Protein AF-A0A8J2LYS8-F1 (afdb_monomer)

Mean predicted aligned error: 19.85 Å

Radius of gyration: 35.52 Å; Cα contacts (8 Å, |Δi|>4): 1799; chains: 1; bounding box: 102×73×95 Å

Sequence (1025 aa):
MVHRCRTKLTQTKLETYITVLIRCINSDTPIRKHFSTAEIIEILHYGADLFLKGPILIEFNLTNDGLIVVGNLCGSIHSLLRVFDGFGLPPVRRYLFLGGYVGRGKHQIEIIILLILMKLRWPEDVILLRSNHETMEAIDTNDMPSTSHQQHFAEVCQSQFPSEPNMYFMFNQMFDVMPIAAALSKRYLCCSGGVSQWMTCLDNIRNIPRPIYANKIKFLEACLVADILHAQPNNAIEKAFEPSRSGVSYMFSKKGLQSVLNALKLKTLIRIGEENFSHKSDIYRVGVIRNFNDDTCYTVITSPDPHVSSCSTIHLVCSYKCHAVEEVNLPEDHMDTIVITCRRIMSKLETSFETNFTQRSRSELCNWCMEIPRSHSDLRARFYTHRNMDIWVKKFAYDWARADEIFLLNDNLHQSNPMNPSHEERRIRRSAELFPSFYDLRFLKGGHPTRGGTFRVYINDEDDEHQQFMKTIYPDSHNLFVPEPFSTQDPSLLDVDMTESDELVPEEERITYIQRIQAFWHHLFRCFRNCRVVNKQLIYKAALNLVLPHFELTTVIPFGAVDWCGIGCDGILEMKRGVDETSACAGEESGDRGSEGKRMRQNNLTDRLYFNKVVGLAEQYNANAFSLAELLELISPVASIHFNFMVDLRWLLTQYPGRLRQGPITLIVGERMGTDFTLTKTAVKHCGATNVSVGRARLMIPFGTHHSKISIFESSNGRVHIIIATANLLESDWNFKTQAFYHCSGSELTASDNCNRNGSNFQTDLVKYLNEYKTSQDWGLIEHWRDRVANIDLSHVNARVIYSVPGTHKGVQLTKYGHPRLRVVLKELFRNVKIDDFTYHAQFSSFGSLGAAPQNWLTGQFLNSLSGGAETDGEHLRIIYPCVEDVRTSNEGYEAGGSLPYSNSVATKQPYLLNFMHKWRSDRLGRSHAMPHIKTYAAFAKNSLKPSWLLVTSANLSKAAWGDYQLKKTQLTIRSYEFGLLFTDPESLDMLPYDLPLTKYDDDDRVWIVDKTYRNPDVLHKTWP

Foldseek 3Di:
DLQQLFDWDDLVNLLVVLLQLLVCVLVVHQPLVPDPPSVLLNLLLVLLVLLLPDFLAAEDEADQLFEWEAFACQAPVVLVLLVCLVSHAPPSAAYAYQANLFFAFQRSSSSVSSLSSSCQFHVPRRAYAHAPLLAQAFADPVRHGPDPRLNNVLVSQCVRCVVDNCRSVSSSLSSLSHRAWYQYNLAEIGGAAAADQPQQECVLRRVADPSFFLLRGFQSNLLGLQRRHHEHEDQPDPDQWDQDPVQFHIYGYPNVLVVNCVSHSYAAYEHEDDDPPPDPVCPQPQWWDPRNPDRRYIYHYADSDPPRFWHWIWTWHDDPPDIDTDIDIDGHDPVDDSNNSSVSNSVSSVVNSVDDHDIDGDDSDRPSSVVPPPDVVSVSRHRNGLVSVQVVLLVLLLLVLVLQPVNVVVVVVVPPDPPDPVNVVVSSVSSCVQRPRPVSLVPDDDDDPPFDDQDHDDDDDDDDDCVVPVDPDDDDDDDDDDDDDDNPTDPVSSRHNSSPPDPNDACVVSVVVVVSVVVVVVVVVVVVVPDDDDDPVVVVVVVCVVPPPPDDDDDDDDDDDDDDDDDDDDDDDDDDDDDDDDDDDDDDDDDDDDDDDPPPPPLQDAFWKAKFAAPPDDCVLCVGHYFLLRVCVNQVFLEKEWQAAAADPVLLLVSHDPVRSLHAYEYEFACDHHCHQVNVVVNCVVVVNPSYHYFHQYQNDPPAGSQWTKMWGAHPVRKIKIKGKLAGNDPLRRHFAIIMIGIDIWHFDDPVRVPDDDADQVLVLVLVLLVLSVPTPVNVSSVVVSVSSNGTHPNVDNWHKAKADFDKAFDPRLQSHFLSVLLVVCCVVQVPPDLAQKAKEWEAQEAAQQAQDCCQDPVVPNVCSLSSNDDDPSLRYAYEAAWLVLQLAAPVHVVLLVLRADAPVRCVRYVVCLVRYFHFAQVVSPCSRRHHSWIKMFMDGPPDPFTQKMKTKSDDHYCQGRWDQPDVNRITGHRYIMMIIMDRDRVNRVVDRHDPPTHRDDPPTHGRHLPDWADDAGPVRDTRD

Secondary structure (DSSP, 8-state):
--------B-HHHHHHHHHHHHHHHHTT--GGGTS-HHHHHHHHHHHHHHHHHS-SEEEE---TT-EEEE---TT-HHHHHHHHHHH--TTTS-EEE-S--SSSSS-HHHHHHHHHHHHHH-TTTEEE---GGG--PPB-TTS-BSSHHHHHHHHHHHHH-TT-TTHHHHHHHHHTTS--EEEETTTEEEESS---TT-SSTHHHHT--SS--GGGSBHHHHHHHHHHHH-EE-TT--SSEEE-TTSSSEEE-HHHHHHHHHHHT--EEEEEPP--TTSTTSTT--EEEETTSSTTEEEEE--S-TTS-EEEEEEEEEETTEEEEEEEEEE--TT--HHHHHHHHHHHHHHHTTS----B---SS-HHHH---SSSGGGS---SSHHHHHHHHHHHHHHHHTT-HHHHHHHHTTTT-TT-THHHHHHHHHHHHHS--TTGGGT-----TTS--S----------SSSSSTTSS-------------TTS-GGGS--B----SS---HHHHHHHHHHHHHHHHHHHHHTTS---S-HHHHHHHHHHTTSS-S-------------------------------------------------------SSEEEBP-TTS-HHHHTT-B-HHHHHHHH-EEEEEEE-S-B-HHHHHHHS-TTTTTS-EEEEEESSSSS-HHHHHHHHHHHT-TTEEEEEEP--STT--B---EEEEEETTS-EEEEEES--BSHHHHHTSB-EEEEEEE-BPPTTTTTS-PPPHHHHHHHHHHHGGGGSTTTHHHHHHHHHHHTB--TT--PEEEEE-SEEEEGGGGGTSHHHHHHHHHHHHSTTS--TTEEEEEE-S-B----SSGGGTIIIIIIHHHTTT----STTEEEE--BHHHHHTSTTGGGGGGGS---HHHHTT-GGGGGGEE----GGGT-TTS-B--EEEEEEETT-SS-SEEEEES--BSHHHH-EEETTTTEEEE-SBEEEEEE-SHHHHH--SS-SS--BPPTT--B--TTS-B-S--TTS--B-

Solvent-accessible surface area (backbone atoms only — not comparable to full-atom values): 57652 Å² total; per-residue (Å²): 132,76,68,77,62,75,66,65,53,42,64,69,60,51,54,46,50,50,52,52,49,51,51,32,59,52,67,72,46,67,64,58,82,82,42,55,71,70,56,53,53,48,51,45,50,55,40,27,56,54,32,60,74,46,62,42,46,44,73,52,68,75,46,76,88,25,36,39,39,38,28,24,32,18,10,26,54,67,50,56,52,48,54,38,64,76,68,42,53,51,71,87,30,37,39,39,34,31,21,20,43,36,32,78,31,86,39,21,67,63,45,46,52,47,52,43,52,45,29,70,63,34,62,89,25,35,42,68,33,33,19,58,55,54,49,77,64,64,54,46,98,84,77,42,54,71,45,74,42,49,39,47,45,42,51,52,35,45,72,56,35,71,92,43,88,55,51,49,56,53,53,40,61,30,40,41,31,41,18,45,34,34,42,38,62,70,34,35,40,36,22,12,22,44,76,42,93,84,47,61,40,62,61,69,52,54,68,52,56,75,60,60,33,33,55,62,36,37,48,51,46,34,54,43,49,7,10,26,28,54,7,39,84,38,83,87,50,90,48,41,59,47,77,34,95,85,46,40,31,37,27,30,13,69,65,31,48,50,56,31,28,54,47,53,54,35,63,25,41,40,22,32,60,80,88,76,86,83,51,93,83,63,84,73,71,63,30,74,41,47,71,77,79,46,82,50,31,39,31,22,21,35,53,46,52,94,84,58,61,50,35,23,36,37,40,38,40,42,53,102,87,48,78,49,81,43,81,44,75,48,69,63,58,94,83,65,46,66,56,55,52,39,52,55,48,54,60,52,45,63,67,40,63,78,56,88,71,86,74,48,75,65,53,84,72,48,65,72,53,72,64,59,72,93,47,74,70,77,65,57,46,42,45,62,30,49,46,48,48,36,52,50,49,49,50,54,20,40,59,46,42,75,63,31,63,71,52,49,56,53,50,63,75,58,67,88,53,95,85,52,72,67,57,59,56,49,46,54,53,46,13,42,70,78,43,58,42,77,73,47,75,75,74,74,82,88,79,69,99,87,61,89,74,80,83,84,87,86,86,86,86,84,87,68,81,58,80,70,55,68,60,88,81,68,91,79,88,79,92,83,88,84,89,85,78,81,89,81,68,70,67,79,72,48,66,47,73,36,44,83,67,83,76,79,81,61,72,53,66,51,48,57,53,50,52,47,49,50,54,48,48,60,53,49,60,58,60,57,73,74,57,80,78,81,70,66,67,62,56,51,53,56,56,49,71,76,67,64,85,82,68,91,84,86,89,84,90,91,87,79,88,87,88,85,84,90,87,86,82,89,84,90,88,89,85,82,91,85,87,82,89,86,88,87,87,85,86,84,90,86,81,91,88,82,92,72,86,80,70,78,76,81,84,74,89,64,75,45,70,37,39,43,23,43,71,91,55,60,64,84,63,34,72,80,30,44,44,71,39,56,50,40,58,75,57,46,41,50,33,40,39,37,37,27,28,39,64,41,64,70,62,50,51,67,37,36,48,82,92,39,57,73,34,46,36,34,40,35,18,5,61,49,65,79,38,15,36,64,59,46,50,49,49,35,63,75,66,67,43,83,45,54,47,73,31,43,42,74,64,71,40,86,91,30,42,33,48,24,24,38,36,42,32,34,22,88,86,65,37,38,37,41,38,47,32,32,47,46,46,40,68,62,41,42,35,51,26,37,26,39,34,33,38,43,67,26,46,70,61,52,86,81,56,71,80,80,63,87,77,22,67,30,46,55,48,50,40,52,56,53,57,67,45,66,80,22,95,42,29,77,79,47,48,59,56,37,51,54,58,67,46,31,50,43,71,86,46,81,46,40,70,40,39,21,57,52,42,82,26,46,74,84,47,47,46,68,33,24,39,43,22,43,13,50,54,39,43,68,76,46,67,90,58,86,59,78,56,47,40,35,42,43,32,33,28,39,59,48,74,60,50,78,46,58,60,75,28,54,43,61,47,48,43,31,18,76,42,38,59,45,81,74,96,59,81,46,57,38,34,36,44,50,28,44,64,50,31,28,61,13,82,62,8,54,65,51,35,73,62,32,52,24,46,58,90,45,50,76,52,37,66,73,53,65,83,34,38,18,45,61,45,10,68,93,56,66,34,43,38,22,52,57,50,28,17,39,38,35,36,22,48,74,97,46,93,58,49,69,34,36,30,46,25,40,50,39,63,26,40,39,33,34,36,43,72,37,82,93,67,59,31,31,41,23,20,11,32,22,38,29,42,37,36,73,52,74,70,60,43,68,66,59,84,50,53,80,81,77,49,63,62,57,97,84,61,44,75,50,42,60,79,51,66,38,84,68,66,21,78,76,71,46,58,45,110

pLDDT: mean 76.29, std 23.69, range [20.09, 98.75]

Structure (mmCIF, N/CA/C/O backbone):
data_AF-A0A8J2LYS8-F1
#
_entry.id   AF-A0A8J2LYS8-F1
#
loop_
_atom_site.group_PDB
_atom_site.id
_atom_site.type_symbol
_atom_site.label_atom_id
_atom_site.label_alt_id
_atom_site.label_comp_id
_atom_site.label_asym_id
_atom_site.label_entity_id
_atom_site.label_seq_id
_atom_site.pdbx_PDB_ins_code
_atom_site.Cartn_x
_atom_site.Cartn_y
_atom_site.Cartn_z
_atom_site.occupancy
_atom_site.B_iso_or_equiv
_atom_site.auth_seq_id
_atom_site.auth_comp_id
_atom_site.auth_asym_id
_atom_site.auth_atom_id
_atom_site.pdbx_PDB_model_num
ATOM 1 N N . MET A 1 1 ? -11.571 11.302 -23.039 1.00 35.56 1 MET A N 1
ATOM 2 C CA . MET A 1 1 ? -12.315 10.116 -23.538 1.00 35.56 1 MET A CA 1
ATOM 3 C C . MET A 1 1 ? -11.531 8.867 -23.163 1.00 35.56 1 MET A C 1
ATOM 5 O O . MET A 1 1 ? -10.313 8.931 -23.214 1.00 35.56 1 MET A O 1
ATOM 9 N N . VAL A 1 2 ? -12.173 7.745 -22.818 1.00 44.41 2 VAL A N 1
ATOM 10 C CA . VAL A 1 2 ? -11.446 6.469 -22.650 1.00 44.41 2 VAL A CA 1
ATOM 11 C C . VAL A 1 2 ? -11.187 5.872 -24.035 1.00 44.41 2 VAL A C 1
ATOM 13 O O . VAL A 1 2 ? -12.130 5.465 -24.717 1.00 44.41 2 VAL A O 1
ATOM 16 N N . HIS A 1 3 ? -9.925 5.827 -24.470 1.00 54.44 3 HIS A N 1
ATOM 17 C CA . HIS A 1 3 ? -9.560 5.216 -25.750 1.00 54.44 3 HIS A CA 1
ATOM 18 C C . HIS A 1 3 ? -9.830 3.703 -25.727 1.00 54.44 3 HIS A C 1
ATOM 20 O O . HIS A 1 3 ? -9.225 2.951 -24.965 1.00 54.44 3 HIS A O 1
ATOM 26 N N . ARG A 1 4 ? -10.727 3.228 -26.598 1.00 54.97 4 ARG A N 1
ATOM 27 C CA . ARG A 1 4 ? -11.000 1.794 -26.776 1.00 54.97 4 ARG A CA 1
ATOM 28 C C . ARG A 1 4 ? -9.933 1.157 -27.678 1.00 54.97 4 ARG A C 1
ATOM 30 O O . ARG A 1 4 ? -10.132 1.063 -28.886 1.00 54.97 4 ARG A O 1
ATOM 37 N N . CYS A 1 5 ? -8.825 0.685 -27.102 1.00 62.72 5 CYS A N 1
ATOM 38 C CA . CYS A 1 5 ? -7.791 -0.091 -27.810 1.00 62.72 5 CYS A CA 1
ATOM 39 C C . CYS A 1 5 ? -8.280 -1.510 -28.181 1.00 62.72 5 CYS A C 1
ATOM 41 O O . CYS A 1 5 ? -7.802 -2.501 -27.639 1.00 62.72 5 CYS A O 1
ATOM 43 N N . ARG A 1 6 ? -9.246 -1.608 -29.104 1.00 60.50 6 ARG A N 1
ATOM 44 C CA . ARG A 1 6 ? -9.893 -2.863 -29.548 1.00 60.50 6 ARG A CA 1
ATOM 45 C C . ARG A 1 6 ? -9.215 -3.541 -30.748 1.00 60.50 6 ARG A C 1
ATOM 47 O O . ARG A 1 6 ? -9.756 -4.479 -31.325 1.00 60.50 6 ARG A O 1
ATOM 54 N N . THR A 1 7 ? -8.060 -3.048 -31.172 1.00 64.94 7 THR A N 1
ATOM 55 C CA . THR A 1 7 ? -7.423 -3.406 -32.444 1.00 64.94 7 THR A CA 1
ATOM 56 C C . THR A 1 7 ? -6.311 -4.442 -32.275 1.00 64.94 7 THR A C 1
ATOM 58 O O . THR A 1 7 ? -5.431 -4.324 -31.422 1.00 64.94 7 THR A O 1
ATOM 61 N N . LYS A 1 8 ? -6.339 -5.477 -33.125 1.00 78.88 8 LYS A N 1
ATOM 62 C CA . LYS A 1 8 ? -5.303 -6.517 -33.207 1.00 78.88 8 LYS A CA 1
ATOM 63 C C . LYS A 1 8 ? -4.096 -5.980 -33.979 1.00 78.88 8 LYS A C 1
ATOM 65 O O . LYS A 1 8 ? -4.253 -5.523 -35.112 1.00 78.88 8 LYS A O 1
ATOM 70 N N . LEU A 1 9 ? -2.894 -6.079 -33.412 1.00 84.00 9 LEU A N 1
ATOM 71 C CA . LEU A 1 9 ? -1.666 -5.697 -34.107 1.00 84.00 9 LEU A CA 1
ATOM 72 C C . LEU A 1 9 ? -1.208 -6.862 -34.997 1.00 84.00 9 LEU A C 1
ATOM 74 O O . LEU A 1 9 ? -0.571 -7.819 -34.546 1.00 84.00 9 LEU A O 1
ATOM 78 N N . THR A 1 10 ? -1.618 -6.814 -36.265 1.00 87.81 10 THR A N 1
ATOM 79 C CA . THR A 1 10 ? -1.230 -7.787 -37.295 1.00 87.81 10 THR A CA 1
ATOM 80 C C . THR A 1 10 ? 0.175 -7.495 -37.827 1.00 87.81 10 THR A C 1
ATOM 82 O O . THR A 1 10 ? 0.651 -6.364 -37.726 1.00 87.81 10 THR A O 1
ATOM 85 N N . GLN A 1 11 ? 0.818 -8.505 -38.424 1.00 88.00 11 GLN A N 1
ATOM 86 C CA . GLN A 1 11 ? 2.109 -8.342 -39.100 1.00 88.00 11 GLN A CA 1
ATOM 87 C C . GLN A 1 11 ? 2.021 -7.243 -40.168 1.00 88.00 11 GLN A C 1
ATOM 89 O O . GLN A 1 11 ? 2.717 -6.238 -40.082 1.00 88.00 11 GLN A O 1
ATOM 94 N N . THR A 1 12 ? 1.061 -7.371 -41.088 1.00 89.12 12 THR A N 1
ATOM 95 C CA . THR A 1 12 ? 0.822 -6.418 -42.179 1.00 89.12 12 THR A CA 1
ATOM 96 C C . THR A 1 12 ? 0.602 -4.991 -41.678 1.00 89.12 12 THR A C 1
ATOM 98 O O . THR A 1 12 ? 1.149 -4.057 -42.256 1.00 89.12 12 THR A O 1
ATOM 101 N N . LYS A 1 13 ? -0.157 -4.798 -40.586 1.00 90.75 13 LYS A N 1
ATOM 102 C CA . LYS A 1 13 ? -0.386 -3.472 -39.985 1.00 90.75 13 LYS A CA 1
ATOM 103 C C . LYS A 1 13 ? 0.927 -2.869 -39.476 1.00 90.75 13 LYS A C 1
ATOM 105 O O . LYS A 1 13 ? 1.221 -1.713 -39.758 1.00 90.75 13 LYS A O 1
ATOM 110 N N . LEU A 1 14 ? 1.737 -3.667 -38.781 1.00 91.38 14 LEU A N 1
ATOM 111 C CA . LEU A 1 14 ? 3.017 -3.238 -38.220 1.00 91.38 14 LEU A CA 1
ATOM 112 C C . LEU A 1 14 ? 4.058 -2.898 -39.303 1.00 91.38 14 LEU A C 1
ATOM 114 O O . LEU A 1 14 ? 4.708 -1.858 -39.233 1.00 91.38 14 LEU A O 1
ATOM 118 N N . GLU A 1 15 ? 4.183 -3.740 -40.326 1.00 93.06 15 GLU A N 1
ATOM 119 C CA . GLU A 1 15 ? 5.110 -3.551 -41.452 1.00 93.06 15 GLU A CA 1
ATOM 120 C C . GLU A 1 15 ? 4.685 -2.372 -42.346 1.00 93.06 15 GLU A C 1
ATOM 122 O O . GLU A 1 15 ? 5.527 -1.593 -42.807 1.00 93.06 15 GLU A O 1
ATOM 127 N N . THR A 1 16 ? 3.370 -2.163 -42.498 1.00 94.00 16 THR A N 1
ATOM 128 C CA . THR A 1 16 ? 2.807 -0.955 -43.123 1.00 94.00 16 THR A CA 1
ATOM 129 C C . THR A 1 16 ? 3.184 0.292 -42.330 1.00 94.00 16 THR A C 1
ATOM 131 O O . THR A 1 16 ? 3.647 1.258 -42.925 1.00 94.00 16 THR A O 1
ATOM 134 N N . TYR A 1 17 ? 3.051 0.283 -41.000 1.00 95.56 17 TYR A N 1
ATOM 135 C CA . TYR A 1 17 ? 3.424 1.425 -40.160 1.00 95.56 17 TYR A CA 1
ATOM 136 C C . TYR A 1 17 ? 4.918 1.762 -40.251 1.00 95.56 17 TYR A C 1
ATOM 138 O O . TYR A 1 17 ? 5.259 2.929 -40.431 1.00 95.56 17 TYR A O 1
ATOM 146 N N . ILE A 1 18 ? 5.811 0.766 -40.220 1.00 95.81 18 ILE A N 1
ATOM 147 C CA . ILE A 1 18 ? 7.255 0.984 -40.434 1.00 95.81 18 ILE A CA 1
ATOM 148 C C . ILE A 1 18 ? 7.494 1.630 -41.811 1.00 95.81 18 ILE A C 1
ATOM 150 O O . ILE A 1 18 ? 8.150 2.666 -41.910 1.00 95.81 18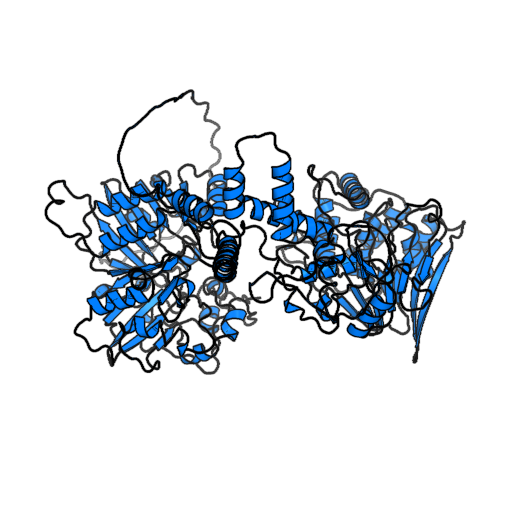 ILE A O 1
ATOM 154 N N . THR A 1 19 ? 6.892 1.076 -42.867 1.00 95.06 19 THR A N 1
ATOM 155 C CA . THR A 1 19 ? 7.005 1.585 -44.246 1.00 95.06 19 THR A CA 1
ATOM 156 C C . THR A 1 19 ? 6.491 3.022 -44.396 1.00 95.06 19 THR A C 1
ATOM 158 O O . THR A 1 19 ? 7.141 3.863 -45.020 1.00 95.06 19 THR A O 1
ATOM 161 N N . VAL A 1 20 ? 5.323 3.325 -43.826 1.00 95.12 20 VAL A N 1
ATOM 162 C CA . VAL A 1 20 ? 4.715 4.663 -43.848 1.00 95.12 20 VAL A CA 1
ATOM 163 C C . VAL A 1 20 ? 5.591 5.664 -43.098 1.00 95.12 20 VAL A C 1
ATOM 165 O O . VAL A 1 20 ? 5.769 6.782 -43.574 1.00 95.12 20 VAL A O 1
ATOM 168 N N . LEU A 1 21 ? 6.202 5.265 -41.982 1.00 94.62 21 LEU A N 1
ATOM 169 C CA . LEU A 1 21 ? 7.067 6.142 -41.200 1.00 94.62 21 LEU A CA 1
ATOM 170 C C . LEU A 1 21 ? 8.396 6.449 -41.909 1.00 94.62 21 LEU A C 1
ATOM 172 O O . LEU A 1 21 ? 8.797 7.610 -41.953 1.00 94.62 21 LEU A O 1
ATOM 176 N N . ILE A 1 22 ? 9.031 5.469 -42.564 1.00 93.75 22 ILE A N 1
ATOM 177 C CA . ILE A 1 22 ? 10.214 5.725 -43.412 1.00 93.75 22 ILE A CA 1
ATOM 178 C C . ILE A 1 22 ? 9.863 6.646 -44.591 1.00 93.75 22 ILE A C 1
ATOM 180 O O . ILE A 1 22 ? 10.625 7.559 -44.908 1.00 93.75 22 ILE A O 1
ATOM 184 N N . ARG A 1 23 ? 8.684 6.484 -45.210 1.00 91.75 23 ARG A N 1
ATOM 185 C CA . ARG A 1 23 ? 8.194 7.419 -46.243 1.00 91.75 23 ARG A CA 1
ATOM 186 C C . ARG A 1 23 ? 7.965 8.825 -45.683 1.00 91.75 23 ARG A C 1
ATOM 188 O O . ARG A 1 23 ? 8.368 9.789 -46.324 1.00 91.75 23 ARG A O 1
ATOM 195 N N . CYS A 1 24 ? 7.381 8.930 -44.490 1.00 91.62 24 CYS A N 1
ATOM 196 C CA . CYS A 1 24 ? 7.134 10.184 -43.780 1.00 91.62 24 CYS A CA 1
ATOM 197 C C . CYS A 1 24 ? 8.435 10.962 -43.517 1.00 91.62 24 CYS A C 1
ATOM 199 O O . CYS A 1 24 ? 8.483 12.167 -43.771 1.00 91.62 24 CYS A O 1
ATOM 201 N N . ILE A 1 25 ? 9.486 10.258 -43.079 1.00 90.44 25 ILE A N 1
ATOM 202 C CA . ILE A 1 25 ? 10.848 10.784 -42.898 1.00 90.44 25 ILE A CA 1
ATOM 203 C C . ILE A 1 25 ? 11.447 11.218 -44.245 1.00 90.44 25 ILE A C 1
ATOM 205 O O . ILE A 1 25 ? 11.926 12.341 -44.371 1.00 90.44 25 ILE A O 1
ATOM 209 N N . ASN A 1 26 ? 11.367 10.367 -45.273 1.00 89.88 26 ASN A N 1
ATOM 210 C CA . ASN A 1 26 ? 11.884 10.647 -46.617 1.00 89.88 26 ASN A CA 1
ATOM 211 C C . ASN A 1 26 ? 11.279 11.911 -47.257 1.00 89.88 26 ASN A C 1
ATOM 213 O O . ASN A 1 26 ? 11.959 12.593 -48.020 1.00 89.88 26 ASN A O 1
ATOM 217 N N . SER A 1 27 ? 10.004 12.211 -46.984 1.00 88.12 27 SER A N 1
ATOM 218 C CA . SER A 1 27 ? 9.329 13.429 -47.454 1.00 88.12 27 SER A CA 1
ATOM 219 C C . SER A 1 27 ? 9.356 14.597 -46.459 1.00 88.12 27 SER A C 1
ATOM 221 O O . SER A 1 27 ? 8.713 15.609 -46.729 1.00 88.12 27 SER A O 1
ATOM 223 N N . ASP A 1 28 ? 10.034 14.453 -45.312 1.00 87.00 28 ASP A N 1
ATOM 224 C CA . ASP A 1 28 ? 10.071 15.417 -44.196 1.00 87.00 28 ASP A CA 1
ATOM 225 C C . ASP A 1 28 ? 8.677 15.961 -43.805 1.00 87.00 28 ASP A C 1
ATOM 227 O O . ASP A 1 28 ? 8.475 17.124 -43.446 1.00 87.00 28 ASP A O 1
ATOM 231 N N . THR A 1 29 ? 7.663 15.099 -43.909 1.00 90.75 29 THR A N 1
ATOM 232 C CA . THR A 1 29 ? 6.274 15.450 -43.598 1.00 90.75 29 THR A CA 1
ATOM 233 C C . THR A 1 29 ? 5.984 15.242 -42.113 1.00 90.75 29 THR A C 1
ATOM 235 O O . THR A 1 29 ? 6.470 14.267 -41.551 1.00 90.75 29 THR A O 1
ATOM 238 N N . PRO A 1 30 ? 5.129 16.064 -41.477 1.00 88.19 30 PRO A N 1
ATOM 239 C CA . PRO A 1 30 ? 4.711 15.835 -40.093 1.00 88.19 30 PRO A CA 1
ATOM 240 C C . PRO A 1 30 ? 4.012 14.477 -39.908 1.00 88.19 30 PRO A C 1
ATOM 242 O O . PRO A 1 30 ? 3.042 14.200 -40.620 1.00 88.19 30 PRO A O 1
ATOM 245 N N . ILE A 1 31 ? 4.437 13.677 -38.919 1.00 91.25 31 ILE A N 1
ATOM 246 C CA . ILE A 1 31 ? 3.894 12.331 -38.631 1.00 91.25 31 ILE A CA 1
ATOM 247 C C . ILE A 1 31 ? 2.359 12.293 -38.517 1.00 91.25 31 ILE A C 1
ATOM 249 O O . ILE A 1 31 ? 1.715 11.372 -39.024 1.00 91.25 31 ILE A O 1
ATOM 253 N N . ARG A 1 32 ? 1.754 13.355 -37.969 1.00 89.62 32 ARG A N 1
ATOM 254 C CA . ARG A 1 32 ? 0.298 13.546 -37.828 1.00 89.62 32 ARG A CA 1
ATOM 255 C C . ARG A 1 32 ? -0.508 13.539 -39.132 1.00 89.62 32 ARG A C 1
ATOM 257 O O . ARG A 1 32 ? -1.732 13.490 -39.090 1.00 89.62 32 ARG A O 1
ATOM 264 N N . LYS A 1 33 ? 0.150 13.660 -40.293 1.00 91.44 33 LYS A N 1
ATOM 265 C CA . LYS A 1 33 ? -0.502 13.539 -41.609 1.00 91.44 33 LYS A CA 1
ATOM 266 C C . LYS A 1 33 ? -0.713 12.085 -42.038 1.00 91.44 33 LYS A C 1
ATOM 268 O O . LYS A 1 33 ? -1.507 11.847 -42.939 1.00 91.44 33 LYS A O 1
ATOM 273 N N . HIS A 1 34 ? 0.007 11.149 -41.420 1.00 92.56 34 HIS A N 1
ATOM 274 C CA . HIS A 1 34 ? 0.042 9.734 -41.803 1.00 92.56 34 HIS A CA 1
ATOM 275 C C . HIS A 1 34 ? -0.451 8.795 -40.701 1.00 92.56 34 HIS A C 1
ATOM 277 O O . HIS A 1 34 ? -0.901 7.698 -41.009 1.00 92.56 34 HIS A O 1
ATOM 283 N N . PHE A 1 35 ? -0.390 9.230 -39.440 1.00 92.69 35 PHE A N 1
ATOM 284 C CA . PHE A 1 35 ? -0.886 8.495 -38.278 1.00 92.69 35 PHE A CA 1
ATOM 285 C C . PHE A 1 35 ? -1.894 9.341 -37.508 1.00 92.69 35 PHE A C 1
ATOM 287 O O . PHE A 1 35 ? -1.619 10.494 -37.165 1.00 92.69 35 PHE A O 1
ATOM 294 N N . SER A 1 36 ? -3.042 8.753 -37.180 1.00 91.06 36 SER A N 1
ATOM 295 C CA . SER A 1 36 ? -3.974 9.344 -36.225 1.00 91.06 36 SER A CA 1
ATOM 296 C C . SER A 1 36 ? -3.437 9.237 -34.794 1.00 91.06 36 SER A C 1
ATOM 298 O O . SER A 1 36 ? -2.694 8.315 -34.446 1.00 91.06 36 SER A O 1
ATOM 300 N N . THR A 1 37 ? -3.878 10.143 -33.919 1.00 89.88 37 THR A N 1
ATOM 301 C CA . THR A 1 37 ? -3.569 10.108 -32.480 1.00 89.8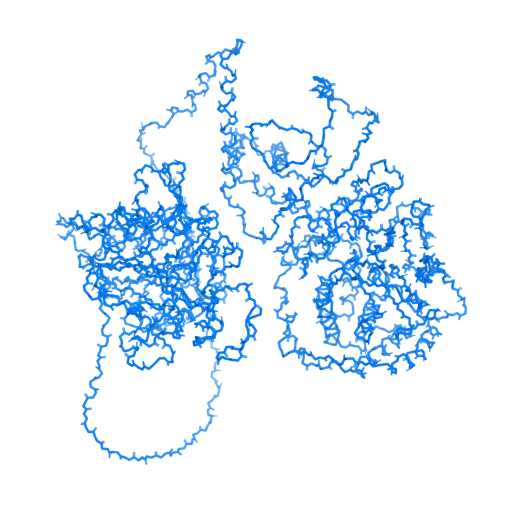8 37 THR A CA 1
ATOM 302 C C . THR A 1 37 ? -3.859 8.735 -31.862 1.00 89.88 37 THR A C 1
ATOM 304 O O . THR A 1 37 ? -3.059 8.224 -31.084 1.00 89.88 37 THR A O 1
ATOM 307 N N . ALA A 1 38 ? -4.975 8.102 -32.241 1.00 87.38 38 ALA A N 1
ATOM 308 C CA . ALA A 1 38 ? -5.374 6.801 -31.708 1.00 87.38 38 ALA A CA 1
ATOM 309 C C . ALA A 1 38 ? -4.399 5.670 -32.086 1.00 87.38 38 ALA A C 1
ATOM 311 O O . ALA A 1 38 ? -4.180 4.769 -31.279 1.00 87.38 38 ALA A O 1
ATOM 312 N N . GLU A 1 39 ? -3.793 5.724 -33.275 1.00 90.50 39 GLU A N 1
ATOM 313 C CA . GLU A 1 39 ? -2.798 4.740 -33.720 1.00 90.50 39 GLU A CA 1
ATOM 314 C C . GLU A 1 39 ? -1.456 4.933 -33.010 1.00 90.50 39 GLU A C 1
ATOM 316 O O . GLU A 1 39 ? -0.827 3.950 -32.625 1.00 90.50 39 GLU A O 1
ATOM 321 N N . ILE A 1 40 ? -1.043 6.180 -32.763 1.00 93.12 40 ILE A N 1
ATOM 322 C CA . ILE A 1 40 ? 0.144 6.482 -31.949 1.00 93.12 40 ILE A CA 1
ATOM 323 C C . ILE A 1 40 ? -0.045 5.957 -30.520 1.00 93.12 40 ILE A C 1
ATOM 325 O O . ILE A 1 40 ? 0.804 5.221 -30.022 1.00 93.12 40 ILE A O 1
ATOM 329 N N . ILE A 1 41 ? -1.194 6.238 -29.899 1.00 89.88 41 ILE A N 1
ATOM 330 C CA . ILE A 1 41 ? -1.555 5.721 -28.568 1.00 89.88 41 ILE A CA 1
ATOM 331 C C . ILE A 1 41 ? -1.573 4.182 -28.556 1.00 89.88 41 ILE A C 1
ATOM 333 O O . ILE A 1 41 ? -1.051 3.563 -27.630 1.00 89.88 41 ILE A O 1
ATOM 337 N N . GLU A 1 42 ? -2.118 3.539 -29.593 1.00 89.00 42 GLU A N 1
ATOM 338 C CA . GLU A 1 42 ? -2.078 2.080 -29.748 1.00 89.00 42 GLU A CA 1
ATOM 339 C C . GLU A 1 42 ? -0.633 1.544 -29.782 1.00 89.00 42 GLU A C 1
ATOM 341 O O . GLU A 1 42 ? -0.333 0.578 -29.076 1.00 89.00 42 GLU A O 1
ATOM 346 N N . ILE A 1 43 ? 0.266 2.173 -30.548 1.00 92.88 43 ILE A N 1
ATOM 347 C CA . ILE A 1 43 ? 1.683 1.782 -30.647 1.00 92.88 43 ILE A CA 1
ATOM 348 C C . ILE A 1 43 ? 2.389 1.928 -29.292 1.00 92.88 43 ILE A C 1
ATOM 350 O O . ILE A 1 43 ? 3.044 0.981 -28.849 1.00 92.88 43 ILE A O 1
ATOM 354 N N . LEU A 1 44 ? 2.220 3.068 -28.609 1.00 93.38 44 LEU A N 1
ATOM 355 C CA . LEU A 1 44 ? 2.798 3.316 -27.281 1.00 93.38 44 LEU A CA 1
ATOM 356 C C . LEU A 1 44 ? 2.351 2.261 -26.273 1.00 93.38 44 LEU A C 1
ATOM 358 O O . LEU A 1 44 ? 3.174 1.677 -25.570 1.00 93.38 44 LEU A O 1
ATOM 362 N N . HIS A 1 45 ? 1.056 1.960 -26.250 1.00 90.94 45 HIS A N 1
ATOM 363 C CA . HIS A 1 45 ? 0.500 0.968 -25.348 1.00 90.94 45 HIS A CA 1
ATOM 364 C C . HIS A 1 45 ? 0.985 -0.466 -25.638 1.00 90.94 45 HIS A C 1
ATOM 366 O O . HIS A 1 45 ? 1.286 -1.207 -24.701 1.00 90.94 45 HIS A O 1
ATOM 372 N N . TYR A 1 46 ? 1.092 -0.876 -26.909 1.00 91.38 46 TYR A N 1
ATOM 373 C CA . TYR A 1 46 ? 1.683 -2.175 -27.262 1.00 91.38 46 TYR A CA 1
ATOM 374 C C . TYR A 1 46 ? 3.175 -2.249 -26.893 1.00 91.38 46 TYR A C 1
ATOM 376 O O . TYR A 1 46 ? 3.641 -3.308 -26.467 1.00 91.38 46 TYR A O 1
ATOM 384 N N . GLY A 1 47 ? 3.913 -1.140 -27.021 1.00 93.50 47 GLY A N 1
ATOM 385 C CA . GLY A 1 47 ? 5.290 -1.016 -26.540 1.00 93.50 47 GLY A CA 1
ATOM 386 C C . GLY A 1 47 ? 5.385 -1.187 -25.022 1.00 93.50 47 GLY A C 1
ATOM 387 O O . GLY A 1 47 ? 6.145 -2.029 -24.548 1.00 93.50 47 GLY A O 1
ATOM 388 N N . ALA A 1 48 ? 4.556 -0.463 -24.265 1.00 92.44 48 ALA A N 1
ATOM 389 C CA . ALA A 1 48 ? 4.518 -0.510 -22.805 1.00 92.44 48 ALA A CA 1
ATOM 390 C C . ALA A 1 48 ? 4.231 -1.927 -22.265 1.00 92.44 48 ALA A C 1
ATOM 392 O O . ALA A 1 48 ? 4.948 -2.402 -21.384 1.00 92.44 48 ALA A O 1
ATOM 393 N N . ASP A 1 49 ? 3.269 -2.657 -22.850 1.00 89.75 49 ASP A N 1
ATOM 394 C CA . ASP A 1 49 ? 3.021 -4.072 -22.512 1.00 89.75 49 ASP A CA 1
ATOM 395 C C . ASP A 1 49 ? 4.248 -4.960 -22.743 1.00 89.75 49 ASP A C 1
ATOM 397 O O . ASP A 1 49 ? 4.510 -5.882 -21.968 1.00 89.75 49 ASP A O 1
ATOM 401 N N . LEU A 1 50 ? 4.966 -4.741 -23.849 1.00 92.06 50 LEU A N 1
ATOM 402 C CA . LEU A 1 50 ? 6.123 -5.550 -24.219 1.00 92.06 50 LEU A CA 1
ATOM 403 C C . LEU A 1 50 ? 7.303 -5.284 -23.277 1.00 92.06 50 LEU A C 1
ATOM 405 O O . LEU A 1 50 ? 7.959 -6.232 -22.850 1.00 92.06 50 LEU A O 1
ATOM 409 N N . PHE A 1 51 ? 7.541 -4.022 -22.909 1.00 94.56 51 PHE A N 1
ATOM 410 C CA . PHE A 1 51 ? 8.568 -3.663 -21.932 1.00 94.56 51 PHE A CA 1
ATOM 411 C C . PHE A 1 51 ? 8.237 -4.170 -20.528 1.00 94.56 51 PHE A C 1
ATOM 413 O O . PHE A 1 51 ? 9.114 -4.732 -19.874 1.00 94.56 51 PHE A O 1
ATOM 420 N N . LEU A 1 52 ? 6.983 -4.040 -20.081 1.00 90.75 52 LEU A N 1
ATOM 421 C CA . LEU A 1 52 ? 6.547 -4.501 -18.760 1.00 90.75 52 LEU A CA 1
ATOM 422 C C . LEU A 1 52 ? 6.641 -6.032 -18.608 1.00 90.75 52 LEU A C 1
ATOM 424 O O . LEU A 1 52 ? 6.934 -6.514 -17.518 1.00 90.75 52 LEU A O 1
ATOM 428 N N . LYS A 1 53 ? 6.452 -6.791 -19.699 1.00 90.12 53 LYS A N 1
ATOM 429 C CA . LYS A 1 53 ? 6.643 -8.256 -19.735 1.00 90.12 53 LYS A CA 1
ATOM 430 C C . LYS A 1 53 ? 8.112 -8.698 -19.728 1.00 90.12 53 LYS A C 1
ATOM 432 O O . LYS A 1 53 ? 8.398 -9.790 -19.246 1.00 90.12 53 LYS A O 1
ATOM 437 N N . GLY A 1 54 ? 9.025 -7.902 -20.287 1.00 89.75 54 GLY A N 1
ATOM 438 C CA . GLY A 1 54 ? 10.471 -8.142 -20.186 1.00 89.75 54 GLY A CA 1
ATOM 439 C C . GLY A 1 54 ? 11.029 -7.727 -18.815 1.00 89.75 54 GLY A C 1
ATOM 440 O O . GLY A 1 54 ? 10.332 -7.040 -18.073 1.00 89.75 54 GLY A O 1
ATOM 441 N N . PRO A 1 55 ? 12.266 -8.102 -18.444 1.00 94.81 55 PRO A N 1
ATOM 442 C CA . PRO A 1 55 ? 12.894 -7.668 -17.190 1.00 94.81 55 PRO A CA 1
ATOM 443 C C . PRO A 1 55 ? 13.429 -6.222 -17.262 1.00 94.81 55 PRO A C 1
ATOM 445 O O . PRO A 1 55 ? 13.649 -5.687 -18.348 1.00 94.81 55 PRO A O 1
ATOM 448 N N . ILE A 1 56 ? 13.665 -5.583 -16.105 1.00 95.31 56 ILE A N 1
ATOM 449 C CA . ILE A 1 56 ? 14.247 -4.222 -16.038 1.00 95.31 56 ILE A CA 1
ATOM 450 C C . ILE A 1 56 ? 15.757 -4.196 -16.347 1.00 95.31 56 ILE A C 1
ATOM 452 O O . ILE A 1 56 ? 16.267 -3.217 -16.896 1.00 95.31 56 ILE A O 1
ATOM 456 N N . LEU A 1 57 ? 16.451 -5.289 -16.019 1.00 97.69 57 LEU A N 1
ATOM 457 C CA . LEU A 1 57 ? 17.814 -5.591 -16.445 1.00 97.69 57 LEU A CA 1
ATOM 458 C C . LEU A 1 57 ? 17.732 -6.627 -17.571 1.00 97.69 57 LEU A C 1
ATOM 460 O O . LEU A 1 57 ? 17.281 -7.748 -17.340 1.00 97.69 57 LEU A O 1
ATOM 464 N N . ILE A 1 58 ? 18.158 -6.266 -18.780 1.00 97.75 58 ILE A N 1
ATOM 465 C CA . ILE A 1 58 ? 18.184 -7.187 -19.925 1.00 97.75 58 ILE A CA 1
ATOM 466 C C . ILE A 1 58 ? 19.479 -8.012 -19.893 1.00 97.75 58 ILE A C 1
ATOM 468 O O . ILE A 1 58 ? 20.569 -7.449 -19.878 1.00 97.75 58 ILE A O 1
ATOM 472 N N . GLU A 1 59 ? 19.393 -9.343 -19.916 1.00 96.25 59 GLU A N 1
ATOM 473 C CA . GLU A 1 59 ? 20.571 -10.220 -19.818 1.00 96.25 59 GLU A CA 1
ATOM 474 C C . GLU A 1 59 ? 20.623 -11.229 -20.967 1.00 96.25 59 GLU A C 1
ATOM 476 O O . GLU A 1 59 ? 19.700 -12.020 -21.149 1.00 96.25 59 GLU A O 1
ATOM 481 N N . PHE A 1 60 ? 21.714 -11.222 -21.739 1.00 94.44 60 PHE A N 1
ATOM 482 C CA . PHE A 1 60 ? 21.951 -12.186 -22.820 1.00 94.44 60 PHE A CA 1
ATOM 483 C C . PHE A 1 60 ? 23.444 -12.335 -23.147 1.00 94.44 60 PHE A C 1
ATOM 485 O O . PHE A 1 60 ? 24.282 -11.518 -22.761 1.00 94.44 60 PHE A O 1
ATOM 492 N N . ASN A 1 61 ? 23.791 -13.397 -23.874 1.00 91.31 61 ASN A N 1
ATOM 493 C CA . ASN A 1 61 ? 25.136 -13.603 -24.415 1.00 91.31 61 ASN A CA 1
ATOM 494 C C . ASN A 1 61 ? 25.205 -13.091 -25.861 1.00 91.31 61 ASN A C 1
ATOM 496 O O . ASN A 1 61 ? 24.225 -13.196 -26.597 1.00 91.31 61 ASN A O 1
ATOM 500 N N . LEU A 1 62 ? 26.362 -12.566 -26.269 1.00 89.56 62 LEU A N 1
ATOM 501 C CA . LEU A 1 62 ? 26.612 -12.198 -27.664 1.00 89.56 62 LEU A CA 1
ATOM 502 C C . LEU A 1 62 ? 26.626 -13.453 -28.549 1.00 89.56 62 LEU A C 1
ATOM 504 O O . LEU A 1 62 ? 27.114 -14.504 -28.128 1.00 89.56 62 LEU A O 1
ATOM 508 N N . THR A 1 63 ? 26.119 -13.323 -29.773 1.00 86.56 63 THR A N 1
ATOM 509 C CA . THR A 1 63 ? 26.256 -14.325 -30.837 1.00 86.56 63 THR A CA 1
ATOM 510 C C . THR A 1 63 ? 27.520 -14.059 -31.661 1.00 86.56 63 THR A C 1
ATOM 512 O O . THR A 1 63 ? 28.201 -13.047 -31.472 1.00 86.56 63 THR A O 1
ATOM 515 N N . ASN A 1 64 ? 27.838 -14.963 -32.593 1.00 80.25 64 ASN A N 1
ATOM 516 C CA . ASN A 1 64 ? 28.955 -14.782 -33.528 1.00 80.25 64 ASN A CA 1
ATOM 517 C C . ASN A 1 64 ? 28.755 -13.555 -34.442 1.00 80.25 64 ASN A C 1
ATOM 519 O O . ASN A 1 64 ? 29.731 -12.931 -34.846 1.00 80.25 64 ASN A O 1
ATOM 523 N N . ASP A 1 65 ? 27.502 -13.178 -34.715 1.00 80.25 65 ASP A N 1
ATOM 524 C CA . ASP A 1 65 ? 27.110 -12.024 -35.545 1.00 80.25 65 ASP A CA 1
ATOM 525 C C . ASP A 1 65 ? 27.229 -10.674 -34.807 1.00 80.25 65 ASP A C 1
ATOM 527 O O . ASP A 1 65 ? 26.945 -9.611 -35.370 1.00 80.25 65 ASP A O 1
ATOM 531 N N . GLY A 1 66 ? 27.652 -10.713 -33.540 1.00 87.88 66 GLY A N 1
ATOM 532 C CA . GLY A 1 66 ? 27.914 -9.549 -32.704 1.00 87.88 66 GLY A CA 1
ATOM 533 C C . GLY A 1 66 ? 26.667 -8.775 -32.265 1.00 87.88 66 GLY A C 1
ATOM 534 O O . GLY A 1 66 ? 25.531 -9.242 -32.344 1.00 87.88 66 GLY A O 1
ATOM 535 N N . LEU A 1 67 ? 26.898 -7.567 -31.754 1.00 93.88 67 LEU A N 1
ATOM 536 C CA . LEU A 1 67 ? 25.861 -6.625 -31.331 1.00 93.88 67 LEU A CA 1
ATOM 537 C C . LEU A 1 67 ? 26.280 -5.203 -31.700 1.00 93.88 67 LEU A C 1
ATOM 539 O O . LEU A 1 67 ? 27.379 -4.782 -31.342 1.00 93.88 67 LEU A O 1
ATOM 543 N N . ILE A 1 68 ? 25.395 -4.450 -32.354 1.00 93.75 68 ILE A N 1
ATOM 544 C CA . ILE A 1 68 ? 25.584 -3.009 -32.550 1.00 93.75 68 ILE A CA 1
ATOM 545 C C . ILE A 1 68 ? 25.026 -2.273 -31.334 1.00 93.75 68 ILE A C 1
ATOM 547 O O . ILE A 1 68 ? 23.839 -2.381 -31.029 1.00 93.75 68 ILE A O 1
ATOM 551 N N . VAL A 1 69 ? 25.873 -1.519 -30.640 1.00 93.50 69 VAL A N 1
ATOM 552 C CA . VAL A 1 69 ? 25.484 -0.651 -29.529 1.00 93.50 69 VAL A CA 1
ATOM 553 C C . VAL A 1 69 ? 25.426 0.792 -30.024 1.00 93.50 69 VAL A C 1
ATOM 555 O O . VAL A 1 69 ? 26.420 1.338 -30.514 1.00 93.50 69 VAL A O 1
ATOM 558 N N . VAL A 1 70 ? 24.247 1.399 -29.900 1.00 91.06 70 VAL A N 1
ATOM 559 C CA . VAL A 1 70 ? 23.929 2.742 -30.400 1.00 91.06 70 VAL A CA 1
ATOM 560 C C . VAL A 1 70 ? 23.770 3.701 -29.221 1.00 91.06 70 VAL A C 1
ATOM 562 O O . VAL A 1 70 ? 23.066 3.396 -28.254 1.00 91.06 70 VAL A O 1
ATOM 565 N N . GLY A 1 71 ? 24.451 4.846 -29.309 1.00 86.69 71 GLY A N 1
ATOM 566 C CA . GLY A 1 71 ? 24.384 5.924 -28.323 1.00 86.69 71 GLY A CA 1
ATOM 567 C C . GLY A 1 71 ? 23.145 6.815 -28.469 1.00 86.69 71 GLY A C 1
ATOM 568 O O . GLY A 1 71 ? 22.142 6.431 -29.067 1.00 86.69 71 GLY A O 1
ATOM 569 N N . ASN A 1 72 ? 23.243 8.028 -27.930 1.00 83.69 72 ASN A N 1
ATOM 570 C CA . ASN A 1 72 ? 22.169 9.018 -27.896 1.00 83.69 72 ASN A CA 1
ATOM 571 C C . ASN A 1 72 ? 21.878 9.629 -29.281 1.00 83.69 72 ASN A C 1
ATOM 573 O O . ASN A 1 72 ? 22.682 10.368 -29.836 1.00 83.69 72 ASN A O 1
ATOM 577 N N . LEU A 1 73 ? 20.699 9.354 -29.838 1.00 84.50 73 LEU A N 1
ATOM 578 C CA . LEU A 1 73 ? 20.252 9.900 -31.125 1.00 84.50 73 LEU A CA 1
ATOM 579 C C . LEU A 1 73 ? 19.751 11.350 -31.015 1.00 84.50 73 LEU A C 1
ATOM 581 O O . LEU A 1 73 ? 19.864 12.108 -31.973 1.00 84.50 73 LEU A O 1
ATOM 585 N N . CYS A 1 74 ? 19.162 11.728 -29.878 1.00 81.06 74 CYS A N 1
ATOM 586 C CA . CYS A 1 74 ? 18.677 13.067 -29.531 1.00 81.06 74 CYS A CA 1
ATOM 587 C C . CYS A 1 74 ? 17.784 13.750 -30.592 1.00 81.06 74 CYS A C 1
ATOM 589 O O . CYS A 1 74 ? 17.754 14.979 -30.664 1.00 81.06 74 CYS A O 1
ATOM 591 N N . GLY A 1 75 ? 17.042 12.988 -31.406 1.00 78.88 75 GLY A N 1
ATOM 592 C CA . GLY A 1 75 ? 16.243 13.501 -32.531 1.00 78.88 75 GLY A CA 1
ATOM 593 C C . GLY A 1 75 ? 16.933 13.502 -33.909 1.00 78.88 75 GLY A C 1
ATOM 594 O O . GLY A 1 75 ? 16.323 13.965 -34.873 1.00 78.88 75 GLY A O 1
ATOM 595 N N . SER A 1 76 ? 18.163 12.984 -34.031 1.00 84.19 76 SER A N 1
ATOM 596 C CA . SER A 1 76 ? 18.908 12.851 -35.294 1.00 84.19 76 SER A CA 1
ATOM 597 C C . SER A 1 76 ? 18.534 11.572 -36.056 1.00 84.19 76 SER A C 1
ATOM 599 O O . SER A 1 76 ? 19.105 10.494 -35.862 1.00 84.19 76 SER A O 1
ATOM 601 N N . ILE A 1 77 ? 17.551 11.683 -36.957 1.00 86.25 77 ILE A N 1
ATOM 602 C CA . ILE A 1 77 ? 17.087 10.544 -37.768 1.00 86.25 77 ILE A CA 1
ATOM 603 C C . ILE A 1 77 ? 18.131 10.100 -38.804 1.00 86.25 77 ILE A C 1
ATOM 605 O O . ILE A 1 77 ? 18.213 8.917 -39.129 1.00 86.25 77 ILE A O 1
ATOM 609 N N . HIS A 1 78 ? 18.974 11.024 -39.277 1.00 82.88 78 HIS A N 1
ATOM 610 C CA . HIS A 1 78 ? 20.065 10.732 -40.210 1.00 82.88 78 HIS A CA 1
ATOM 611 C C . HIS A 1 78 ? 21.051 9.716 -39.617 1.00 82.88 78 HIS A C 1
ATOM 613 O O . HIS A 1 78 ? 21.386 8.734 -40.278 1.00 82.88 78 HIS A O 1
ATOM 619 N N . SER A 1 79 ? 21.458 9.909 -38.357 1.00 82.56 79 SER A N 1
ATOM 620 C CA . SER A 1 79 ? 22.337 8.983 -37.633 1.00 82.56 79 SER A CA 1
ATOM 621 C C . SER A 1 79 ? 21.726 7.584 -37.528 1.00 82.56 79 SER A C 1
ATOM 623 O O . SER A 1 79 ? 22.380 6.601 -37.872 1.00 82.56 79 SER A O 1
ATOM 625 N N . LEU A 1 80 ? 20.445 7.484 -37.148 1.00 89.25 80 LEU A N 1
ATOM 626 C CA . LEU A 1 80 ? 19.743 6.200 -37.053 1.00 89.25 80 LEU A CA 1
ATOM 627 C C . LEU A 1 80 ? 19.694 5.460 -38.400 1.00 89.25 80 LEU A C 1
ATOM 629 O O . LEU A 1 80 ? 20.020 4.274 -38.474 1.00 89.25 80 LEU A O 1
ATOM 633 N N . LEU A 1 81 ? 19.315 6.157 -39.475 1.00 89.50 81 LEU A N 1
ATOM 634 C CA . LEU A 1 81 ? 19.225 5.550 -40.803 1.00 89.50 81 LEU A CA 1
ATOM 635 C C . LEU A 1 81 ? 20.600 5.149 -41.356 1.00 89.50 81 LEU A C 1
ATOM 637 O O . LEU A 1 81 ? 20.693 4.113 -42.007 1.00 89.50 81 LEU A O 1
ATOM 641 N N . ARG A 1 82 ? 21.672 5.901 -41.063 1.00 85.94 82 ARG A N 1
ATOM 642 C CA . ARG A 1 82 ? 23.052 5.524 -41.428 1.00 85.94 82 ARG A CA 1
ATOM 643 C C . ARG A 1 82 ? 23.524 4.263 -40.706 1.00 85.94 82 ARG A C 1
ATOM 645 O O . ARG A 1 82 ? 24.136 3.408 -41.337 1.00 85.94 82 ARG A O 1
ATOM 652 N N . VAL A 1 83 ? 23.196 4.106 -39.422 1.00 88.56 83 VAL A N 1
ATOM 653 C CA . VAL A 1 83 ? 23.504 2.885 -38.654 1.00 88.56 83 VAL A CA 1
ATOM 654 C C . VAL A 1 83 ? 22.807 1.659 -39.255 1.00 88.56 83 VAL A C 1
ATOM 656 O O . VAL A 1 83 ? 23.430 0.607 -39.408 1.00 88.56 83 VAL A O 1
ATOM 659 N N . PHE A 1 84 ? 21.544 1.785 -39.667 1.00 92.12 84 PHE A N 1
ATOM 660 C CA . PHE A 1 84 ? 20.849 0.704 -40.371 1.00 92.12 84 PHE A CA 1
ATOM 661 C C . PHE A 1 84 ? 21.359 0.482 -41.808 1.00 92.12 84 PHE A C 1
ATOM 663 O O . PHE A 1 84 ? 21.417 -0.651 -42.284 1.00 92.12 84 PHE A O 1
ATOM 670 N N . ASP A 1 85 ? 21.783 1.528 -42.522 1.00 89.00 85 ASP A N 1
ATOM 671 C CA . ASP A 1 85 ? 22.318 1.350 -43.875 1.00 89.00 85 ASP A CA 1
ATOM 672 C C . ASP A 1 85 ? 23.692 0.653 -43.835 1.00 89.00 85 ASP A C 1
ATOM 674 O O . ASP A 1 85 ? 23.921 -0.290 -44.594 1.00 89.00 85 ASP A O 1
ATOM 678 N N . GLY A 1 86 ? 24.561 1.033 -42.893 1.00 86.62 86 GLY A N 1
ATOM 679 C CA . GLY A 1 86 ? 25.901 0.462 -42.729 1.00 86.62 86 GLY A CA 1
ATOM 680 C C . GLY A 1 86 ? 25.930 -0.966 -42.173 1.00 86.62 86 GLY A C 1
ATOM 681 O O . GLY A 1 86 ? 26.708 -1.786 -42.655 1.00 86.62 86 GLY A O 1
ATOM 682 N N . PHE A 1 87 ? 25.091 -1.294 -41.181 1.00 88.94 87 PHE A N 1
ATOM 683 C CA . PHE A 1 87 ? 25.154 -2.594 -40.487 1.00 88.94 87 PHE A CA 1
ATOM 684 C C . PHE A 1 87 ? 24.048 -3.594 -40.847 1.00 88.94 87 PHE A C 1
ATOM 686 O O . PHE A 1 87 ? 24.145 -4.754 -40.431 1.00 88.94 87 PHE A O 1
ATOM 693 N N . GLY A 1 88 ? 23.034 -3.167 -41.604 1.00 91.56 88 GLY A N 1
ATOM 694 C CA . GLY A 1 88 ? 21.855 -3.959 -41.955 1.00 91.56 88 GLY A CA 1
ATOM 695 C C . GLY A 1 88 ? 20.615 -3.600 -41.132 1.00 91.56 88 GLY A C 1
ATOM 696 O O . GLY A 1 88 ? 20.571 -2.606 -40.414 1.00 91.56 88 GLY A O 1
ATOM 697 N N . LEU A 1 89 ? 19.578 -4.425 -41.246 1.00 93.75 89 LEU A N 1
ATOM 698 C CA . LEU A 1 89 ? 18.354 -4.302 -40.455 1.00 93.75 89 LEU A CA 1
ATOM 699 C C . LEU A 1 89 ? 18.136 -5.571 -39.619 1.00 93.75 89 LEU A C 1
ATOM 701 O O . LEU A 1 89 ? 18.635 -6.644 -39.974 1.00 93.75 89 LEU A O 1
ATOM 705 N N . PRO A 1 90 ? 17.362 -5.492 -38.524 1.00 93.50 90 PRO A N 1
ATOM 706 C CA . PRO A 1 90 ? 16.859 -6.682 -37.856 1.00 93.50 90 PRO A CA 1
ATOM 707 C C . PRO A 1 90 ? 16.030 -7.559 -38.820 1.00 93.50 90 PRO A C 1
ATOM 709 O O . PRO A 1 90 ? 15.428 -7.035 -39.760 1.00 93.50 90 PRO A O 1
ATOM 712 N N . PRO A 1 91 ? 15.994 -8.886 -38.620 1.00 90.69 91 PRO A N 1
ATOM 713 C CA . PRO A 1 91 ? 16.696 -9.628 -37.574 1.00 90.69 91 PRO A CA 1
ATOM 714 C C . PRO A 1 91 ? 18.121 -10.046 -37.983 1.00 90.69 91 PRO A C 1
ATOM 716 O O . PRO A 1 91 ? 18.813 -10.671 -37.190 1.00 90.69 91 PRO A O 1
ATOM 719 N N . VAL A 1 92 ? 18.582 -9.696 -39.195 1.00 88.38 92 VAL A N 1
ATOM 720 C CA . VAL A 1 92 ? 19.935 -10.028 -39.695 1.00 88.38 92 VAL A CA 1
ATOM 721 C C . VAL A 1 92 ? 21.024 -9.431 -38.800 1.00 88.38 92 VAL A C 1
ATOM 723 O O . VAL A 1 92 ? 22.078 -10.035 -38.615 1.00 88.38 92 VAL A O 1
ATOM 726 N N . ARG A 1 93 ? 20.763 -8.258 -38.212 1.00 90.38 93 ARG A N 1
ATOM 727 C CA . ARG A 1 93 ? 21.633 -7.635 -37.216 1.00 90.38 93 ARG A CA 1
ATOM 728 C C . ARG A 1 93 ? 20.863 -7.289 -35.942 1.00 90.38 93 ARG A C 1
ATOM 730 O O . ARG A 1 93 ? 19.746 -6.775 -36.002 1.00 90.38 93 ARG A O 1
ATOM 737 N N . ARG A 1 94 ? 21.496 -7.537 -34.790 1.00 94.19 94 ARG A N 1
ATOM 738 C CA . ARG A 1 94 ? 20.988 -7.193 -33.457 1.00 94.19 94 ARG A CA 1
ATOM 739 C C . ARG A 1 94 ? 21.513 -5.839 -32.977 1.00 94.19 94 ARG A C 1
ATOM 741 O O . ARG A 1 94 ? 22.698 -5.537 -33.134 1.00 94.19 94 ARG A O 1
ATOM 748 N N . TYR A 1 95 ? 20.637 -5.068 -32.338 1.00 96.25 95 TYR A N 1
ATOM 749 C CA . TYR A 1 95 ? 20.891 -3.712 -31.858 1.00 96.25 95 TYR A CA 1
ATOM 750 C C . TYR A 1 95 ? 20.540 -3.549 -30.380 1.00 96.25 95 TYR A C 1
ATOM 752 O O . TYR A 1 95 ? 19.466 -3.956 -29.933 1.00 96.25 95 TYR A O 1
ATOM 760 N N . LEU A 1 96 ? 21.422 -2.876 -29.645 1.00 96.75 96 LEU A N 1
ATOM 761 C CA . LEU A 1 96 ? 21.186 -2.357 -28.305 1.00 96.75 96 LEU A CA 1
ATOM 762 C C . LEU A 1 96 ? 21.280 -0.833 -28.347 1.00 96.75 96 LEU A C 1
ATOM 764 O O . LEU A 1 96 ? 22.358 -0.273 -28.517 1.00 96.75 96 LEU A O 1
ATOM 768 N N . PHE A 1 97 ? 20.152 -0.163 -28.161 1.00 96.12 97 PHE A N 1
ATOM 769 C CA . PHE A 1 97 ? 20.100 1.280 -27.997 1.00 96.12 97 PHE A CA 1
ATOM 770 C C . PHE A 1 97 ? 20.167 1.613 -26.508 1.00 96.12 97 PHE A C 1
ATOM 772 O O . PHE A 1 97 ? 19.404 1.067 -25.708 1.00 96.12 97 PHE A O 1
ATOM 779 N N . LEU A 1 98 ? 21.079 2.509 -26.137 1.00 93.75 98 LEU A N 1
ATOM 780 C CA . LEU A 1 98 ? 21.332 2.886 -24.743 1.00 93.75 98 LEU A CA 1
ATOM 781 C C . LEU A 1 98 ? 20.376 3.975 -24.207 1.00 93.75 98 LEU A C 1
ATOM 783 O O . LEU A 1 98 ? 20.528 4.417 -23.070 1.00 93.75 98 LEU A O 1
ATOM 787 N N . GLY A 1 99 ? 19.393 4.388 -25.012 1.00 90.88 99 GLY A N 1
ATOM 788 C CA . GLY A 1 99 ? 18.498 5.516 -24.747 1.00 90.88 99 GLY A CA 1
ATOM 789 C C . GLY A 1 99 ? 18.902 6.783 -25.506 1.00 90.88 99 GLY A C 1
ATOM 790 O O . GLY A 1 99 ? 19.790 6.760 -26.358 1.00 90.88 99 GLY A O 1
ATOM 791 N N . GLY A 1 100 ? 18.233 7.894 -25.210 1.00 87.12 100 GLY A N 1
ATOM 792 C CA . GLY A 1 100 ? 18.476 9.193 -25.834 1.00 87.12 100 GLY A CA 1
ATOM 793 C C . GLY A 1 100 ? 17.842 9.271 -27.217 1.00 87.12 100 GLY A C 1
ATOM 794 O O . GLY A 1 100 ? 18.496 9.651 -28.179 1.00 87.12 100 GLY A O 1
ATOM 795 N N . TYR A 1 101 ? 16.589 8.849 -27.347 1.00 90.25 101 TYR A N 1
ATOM 796 C CA . TYR A 1 101 ? 15.796 8.920 -28.577 1.00 90.25 101 TYR A CA 1
ATOM 797 C C . TYR A 1 101 ? 15.221 10.326 -28.775 1.00 90.25 101 TYR A C 1
ATOM 799 O O . TYR A 1 101 ? 15.210 10.856 -29.890 1.00 90.25 101 TYR A O 1
ATOM 807 N N . VAL A 1 102 ? 14.762 10.920 -27.670 1.00 87.56 102 VAL A N 1
ATOM 808 C CA . VAL A 1 102 ? 14.213 12.278 -27.583 1.00 87.56 102 VAL A CA 1
ATOM 809 C C . VAL A 1 102 ? 15.292 13.247 -27.085 1.00 87.56 102 VAL A C 1
ATOM 811 O O . VAL A 1 102 ? 16.381 12.830 -26.696 1.00 87.56 102 VAL A O 1
ATOM 814 N N . GLY A 1 103 ? 15.050 14.556 -27.157 1.00 78.62 103 GLY A N 1
ATOM 815 C CA . GLY A 1 103 ? 16.066 15.553 -26.832 1.00 78.62 103 GLY A CA 1
ATOM 816 C C . GLY A 1 103 ? 15.821 16.909 -27.487 1.00 78.62 103 GLY A C 1
ATOM 817 O O . GLY A 1 103 ? 14.925 17.647 -27.091 1.00 78.62 103 GLY A O 1
ATOM 818 N N . ARG A 1 104 ? 16.669 17.266 -28.461 1.00 73.12 104 ARG A N 1
ATOM 819 C CA . ARG A 1 104 ? 16.702 18.607 -29.084 1.00 73.12 104 ARG A CA 1
ATOM 820 C C . ARG A 1 104 ? 16.493 18.617 -30.600 1.00 73.12 104 ARG A C 1
ATOM 822 O O . ARG A 1 104 ? 16.123 19.651 -31.142 1.00 73.12 104 ARG A O 1
ATOM 829 N N . GLY A 1 105 ? 16.727 17.499 -31.284 1.00 76.06 105 GLY A N 1
ATOM 830 C CA . GLY A 1 105 ? 16.559 17.378 -32.732 1.00 76.06 105 GLY A CA 1
ATOM 831 C C . GLY A 1 105 ? 15.095 17.435 -33.176 1.00 76.06 105 GLY A C 1
ATOM 832 O O . GLY A 1 105 ? 14.171 17.424 -32.363 1.00 76.06 105 GLY A O 1
ATOM 833 N N . LYS A 1 106 ? 14.871 17.481 -34.491 1.00 80.12 106 LYS A N 1
ATOM 834 C CA . LYS A 1 106 ? 13.533 17.655 -35.079 1.00 80.12 106 LYS A CA 1
ATOM 835 C C . LYS A 1 106 ? 12.682 16.379 -35.046 1.00 80.12 106 LYS A C 1
ATOM 837 O O . LYS A 1 106 ? 11.493 16.448 -34.756 1.00 80.12 106 LYS A O 1
ATOM 842 N N . HIS A 1 107 ? 13.280 15.224 -35.337 1.00 88.00 107 HIS A N 1
ATOM 843 C CA . HIS A 1 107 ? 12.564 13.978 -35.654 1.00 88.00 107 HIS A CA 1
ATOM 844 C C . HIS A 1 107 ? 12.417 13.034 -34.447 1.00 88.00 107 HIS A C 1
ATOM 846 O O . HIS A 1 107 ? 12.521 11.814 -34.570 1.00 88.00 107 HIS A O 1
ATOM 852 N N . GLN A 1 108 ? 12.229 13.597 -33.249 1.00 90.75 108 GLN A N 1
ATOM 853 C CA . GLN A 1 108 ? 12.202 12.843 -31.986 1.00 90.75 108 GLN A CA 1
ATOM 854 C C . GLN A 1 108 ? 11.075 11.806 -31.948 1.00 90.75 108 GLN A C 1
ATOM 856 O O . GLN A 1 108 ? 11.304 10.662 -31.558 1.00 90.75 108 GLN A O 1
ATOM 861 N N . ILE A 1 109 ? 9.870 12.197 -32.381 1.00 93.50 109 ILE A N 1
ATOM 862 C CA . ILE A 1 109 ? 8.687 11.325 -32.384 1.00 93.50 109 ILE A CA 1
ATOM 863 C C . ILE A 1 109 ? 8.836 10.232 -33.446 1.00 93.50 109 ILE A C 1
ATOM 865 O O . ILE A 1 109 ? 8.543 9.068 -33.181 1.00 93.50 109 ILE A O 1
ATOM 869 N N . GLU A 1 110 ? 9.342 10.579 -34.627 1.00 94.12 110 GLU A N 1
ATOM 870 C CA . GLU A 1 110 ? 9.596 9.635 -35.709 1.00 94.12 110 GLU A CA 1
ATOM 871 C C . GLU A 1 110 ? 10.620 8.564 -35.296 1.00 94.12 110 GLU A C 1
ATOM 873 O O . GLU A 1 110 ? 10.384 7.383 -35.545 1.00 94.12 110 GLU A O 1
ATOM 878 N N . ILE A 1 111 ? 11.704 8.937 -34.602 1.00 93.69 111 ILE A N 1
ATOM 879 C CA . ILE A 1 111 ? 12.702 7.989 -34.074 1.00 93.69 111 ILE A CA 1
ATOM 880 C C . ILE A 1 111 ? 12.079 7.027 -33.062 1.00 93.69 111 ILE A C 1
ATOM 882 O O . ILE A 1 111 ? 12.189 5.811 -33.229 1.00 93.69 111 ILE A O 1
ATOM 886 N N . ILE A 1 112 ? 11.433 7.540 -32.009 1.00 96.12 112 ILE A N 1
ATOM 887 C CA . ILE A 1 112 ? 10.940 6.674 -30.931 1.00 96.12 112 ILE A CA 1
ATOM 888 C C . ILE A 1 112 ? 9.809 5.757 -31.415 1.00 96.12 112 ILE A C 1
ATOM 890 O O . ILE A 1 112 ? 9.803 4.572 -31.085 1.00 96.12 112 ILE A O 1
ATOM 894 N N . ILE A 1 113 ? 8.899 6.251 -32.263 1.00 97.12 113 ILE A N 1
ATOM 895 C CA . ILE A 1 113 ? 7.833 5.425 -32.842 1.00 97.12 113 ILE A CA 1
ATOM 896 C C . ILE A 1 113 ? 8.423 4.371 -33.789 1.00 97.12 113 ILE A C 1
ATOM 898 O O . ILE A 1 113 ? 8.023 3.210 -33.701 1.00 97.12 113 ILE A O 1
ATOM 902 N N . LEU A 1 114 ? 9.415 4.710 -34.625 1.00 96.88 114 LEU A N 1
ATOM 903 C CA . LEU A 1 114 ? 10.096 3.733 -35.484 1.00 96.88 114 LEU A CA 1
ATOM 904 C C . LEU A 1 114 ? 10.738 2.620 -34.651 1.00 96.88 114 LEU A C 1
ATOM 906 O O . LEU A 1 114 ? 10.517 1.441 -34.925 1.00 96.88 114 LEU A O 1
ATOM 910 N N . LEU A 1 115 ? 11.473 2.976 -33.597 1.00 97.44 115 LEU A N 1
ATOM 911 C CA . LEU A 1 115 ? 12.141 2.006 -32.734 1.00 97.44 115 LEU A CA 1
ATOM 912 C C . LEU A 1 115 ? 11.149 1.129 -31.955 1.00 97.44 115 LEU A C 1
ATOM 914 O O . LEU A 1 115 ? 11.380 -0.075 -31.851 1.00 97.44 115 LEU A O 1
ATOM 918 N N . ILE A 1 116 ? 10.015 1.664 -31.487 1.00 97.38 116 ILE A N 1
ATOM 919 C CA . ILE A 1 116 ? 8.944 0.858 -30.869 1.00 97.38 116 ILE A CA 1
ATOM 920 C C . ILE A 1 116 ? 8.323 -0.105 -31.888 1.00 97.38 116 ILE A C 1
ATOM 922 O O . ILE A 1 116 ? 8.128 -1.281 -31.576 1.00 97.38 116 ILE A O 1
ATOM 926 N N . LEU A 1 117 ? 8.043 0.347 -33.114 1.00 96.38 117 LEU A N 1
ATOM 927 C CA . LEU A 1 117 ? 7.513 -0.513 -34.177 1.00 96.38 117 LEU A CA 1
ATOM 928 C C . LEU A 1 117 ? 8.501 -1.641 -34.525 1.00 96.38 117 LEU A C 1
ATOM 930 O O . LEU A 1 117 ? 8.103 -2.804 -34.616 1.00 96.38 117 LEU A O 1
ATOM 934 N N . MET A 1 118 ? 9.796 -1.331 -34.634 1.00 95.81 118 MET A N 1
ATOM 935 C CA . MET A 1 118 ? 10.850 -2.324 -34.864 1.00 95.81 118 MET A CA 1
ATOM 936 C C . MET A 1 118 ? 11.025 -3.270 -33.662 1.00 95.81 118 MET A C 1
ATOM 938 O O . MET A 1 118 ? 11.175 -4.472 -33.864 1.00 95.81 118 MET A O 1
ATOM 942 N N . LYS A 1 119 ? 10.904 -2.786 -32.417 1.00 95.75 119 LYS A N 1
ATOM 943 C CA . LYS A 1 119 ? 10.881 -3.608 -31.188 1.00 95.75 119 LYS A CA 1
ATOM 944 C C . LYS A 1 119 ? 9.678 -4.550 -31.140 1.00 95.75 119 LYS A C 1
ATOM 946 O O . LYS A 1 119 ? 9.796 -5.693 -30.704 1.00 95.75 119 LYS A O 1
ATOM 951 N N . LEU A 1 120 ? 8.515 -4.103 -31.604 1.00 94.38 120 LEU A N 1
ATOM 952 C CA . LEU A 1 120 ? 7.338 -4.955 -31.754 1.00 94.38 120 LEU A CA 1
ATOM 953 C C . LEU A 1 120 ? 7.553 -5.997 -32.864 1.00 94.38 120 LEU A C 1
ATOM 955 O O . LEU A 1 120 ? 7.122 -7.144 -32.709 1.00 94.38 120 LEU A O 1
ATOM 959 N N . ARG A 1 121 ? 8.246 -5.645 -33.953 1.00 93.19 121 ARG A N 1
ATOM 960 C CA . ARG A 1 121 ? 8.479 -6.541 -35.096 1.00 93.19 121 ARG A CA 1
ATOM 961 C C . ARG A 1 121 ? 9.554 -7.599 -34.831 1.00 93.19 121 ARG A C 1
ATOM 963 O O . ARG A 1 121 ? 9.363 -8.742 -35.245 1.00 93.19 121 ARG A O 1
ATOM 970 N N . TRP A 1 122 ? 10.617 -7.224 -34.121 1.00 93.38 122 TRP A N 1
ATOM 971 C CA . TRP A 1 122 ? 11.798 -8.037 -33.814 1.00 93.38 122 TRP A CA 1
ATOM 972 C C . TRP A 1 122 ? 12.193 -7.873 -32.330 1.00 93.38 122 TRP A C 1
ATOM 974 O O . TRP A 1 122 ? 13.169 -7.191 -32.008 1.00 93.38 122 TRP A O 1
ATOM 984 N N . PRO A 1 123 ? 11.420 -8.459 -31.392 1.00 92.25 123 PRO A N 1
ATOM 985 C CA . PRO A 1 123 ? 11.580 -8.212 -29.958 1.00 92.25 123 PRO A CA 1
ATOM 986 C C . PRO A 1 123 ? 12.907 -8.704 -29.371 1.00 92.25 123 PRO A C 1
ATOM 988 O O . PRO A 1 123 ? 13.352 -8.126 -28.382 1.00 92.25 123 PRO A O 1
ATOM 991 N N . GLU A 1 124 ? 13.549 -9.705 -29.971 1.00 90.62 124 GLU A N 1
ATOM 992 C CA . GLU A 1 124 ? 14.845 -10.228 -29.513 1.00 90.62 124 GLU A CA 1
ATOM 993 C C . GLU A 1 124 ? 16.040 -9.481 -30.127 1.00 90.62 124 GLU A C 1
ATOM 995 O O . GLU A 1 124 ? 17.131 -9.482 -29.556 1.00 90.62 124 GLU A O 1
ATOM 1000 N N . ASP A 1 125 ? 15.838 -8.819 -31.273 1.00 93.44 125 ASP A N 1
ATOM 1001 C CA . ASP A 1 125 ? 16.923 -8.237 -32.074 1.00 93.44 125 ASP A CA 1
ATOM 1002 C C . ASP A 1 125 ? 16.994 -6.708 -32.007 1.00 93.44 125 ASP A C 1
ATOM 1004 O O . ASP A 1 125 ? 18.020 -6.117 -32.336 1.00 93.44 125 ASP A O 1
ATOM 1008 N N . VAL A 1 126 ? 15.937 -6.060 -31.521 1.00 96.44 126 VAL A N 1
ATOM 1009 C CA . VAL A 1 126 ? 15.944 -4.644 -31.143 1.00 96.44 126 VAL A CA 1
ATOM 1010 C C . VAL A 1 126 ? 15.798 -4.563 -29.632 1.00 96.44 126 VAL A C 1
ATOM 1012 O O . VAL A 1 126 ? 14.809 -5.022 -29.062 1.00 96.44 126 VAL A O 1
ATOM 1015 N N . ILE A 1 127 ? 16.776 -3.979 -28.950 1.00 97.38 127 ILE A N 1
ATOM 1016 C CA . ILE A 1 127 ? 16.784 -3.831 -27.494 1.00 97.38 127 ILE A CA 1
ATOM 1017 C C . ILE A 1 127 ? 16.896 -2.344 -27.190 1.00 97.38 127 ILE A C 1
ATOM 1019 O O . ILE A 1 127 ? 17.816 -1.682 -27.658 1.00 97.38 127 ILE A O 1
ATOM 1023 N N . LEU A 1 128 ? 15.928 -1.823 -26.441 1.00 98.00 128 LEU A N 1
ATOM 1024 C CA . LEU A 1 128 ? 15.794 -0.401 -26.143 1.00 98.00 128 LEU A CA 1
ATOM 1025 C C . LEU A 1 128 ? 15.921 -0.216 -24.634 1.00 98.00 128 LEU A C 1
ATOM 1027 O O . LEU A 1 128 ? 15.090 -0.738 -23.887 1.00 98.00 128 LEU A O 1
ATOM 1031 N N . LEU A 1 129 ? 16.961 0.496 -24.202 1.00 97.19 129 LEU A N 1
ATOM 1032 C CA . LEU A 1 129 ? 17.101 0.981 -22.830 1.00 97.19 129 LEU A CA 1
ATOM 1033 C C . LEU A 1 129 ? 16.564 2.411 -22.707 1.00 97.19 129 LEU A C 1
ATOM 1035 O O . LEU A 1 129 ? 16.390 3.111 -23.707 1.00 97.19 129 LEU A O 1
ATOM 1039 N N . ARG A 1 130 ? 16.299 2.836 -21.475 1.00 93.62 130 ARG A N 1
ATOM 1040 C CA . ARG A 1 130 ? 15.907 4.197 -21.101 1.00 93.62 130 ARG A CA 1
ATOM 1041 C C . ARG A 1 130 ? 17.135 5.043 -20.746 1.00 93.62 130 ARG A C 1
ATOM 1043 O O . ARG A 1 130 ? 17.999 4.568 -20.011 1.00 93.62 130 ARG A O 1
ATOM 1050 N N . SER A 1 131 ? 17.168 6.302 -21.181 1.00 90.00 131 SER A N 1
ATOM 1051 C CA . SER A 1 131 ? 18.097 7.322 -20.671 1.00 90.00 131 SER A CA 1
ATOM 1052 C C . SER A 1 131 ? 17.410 8.372 -19.795 1.00 90.00 131 SER A C 1
ATOM 1054 O O . SER A 1 131 ? 16.188 8.381 -19.646 1.00 90.00 131 SER A O 1
ATOM 1056 N N . ASN A 1 132 ? 18.217 9.287 -19.256 1.00 85.31 132 ASN A N 1
ATOM 1057 C CA . ASN A 1 132 ? 17.790 10.572 -18.696 1.00 85.31 132 ASN A CA 1
ATOM 1058 C C . ASN A 1 132 ? 16.789 11.334 -19.596 1.00 85.31 132 ASN A C 1
ATOM 1060 O O . ASN A 1 132 ? 15.806 11.866 -19.087 1.00 85.31 132 ASN A O 1
ATOM 1064 N N . HIS A 1 133 ? 16.980 11.346 -20.921 1.00 83.19 133 HIS A N 1
ATOM 1065 C CA . HIS A 1 133 ? 16.111 12.074 -21.855 1.00 83.19 133 HIS A CA 1
ATOM 1066 C C . HIS A 1 133 ? 14.692 11.497 -21.941 1.00 83.19 133 HIS A C 1
ATOM 1068 O O . HIS A 1 133 ? 13.741 12.232 -22.193 1.00 83.19 133 HIS A O 1
ATOM 1074 N N . GLU A 1 134 ? 14.530 10.198 -21.680 1.00 89.12 134 GLU A N 1
ATOM 1075 C CA . GLU A 1 134 ? 13.232 9.519 -21.614 1.00 89.12 134 GLU A CA 1
ATOM 1076 C C . GLU A 1 134 ? 12.624 9.583 -20.203 1.00 89.12 134 GLU A C 1
ATOM 1078 O O . GLU A 1 134 ? 11.895 8.678 -19.794 1.00 89.12 134 GLU A O 1
ATOM 1083 N N . THR A 1 135 ? 12.930 10.613 -19.415 1.00 79.19 135 THR A N 1
ATOM 1084 C CA . THR A 1 135 ? 12.334 10.828 -18.090 1.00 79.19 135 THR A CA 1
ATOM 1085 C C . THR A 1 135 ? 11.496 12.094 -18.048 1.00 79.19 135 THR A C 1
ATOM 1087 O O . THR A 1 135 ? 11.773 13.066 -18.748 1.00 79.19 135 THR A O 1
ATOM 1090 N N . MET A 1 136 ? 10.503 12.096 -17.161 1.00 73.94 136 MET A N 1
ATOM 1091 C CA . MET A 1 136 ? 9.864 13.316 -16.692 1.00 73.94 136 MET A CA 1
ATOM 1092 C C . MET A 1 136 ? 10.441 13.651 -15.317 1.00 73.94 136 MET A C 1
ATOM 1094 O O . MET A 1 136 ? 10.025 13.095 -14.299 1.00 73.94 136 MET A O 1
ATOM 1098 N N . GLU A 1 137 ? 11.442 14.529 -15.303 1.00 63.81 137 GLU A N 1
ATOM 1099 C CA . GLU A 1 137 ? 11.933 15.158 -14.076 1.00 63.81 137 GLU A CA 1
ATOM 1100 C C . GLU A 1 137 ? 10.870 16.106 -13.492 1.00 63.81 137 GLU A C 1
ATOM 1102 O O . GLU A 1 137 ? 9.833 16.374 -14.105 1.00 63.81 137 GLU A O 1
ATOM 1107 N N . ALA A 1 138 ? 11.125 16.610 -12.281 1.00 54.16 138 ALA A N 1
ATOM 1108 C CA . ALA A 1 138 ? 10.207 17.495 -11.571 1.00 54.16 138 ALA A CA 1
ATOM 1109 C C . ALA A 1 138 ? 9.716 18.656 -12.452 1.00 54.16 138 ALA A C 1
ATOM 1111 O O . ALA A 1 138 ? 10.500 19.386 -13.062 1.00 54.16 138 ALA A O 1
ATOM 1112 N N . ILE A 1 139 ? 8.400 18.819 -12.469 1.00 54.56 139 ILE A N 1
ATOM 1113 C CA . ILE A 1 139 ? 7.691 19.893 -13.153 1.00 54.56 139 ILE A CA 1
ATOM 1114 C C . ILE A 1 139 ? 7.738 21.149 -12.262 1.00 54.56 139 ILE A C 1
ATOM 1116 O O . ILE A 1 139 ? 7.658 21.036 -11.034 1.00 54.56 139 ILE A O 1
ATOM 1120 N N . ASP A 1 140 ? 7.908 22.332 -12.855 1.00 50.16 140 ASP A N 1
ATOM 1121 C CA . ASP A 1 140 ? 7.957 23.603 -12.130 1.00 50.16 140 ASP A CA 1
ATOM 1122 C C . ASP A 1 140 ? 6.573 24.061 -11.610 1.00 50.16 140 ASP A C 1
ATOM 1124 O O . ASP A 1 140 ? 5.558 23.368 -11.726 1.00 50.16 140 ASP A O 1
ATOM 1128 N N . THR A 1 141 ? 6.516 25.239 -10.981 1.00 44.53 141 THR A N 1
ATOM 1129 C CA . THR A 1 141 ? 5.270 25.781 -10.409 1.00 44.53 141 THR A CA 1
ATOM 1130 C C . THR A 1 141 ? 4.209 26.153 -11.447 1.00 44.53 141 THR A C 1
ATOM 1132 O O . THR A 1 141 ? 3.067 26.375 -11.056 1.00 44.53 141 THR A O 1
ATOM 1135 N N . ASN A 1 142 ? 4.567 26.220 -12.732 1.00 45.56 142 ASN A N 1
ATOM 1136 C CA . ASN A 1 142 ? 3.691 26.577 -13.850 1.00 45.56 142 ASN A CA 1
ATOM 1137 C C . ASN A 1 142 ? 3.282 25.348 -14.682 1.00 45.56 142 ASN A C 1
ATOM 1139 O O . ASN A 1 142 ? 2.800 25.496 -15.802 1.00 45.56 142 ASN A O 1
ATOM 1143 N N . ASP A 1 143 ? 3.507 24.146 -14.146 1.00 49.88 143 ASP A N 1
ATOM 1144 C CA . ASP A 1 143 ? 3.308 22.862 -14.818 1.00 49.88 143 ASP A CA 1
ATOM 1145 C C . ASP A 1 143 ? 4.180 22.638 -16.081 1.00 49.88 143 ASP A C 1
ATOM 1147 O O . ASP A 1 143 ? 3.861 21.805 -16.931 1.00 49.88 143 ASP A O 1
ATOM 1151 N N . MET A 1 144 ? 5.346 23.300 -16.169 1.00 52.31 144 MET A N 1
ATOM 1152 C CA . MET A 1 144 ? 6.319 23.101 -17.255 1.00 52.31 144 MET A CA 1
ATOM 1153 C C . MET A 1 144 ? 7.493 22.188 -16.848 1.00 52.31 144 MET A C 1
ATOM 1155 O O . MET A 1 144 ? 7.957 22.250 -15.705 1.00 52.31 144 MET A O 1
ATOM 1159 N N . PRO A 1 145 ? 8.037 21.345 -17.753 1.00 55.91 145 PRO A N 1
ATOM 1160 C CA . PRO A 1 145 ? 9.218 20.537 -17.448 1.00 55.91 145 PRO A CA 1
ATOM 1161 C C . PRO A 1 145 ? 10.431 21.410 -17.101 1.00 55.91 145 PRO A C 1
ATOM 1163 O O . PRO A 1 145 ? 10.654 22.444 -17.731 1.00 55.91 145 PRO A O 1
ATOM 1166 N N . SER A 1 146 ? 11.239 20.997 -16.121 1.00 56.53 146 SER A N 1
ATOM 1167 C CA . SER A 1 146 ? 12.341 21.826 -15.602 1.00 56.53 146 SER A CA 1
ATOM 1168 C C . SER A 1 146 ? 13.642 21.764 -16.411 1.00 56.53 146 SER A C 1
ATOM 1170 O O . SER A 1 146 ? 14.534 22.587 -16.190 1.00 56.53 146 SER A O 1
ATOM 1172 N N . THR A 1 147 ? 13.767 20.835 -17.365 1.00 63.03 147 THR A N 1
ATOM 1173 C CA . THR A 1 147 ? 14.940 20.734 -18.245 1.00 63.03 147 THR A CA 1
ATOM 1174 C C . THR A 1 147 ? 14.624 21.159 -19.680 1.00 63.03 147 THR A C 1
ATOM 1176 O O . THR A 1 147 ? 13.549 20.883 -20.216 1.00 63.03 147 THR A O 1
ATOM 1179 N N . SER A 1 148 ? 15.609 21.775 -20.346 1.00 64.31 148 SER A N 1
ATOM 1180 C CA . SER A 1 148 ? 15.466 22.206 -21.747 1.00 64.31 148 SER A CA 1
ATOM 1181 C C . SER A 1 148 ? 15.017 21.077 -22.684 1.00 64.31 148 SER A C 1
ATOM 1183 O O . SER A 1 148 ? 14.161 21.299 -23.532 1.00 64.31 148 SER A O 1
ATOM 1185 N N . HIS A 1 149 ? 15.550 19.862 -22.532 1.00 67.62 149 HIS A N 1
ATOM 1186 C CA . HIS A 1 149 ? 15.248 18.756 -23.443 1.00 67.62 149 HIS A CA 1
ATOM 1187 C C . HIS A 1 149 ? 13.816 18.212 -23.270 1.00 67.62 149 HIS A C 1
ATOM 1189 O O . HIS A 1 149 ? 13.162 17.898 -24.261 1.00 67.62 149 HIS A O 1
ATOM 1195 N N . GLN A 1 150 ? 13.285 18.173 -22.042 1.00 70.44 150 GLN A N 1
ATOM 1196 C CA . GLN A 1 150 ? 11.887 17.796 -21.801 1.00 70.44 150 GLN A CA 1
ATOM 1197 C C . GLN A 1 150 ? 10.911 18.849 -22.336 1.00 70.44 150 GLN A C 1
ATOM 1199 O O . GLN A 1 150 ? 9.894 18.482 -22.919 1.00 70.44 150 GLN A O 1
ATOM 1204 N N . GLN A 1 151 ? 11.232 20.143 -22.195 1.00 72.69 151 GLN A N 1
ATOM 1205 C CA . GLN A 1 151 ? 10.442 21.231 -22.789 1.00 72.69 151 GLN A CA 1
ATOM 1206 C C . GLN A 1 151 ? 10.351 21.071 -24.313 1.00 72.69 151 GLN A C 1
ATOM 1208 O O . GLN A 1 151 ? 9.250 21.035 -24.856 1.00 72.69 151 GLN A O 1
ATOM 1213 N N . HIS A 1 152 ? 11.486 20.846 -24.989 1.00 80.50 152 HIS A N 1
ATOM 1214 C CA . HIS A 1 152 ? 11.513 20.624 -26.440 1.00 80.50 152 HIS A CA 1
ATOM 1215 C C . HIS A 1 152 ? 10.688 19.388 -26.846 1.00 80.50 152 HIS A C 1
ATOM 1217 O O . HIS A 1 152 ? 9.929 19.449 -27.813 1.00 80.50 152 HIS A O 1
ATOM 1223 N N . PHE A 1 153 ? 10.775 18.268 -26.115 1.00 87.44 153 PHE A N 1
ATOM 1224 C CA . PHE A 1 153 ? 9.968 17.084 -26.439 1.00 87.44 153 PHE A CA 1
ATOM 1225 C C . PHE A 1 153 ? 8.461 17.301 -26.197 1.00 87.44 153 PHE A C 1
ATOM 1227 O O . PHE A 1 153 ? 7.641 16.867 -27.011 1.00 87.44 153 PHE A O 1
ATOM 1234 N N . ALA A 1 154 ? 8.082 18.015 -25.132 1.00 84.94 154 ALA A N 1
ATOM 1235 C CA . ALA A 1 154 ? 6.693 18.386 -24.855 1.00 84.94 154 ALA A CA 1
ATOM 1236 C C . ALA A 1 154 ? 6.116 19.313 -25.941 1.00 84.94 154 ALA A C 1
ATOM 1238 O O . ALA A 1 154 ? 5.018 19.066 -26.442 1.00 84.94 154 ALA A O 1
ATOM 1239 N N . GLU A 1 155 ? 6.879 20.319 -26.377 1.00 86.81 155 GLU A N 1
ATOM 1240 C CA . GLU A 1 155 ? 6.520 21.211 -27.488 1.00 86.81 155 GLU A CA 1
ATOM 1241 C C . GLU A 1 155 ? 6.342 20.449 -28.808 1.00 86.81 155 GLU A C 1
ATOM 1243 O O . GLU A 1 155 ? 5.363 20.671 -29.526 1.00 86.81 155 GLU A O 1
ATOM 1248 N N . VAL A 1 156 ? 7.235 19.502 -29.121 1.00 88.56 156 VAL A N 1
ATOM 1249 C CA . VAL A 1 156 ? 7.107 18.645 -30.311 1.00 88.56 156 VAL A CA 1
ATOM 1250 C C . VAL A 1 156 ? 5.859 17.757 -30.212 1.00 88.56 156 VAL A C 1
ATOM 1252 O O . VAL A 1 156 ? 5.119 17.654 -31.193 1.00 88.56 156 VAL A O 1
ATOM 1255 N N . CYS A 1 157 ? 5.553 17.186 -29.041 1.00 90.69 157 CYS A N 1
ATOM 1256 C CA . CYS A 1 157 ? 4.310 16.438 -28.816 1.00 90.69 157 CYS A CA 1
ATOM 1257 C C . CYS A 1 157 ? 3.065 17.307 -29.049 1.00 90.69 157 CYS A C 1
ATOM 1259 O O . CYS A 1 157 ? 2.186 16.913 -29.814 1.00 90.69 157 CYS A O 1
ATOM 1261 N N . GLN A 1 158 ? 3.010 18.503 -28.458 1.00 88.50 158 GLN A N 1
ATOM 1262 C CA . GLN A 1 158 ? 1.882 19.432 -28.591 1.00 88.50 158 GLN A CA 1
ATOM 1263 C C . GLN A 1 158 ? 1.722 19.959 -30.030 1.00 88.50 158 GLN A C 1
ATOM 1265 O O . GLN A 1 158 ? 0.606 20.105 -30.525 1.00 88.50 158 GLN A O 1
ATOM 1270 N N . SER A 1 159 ? 2.833 20.207 -30.730 1.00 89.75 159 SER A N 1
ATOM 1271 C CA . SER A 1 159 ? 2.857 20.654 -32.130 1.00 89.75 159 SER A CA 1
ATOM 1272 C C . SER A 1 159 ? 2.418 19.560 -33.110 1.00 89.75 159 SER A C 1
ATOM 1274 O O . SER A 1 159 ? 1.778 19.849 -34.128 1.00 89.75 159 SER A O 1
ATOM 1276 N N . GLN A 1 160 ? 2.739 18.292 -32.824 1.00 90.19 160 GLN A N 1
ATOM 1277 C CA . GLN A 1 160 ? 2.320 17.156 -33.647 1.00 90.19 160 GLN A CA 1
ATOM 1278 C C . GLN A 1 160 ? 0.911 16.651 -33.310 1.00 90.19 160 GLN A C 1
ATOM 1280 O O . GLN A 1 160 ? 0.195 16.227 -34.213 1.00 90.19 160 GLN A O 1
ATOM 1285 N N . PHE A 1 161 ? 0.460 16.749 -32.062 1.00 90.44 161 PHE A N 1
ATOM 1286 C CA . PHE A 1 161 ? -0.840 16.224 -31.636 1.00 90.44 161 PHE A CA 1
ATOM 1287 C C . PHE A 1 161 ? -1.667 17.278 -30.882 1.00 90.44 161 PHE A C 1
ATOM 1289 O O . PHE A 1 161 ? -2.068 17.044 -29.746 1.00 90.44 161 PHE A O 1
ATOM 1296 N N . PRO A 1 162 ? -1.994 18.429 -31.508 1.00 85.56 162 PRO A N 1
ATOM 1297 C CA . PRO A 1 162 ? -2.656 19.544 -30.824 1.00 85.56 162 PRO A CA 1
ATOM 1298 C C . PRO A 1 162 ? -4.063 19.216 -30.301 1.00 85.56 162 PRO A C 1
ATOM 1300 O O . PRO A 1 162 ? -4.581 19.930 -29.448 1.00 85.56 162 PRO A O 1
ATOM 1303 N N . SER A 1 163 ? -4.687 18.145 -30.803 1.00 84.56 163 SER A N 1
ATOM 1304 C CA . SER A 1 163 ? -5.982 17.637 -30.341 1.00 84.56 163 SER A CA 1
ATOM 1305 C C . SER A 1 163 ? -5.892 16.657 -29.162 1.00 84.56 163 SER A C 1
ATOM 1307 O O . SER A 1 163 ? -6.933 16.211 -28.692 1.00 84.56 163 SER A O 1
ATOM 1309 N N . GLU A 1 164 ? -4.689 16.283 -28.712 1.00 84.12 164 GLU A N 1
ATOM 1310 C CA . GLU A 1 164 ? -4.472 15.395 -27.564 1.00 84.12 164 GLU A CA 1
ATOM 1311 C C . GLU A 1 164 ? -3.425 15.993 -26.609 1.00 84.12 164 GLU A C 1
ATOM 1313 O O . GLU A 1 164 ? -2.230 15.705 -26.735 1.00 84.12 164 GLU A O 1
ATOM 1318 N N . PRO A 1 165 ? -3.855 16.823 -25.639 1.00 78.19 165 PRO A N 1
ATOM 1319 C CA . PRO A 1 165 ? -2.942 17.513 -24.730 1.00 78.19 165 PRO A CA 1
ATOM 1320 C C . PRO A 1 165 ? -2.163 16.557 -23.814 1.00 78.19 165 PRO A C 1
ATOM 1322 O O . PRO A 1 165 ? -1.157 16.955 -23.235 1.00 78.19 165 PRO A O 1
ATOM 1325 N N . ASN A 1 166 ? -2.576 15.289 -23.683 1.00 78.94 166 ASN A N 1
ATOM 1326 C CA . ASN A 1 166 ? -1.900 14.322 -22.817 1.00 78.94 166 ASN A CA 1
ATOM 1327 C C . ASN A 1 166 ? -0.819 13.496 -23.531 1.00 78.94 166 ASN A C 1
ATOM 1329 O O . ASN A 1 166 ? -0.215 12.626 -22.903 1.00 78.94 166 ASN A O 1
ATOM 1333 N N . MET A 1 167 ? -0.551 13.742 -24.820 1.00 86.44 167 MET A N 1
ATOM 1334 C CA . MET A 1 167 ? 0.363 12.913 -25.617 1.00 86.44 167 MET A CA 1
ATOM 1335 C C . MET A 1 167 ? 1.759 12.785 -24.979 1.00 86.44 167 MET A C 1
ATOM 1337 O O . MET A 1 167 ? 2.283 11.679 -24.859 1.00 86.44 167 MET A O 1
ATOM 1341 N N . TYR A 1 168 ? 2.333 13.891 -24.491 1.00 85.81 168 TYR A N 1
ATOM 1342 C CA . TYR A 1 168 ? 3.624 13.890 -23.785 1.00 85.81 168 TYR A CA 1
ATOM 1343 C C . TYR A 1 168 ? 3.615 12.995 -22.529 1.00 85.81 168 TYR A C 1
ATOM 1345 O O . TYR A 1 168 ? 4.578 12.268 -22.272 1.00 85.81 168 TYR A O 1
ATOM 1353 N N . PHE A 1 169 ? 2.514 12.981 -21.770 1.00 81.75 169 PHE A N 1
ATOM 1354 C CA . PHE A 1 169 ? 2.371 12.105 -20.604 1.00 81.75 169 PHE A CA 1
ATOM 1355 C C . PHE A 1 169 ? 2.251 10.629 -21.007 1.00 81.75 169 PHE A C 1
ATOM 1357 O O . PHE A 1 169 ? 2.854 9.780 -20.357 1.00 81.75 169 PHE A O 1
ATOM 1364 N N . MET A 1 170 ? 1.555 10.314 -22.105 1.00 85.00 170 MET A N 1
ATOM 1365 C CA . MET A 1 170 ? 1.431 8.939 -22.617 1.00 85.00 170 MET A CA 1
ATOM 1366 C C . MET A 1 170 ? 2.775 8.365 -23.096 1.00 85.00 170 MET A C 1
ATOM 1368 O O . MET A 1 170 ? 3.063 7.192 -22.848 1.00 85.00 170 MET A O 1
ATOM 1372 N N . PHE A 1 171 ? 3.637 9.184 -23.716 1.00 90.50 171 PHE A N 1
ATOM 1373 C CA . PHE A 1 171 ? 5.027 8.796 -23.997 1.00 90.50 171 PHE A CA 1
ATOM 1374 C C . PHE A 1 171 ? 5.787 8.466 -22.705 1.00 90.50 171 PHE A C 1
ATOM 1376 O O . PHE A 1 171 ? 6.403 7.404 -22.610 1.00 90.50 171 PHE A O 1
ATOM 1383 N N . ASN A 1 172 ? 5.690 9.330 -21.689 1.00 87.19 172 ASN A N 1
ATOM 1384 C CA . ASN A 1 172 ? 6.365 9.118 -20.409 1.00 87.19 172 ASN A CA 1
ATOM 1385 C C . ASN A 1 172 ? 5.865 7.870 -19.662 1.00 87.19 172 ASN A C 1
ATOM 1387 O O . ASN A 1 172 ? 6.693 7.099 -19.190 1.00 87.19 172 ASN A O 1
ATOM 1391 N N . GLN A 1 173 ? 4.558 7.577 -19.652 1.00 84.50 173 GLN A N 1
ATOM 1392 C CA . GLN A 1 173 ? 4.027 6.330 -19.074 1.00 84.50 173 GLN A CA 1
ATOM 1393 C C . GLN A 1 173 ? 4.647 5.068 -19.699 1.00 84.50 173 GLN A C 1
ATOM 1395 O O . GLN A 1 173 ? 4.896 4.087 -18.997 1.00 84.50 173 GLN A O 1
ATOM 1400 N N . MET A 1 174 ? 4.913 5.089 -21.008 1.00 90.75 174 MET A N 1
ATOM 1401 C CA . MET A 1 174 ? 5.592 3.996 -21.707 1.00 90.75 174 MET A CA 1
ATOM 1402 C C . MET A 1 174 ? 7.092 3.958 -21.365 1.00 90.75 174 MET A C 1
ATOM 1404 O O . MET A 1 174 ? 7.620 2.880 -21.080 1.00 90.75 174 MET A O 1
ATOM 1408 N N . PHE A 1 175 ? 7.763 5.115 -21.288 1.00 92.31 175 PHE A N 1
ATOM 1409 C CA . PHE A 1 175 ? 9.148 5.205 -20.806 1.00 92.31 175 PHE A CA 1
ATOM 1410 C C . PHE A 1 175 ? 9.308 4.692 -19.363 1.00 92.31 175 PHE A C 1
ATOM 1412 O O . PHE A 1 175 ? 10.316 4.067 -19.036 1.00 92.31 175 PHE A O 1
ATOM 1419 N N . ASP A 1 176 ? 8.298 4.884 -18.510 1.00 87.94 176 ASP A N 1
ATOM 1420 C CA . ASP A 1 176 ? 8.307 4.498 -17.094 1.00 87.94 176 ASP A CA 1
ATOM 1421 C C . ASP A 1 176 ? 8.354 2.984 -16.839 1.00 87.94 176 ASP A C 1
ATOM 1423 O O . ASP A 1 176 ? 8.638 2.563 -15.712 1.00 87.94 176 ASP A O 1
ATOM 1427 N N . VAL A 1 177 ? 8.146 2.169 -17.880 1.00 90.88 177 VAL A N 1
ATOM 1428 C CA . VAL A 1 177 ? 8.330 0.709 -17.850 1.00 90.88 177 VAL A CA 1
ATOM 1429 C C . VAL A 1 177 ? 9.467 0.192 -18.732 1.00 90.88 177 VAL A C 1
ATOM 1431 O O . VAL A 1 177 ? 9.701 -1.019 -18.759 1.00 90.88 177 VAL A O 1
ATOM 1434 N N . MET A 1 178 ? 10.218 1.061 -19.412 1.00 95.31 178 MET A N 1
ATOM 1435 C CA . MET A 1 178 ? 11.386 0.634 -20.186 1.00 95.31 178 MET A CA 1
ATOM 1436 C C . MET A 1 178 ? 12.505 0.069 -19.282 1.00 95.31 178 MET A C 1
ATOM 1438 O O . MET A 1 178 ? 12.668 0.516 -18.144 1.00 95.31 178 MET A O 1
ATOM 1442 N N . PRO A 1 179 ? 13.296 -0.911 -19.764 1.00 96.94 179 PRO A N 1
ATOM 1443 C CA . PRO A 1 179 ? 14.511 -1.362 -19.084 1.00 96.94 179 PRO A CA 1
ATOM 1444 C C . PRO A 1 179 ? 15.545 -0.231 -18.967 1.00 96.94 179 PRO A C 1
ATOM 1446 O O . PRO A 1 179 ? 15.663 0.591 -19.872 1.00 96.94 179 PRO A O 1
ATOM 1449 N N . ILE A 1 180 ? 16.326 -0.202 -17.884 1.00 96.38 180 ILE A N 1
ATOM 1450 C CA . ILE A 1 180 ? 17.319 0.869 -17.625 1.00 96.38 180 ILE A CA 1
ATOM 1451 C C . ILE A 1 180 ? 18.773 0.416 -17.819 1.00 96.38 180 ILE A C 1
ATOM 1453 O O . ILE A 1 180 ? 19.676 1.245 -17.913 1.00 96.38 180 ILE A O 1
ATOM 1457 N N . ALA A 1 181 ? 19.013 -0.896 -17.880 1.00 97.75 181 ALA A N 1
ATOM 1458 C CA . ALA A 1 181 ? 20.342 -1.465 -18.061 1.00 97.75 181 ALA A CA 1
ATOM 1459 C C . ALA A 1 181 ? 20.298 -2.812 -18.799 1.00 97.75 181 ALA A C 1
ATOM 1461 O O . ALA A 1 181 ? 19.280 -3.511 -18.802 1.00 97.75 181 ALA A O 1
ATOM 1462 N N . ALA A 1 182 ? 21.435 -3.213 -19.364 1.00 98.06 182 ALA A N 1
ATOM 1463 C CA . ALA A 1 182 ? 21.679 -4.566 -19.848 1.00 98.06 182 ALA A CA 1
ATOM 1464 C C . ALA A 1 182 ? 23.017 -5.116 -19.328 1.00 98.06 182 ALA A C 1
ATOM 1466 O O . ALA A 1 182 ? 23.990 -4.372 -19.213 1.00 98.06 182 ALA A O 1
ATOM 1467 N N . ALA A 1 183 ? 23.084 -6.420 -19.048 1.00 97.31 183 ALA A N 1
ATOM 1468 C CA . ALA A 1 183 ? 24.323 -7.124 -18.720 1.00 97.31 183 ALA A CA 1
ATOM 1469 C C . ALA A 1 183 ? 24.617 -8.200 -19.779 1.00 97.31 183 ALA A C 1
ATOM 1471 O O . ALA A 1 183 ? 23.856 -9.153 -19.954 1.00 97.31 183 ALA A O 1
ATOM 1472 N N . LEU A 1 184 ? 25.726 -8.043 -20.509 1.00 95.31 184 LEU A N 1
ATOM 1473 C CA . LEU A 1 184 ? 26.019 -8.827 -21.713 1.00 95.31 184 LEU A CA 1
ATOM 1474 C C . LEU A 1 184 ? 27.184 -9.789 -21.499 1.00 95.31 184 LEU A C 1
ATOM 1476 O O . LEU A 1 184 ? 28.260 -9.384 -21.051 1.00 95.31 184 LEU A O 1
ATOM 1480 N N . SER A 1 185 ? 26.997 -11.059 -21.867 1.00 90.88 185 SER A N 1
ATOM 1481 C CA . SER A 1 185 ? 28.011 -12.131 -21.792 1.00 90.88 185 SER A CA 1
ATOM 1482 C C . SER A 1 185 ? 28.737 -12.246 -20.442 1.00 90.88 185 SER A C 1
ATOM 1484 O O . SER A 1 185 ? 29.895 -12.660 -20.400 1.00 90.88 185 SER A O 1
ATOM 1486 N N . LYS A 1 186 ? 28.094 -11.826 -19.339 1.00 88.75 186 LYS A N 1
ATOM 1487 C CA . LYS A 1 186 ? 28.716 -11.681 -18.004 1.00 88.75 186 LYS A CA 1
ATOM 1488 C C . LYS A 1 186 ? 30.033 -10.880 -18.039 1.00 88.75 186 LYS A C 1
ATOM 1490 O O . LYS A 1 186 ? 30.979 -11.181 -17.316 1.00 88.75 186 LYS A O 1
ATOM 1495 N N . ARG A 1 187 ? 30.113 -9.878 -18.922 1.00 93.06 187 ARG A N 1
ATOM 1496 C CA . ARG A 1 187 ? 31.312 -9.059 -19.156 1.00 93.06 187 ARG A CA 1
ATOM 1497 C C . ARG A 1 187 ? 31.014 -7.565 -19.237 1.00 93.06 187 ARG A C 1
ATOM 1499 O O . ARG A 1 187 ? 31.778 -6.786 -18.670 1.00 93.06 187 ARG A O 1
ATOM 1506 N N . TYR A 1 188 ? 29.942 -7.172 -19.915 1.00 96.19 188 TYR A N 1
ATOM 1507 C CA . TYR A 1 188 ? 29.605 -5.765 -20.134 1.00 96.19 188 TYR A CA 1
ATOM 1508 C C . TYR A 1 188 ? 28.400 -5.360 -19.290 1.00 96.19 188 TYR A C 1
ATOM 1510 O O . TYR A 1 188 ? 27.421 -6.101 -19.249 1.00 96.19 188 TYR A O 1
ATOM 1518 N N . LEU A 1 189 ? 28.466 -4.188 -18.659 1.00 97.62 189 LEU A N 1
ATOM 1519 C CA . LEU A 1 189 ? 27.302 -3.436 -18.197 1.00 97.62 189 LEU A CA 1
ATOM 1520 C C . LEU A 1 189 ? 27.006 -2.351 -19.233 1.00 97.62 189 LEU A C 1
ATOM 1522 O O . LEU A 1 189 ? 27.919 -1.649 -19.666 1.00 97.62 189 LEU A O 1
ATOM 1526 N N . CYS A 1 190 ? 25.747 -2.205 -19.624 1.00 97.50 190 CYS A N 1
ATOM 1527 C CA . CYS A 1 190 ? 25.299 -1.194 -20.572 1.00 97.50 190 CYS A CA 1
ATOM 1528 C C . CYS A 1 190 ? 24.152 -0.390 -19.955 1.00 97.50 190 CYS A C 1
ATOM 1530 O O . CYS A 1 190 ? 23.170 -0.986 -19.516 1.00 97.50 190 CYS A O 1
ATOM 1532 N N . CYS A 1 191 ? 24.267 0.935 -19.905 1.00 95.94 191 CYS A N 1
ATOM 1533 C CA . CYS A 1 191 ? 23.244 1.842 -19.367 1.00 95.94 191 CYS A CA 1
ATOM 1534 C C . CYS A 1 191 ? 23.393 3.254 -19.965 1.00 95.94 191 CYS A C 1
ATOM 1536 O O . CYS A 1 191 ? 24.156 3.449 -20.908 1.00 95.94 191 CYS A O 1
ATOM 1538 N N . SER A 1 192 ? 22.662 4.239 -19.438 1.00 91.56 192 SER A N 1
ATOM 1539 C CA . SER A 1 192 ? 22.747 5.639 -19.876 1.00 91.56 192 SER A CA 1
ATOM 1540 C C . SER A 1 192 ? 23.869 6.404 -19.162 1.00 91.56 192 SER A C 1
ATOM 1542 O O . SER A 1 192 ? 24.787 6.923 -19.798 1.00 91.56 192 SER A O 1
ATOM 1544 N N . GLY A 1 193 ? 23.805 6.446 -17.831 1.00 91.19 193 GLY A N 1
ATOM 1545 C CA . GLY A 1 193 ? 24.742 7.136 -16.950 1.00 91.19 193 GLY A CA 1
ATOM 1546 C C . GLY A 1 193 ? 25.934 6.253 -16.614 1.00 91.19 193 GLY A C 1
ATOM 1547 O O . GLY A 1 193 ? 26.944 6.255 -17.319 1.00 91.19 193 GLY A O 1
ATOM 1548 N N . GLY A 1 194 ? 25.855 5.497 -15.523 1.00 91.69 194 GLY A N 1
ATOM 1549 C CA . GLY A 1 194 ? 26.949 4.606 -15.164 1.00 91.69 194 GLY A CA 1
ATOM 1550 C C . GLY A 1 194 ? 26.667 3.717 -13.969 1.00 91.69 194 GLY A C 1
ATOM 1551 O O . GLY A 1 194 ? 25.584 3.149 -13.830 1.00 91.69 194 GLY A O 1
ATOM 1552 N N . VAL A 1 195 ? 27.693 3.554 -13.137 1.00 90.88 195 VAL A N 1
ATOM 1553 C CA . VAL A 1 195 ? 27.639 2.747 -11.918 1.00 90.88 195 VAL A CA 1
ATOM 1554 C C . VAL A 1 195 ? 27.352 3.599 -10.692 1.00 90.88 195 VAL A C 1
ATOM 1556 O O . VAL A 1 195 ? 27.675 4.785 -10.644 1.00 90.88 195 VAL A O 1
ATOM 1559 N N . SER A 1 196 ? 26.820 2.944 -9.666 1.00 85.94 196 SER A N 1
ATOM 1560 C CA . SER A 1 196 ? 26.563 3.531 -8.360 1.00 85.94 196 SER A CA 1
ATOM 1561 C C . SER A 1 196 ? 27.381 2.845 -7.272 1.00 85.94 196 SER A C 1
ATOM 1563 O O . SER A 1 196 ? 27.527 1.623 -7.297 1.00 85.94 196 SER A O 1
ATOM 1565 N N . GLN A 1 197 ? 27.829 3.596 -6.261 1.00 75.56 197 GLN A N 1
ATOM 1566 C CA . GLN A 1 197 ? 28.499 3.036 -5.077 1.00 75.56 197 GLN A CA 1
ATOM 1567 C C . GLN A 1 197 ? 27.678 1.980 -4.312 1.00 75.56 197 GLN A C 1
ATOM 1569 O O . GLN A 1 197 ? 28.259 1.220 -3.543 1.00 75.56 197 GLN A O 1
ATOM 1574 N N . TRP A 1 198 ? 26.354 1.923 -4.501 1.00 75.94 198 TRP A N 1
ATOM 1575 C CA . TRP A 1 198 ? 25.477 0.966 -3.811 1.00 75.94 198 TRP A CA 1
ATOM 1576 C C . TRP A 1 198 ? 25.248 -0.346 -4.580 1.00 75.94 198 TRP A C 1
ATOM 1578 O O . TRP A 1 198 ? 24.537 -1.230 -4.104 1.00 75.94 198 TRP A O 1
ATOM 1588 N N . MET A 1 199 ? 25.842 -0.498 -5.768 1.00 79.75 199 MET A N 1
ATOM 1589 C CA . MET A 1 199 ? 25.772 -1.734 -6.551 1.00 79.75 199 MET A CA 1
ATOM 1590 C C . MET A 1 199 ? 26.724 -2.791 -5.980 1.00 79.75 199 MET A C 1
ATOM 1592 O O . MET A 1 199 ? 27.934 -2.748 -6.200 1.00 79.75 199 MET A O 1
ATOM 1596 N N . THR A 1 200 ? 26.158 -3.772 -5.281 1.00 77.88 200 THR A N 1
ATOM 1597 C CA . THR A 1 200 ? 26.876 -4.919 -4.695 1.00 77.88 200 THR A CA 1
ATOM 1598 C C . THR A 1 200 ? 26.621 -6.223 -5.458 1.00 77.88 200 THR A C 1
ATOM 1600 O O . THR A 1 200 ? 27.465 -7.116 -5.457 1.00 77.88 200 THR A O 1
ATOM 1603 N N . CYS A 1 201 ? 25.491 -6.332 -6.161 1.00 81.50 201 CYS A N 1
ATOM 1604 C CA . CYS A 1 201 ? 25.147 -7.444 -7.043 1.00 81.50 201 CYS A CA 1
ATOM 1605 C C . CYS A 1 201 ? 24.156 -7.005 -8.139 1.00 81.50 201 CYS A C 1
ATOM 1607 O O . CYS A 1 201 ? 23.515 -5.960 -8.047 1.00 81.50 201 CYS A O 1
ATOM 1609 N N . LEU A 1 202 ? 23.990 -7.821 -9.188 1.00 88.12 202 LEU A N 1
ATOM 1610 C CA . LEU A 1 202 ? 23.030 -7.523 -10.265 1.00 88.12 202 LEU A CA 1
ATOM 1611 C C . LEU A 1 202 ? 21.569 -7.529 -9.780 1.00 88.12 202 LEU A C 1
ATOM 1613 O O . LEU A 1 202 ? 20.730 -6.853 -10.376 1.00 88.12 202 LEU A O 1
ATOM 1617 N N . ASP A 1 203 ? 21.263 -8.221 -8.677 1.00 88.81 203 ASP A N 1
ATOM 1618 C CA . ASP A 1 203 ? 19.920 -8.231 -8.083 1.00 88.81 203 ASP A CA 1
ATOM 1619 C C . ASP A 1 203 ? 19.499 -6.853 -7.550 1.00 88.81 203 ASP A C 1
ATOM 1621 O O . ASP A 1 203 ? 18.306 -6.557 -7.528 1.00 88.81 203 ASP A O 1
ATOM 1625 N N . ASN A 1 204 ? 20.455 -5.964 -7.234 1.00 85.06 204 ASN A N 1
ATOM 1626 C CA . ASN A 1 204 ? 20.157 -4.561 -6.927 1.00 85.06 204 ASN A CA 1
ATOM 1627 C C . ASN A 1 204 ? 19.468 -3.839 -8.098 1.00 85.06 204 ASN A C 1
ATOM 1629 O O . ASN A 1 204 ? 18.722 -2.898 -7.862 1.00 85.06 204 ASN A O 1
ATOM 1633 N N . ILE A 1 205 ? 19.703 -4.271 -9.345 1.00 93.94 205 ILE A N 1
ATOM 1634 C CA . ILE A 1 205 ? 19.030 -3.729 -10.533 1.00 93.94 205 ILE A CA 1
ATOM 1635 C C . ILE A 1 205 ? 17.784 -4.558 -10.868 1.00 93.94 205 ILE A C 1
ATOM 1637 O O . ILE A 1 205 ? 16.735 -3.984 -11.143 1.00 93.94 205 ILE A O 1
ATOM 1641 N N . ARG A 1 206 ? 17.865 -5.900 -10.824 1.00 94.25 206 ARG A N 1
ATOM 1642 C CA . ARG A 1 206 ? 16.741 -6.792 -11.193 1.00 94.25 206 ARG A CA 1
ATOM 1643 C C . ARG A 1 206 ? 15.474 -6.548 -10.376 1.00 94.25 206 ARG A C 1
ATOM 1645 O O . ARG A 1 206 ? 14.384 -6.689 -10.922 1.00 94.25 206 ARG A O 1
ATOM 1652 N N . ASN A 1 207 ? 15.629 -6.210 -9.097 1.00 88.88 207 ASN A N 1
ATOM 1653 C CA . ASN A 1 207 ? 14.518 -6.059 -8.161 1.00 88.88 207 ASN A CA 1
ATOM 1654 C C . ASN A 1 207 ? 13.862 -4.668 -8.196 1.00 88.88 207 ASN A C 1
ATOM 1656 O O . ASN A 1 207 ? 12.839 -4.488 -7.543 1.00 88.88 207 ASN A O 1
ATOM 1660 N N . ILE A 1 208 ? 14.405 -3.706 -8.958 1.00 90.56 208 ILE A N 1
ATOM 1661 C CA . ILE A 1 208 ? 13.829 -2.358 -9.058 1.00 90.56 208 ILE A CA 1
ATOM 1662 C C . ILE A 1 208 ? 12.414 -2.453 -9.668 1.00 90.56 208 ILE A C 1
ATOM 1664 O O . ILE A 1 208 ? 12.254 -2.956 -10.789 1.00 90.56 208 ILE A O 1
ATOM 1668 N N . PRO A 1 209 ? 11.377 -1.966 -8.965 1.00 85.88 209 PRO A N 1
ATOM 1669 C CA . PRO A 1 209 ? 9.994 -2.100 -9.400 1.00 85.88 209 PRO A CA 1
ATOM 1670 C C . PRO A 1 209 ? 9.671 -1.197 -10.596 1.00 85.88 209 PRO A C 1
ATOM 1672 O O . PRO A 1 209 ? 10.208 -0.099 -10.753 1.00 85.88 209 PRO A O 1
ATOM 1675 N N . ARG A 1 210 ? 8.741 -1.652 -11.446 1.00 86.81 210 ARG A N 1
ATOM 1676 C CA . ARG A 1 210 ? 8.190 -0.872 -12.565 1.00 86.81 210 ARG A CA 1
ATOM 1677 C C . ARG A 1 210 ? 6.656 -0.856 -12.524 1.00 86.81 210 ARG A C 1
ATOM 1679 O O . ARG A 1 210 ? 6.066 -1.900 -12.253 1.00 86.81 210 ARG A O 1
ATOM 1686 N N . PRO A 1 211 ? 6.009 0.280 -12.848 1.00 81.69 211 PRO A N 1
ATOM 1687 C CA . PRO A 1 211 ? 6.630 1.552 -13.226 1.00 81.69 211 PRO A CA 1
ATOM 1688 C C . PRO A 1 211 ? 7.265 2.266 -12.018 1.00 81.69 211 PRO A C 1
ATOM 1690 O O . PRO A 1 211 ? 6.805 2.094 -10.890 1.00 81.69 211 PRO A O 1
ATOM 1693 N N . ILE A 1 212 ? 8.317 3.056 -12.256 1.00 75.88 212 ILE A N 1
ATOM 1694 C CA . ILE A 1 212 ? 9.165 3.664 -11.207 1.00 75.88 212 ILE A CA 1
ATOM 1695 C C . ILE A 1 212 ? 8.449 4.862 -10.542 1.00 75.88 212 ILE A C 1
ATOM 1697 O O . ILE A 1 212 ? 8.744 6.024 -10.823 1.00 75.88 212 ILE A O 1
ATOM 1701 N N . TYR A 1 213 ? 7.417 4.606 -9.733 1.00 75.31 213 TYR A N 1
ATOM 1702 C CA . TYR A 1 213 ? 6.714 5.616 -8.920 1.00 75.31 213 TYR A CA 1
ATOM 1703 C C . TYR A 1 213 ? 7.382 5.762 -7.552 1.00 75.31 213 TYR A C 1
ATOM 1705 O O . TYR A 1 213 ? 7.796 4.758 -6.980 1.00 75.31 213 TYR A O 1
ATOM 1713 N N . ALA A 1 214 ? 7.419 6.981 -7.002 1.00 63.75 214 ALA A N 1
ATOM 1714 C CA . ALA A 1 214 ? 7.917 7.251 -5.650 1.00 63.75 214 ALA A CA 1
ATOM 1715 C C . ALA A 1 214 ? 7.250 6.343 -4.606 1.00 63.75 214 ALA A C 1
ATOM 1717 O O . ALA A 1 214 ? 7.942 5.641 -3.878 1.00 63.75 214 ALA A O 1
ATOM 1718 N N . ASN A 1 215 ? 5.916 6.246 -4.645 1.00 63.00 215 ASN A N 1
ATOM 1719 C CA . ASN A 1 215 ? 5.130 5.393 -3.754 1.00 63.00 215 ASN A CA 1
ATOM 1720 C C . ASN A 1 215 ? 5.261 3.874 -4.019 1.00 63.00 215 ASN A C 1
ATOM 1722 O O . ASN A 1 215 ? 4.494 3.087 -3.468 1.00 63.00 215 ASN A O 1
ATOM 1726 N N . LYS A 1 216 ? 6.185 3.441 -4.887 1.00 67.12 216 LYS A N 1
ATOM 1727 C CA . LYS A 1 216 ? 6.443 2.023 -5.196 1.00 67.12 216 LYS A CA 1
ATOM 1728 C C . LYS A 1 216 ? 7.920 1.633 -5.138 1.00 67.12 216 LYS A C 1
ATOM 1730 O O . LYS A 1 216 ? 8.200 0.464 -5.362 1.00 67.12 216 LYS A O 1
ATOM 1735 N N . ILE A 1 217 ? 8.841 2.563 -4.874 1.00 73.38 217 ILE A N 1
ATOM 1736 C CA . ILE A 1 217 ? 10.294 2.344 -4.937 1.00 73.38 217 ILE A CA 1
ATOM 1737 C C . ILE A 1 217 ? 10.960 2.720 -3.609 1.00 73.38 217 ILE A C 1
ATOM 1739 O O . ILE A 1 217 ? 10.595 3.715 -2.988 1.00 73.38 217 ILE A O 1
ATOM 1743 N N . LYS A 1 218 ? 11.956 1.952 -3.165 1.00 72.50 218 LYS A N 1
ATOM 1744 C CA . LYS A 1 218 ? 12.743 2.284 -1.966 1.00 72.50 218 LYS A CA 1
ATOM 1745 C C . LYS A 1 218 ? 13.776 3.374 -2.244 1.00 72.50 218 LYS A C 1
ATOM 1747 O O . LYS A 1 218 ? 14.213 3.552 -3.381 1.00 72.50 218 LYS A O 1
ATOM 1752 N N . PHE A 1 219 ? 14.244 4.061 -1.200 1.00 71.50 219 PHE A N 1
ATOM 1753 C CA . PHE A 1 219 ? 15.246 5.130 -1.323 1.00 71.50 219 PHE A CA 1
ATOM 1754 C C . PHE A 1 219 ? 16.518 4.656 -2.037 1.00 71.50 219 PHE A C 1
ATOM 1756 O O . PHE A 1 219 ? 16.980 5.293 -2.982 1.00 71.50 219 PHE A O 1
ATOM 1763 N N . LEU A 1 220 ? 17.038 3.484 -1.655 1.00 72.88 220 LEU A N 1
ATOM 1764 C CA . LEU A 1 220 ? 18.215 2.895 -2.292 1.00 72.88 220 LEU A CA 1
ATOM 1765 C C . LEU A 1 220 ? 17.987 2.558 -3.775 1.00 72.88 220 LEU A C 1
ATOM 1767 O O . LEU A 1 220 ? 18.872 2.766 -4.600 1.00 72.88 220 LEU A O 1
ATOM 1771 N N . GLU A 1 221 ? 16.800 2.071 -4.129 1.00 83.25 221 GLU A N 1
ATOM 1772 C CA . GLU A 1 221 ? 16.433 1.740 -5.510 1.00 83.25 221 GLU A CA 1
ATOM 1773 C C . GLU A 1 221 ? 16.329 3.007 -6.374 1.00 83.25 221 GLU A C 1
ATOM 1775 O O . GLU A 1 221 ? 16.833 3.026 -7.494 1.00 83.25 221 GLU A O 1
ATOM 1780 N N . ALA A 1 222 ? 15.771 4.098 -5.843 1.00 81.56 222 ALA A N 1
ATOM 1781 C CA . ALA A 1 222 ? 15.745 5.398 -6.516 1.00 81.56 222 ALA A CA 1
ATOM 1782 C C . ALA A 1 222 ? 17.151 6.006 -6.682 1.00 81.56 222 ALA A C 1
ATOM 1784 O O . ALA A 1 222 ? 17.492 6.514 -7.752 1.00 81.56 222 ALA A O 1
ATOM 1785 N N . CYS A 1 223 ? 18.005 5.875 -5.665 1.00 81.19 223 CYS A N 1
ATOM 1786 C CA . CYS A 1 223 ? 19.429 6.191 -5.743 1.00 81.19 223 CYS A CA 1
ATOM 1787 C C . CYS A 1 223 ? 20.156 5.411 -6.854 1.00 81.19 223 CYS A C 1
ATOM 1789 O O . CYS A 1 223 ? 20.948 5.999 -7.595 1.00 81.19 223 CYS A O 1
ATOM 1791 N N . LEU A 1 224 ? 19.857 4.117 -7.016 1.00 88.00 224 LEU A N 1
ATOM 1792 C CA . LEU A 1 224 ? 20.383 3.299 -8.110 1.00 88.00 224 LEU A CA 1
ATOM 1793 C C . LEU A 1 224 ? 19.848 3.761 -9.472 1.00 88.00 224 LEU A C 1
ATOM 1795 O O . LEU A 1 224 ? 20.643 3.908 -10.396 1.00 88.00 224 LEU A O 1
ATOM 1799 N N . VAL A 1 225 ? 18.545 4.035 -9.607 1.00 92.12 225 VAL A N 1
ATOM 1800 C CA . VAL A 1 225 ? 17.945 4.556 -10.853 1.00 92.12 225 VAL A CA 1
ATOM 1801 C C . VAL A 1 225 ? 18.612 5.864 -11.280 1.00 92.12 225 VAL A C 1
ATOM 1803 O O . VAL A 1 225 ? 19.029 5.981 -12.432 1.00 92.12 225 VAL A O 1
ATOM 1806 N N . ALA A 1 226 ? 18.778 6.818 -10.361 1.00 87.94 226 ALA A N 1
ATOM 1807 C CA . ALA A 1 226 ? 19.401 8.102 -10.668 1.00 87.94 226 ALA A CA 1
ATOM 1808 C C . ALA A 1 226 ? 20.852 7.951 -11.162 1.00 87.94 226 ALA A C 1
ATOM 1810 O O . ALA A 1 226 ? 21.258 8.614 -12.116 1.00 87.94 226 ALA A O 1
ATOM 1811 N N . ASP A 1 227 ? 21.623 7.030 -10.583 1.00 90.06 227 ASP A N 1
ATOM 1812 C CA . ASP A 1 227 ? 23.006 6.774 -11.000 1.00 90.06 227 ASP A CA 1
ATOM 1813 C C . ASP A 1 227 ? 23.104 5.977 -12.315 1.00 90.06 227 ASP A C 1
ATOM 1815 O O . ASP A 1 227 ? 23.928 6.294 -13.177 1.00 90.06 227 ASP A O 1
ATOM 1819 N N . ILE A 1 228 ? 22.216 5.003 -12.532 1.00 95.00 228 ILE A N 1
ATOM 1820 C CA . ILE A 1 228 ? 22.114 4.254 -13.796 1.00 95.00 228 ILE A CA 1
ATOM 1821 C C . ILE A 1 228 ? 21.770 5.183 -14.968 1.00 95.00 228 ILE A C 1
ATOM 1823 O O . ILE A 1 228 ? 22.227 4.943 -16.088 1.00 95.00 228 ILE A O 1
ATOM 1827 N N . LEU A 1 229 ? 20.993 6.245 -14.731 1.00 92.00 229 LEU A N 1
ATOM 1828 C CA . LEU A 1 229 ? 20.587 7.197 -15.766 1.00 92.00 229 LEU A CA 1
ATOM 1829 C C . LEU A 1 229 ? 21.565 8.370 -15.944 1.00 92.00 229 LEU A C 1
ATOM 1831 O O . LEU A 1 229 ? 21.798 8.755 -17.091 1.00 92.00 229 LEU A O 1
ATOM 1835 N N . HIS A 1 230 ? 22.177 8.885 -14.867 1.00 89.31 230 HIS A N 1
ATOM 1836 C CA . HIS A 1 230 ? 22.934 10.148 -14.893 1.00 89.31 230 HIS A CA 1
ATOM 1837 C C . HIS A 1 230 ? 24.390 10.100 -14.376 1.00 89.31 230 HIS A C 1
ATOM 1839 O O . HIS A 1 230 ? 25.112 11.075 -14.588 1.00 89.31 230 HIS A O 1
ATOM 1845 N N . ALA A 1 231 ? 24.872 9.040 -13.710 1.00 89.94 231 ALA A N 1
ATOM 1846 C CA . ALA A 1 231 ? 26.219 9.070 -13.110 1.00 89.94 231 ALA A CA 1
ATOM 1847 C C . ALA A 1 231 ? 27.323 9.202 -14.174 1.00 89.94 231 ALA A C 1
ATOM 1849 O O . ALA A 1 231 ? 27.234 8.545 -15.205 1.00 89.94 231 ALA A O 1
ATOM 1850 N N . GLN A 1 232 ? 28.375 10.001 -13.949 1.00 89.56 232 GLN A N 1
ATOM 1851 C CA . GLN A 1 232 ? 29.399 10.338 -14.958 1.00 89.56 232 GLN A CA 1
ATOM 1852 C C . GLN A 1 232 ? 30.823 9.845 -14.611 1.00 89.56 232 GLN A C 1
ATOM 1854 O O . GLN A 1 232 ? 31.272 10.004 -13.479 1.00 89.56 232 GLN A O 1
ATOM 1859 N N . PRO A 1 233 ? 31.603 9.298 -15.561 1.00 92.38 233 PRO A N 1
ATOM 1860 C CA . PRO A 1 233 ? 33.017 9.010 -15.324 1.00 92.38 233 PRO A CA 1
ATOM 1861 C C . PRO A 1 233 ? 33.827 10.312 -15.219 1.00 92.38 233 PRO A C 1
ATOM 1863 O O . PRO A 1 233 ? 33.667 11.213 -16.042 1.00 92.38 233 PRO A O 1
ATOM 1866 N N . ASN A 1 234 ? 34.735 10.406 -14.246 1.00 88.00 234 ASN A N 1
ATOM 1867 C CA . ASN A 1 234 ? 35.658 11.533 -14.124 1.00 88.00 234 ASN A CA 1
ATOM 1868 C C . ASN A 1 234 ? 37.051 11.060 -13.676 1.00 88.00 234 ASN A C 1
ATOM 1870 O O . ASN A 1 234 ? 37.203 10.437 -12.628 1.00 88.00 234 ASN A O 1
ATOM 1874 N N . ASN A 1 235 ? 38.083 11.376 -14.462 1.00 83.12 235 ASN A N 1
ATOM 1875 C CA . ASN A 1 235 ? 39.470 10.987 -14.171 1.00 83.12 235 ASN A CA 1
ATOM 1876 C C . ASN A 1 235 ? 40.152 11.912 -13.158 1.00 83.12 235 ASN A C 1
ATOM 1878 O O . ASN A 1 235 ? 41.194 11.549 -12.624 1.00 83.12 235 ASN A O 1
ATOM 1882 N N . ALA A 1 236 ? 39.606 13.110 -12.938 1.00 81.50 236 ALA A N 1
ATOM 1883 C CA . ALA A 1 236 ? 40.192 14.124 -12.069 1.00 81.50 236 ALA A CA 1
ATOM 1884 C C . ALA A 1 236 ? 39.768 13.987 -10.596 1.00 81.50 236 ALA A C 1
ATOM 1886 O O . ALA A 1 236 ? 40.291 14.717 -9.760 1.00 81.50 236 ALA A O 1
ATOM 1887 N N . ILE A 1 237 ? 38.828 13.088 -10.268 1.00 81.06 237 ILE A N 1
ATOM 1888 C CA . ILE A 1 237 ? 38.436 12.831 -8.876 1.00 81.06 237 ILE A CA 1
ATOM 1889 C C . ILE A 1 237 ? 39.313 11.726 -8.276 1.00 81.06 237 ILE A C 1
ATOM 1891 O O . ILE A 1 237 ? 39.451 10.644 -8.846 1.00 81.06 237 ILE A O 1
ATOM 1895 N N . GLU A 1 238 ? 39.900 11.994 -7.110 1.00 74.56 238 GLU A N 1
ATOM 1896 C CA . GLU A 1 238 ? 40.770 11.040 -6.405 1.00 74.56 238 GLU A CA 1
ATOM 1897 C C . GLU A 1 238 ? 39.974 9.940 -5.683 1.00 74.56 238 GLU A C 1
ATOM 1899 O O . GLU A 1 238 ? 40.472 8.835 -5.458 1.00 74.56 238 GLU A O 1
ATOM 1904 N N . LYS A 1 239 ? 38.724 10.234 -5.304 1.00 71.56 239 LYS A N 1
ATOM 1905 C CA . LYS A 1 239 ? 37.837 9.303 -4.593 1.00 71.56 239 LYS A CA 1
ATOM 1906 C C . LYS A 1 239 ? 37.187 8.311 -5.558 1.00 71.56 239 LYS A C 1
ATOM 1908 O O . LYS A 1 239 ? 37.040 8.577 -6.749 1.00 71.56 239 LYS A O 1
ATOM 1913 N N . ALA A 1 240 ? 36.714 7.179 -5.036 1.00 72.44 240 ALA A N 1
ATOM 1914 C CA . ALA A 1 240 ? 35.910 6.220 -5.801 1.00 72.44 240 ALA A CA 1
ATOM 1915 C C . ALA A 1 240 ? 34.706 6.885 -6.495 1.00 72.44 240 ALA A C 1
ATOM 1917 O O . ALA A 1 240 ? 34.458 6.656 -7.677 1.00 72.44 240 ALA A O 1
ATOM 1918 N N . PHE A 1 241 ? 33.991 7.730 -5.745 1.00 78.25 241 PHE A N 1
ATOM 1919 C CA . PHE A 1 241 ? 32.790 8.440 -6.173 1.00 78.25 241 PHE A CA 1
ATOM 1920 C C . PHE A 1 241 ? 32.746 9.832 -5.532 1.00 78.25 241 PHE A C 1
ATOM 1922 O O . PHE A 1 241 ? 33.021 9.950 -4.336 1.00 78.25 241 PHE A O 1
ATOM 1929 N N . GLU A 1 242 ? 32.300 10.857 -6.257 1.00 70.88 242 GLU A N 1
ATOM 1930 C CA . GLU A 1 242 ? 32.073 12.225 -5.753 1.00 70.88 242 GLU A CA 1
ATOM 1931 C C . GLU A 1 242 ? 30.771 12.814 -6.308 1.00 70.88 242 GLU A C 1
ATOM 1933 O O . GLU A 1 242 ? 30.425 12.501 -7.442 1.00 70.88 242 GLU A O 1
ATOM 1938 N N . PRO A 1 243 ? 30.010 13.639 -5.567 1.00 69.62 243 PRO A N 1
ATOM 1939 C CA . PRO A 1 243 ? 28.746 14.162 -6.081 1.00 69.62 243 PRO A CA 1
ATOM 1940 C C . PRO A 1 243 ? 28.951 15.046 -7.322 1.00 69.62 243 PRO A C 1
ATOM 1942 O O . PRO A 1 243 ? 29.871 15.862 -7.365 1.00 69.62 243 PRO A O 1
ATOM 1945 N N . SER A 1 244 ? 28.084 14.911 -8.329 1.00 71.12 244 SER A N 1
ATOM 1946 C CA . SER A 1 244 ? 28.102 15.783 -9.513 1.00 71.12 244 SER A CA 1
ATOM 1947 C C . SER A 1 244 ? 27.801 17.240 -9.142 1.00 71.12 244 SER A C 1
ATOM 1949 O O . SER A 1 244 ? 26.968 17.521 -8.279 1.00 71.12 244 SER A O 1
ATOM 1951 N N . ARG A 1 245 ? 28.436 18.189 -9.846 1.00 64.81 245 ARG A N 1
ATOM 1952 C CA . ARG A 1 245 ? 28.237 19.637 -9.625 1.00 64.81 245 ARG A CA 1
ATOM 1953 C C . ARG A 1 245 ? 26.798 20.106 -9.872 1.00 64.81 245 ARG A C 1
ATOM 1955 O O . ARG A 1 245 ? 26.399 21.128 -9.331 1.00 64.81 245 ARG A O 1
ATOM 1962 N N . SER A 1 246 ? 26.040 19.382 -10.694 1.00 61.94 246 SER A N 1
ATOM 1963 C CA . SER A 1 246 ? 24.634 19.668 -11.002 1.00 61.94 246 SER A CA 1
ATOM 1964 C C . SER A 1 246 ? 23.660 19.199 -9.914 1.00 61.94 246 SER A C 1
ATOM 1966 O O . SER A 1 246 ? 22.481 19.539 -9.978 1.00 61.94 246 SER A O 1
ATOM 1968 N N . GLY A 1 247 ? 24.117 18.409 -8.934 1.00 63.50 247 GLY A N 1
ATOM 1969 C CA . GLY A 1 247 ? 23.244 17.804 -7.926 1.00 63.50 247 GLY A CA 1
ATOM 1970 C C . GLY A 1 247 ? 22.306 16.727 -8.491 1.00 63.50 247 GLY A C 1
ATOM 1971 O O . GLY A 1 247 ? 21.300 16.393 -7.875 1.00 63.50 247 GLY A O 1
ATOM 1972 N N . VAL A 1 248 ? 22.597 16.194 -9.681 1.00 71.88 248 VAL A N 1
ATOM 1973 C CA . VAL A 1 248 ? 21.716 15.233 -10.365 1.00 71.88 248 VAL A CA 1
ATOM 1974 C C . VAL A 1 248 ? 22.063 13.792 -9.987 1.00 71.88 248 VAL A C 1
ATOM 1976 O O . VAL A 1 248 ? 21.160 13.002 -9.729 1.00 71.88 248 VAL A O 1
ATOM 1979 N N . SER A 1 249 ? 23.358 13.460 -9.917 1.00 82.69 249 SER A N 1
ATOM 1980 C CA . SER A 1 249 ? 23.882 12.121 -9.583 1.00 82.69 249 SER A CA 1
ATOM 1981 C C . SER A 1 249 ? 25.355 12.173 -9.127 1.00 82.69 249 SER A C 1
ATOM 1983 O O . SER A 1 249 ? 25.811 13.207 -8.627 1.00 82.69 249 SER A O 1
ATOM 1985 N N . TYR A 1 250 ? 26.101 11.078 -9.248 1.00 80.62 250 TYR A N 1
ATOM 1986 C CA . TYR A 1 250 ? 27.511 10.933 -8.913 1.00 80.62 250 TYR A CA 1
ATOM 1987 C C . TYR A 1 250 ? 28.435 11.048 -10.113 1.00 80.62 250 TYR A C 1
ATOM 1989 O O . TYR A 1 250 ? 28.086 10.735 -11.243 1.00 80.62 250 TYR A O 1
ATOM 1997 N N . MET A 1 251 ? 29.666 11.446 -9.834 1.00 83.62 251 MET A N 1
ATOM 1998 C CA . MET A 1 251 ? 30.820 11.139 -10.655 1.00 83.62 251 MET A CA 1
ATOM 1999 C C . MET A 1 251 ? 31.560 9.937 -10.059 1.00 83.62 251 MET A C 1
ATOM 2001 O O . MET A 1 251 ? 31.595 9.792 -8.836 1.00 83.62 251 MET A O 1
ATOM 2005 N N . PHE A 1 252 ? 32.178 9.102 -10.893 1.00 86.12 252 PHE A N 1
ATOM 2006 C CA . PHE A 1 252 ? 32.981 7.952 -10.463 1.00 86.12 252 PHE A CA 1
ATOM 2007 C C . PHE A 1 252 ? 34.366 7.938 -11.118 1.00 86.12 252 PHE A C 1
ATOM 2009 O O . PHE A 1 252 ? 34.518 8.280 -12.292 1.00 86.12 252 PHE A O 1
ATOM 2016 N N . SER A 1 253 ? 35.381 7.524 -10.360 1.00 89.19 253 SER A N 1
ATOM 2017 C CA . SER A 1 253 ? 36.734 7.298 -10.875 1.00 89.19 253 SER A CA 1
ATOM 2018 C C . SER A 1 253 ? 36.899 5.864 -11.379 1.00 89.19 253 SER A C 1
ATOM 2020 O O . SER A 1 253 ? 36.071 4.986 -11.116 1.00 89.19 253 SER A O 1
ATOM 2022 N N . LYS A 1 254 ? 38.024 5.594 -12.052 1.00 91.12 254 LYS A N 1
ATOM 2023 C CA . LYS A 1 254 ? 38.413 4.249 -12.506 1.00 91.12 254 LYS A CA 1
ATOM 2024 C C . LYS A 1 254 ? 38.328 3.214 -11.383 1.00 91.12 254 LYS A C 1
ATOM 2026 O O . LYS A 1 254 ? 37.861 2.101 -11.600 1.00 91.12 254 LYS A O 1
ATOM 2031 N N . LYS A 1 255 ? 38.766 3.593 -10.179 1.00 84.56 255 LYS A N 1
ATOM 2032 C CA . LYS A 1 255 ? 38.823 2.712 -9.011 1.00 84.56 255 LYS A CA 1
ATOM 2033 C C . LYS A 1 255 ? 37.426 2.405 -8.462 1.00 84.56 255 LYS A C 1
ATOM 2035 O O . LYS A 1 255 ? 37.112 1.239 -8.239 1.00 84.56 255 LYS A O 1
ATOM 2040 N N . GLY A 1 256 ? 36.556 3.415 -8.361 1.00 81.94 256 GLY A N 1
ATOM 2041 C CA . GLY A 1 256 ? 35.145 3.214 -8.008 1.00 81.94 256 GLY A CA 1
ATOM 2042 C C . GLY A 1 256 ? 34.408 2.328 -9.014 1.00 81.94 256 GLY A C 1
ATOM 2043 O O . GLY A 1 256 ? 33.708 1.394 -8.617 1.00 81.94 256 GLY A O 1
ATOM 2044 N N . LEU A 1 257 ? 34.646 2.549 -10.312 1.00 90.81 257 LEU A N 1
ATOM 2045 C CA . LEU A 1 257 ? 34.102 1.709 -11.378 1.00 90.81 257 LEU A CA 1
ATOM 2046 C C . LEU A 1 257 ? 34.563 0.253 -11.269 1.00 90.81 257 LEU A C 1
ATOM 2048 O O . LEU A 1 257 ? 33.735 -0.654 -11.311 1.00 90.81 257 LEU A O 1
ATOM 2052 N N . GLN A 1 258 ? 35.868 0.019 -11.117 1.00 88.25 258 GLN A N 1
ATOM 2053 C CA . GLN A 1 258 ? 36.424 -1.329 -10.993 1.00 88.25 258 GLN A CA 1
ATOM 2054 C C . GLN A 1 258 ? 35.872 -2.062 -9.764 1.00 88.25 258 GLN A C 1
ATOM 2056 O O . GLN A 1 258 ? 35.503 -3.229 -9.877 1.00 88.25 258 GLN A O 1
ATOM 2061 N N . SER A 1 259 ? 35.744 -1.381 -8.621 1.00 81.50 259 SER A N 1
ATOM 2062 C CA . SER A 1 259 ? 35.139 -1.944 -7.407 1.00 81.50 259 SER A CA 1
ATOM 2063 C C . SER A 1 259 ? 33.697 -2.417 -7.640 1.00 81.50 259 SER A C 1
ATOM 2065 O O . SER A 1 259 ? 33.369 -3.550 -7.284 1.00 81.50 259 SER A O 1
ATOM 2067 N N . VAL A 1 260 ? 32.858 -1.615 -8.308 1.00 84.75 260 VAL A N 1
ATOM 2068 C CA . VAL A 1 260 ? 31.478 -2.018 -8.640 1.00 84.75 260 VAL A CA 1
ATOM 2069 C C . VAL A 1 260 ? 31.441 -3.132 -9.685 1.00 84.75 260 VAL A C 1
ATOM 2071 O O . VAL A 1 260 ? 30.748 -4.127 -9.488 1.00 84.75 260 VAL A O 1
ATOM 2074 N N . LEU A 1 261 ? 32.196 -3.020 -10.782 1.00 89.69 261 LEU A N 1
ATOM 2075 C CA . LEU A 1 261 ? 32.216 -4.054 -11.821 1.00 89.69 261 LEU A CA 1
ATOM 2076 C C . LEU A 1 261 ? 32.667 -5.410 -11.256 1.00 89.69 261 LEU A C 1
ATOM 2078 O O . LEU A 1 261 ? 32.057 -6.426 -11.580 1.00 89.69 261 LEU A O 1
ATOM 2082 N N . ASN A 1 262 ? 33.643 -5.429 -10.342 1.00 83.69 262 ASN A N 1
ATOM 2083 C CA . ASN A 1 262 ? 34.057 -6.641 -9.633 1.00 83.69 262 ASN A CA 1
ATOM 2084 C C . ASN A 1 262 ? 32.920 -7.243 -8.787 1.00 83.69 262 ASN A C 1
ATOM 2086 O O . ASN A 1 262 ? 32.700 -8.453 -8.849 1.00 83.69 262 ASN A O 1
ATOM 2090 N N . ALA A 1 263 ? 32.165 -6.420 -8.047 1.00 78.12 263 ALA A N 1
ATOM 2091 C CA . ALA A 1 263 ? 31.012 -6.869 -7.260 1.00 78.12 263 ALA A CA 1
ATOM 2092 C C . ALA A 1 263 ? 29.892 -7.449 -8.152 1.00 78.12 263 ALA A C 1
ATOM 2094 O O . ALA A 1 263 ? 29.368 -8.535 -7.894 1.00 78.12 263 ALA A O 1
ATOM 2095 N N . LEU A 1 264 ? 29.612 -6.789 -9.283 1.00 84.19 264 LEU A N 1
ATOM 2096 C CA . LEU A 1 264 ? 28.682 -7.261 -10.316 1.00 84.19 264 LEU A CA 1
ATOM 2097 C C . LEU A 1 264 ? 29.208 -8.461 -11.131 1.00 84.19 264 LEU A C 1
ATOM 2099 O O . LEU A 1 264 ? 28.442 -9.066 -11.882 1.00 84.19 264 LEU A O 1
ATOM 2103 N N . LYS A 1 265 ? 30.490 -8.827 -10.980 1.00 90.06 265 LYS A N 1
ATOM 2104 C CA . LYS A 1 265 ? 31.214 -9.854 -11.759 1.00 90.06 265 LYS A CA 1
ATOM 2105 C C . LYS A 1 265 ? 31.266 -9.551 -13.267 1.00 90.06 265 LYS A C 1
ATOM 2107 O O . LYS A 1 265 ? 31.193 -10.457 -14.094 1.00 90.06 265 LYS A O 1
ATOM 2112 N N . LEU A 1 266 ? 31.411 -8.271 -13.607 1.00 94.19 266 LEU A N 1
ATOM 2113 C CA . LEU A 1 266 ? 31.560 -7.714 -14.956 1.00 94.19 266 LEU A CA 1
ATOM 2114 C C . LEU A 1 266 ? 32.958 -7.074 -15.122 1.00 94.19 266 LEU A C 1
ATOM 2116 O O . LEU A 1 266 ? 33.765 -7.079 -14.196 1.00 94.19 266 LEU A O 1
ATOM 2120 N N . LYS A 1 267 ? 33.283 -6.562 -16.318 1.00 94.44 267 LYS A N 1
ATOM 2121 C CA . LYS A 1 267 ? 34.619 -6.018 -16.658 1.00 94.44 267 LYS A CA 1
ATOM 2122 C C . LYS A 1 267 ? 34.618 -4.656 -17.350 1.00 94.44 267 LYS A C 1
ATOM 2124 O O . LYS A 1 267 ? 35.603 -3.935 -17.231 1.00 94.44 267 LYS A O 1
ATOM 2129 N N . THR A 1 268 ? 33.548 -4.316 -18.065 1.00 96.25 268 THR A N 1
ATOM 2130 C CA . THR A 1 268 ? 33.478 -3.113 -18.906 1.00 96.25 268 THR A CA 1
ATOM 2131 C C . THR A 1 268 ? 32.116 -2.442 -18.756 1.00 96.25 268 THR A C 1
ATOM 2133 O O . THR A 1 268 ? 31.093 -3.122 -18.800 1.00 96.25 268 THR A O 1
ATOM 2136 N N . LEU A 1 269 ? 32.098 -1.117 -18.635 1.00 97.25 269 LEU A N 1
ATOM 2137 C CA . LEU A 1 269 ? 30.909 -0.272 -18.750 1.00 97.25 269 LEU A CA 1
ATOM 2138 C C . LEU A 1 269 ? 30.821 0.333 -20.162 1.00 97.25 269 LEU A C 1
ATOM 2140 O O . LEU A 1 269 ? 31.827 0.787 -20.708 1.00 97.25 269 LEU A O 1
ATOM 2144 N N . ILE A 1 270 ? 29.618 0.372 -20.734 1.00 95.81 270 ILE A N 1
ATOM 2145 C CA . ILE A 1 270 ? 29.296 1.083 -21.978 1.00 95.81 270 ILE A CA 1
ATOM 2146 C C . ILE A 1 270 ? 28.100 2.009 -21.706 1.00 95.81 270 ILE A C 1
ATOM 2148 O O . ILE A 1 270 ? 27.069 1.545 -21.218 1.00 95.81 270 ILE A O 1
ATOM 2152 N N . ARG A 1 271 ? 28.242 3.307 -21.995 1.00 93.38 271 ARG A N 1
ATOM 2153 C CA . ARG A 1 271 ? 27.267 4.364 -21.657 1.00 93.38 271 ARG A CA 1
ATOM 2154 C C . ARG A 1 271 ? 27.052 5.391 -22.783 1.00 93.38 271 ARG A C 1
ATOM 2156 O O . ARG A 1 271 ? 27.868 5.444 -23.700 1.00 93.38 271 ARG A O 1
ATOM 2163 N N . ILE A 1 272 ? 26.012 6.234 -22.709 1.00 87.88 272 ILE A N 1
ATOM 2164 C CA . ILE A 1 272 ? 25.827 7.401 -23.616 1.00 87.88 272 ILE A CA 1
ATOM 2165 C C . ILE A 1 272 ? 26.578 8.636 -23.110 1.00 87.88 272 ILE A C 1
ATOM 2167 O O . ILE A 1 272 ? 26.906 8.689 -21.934 1.00 87.88 272 ILE A O 1
ATOM 2171 N N . GLY A 1 273 ? 26.840 9.661 -23.921 1.00 71.00 273 GLY A N 1
ATOM 2172 C CA . GLY A 1 273 ? 27.335 10.958 -23.417 1.00 71.00 273 GLY A CA 1
ATOM 2173 C C . GLY A 1 273 ? 26.215 11.939 -23.045 1.00 71.00 273 GLY A C 1
ATOM 2174 O O . GLY A 1 273 ? 25.201 11.985 -23.729 1.00 71.00 273 GLY A O 1
ATOM 2175 N N . GLU A 1 274 ? 26.417 12.770 -22.014 1.00 63.75 274 GLU A N 1
ATOM 2176 C CA . GLU A 1 274 ? 25.642 14.013 -21.828 1.00 63.75 274 GLU A CA 1
ATOM 2177 C C . GLU A 1 274 ? 26.450 15.205 -22.370 1.00 63.75 274 GLU A C 1
ATOM 2179 O O . GLU A 1 274 ? 27.585 15.439 -21.948 1.00 63.75 274 GLU A O 1
ATOM 2184 N N . GLU A 1 275 ? 25.861 15.993 -23.273 1.00 52.69 275 GLU A N 1
ATOM 2185 C CA . GLU A 1 275 ? 26.473 17.218 -23.803 1.00 52.69 275 GLU A CA 1
ATOM 2186 C C . GLU A 1 275 ? 26.327 18.401 -22.829 1.00 52.69 275 GLU A C 1
ATOM 2188 O O . GLU A 1 275 ? 25.415 19.228 -22.933 1.00 52.69 275 GLU A O 1
ATOM 2193 N N . ASN A 1 276 ? 27.274 18.538 -21.900 1.00 42.88 276 ASN A N 1
ATOM 2194 C CA . ASN A 1 276 ? 27.459 19.788 -21.161 1.00 42.88 276 ASN A CA 1
ATOM 2195 C C . ASN A 1 276 ? 28.293 20.779 -21.993 1.00 42.88 276 ASN A C 1
ATOM 2197 O O . ASN A 1 276 ? 29.503 20.891 -21.811 1.00 42.88 276 ASN A O 1
ATOM 2201 N N . PHE A 1 277 ? 27.636 21.533 -22.885 1.00 43.03 277 PHE A N 1
ATOM 2202 C CA . PHE A 1 277 ? 28.231 22.642 -23.652 1.00 43.03 277 PHE A CA 1
ATOM 2203 C C . PHE A 1 277 ? 28.593 23.861 -22.769 1.00 43.03 277 PHE A C 1
ATOM 2205 O O . PHE A 1 277 ? 28.090 24.965 -22.969 1.00 43.03 277 PHE A O 1
ATOM 2212 N N . SER A 1 278 ? 29.461 23.685 -21.771 1.00 35.94 278 SER A N 1
ATOM 2213 C CA . SER A 1 278 ? 29.986 24.781 -20.943 1.00 35.94 278 SER A CA 1
ATOM 2214 C C . SER A 1 278 ? 31.259 25.413 -21.520 1.00 35.94 278 SER A C 1
ATOM 2216 O O . SER A 1 278 ? 31.532 26.584 -21.254 1.00 35.94 278 SER A O 1
ATOM 2218 N N . HIS A 1 279 ? 32.014 24.685 -22.350 1.00 35.78 279 HIS A N 1
ATOM 2219 C CA . HIS A 1 279 ? 33.230 25.176 -22.999 1.00 35.78 279 HIS A CA 1
ATOM 2220 C C . HIS A 1 279 ? 33.148 25.088 -24.529 1.00 35.78 279 HIS A C 1
ATOM 2222 O O . HIS A 1 279 ? 32.836 24.048 -25.104 1.00 35.78 279 HIS A O 1
ATOM 2228 N N . LYS A 1 280 ? 33.515 26.188 -25.206 1.00 35.00 280 LYS A N 1
ATOM 2229 C CA . LYS A 1 280 ? 33.550 26.295 -26.681 1.00 35.00 280 LYS A CA 1
ATOM 2230 C C . LYS A 1 280 ? 34.521 25.317 -27.371 1.00 35.00 280 LYS A C 1
ATOM 2232 O O . LYS A 1 280 ? 34.497 25.213 -28.591 1.00 35.00 280 LYS A O 1
ATOM 2237 N N . SER A 1 281 ? 35.372 24.623 -26.615 1.00 41.12 281 SER A N 1
ATOM 2238 C CA . SER A 1 281 ? 36.320 23.611 -27.099 1.00 41.12 281 SER A CA 1
ATOM 2239 C C . SER A 1 281 ? 35.720 22.214 -27.279 1.00 41.12 281 SER A C 1
ATOM 2241 O O . SER A 1 281 ? 36.284 21.421 -28.027 1.00 41.12 281 SER A O 1
ATOM 2243 N N . ASP A 1 282 ? 34.603 21.894 -26.618 1.00 43.12 282 ASP A N 1
ATOM 2244 C CA . ASP A 1 282 ? 34.052 20.526 -26.594 1.00 43.12 282 ASP A CA 1
ATOM 2245 C C . ASP A 1 282 ? 32.950 20.280 -27.638 1.00 43.12 282 ASP A C 1
ATOM 2247 O O . ASP A 1 282 ? 32.414 19.180 -27.734 1.00 43.12 282 ASP A O 1
ATOM 2251 N N . ILE A 1 283 ? 32.685 21.278 -28.489 1.00 44.41 283 ILE A N 1
ATOM 2252 C CA . ILE A 1 283 ? 31.644 21.300 -29.537 1.00 44.41 283 ILE A CA 1
ATOM 2253 C C . ILE A 1 283 ? 31.831 20.207 -30.624 1.00 44.41 283 ILE A C 1
ATOM 2255 O O . ILE A 1 283 ? 30.937 19.984 -31.431 1.00 44.41 283 ILE A O 1
ATOM 2259 N N . TYR A 1 284 ? 32.956 19.482 -30.632 1.00 46.53 284 TYR A N 1
ATOM 2260 C CA . TYR A 1 284 ? 33.346 18.562 -31.714 1.00 46.53 284 TYR A CA 1
ATOM 2261 C C . TYR A 1 284 ? 33.583 17.097 -31.293 1.00 46.53 284 TYR A C 1
ATOM 2263 O O . TYR A 1 284 ? 34.138 16.324 -32.071 1.00 46.53 284 TYR A O 1
ATOM 2271 N N . ARG A 1 285 ? 33.202 16.675 -30.076 1.00 56.28 285 ARG A N 1
ATOM 2272 C CA . ARG A 1 285 ? 33.491 15.312 -29.569 1.00 56.28 285 ARG A CA 1
ATOM 2273 C C . ARG A 1 285 ? 32.403 14.273 -29.877 1.00 56.28 285 ARG A C 1
ATOM 2275 O O . ARG A 1 285 ? 31.902 13.608 -28.973 1.00 56.28 285 ARG A O 1
ATOM 2282 N N . VAL A 1 286 ? 32.082 14.090 -31.156 1.00 66.00 286 VAL A N 1
ATOM 2283 C CA . VAL A 1 286 ? 31.372 12.882 -31.621 1.00 66.00 286 VAL A CA 1
ATOM 2284 C C . VAL A 1 286 ? 32.365 11.727 -31.678 1.00 66.00 286 VAL A C 1
ATOM 2286 O O . VAL A 1 286 ? 33.495 11.914 -32.130 1.00 66.00 286 VAL A O 1
ATOM 2289 N N . GLY A 1 287 ? 31.985 10.550 -31.186 1.00 75.75 287 GLY A N 1
ATOM 2290 C CA . GLY A 1 287 ? 32.923 9.437 -31.086 1.00 75.75 287 GLY A CA 1
ATOM 2291 C C . GLY A 1 287 ? 32.561 8.395 -30.040 1.00 75.75 287 GLY A C 1
ATOM 2292 O O . GLY A 1 287 ? 31.591 8.520 -29.289 1.00 75.75 287 GLY A O 1
ATOM 2293 N N . VAL A 1 288 ? 33.418 7.380 -29.956 1.00 84.12 288 VAL A N 1
ATOM 2294 C CA . VAL A 1 288 ? 33.540 6.534 -28.770 1.00 84.12 288 VAL A CA 1
ATOM 2295 C C . VAL A 1 288 ? 34.699 7.070 -27.929 1.00 84.12 288 VAL A C 1
ATOM 2297 O O . VAL A 1 288 ? 35.804 7.262 -28.426 1.00 84.12 288 VAL A O 1
ATOM 2300 N N . ILE A 1 289 ? 34.453 7.343 -26.649 1.00 86.94 289 ILE A N 1
ATOM 2301 C CA . ILE A 1 289 ? 35.452 7.858 -25.706 1.00 86.94 289 ILE A CA 1
ATOM 2302 C C . ILE A 1 289 ? 35.790 6.768 -24.693 1.00 86.94 289 ILE A C 1
ATOM 2304 O O . ILE A 1 289 ? 34.922 6.320 -23.946 1.00 86.94 289 ILE A O 1
ATOM 2308 N N . ARG A 1 290 ? 37.070 6.396 -24.611 1.00 90.00 290 ARG A N 1
ATOM 2309 C CA . ARG A 1 290 ? 37.629 5.541 -23.552 1.00 90.00 290 ARG A CA 1
ATOM 2310 C C . ARG A 1 290 ? 37.889 6.387 -22.315 1.00 90.00 290 ARG A C 1
ATOM 2312 O O . ARG A 1 290 ? 38.951 6.995 -22.205 1.00 90.00 290 ARG A O 1
ATOM 2319 N N . ASN A 1 291 ? 36.925 6.477 -21.400 1.00 89.81 291 ASN A N 1
ATOM 2320 C CA . ASN A 1 291 ? 36.959 7.501 -20.350 1.00 89.81 291 ASN A CA 1
ATOM 2321 C C . ASN A 1 291 ? 38.232 7.424 -19.494 1.00 89.81 291 ASN A C 1
ATOM 2323 O O . ASN A 1 291 ? 38.836 8.456 -19.228 1.00 89.81 291 ASN A O 1
ATOM 2327 N N . PHE A 1 292 ? 38.694 6.216 -19.153 1.00 90.62 292 PHE A N 1
ATOM 2328 C CA . PHE A 1 292 ? 39.895 5.985 -18.337 1.00 90.62 292 PHE A CA 1
ATOM 2329 C C . PHE A 1 292 ? 41.144 5.586 -19.149 1.00 90.62 292 PHE A C 1
ATOM 2331 O O . PHE A 1 292 ? 42.077 5.002 -18.593 1.00 90.62 292 PHE A O 1
ATOM 2338 N N . ASN A 1 293 ? 41.172 5.904 -20.452 1.00 87.94 293 ASN A N 1
ATOM 2339 C CA . ASN A 1 293 ? 42.223 5.524 -21.411 1.00 87.94 293 ASN A CA 1
ATOM 2340 C C . ASN A 1 293 ? 42.456 3.999 -21.537 1.00 87.94 293 ASN A C 1
ATOM 2342 O O . ASN A 1 293 ? 43.546 3.560 -21.896 1.00 87.94 293 ASN A O 1
ATOM 2346 N N . ASP A 1 294 ? 41.436 3.186 -21.249 1.00 90.38 294 ASP A N 1
ATOM 2347 C CA . ASP A 1 294 ? 41.456 1.724 -21.356 1.00 90.38 294 ASP A CA 1
ATOM 2348 C C . ASP A 1 294 ? 40.060 1.153 -21.686 1.00 90.38 294 ASP A C 1
ATOM 2350 O O . ASP A 1 294 ? 39.114 1.899 -21.940 1.00 90.38 294 ASP A O 1
ATOM 2354 N N . ASP A 1 295 ? 39.934 -0.178 -21.677 1.00 90.31 295 ASP A N 1
ATOM 2355 C CA . ASP A 1 295 ? 38.700 -0.907 -22.007 1.00 90.31 295 ASP A CA 1
ATOM 2356 C C . ASP A 1 295 ? 37.700 -1.035 -20.828 1.00 90.31 295 ASP A C 1
ATOM 2358 O O . ASP A 1 295 ? 36.776 -1.855 -20.878 1.00 90.31 295 ASP A O 1
ATOM 2362 N N . THR A 1 296 ? 37.876 -0.284 -19.729 1.00 91.69 296 THR A N 1
ATOM 2363 C CA . THR A 1 296 ? 36.972 -0.374 -18.561 1.00 91.69 296 THR A CA 1
ATOM 2364 C C . THR A 1 296 ? 35.691 0.438 -18.729 1.00 91.69 296 THR A C 1
ATOM 2366 O O . THR A 1 296 ? 34.655 0.033 -18.202 1.00 91.69 296 THR A O 1
ATOM 2369 N N . CYS A 1 297 ? 35.728 1.554 -19.463 1.00 94.88 297 CYS A N 1
ATOM 2370 C CA . CYS A 1 297 ? 34.584 2.447 -19.646 1.00 94.88 297 CYS A CA 1
ATOM 2371 C C . CYS A 1 297 ? 34.597 3.101 -21.029 1.00 94.88 297 CYS A C 1
ATOM 2373 O O . CYS A 1 297 ? 35.523 3.849 -21.349 1.00 94.88 297 CYS A O 1
ATOM 2375 N N . TYR A 1 298 ? 33.535 2.867 -21.800 1.00 93.00 298 TYR A N 1
ATOM 2376 C CA . TYR A 1 298 ? 33.286 3.521 -23.081 1.00 93.00 298 TYR A CA 1
ATOM 2377 C C . TYR A 1 298 ? 32.061 4.434 -22.988 1.00 93.00 298 TYR A C 1
ATOM 2379 O O . TYR A 1 298 ? 30.993 4.010 -22.547 1.00 93.00 298 TYR A O 1
ATOM 2387 N N . THR A 1 299 ? 32.189 5.673 -23.455 1.00 90.19 299 THR A N 1
ATOM 2388 C CA . THR A 1 299 ? 31.062 6.575 -23.728 1.00 90.19 299 THR A CA 1
ATOM 2389 C C . THR A 1 299 ? 30.836 6.684 -25.228 1.00 90.19 299 THR A C 1
ATOM 2391 O O . THR A 1 299 ? 31.746 7.078 -25.948 1.00 90.19 299 THR A O 1
ATOM 2394 N N . VAL A 1 300 ? 29.633 6.358 -25.694 1.00 86.94 300 VAL A N 1
ATOM 2395 C CA . VAL A 1 300 ? 29.206 6.515 -27.089 1.00 86.94 300 VAL A CA 1
ATOM 2396 C C . VAL A 1 300 ? 28.453 7.836 -27.218 1.00 86.94 300 VAL A C 1
ATOM 2398 O O . VAL A 1 300 ? 27.409 8.015 -26.589 1.00 86.94 300 VAL A O 1
ATOM 2401 N N . ILE A 1 301 ? 28.985 8.761 -28.018 1.00 76.06 301 ILE A N 1
ATOM 2402 C CA . ILE A 1 301 ? 28.382 10.072 -28.285 1.00 76.06 301 ILE A CA 1
ATOM 2403 C C . ILE A 1 301 ? 27.990 10.138 -29.758 1.00 76.06 301 ILE A C 1
ATOM 2405 O O . ILE A 1 301 ? 28.835 9.974 -30.637 1.00 76.06 301 ILE A O 1
ATOM 2409 N N . THR A 1 302 ? 26.711 10.393 -30.027 1.00 68.94 302 THR A N 1
ATOM 2410 C CA . THR A 1 302 ? 26.190 10.699 -31.365 1.00 68.94 302 THR A CA 1
ATOM 2411 C C . THR A 1 302 ? 25.660 12.133 -31.375 1.00 68.94 302 THR A C 1
ATOM 2413 O O . THR A 1 302 ? 25.086 12.592 -30.391 1.00 68.94 302 THR A O 1
ATOM 2416 N N . SER A 1 303 ? 25.901 12.872 -32.464 1.00 63.66 303 SER A N 1
ATOM 2417 C CA . SER A 1 303 ? 25.516 14.286 -32.524 1.00 63.66 303 SER A CA 1
ATOM 2418 C C . SER A 1 303 ? 24.010 14.475 -32.738 1.00 63.66 303 SER A C 1
ATOM 2420 O O . SER A 1 303 ? 23.432 13.792 -33.595 1.00 63.66 303 SER A O 1
ATOM 2422 N N . PRO A 1 304 ? 23.380 15.446 -32.049 1.00 58.38 304 PRO A N 1
ATOM 2423 C CA . PRO A 1 304 ? 22.057 15.946 -32.412 1.00 58.38 304 PRO A CA 1
ATOM 2424 C C . PRO A 1 304 ? 22.084 16.900 -33.621 1.00 58.38 304 PRO A C 1
ATOM 2426 O O . PRO A 1 304 ? 21.022 17.185 -34.174 1.00 58.38 304 PRO A O 1
ATOM 2429 N N . ASP A 1 305 ? 23.252 17.425 -34.008 1.00 58.94 305 ASP A N 1
ATOM 2430 C CA . ASP A 1 305 ? 23.388 18.412 -35.080 1.00 58.94 305 ASP A CA 1
ATOM 2431 C C . ASP A 1 305 ? 23.350 17.722 -36.462 1.00 58.94 305 ASP A C 1
ATOM 2433 O O . ASP A 1 305 ? 24.216 16.889 -36.751 1.00 58.94 305 ASP A O 1
ATOM 2437 N N . PRO A 1 306 ? 22.385 18.055 -37.347 1.00 50.72 306 PRO A N 1
ATOM 2438 C CA . PRO A 1 306 ? 22.321 17.507 -38.703 1.00 50.72 306 PRO A CA 1
ATOM 2439 C C . PRO A 1 306 ? 23.492 17.936 -39.607 1.00 50.72 306 PRO A C 1
ATOM 2441 O O . PRO A 1 306 ? 23.593 17.432 -40.723 1.00 50.72 306 PRO A O 1
ATOM 2444 N N . HIS A 1 307 ? 24.350 18.859 -39.162 1.00 50.50 307 HIS A N 1
ATOM 2445 C CA . HIS A 1 307 ? 25.544 19.318 -39.875 1.00 50.50 307 HIS A CA 1
ATOM 2446 C C . HIS A 1 307 ? 26.848 18.655 -39.403 1.00 50.50 307 HIS A C 1
ATOM 2448 O O . HIS A 1 307 ? 27.907 18.940 -39.966 1.00 50.50 307 HIS A O 1
ATOM 2454 N N . VAL A 1 308 ? 26.808 17.783 -38.386 1.00 55.25 308 VAL A N 1
ATOM 2455 C CA . VAL A 1 308 ? 28.006 17.082 -37.902 1.00 55.25 308 VAL A CA 1
ATOM 2456 C C . VAL A 1 308 ? 28.170 15.736 -38.613 1.00 55.25 308 VAL A C 1
ATOM 2458 O O . VAL A 1 308 ? 27.335 14.837 -38.544 1.00 55.25 308 VAL A O 1
ATOM 2461 N N . SER A 1 309 ? 29.307 15.598 -39.291 1.00 48.25 309 SER A N 1
ATOM 2462 C CA . SER A 1 309 ? 29.546 14.668 -40.400 1.00 48.25 309 SER A CA 1
ATOM 2463 C C . SER A 1 309 ? 29.901 13.222 -40.014 1.00 48.25 309 SER A C 1
ATOM 2465 O O . SER A 1 309 ? 30.544 12.507 -40.787 1.00 48.25 309 SER A O 1
ATOM 2467 N N . SER A 1 310 ? 29.504 12.751 -38.826 1.00 55.75 310 SER A N 1
ATOM 2468 C CA . SER A 1 310 ? 29.722 11.352 -38.423 1.00 55.75 310 SER A CA 1
ATOM 2469 C C . SER A 1 310 ? 28.700 10.840 -37.408 1.00 55.75 310 SER A C 1
ATOM 2471 O O . SER A 1 310 ? 28.210 11.581 -36.558 1.00 55.75 310 SER A O 1
ATOM 2473 N N . CYS A 1 311 ? 28.403 9.540 -37.479 1.00 65.75 311 CYS A N 1
ATOM 2474 C CA . CYS A 1 311 ? 27.730 8.802 -36.412 1.00 65.75 311 CYS A CA 1
ATOM 2475 C C . CYS A 1 311 ? 28.673 7.715 -35.886 1.00 65.75 311 CYS A C 1
ATOM 2477 O O . CYS A 1 311 ? 29.277 6.977 -36.671 1.00 65.75 311 CYS A O 1
ATOM 2479 N N . SER A 1 312 ? 28.797 7.623 -34.563 1.00 69.38 312 SER A N 1
ATOM 2480 C CA . SER A 1 312 ? 29.720 6.709 -33.890 1.00 69.38 312 SER A CA 1
ATOM 2481 C C . SER A 1 312 ? 28.955 5.665 -33.091 1.00 69.38 312 SER A C 1
ATOM 2483 O O . SER A 1 312 ? 28.068 5.983 -32.299 1.00 69.38 312 SER A O 1
ATOM 2485 N N . THR A 1 313 ? 29.317 4.402 -33.295 1.00 80.94 313 THR A N 1
ATOM 2486 C CA . THR A 1 313 ? 28.702 3.237 -32.648 1.00 80.94 313 THR A CA 1
ATOM 2487 C C . THR A 1 313 ? 29.774 2.253 -32.197 1.00 80.94 313 THR A C 1
ATOM 2489 O O . THR A 1 313 ? 30.932 2.338 -32.611 1.00 80.94 313 THR A O 1
ATOM 2492 N N . ILE A 1 314 ? 29.391 1.308 -31.343 1.00 85.25 314 ILE A N 1
ATOM 2493 C CA . ILE A 1 314 ? 30.251 0.187 -30.959 1.00 85.25 314 ILE A CA 1
ATOM 2494 C C . ILE A 1 314 ? 29.709 -1.091 -31.593 1.00 85.25 314 ILE A C 1
ATOM 2496 O O . ILE A 1 314 ? 28.534 -1.414 -31.437 1.00 85.25 314 ILE A O 1
ATOM 2500 N N . HIS A 1 315 ? 30.578 -1.857 -32.240 1.00 87.56 315 HIS A N 1
ATOM 2501 C CA . HIS A 1 315 ? 30.318 -3.232 -32.640 1.00 87.56 315 HIS A CA 1
ATOM 2502 C C . HIS A 1 315 ? 30.991 -4.165 -31.622 1.00 87.56 315 HIS A C 1
ATOM 2504 O O . HIS A 1 315 ? 32.214 -4.207 -31.492 1.00 87.56 315 HIS A O 1
ATOM 2510 N N . LEU A 1 316 ? 30.190 -4.886 -30.836 1.00 86.12 316 LEU A N 1
ATOM 2511 C CA . LEU A 1 316 ? 30.695 -5.904 -29.915 1.00 86.12 316 LEU A CA 1
ATOM 2512 C C . LEU A 1 316 ? 30.792 -7.238 -30.647 1.00 86.12 316 LEU A C 1
ATOM 2514 O O . LEU A 1 316 ? 29.768 -7.808 -31.025 1.00 86.12 316 LEU A O 1
ATOM 2518 N N . VAL A 1 317 ? 32.012 -7.751 -30.798 1.00 81.44 317 VAL A N 1
ATOM 2519 C CA . VAL A 1 317 ? 32.293 -9.002 -31.515 1.00 81.44 317 VAL A CA 1
ATOM 2520 C C . VAL A 1 317 ? 32.687 -10.093 -30.530 1.00 81.44 317 VAL A C 1
ATOM 2522 O O . VAL A 1 317 ? 33.484 -9.872 -29.615 1.00 81.44 317 VAL A O 1
ATOM 2525 N N . CYS A 1 318 ? 32.144 -11.293 -30.728 1.00 68.62 318 CYS A N 1
ATOM 2526 C CA . CYS A 1 318 ? 32.510 -12.485 -29.976 1.00 68.62 318 CYS A CA 1
ATOM 2527 C C . CYS A 1 318 ? 33.174 -13.498 -30.915 1.00 68.62 318 CYS A C 1
ATOM 2529 O O . CYS A 1 318 ? 32.544 -13.988 -31.847 1.00 68.62 318 CYS A O 1
ATOM 2531 N N . SER A 1 319 ? 34.434 -13.845 -30.651 1.00 58.91 319 SER A N 1
ATOM 2532 C CA . SER A 1 319 ? 35.093 -15.008 -31.253 1.00 58.91 319 SER A CA 1
ATOM 2533 C C . SER A 1 319 ? 35.280 -16.105 -30.203 1.00 58.91 319 SER A C 1
ATOM 2535 O O . SER A 1 319 ? 35.244 -15.839 -29.000 1.00 58.91 319 SER A O 1
ATOM 2537 N N . TYR A 1 320 ? 35.543 -17.338 -30.644 1.00 52.06 320 TYR A N 1
ATOM 2538 C CA . TYR A 1 320 ? 35.627 -18.546 -29.805 1.00 52.06 320 TYR A CA 1
ATOM 2539 C C . TYR A 1 320 ? 36.555 -18.471 -28.570 1.00 52.06 320 TYR A C 1
ATOM 2541 O O . TYR A 1 320 ? 36.486 -19.363 -27.724 1.00 52.06 320 TYR A O 1
ATOM 2549 N N . LYS A 1 321 ? 37.428 -17.456 -28.444 1.00 47.91 321 LYS A N 1
ATOM 2550 C CA . LYS A 1 321 ? 38.257 -17.219 -27.244 1.00 47.91 321 LYS A CA 1
ATOM 2551 C C . LYS A 1 321 ? 38.354 -15.754 -26.783 1.00 47.91 321 LYS A C 1
ATOM 2553 O O . LYS A 1 321 ? 39.016 -15.504 -25.776 1.00 47.91 321 LYS A O 1
ATOM 2558 N N . CYS A 1 322 ? 37.727 -14.785 -27.456 1.00 59.94 322 CYS A N 1
ATOM 2559 C CA . CYS A 1 322 ? 37.778 -13.380 -27.033 1.00 59.94 322 CYS A CA 1
ATOM 2560 C C . CYS A 1 322 ? 36.505 -12.592 -27.374 1.00 59.94 322 CYS A C 1
ATOM 2562 O O . CYS A 1 322 ? 35.891 -12.793 -28.419 1.00 59.94 322 CYS A O 1
ATOM 2564 N N . HIS A 1 323 ? 36.160 -11.641 -26.502 1.00 71.38 323 HIS A N 1
ATOM 2565 C CA . HIS A 1 323 ? 35.238 -10.547 -26.819 1.00 71.38 323 HIS A CA 1
ATOM 2566 C C . HIS A 1 323 ? 36.061 -9.302 -27.135 1.00 71.38 323 HIS A C 1
ATOM 2568 O O . HIS A 1 323 ?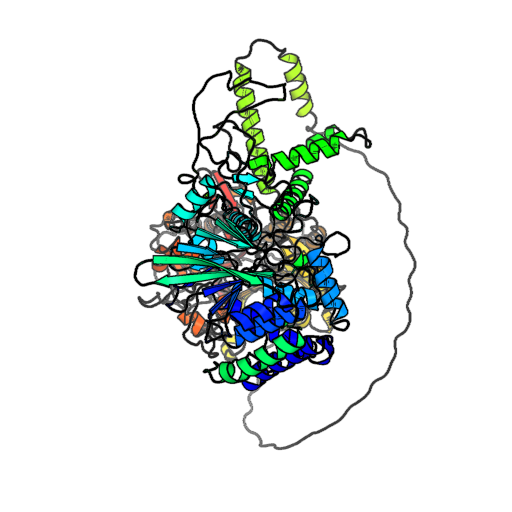 36.952 -8.957 -26.348 1.00 71.38 323 HIS A O 1
ATOM 2574 N N . ALA A 1 324 ? 35.740 -8.644 -28.244 1.00 76.31 324 ALA A N 1
ATOM 2575 C CA . ALA A 1 324 ? 36.359 -7.408 -28.704 1.00 76.31 324 ALA A CA 1
ATOM 2576 C C . ALA A 1 324 ? 35.326 -6.274 -28.766 1.00 76.31 324 ALA A C 1
ATOM 2578 O O . ALA A 1 324 ? 34.129 -6.509 -28.947 1.00 76.31 324 ALA A O 1
ATOM 2579 N N . VAL A 1 325 ? 35.810 -5.045 -28.591 1.00 80.81 325 VAL A N 1
ATOM 2580 C CA . VAL A 1 325 ? 35.036 -3.811 -28.749 1.00 80.81 325 VAL A CA 1
ATOM 2581 C C . VAL A 1 325 ? 35.599 -3.105 -29.976 1.00 80.81 325 VAL A C 1
ATOM 2583 O O . VAL A 1 325 ? 36.721 -2.603 -29.931 1.00 80.81 325 VAL A O 1
ATOM 2586 N N . GLU A 1 326 ? 34.854 -3.118 -31.075 1.00 82.94 326 GLU A N 1
ATOM 2587 C CA . GLU A 1 326 ? 35.217 -2.425 -32.308 1.00 82.94 326 GLU A CA 1
ATOM 2588 C C . GLU A 1 326 ? 34.506 -1.069 -32.339 1.00 82.94 326 GLU A C 1
ATOM 2590 O O . GLU A 1 326 ? 33.278 -0.983 -32.300 1.00 82.94 326 GLU A O 1
ATOM 2595 N N . GLU A 1 327 ? 35.286 0.006 -32.375 1.00 81.44 327 GLU A N 1
ATOM 2596 C CA . GLU A 1 327 ? 34.778 1.372 -32.497 1.00 81.44 327 GLU A CA 1
ATOM 2597 C C . GLU A 1 327 ? 34.523 1.662 -33.977 1.00 81.44 327 GLU A C 1
ATOM 2599 O O . GLU A 1 327 ? 35.449 1.602 -34.786 1.00 81.44 327 GLU A O 1
ATOM 2604 N N . VAL A 1 328 ? 33.274 1.962 -34.346 1.00 78.81 328 VAL A N 1
ATOM 2605 C CA . VAL A 1 328 ? 32.901 2.194 -35.745 1.00 78.81 328 VAL A CA 1
ATOM 2606 C C . VAL A 1 328 ? 32.381 3.611 -35.923 1.00 78.81 328 VAL A C 1
ATOM 2608 O O . VAL A 1 328 ? 31.325 3.983 -35.404 1.00 78.81 328 VAL A O 1
ATOM 2611 N N . ASN A 1 329 ? 33.124 4.384 -36.710 1.00 73.06 329 ASN A N 1
ATOM 2612 C CA . ASN A 1 329 ? 32.721 5.697 -37.191 1.00 73.06 329 ASN A CA 1
ATOM 2613 C C . ASN A 1 329 ? 32.171 5.551 -38.610 1.00 73.06 329 ASN A C 1
ATOM 2615 O O . ASN A 1 329 ? 32.867 5.054 -39.495 1.00 73.06 329 ASN A O 1
ATOM 2619 N N . LEU A 1 330 ? 30.934 5.993 -38.820 1.00 72.62 330 LEU A N 1
ATOM 2620 C CA . LEU A 1 330 ? 30.295 6.070 -40.129 1.00 72.62 330 LEU A CA 1
ATOM 2621 C C . LEU A 1 330 ? 30.418 7.521 -40.629 1.00 72.62 330 LEU A C 1
ATOM 2623 O O . LEU A 1 330 ? 29.659 8.374 -40.153 1.00 72.62 330 LEU A O 1
ATOM 2627 N N . PRO A 1 331 ? 31.390 7.836 -41.510 1.00 62.94 331 PRO A N 1
ATOM 2628 C CA . PRO A 1 331 ? 31.553 9.180 -42.049 1.00 62.94 331 PRO A CA 1
ATOM 2629 C C . PRO A 1 331 ? 30.418 9.528 -43.015 1.00 62.94 331 PRO A C 1
ATOM 2631 O O . PRO A 1 331 ? 29.817 8.664 -43.654 1.00 62.94 331 PRO A O 1
ATOM 2634 N N . GLU A 1 332 ? 30.140 10.817 -43.132 1.00 57.66 332 GLU A N 1
ATOM 2635 C CA . GLU A 1 332 ? 29.194 11.361 -44.095 1.00 57.66 332 GLU A CA 1
ATOM 2636 C C . GLU A 1 332 ? 29.767 11.352 -45.520 1.00 57.66 332 GLU A C 1
ATOM 2638 O O . GLU A 1 332 ? 30.717 12.071 -45.823 1.00 57.66 332 GLU A O 1
ATOM 2643 N N . ASP A 1 333 ? 29.157 10.570 -46.413 1.00 58.00 333 ASP A N 1
ATOM 2644 C CA . ASP A 1 333 ? 29.320 10.765 -47.854 1.00 58.00 333 ASP A CA 1
ATOM 2645 C C . ASP A 1 333 ? 28.465 11.967 -48.284 1.00 58.00 333 ASP A C 1
ATOM 2647 O O . ASP A 1 333 ? 27.241 11.968 -48.122 1.00 58.00 333 ASP A O 1
ATOM 2651 N N . HIS A 1 334 ? 29.107 12.994 -48.845 1.00 55.84 334 HIS A N 1
ATOM 2652 C CA . HIS A 1 334 ? 28.450 14.207 -49.339 1.00 55.84 334 HIS A CA 1
ATOM 2653 C C . HIS A 1 334 ? 27.435 13.948 -50.471 1.00 55.84 334 HIS A C 1
ATOM 2655 O O . HIS A 1 334 ? 26.616 14.822 -50.759 1.00 55.84 334 HIS A O 1
ATOM 2661 N N . MET A 1 335 ? 27.455 12.767 -51.100 1.00 54.69 335 MET A N 1
ATOM 2662 C CA . MET A 1 335 ? 26.460 12.344 -52.090 1.00 54.69 335 MET A CA 1
ATOM 2663 C C . MET A 1 335 ? 25.203 11.712 -51.461 1.00 54.69 335 MET A C 1
ATOM 2665 O O . MET A 1 335 ? 24.140 11.714 -52.089 1.00 54.69 335 MET A O 1
ATOM 2669 N N . ASP A 1 336 ? 25.278 11.200 -50.227 1.00 62.44 336 ASP A N 1
ATOM 2670 C CA . ASP A 1 336 ? 24.194 10.446 -49.584 1.00 62.44 336 ASP A CA 1
ATOM 2671 C C . ASP A 1 336 ? 23.205 11.344 -48.828 1.00 62.44 336 ASP A C 1
ATOM 2673 O O . ASP A 1 336 ? 23.193 11.469 -47.599 1.00 62.44 336 ASP A O 1
ATOM 2677 N N . THR A 1 337 ? 22.297 11.937 -49.604 1.00 76.50 337 THR A N 1
ATOM 2678 C CA . THR A 1 337 ? 21.094 12.599 -49.077 1.00 76.50 337 THR A CA 1
ATOM 2679 C C . THR A 1 337 ? 20.191 11.619 -48.312 1.00 76.50 337 THR A C 1
ATOM 2681 O O . THR A 1 337 ? 20.099 10.440 -48.661 1.00 76.50 337 THR A O 1
ATOM 2684 N N . ILE A 1 338 ? 19.415 12.123 -47.340 1.00 79.94 338 ILE A N 1
ATOM 2685 C CA . ILE A 1 338 ? 18.418 11.327 -46.589 1.00 79.94 338 ILE A CA 1
ATOM 2686 C C . ILE A 1 338 ? 17.458 10.548 -47.501 1.00 79.94 338 ILE A C 1
ATOM 2688 O O . ILE A 1 338 ? 17.046 9.440 -47.164 1.00 79.94 338 ILE A O 1
ATOM 2692 N N . VAL A 1 339 ? 17.147 11.091 -48.682 1.00 84.75 339 VAL A N 1
ATOM 2693 C CA . VAL A 1 339 ? 16.293 10.456 -49.693 1.00 84.75 339 VAL A CA 1
ATOM 2694 C C . VAL A 1 339 ? 16.935 9.185 -50.261 1.00 84.75 339 VAL A C 1
ATOM 2696 O O . VAL A 1 339 ? 16.247 8.192 -50.498 1.00 84.75 339 VAL A O 1
ATOM 2699 N N . ILE A 1 340 ? 18.255 9.180 -50.465 1.00 85.50 340 ILE A N 1
ATOM 2700 C CA . ILE A 1 340 ? 18.992 8.001 -50.937 1.00 85.50 340 ILE A CA 1
ATOM 2701 C C . ILE A 1 340 ? 19.057 6.950 -49.825 1.00 85.50 340 ILE A C 1
ATOM 2703 O O . ILE A 1 340 ? 18.705 5.794 -50.070 1.00 85.50 340 ILE A O 1
ATOM 2707 N N . THR A 1 341 ? 19.397 7.348 -48.594 1.00 87.06 341 THR A N 1
ATOM 2708 C CA . THR A 1 341 ? 19.417 6.433 -47.440 1.00 87.06 341 THR A CA 1
ATOM 2709 C C . THR A 1 341 ? 18.039 5.807 -47.203 1.00 87.06 341 THR A C 1
ATOM 2711 O O . THR A 1 341 ? 17.932 4.588 -47.096 1.00 87.06 341 THR A O 1
ATOM 2714 N N . CYS A 1 342 ? 16.957 6.594 -47.226 1.00 90.69 342 CYS A N 1
ATOM 2715 C CA . CYS A 1 342 ? 15.593 6.076 -47.078 1.00 90.69 342 CYS A CA 1
ATOM 2716 C C . CYS A 1 342 ? 15.224 5.054 -48.162 1.00 90.69 342 CYS A C 1
ATOM 2718 O O . CYS A 1 342 ? 14.586 4.053 -47.847 1.00 90.69 342 CYS A O 1
ATOM 2720 N N . ARG A 1 343 ? 15.641 5.248 -49.423 1.00 89.69 343 ARG A N 1
ATOM 2721 C CA . ARG A 1 343 ? 15.412 4.261 -50.499 1.00 89.69 343 ARG A CA 1
ATOM 2722 C C . ARG A 1 343 ? 16.158 2.948 -50.252 1.00 89.69 343 ARG A C 1
ATOM 2724 O O . ARG A 1 343 ? 15.571 1.885 -50.444 1.00 89.69 343 ARG A O 1
ATOM 2731 N N . ARG A 1 344 ? 17.416 3.003 -49.795 1.00 91.44 344 ARG A N 1
ATOM 2732 C CA . ARG A 1 344 ? 18.193 1.799 -49.438 1.00 91.44 344 ARG A CA 1
ATOM 2733 C C . ARG A 1 344 ? 17.566 1.054 -48.260 1.00 91.44 344 ARG A C 1
ATOM 2735 O O . ARG A 1 344 ? 17.401 -0.159 -48.332 1.00 91.44 344 ARG A O 1
ATOM 2742 N N . ILE A 1 345 ? 17.152 1.777 -47.217 1.00 92.81 345 ILE A N 1
ATOM 2743 C CA . ILE A 1 345 ? 16.438 1.211 -46.063 1.00 92.81 345 ILE A CA 1
ATOM 2744 C C . ILE A 1 345 ? 15.105 0.587 -46.484 1.00 92.81 345 ILE A C 1
ATOM 2746 O O . ILE A 1 345 ? 14.814 -0.531 -46.072 1.00 92.81 345 ILE A O 1
ATOM 2750 N N . MET A 1 346 ? 14.331 1.246 -47.354 1.00 92.06 346 MET A N 1
ATOM 2751 C CA . MET A 1 346 ? 13.094 0.680 -47.904 1.00 92.06 346 MET A CA 1
ATOM 2752 C C . MET A 1 346 ? 13.333 -0.644 -48.640 1.00 92.06 346 MET A C 1
ATOM 2754 O O . MET A 1 346 ? 12.599 -1.594 -48.397 1.00 92.06 346 MET A O 1
ATOM 2758 N N . SER A 1 347 ? 14.373 -0.737 -49.475 1.00 90.25 347 SER A N 1
ATOM 2759 C CA . SER A 1 347 ? 14.718 -1.988 -50.168 1.00 90.25 347 SER A CA 1
ATOM 2760 C C . SER A 1 347 ? 15.208 -3.084 -49.208 1.00 90.25 347 SER A C 1
ATOM 2762 O O . SER A 1 347 ? 14.880 -4.251 -49.389 1.00 90.25 347 SER A O 1
ATOM 2764 N N . LYS A 1 348 ? 15.943 -2.728 -48.145 1.00 91.75 348 LYS A N 1
ATOM 2765 C CA . LYS A 1 348 ? 16.364 -3.684 -47.102 1.00 91.75 348 LYS A CA 1
ATOM 2766 C C . LYS A 1 348 ? 15.192 -4.176 -46.239 1.00 91.75 348 LYS A C 1
ATOM 2768 O O . LYS A 1 348 ? 15.217 -5.311 -45.777 1.00 91.75 348 LYS A O 1
ATOM 2773 N N . LEU A 1 349 ? 14.165 -3.350 -46.018 1.00 91.12 349 LEU A N 1
ATOM 2774 C CA . LEU A 1 349 ? 12.975 -3.745 -45.253 1.00 91.12 349 LEU A CA 1
ATOM 2775 C C . LEU A 1 349 ? 12.200 -4.885 -45.927 1.00 91.12 349 LEU A C 1
ATOM 2777 O O . LEU A 1 349 ? 11.681 -5.743 -45.217 1.00 91.12 349 LEU A O 1
ATOM 2781 N N . GLU A 1 350 ? 12.159 -4.916 -47.263 1.00 83.88 350 GLU A N 1
ATOM 2782 C CA . GLU A 1 350 ? 11.472 -5.961 -48.036 1.00 83.88 350 GLU A CA 1
ATOM 2783 C C . GLU A 1 350 ? 11.984 -7.363 -47.666 1.00 83.88 350 GLU A C 1
ATOM 2785 O O . GLU A 1 350 ? 11.178 -8.231 -47.344 1.00 83.88 350 GLU A O 1
ATOM 2790 N N . THR A 1 351 ? 13.307 -7.557 -47.584 1.00 83.62 351 THR A N 1
ATOM 2791 C CA . THR A 1 351 ? 13.906 -8.844 -47.181 1.00 83.62 351 THR A CA 1
ATOM 2792 C C . THR A 1 351 ? 13.838 -9.093 -45.669 1.00 83.62 351 THR A C 1
ATOM 2794 O O . THR A 1 351 ? 13.641 -10.224 -45.229 1.00 83.62 351 THR A O 1
ATOM 2797 N N . SER A 1 352 ? 13.935 -8.052 -44.834 1.00 86.19 352 SER A N 1
ATOM 2798 C CA . SER A 1 352 ? 13.811 -8.181 -43.371 1.00 86.19 352 SER A CA 1
ATOM 2799 C C . SER A 1 352 ? 12.426 -8.663 -42.903 1.00 86.19 352 SER A C 1
ATOM 2801 O O . SER A 1 352 ? 12.318 -9.354 -41.879 1.00 86.19 352 SER A O 1
ATOM 2803 N N . PHE A 1 353 ? 11.357 -8.311 -43.626 1.00 89.69 353 PHE A N 1
ATOM 2804 C CA . PHE A 1 353 ? 9.977 -8.683 -43.289 1.00 89.69 353 PHE A CA 1
ATOM 2805 C C . PHE A 1 353 ? 9.621 -10.155 -43.569 1.00 89.69 353 PHE A C 1
ATOM 2807 O O . PHE A 1 353 ? 8.610 -10.634 -43.056 1.00 89.69 353 PHE A O 1
ATOM 2814 N N . GLU A 1 354 ? 10.461 -10.913 -44.279 1.00 70.62 354 GLU A N 1
ATOM 2815 C CA . GLU A 1 354 ? 10.223 -12.336 -44.598 1.00 70.62 354 GLU A CA 1
ATOM 2816 C C . GLU A 1 354 ? 10.290 -13.272 -43.370 1.00 70.62 354 GLU A C 1
ATOM 2818 O O . GLU A 1 354 ? 9.973 -14.459 -43.441 1.00 70.62 354 GLU A O 1
ATOM 2823 N N . THR A 1 355 ? 10.694 -12.746 -42.212 1.00 70.88 355 THR A N 1
ATOM 2824 C CA . THR A 1 355 ? 10.922 -13.507 -40.977 1.00 70.88 355 THR A CA 1
ATOM 2825 C C . THR A 1 355 ? 9.674 -13.641 -40.098 1.00 70.88 355 THR A C 1
ATOM 2827 O O . THR A 1 355 ? 8.862 -12.721 -40.010 1.00 70.88 355 THR A O 1
ATOM 2830 N N . ASN A 1 356 ? 9.525 -14.773 -39.397 1.00 74.25 356 ASN A N 1
ATOM 2831 C CA . ASN A 1 356 ? 8.352 -15.085 -38.560 1.00 74.25 356 ASN A CA 1
ATOM 2832 C C . ASN A 1 356 ? 7.955 -13.944 -37.595 1.00 74.25 356 ASN A C 1
ATOM 2834 O O . ASN A 1 356 ? 8.806 -13.361 -36.921 1.00 74.25 356 ASN A O 1
ATOM 2838 N N . PHE A 1 357 ? 6.650 -13.677 -37.469 1.00 80.75 357 PHE A N 1
ATOM 2839 C CA . PHE A 1 357 ? 6.097 -12.667 -36.558 1.00 80.75 357 PHE A CA 1
ATOM 2840 C C . PHE A 1 357 ? 5.062 -13.251 -35.589 1.00 80.75 357 PHE A C 1
ATOM 2842 O O . PHE A 1 357 ? 4.057 -13.836 -35.994 1.00 80.75 357 PHE A O 1
ATOM 2849 N N . THR A 1 358 ? 5.245 -12.994 -34.292 1.00 78.25 358 THR A N 1
ATOM 2850 C CA . THR A 1 358 ? 4.255 -13.336 -33.263 1.00 78.25 358 THR A CA 1
ATOM 2851 C C . THR A 1 358 ? 3.162 -12.269 -33.193 1.00 78.25 358 THR A C 1
ATOM 2853 O O . THR A 1 358 ? 3.384 -11.153 -32.710 1.00 78.25 358 THR A O 1
ATOM 2856 N N . GLN A 1 359 ? 1.959 -12.621 -33.653 1.00 78.81 359 GLN A N 1
ATOM 2857 C CA . GLN A 1 359 ? 0.800 -11.730 -33.627 1.00 78.81 359 GLN A CA 1
ATOM 2858 C C . GLN A 1 359 ? 0.386 -11.363 -32.195 1.00 78.81 359 GLN A C 1
ATOM 2860 O O . GLN A 1 359 ? 0.385 -12.209 -31.302 1.00 78.81 359 GLN A O 1
ATOM 2865 N N . ARG A 1 360 ? 0.001 -10.098 -31.978 1.00 81.00 360 ARG A N 1
ATOM 2866 C CA . ARG A 1 360 ? -0.393 -9.578 -30.659 1.00 81.00 360 ARG A CA 1
ATOM 2867 C C . ARG A 1 360 ? -1.835 -9.067 -30.669 1.00 81.00 360 ARG A C 1
ATOM 2869 O O . ARG A 1 360 ? -2.302 -8.476 -31.643 1.00 81.00 360 ARG A O 1
ATOM 2876 N N . SER A 1 361 ? -2.536 -9.303 -29.567 1.00 74.19 361 SER A N 1
ATOM 2877 C CA . SER A 1 361 ? -3.912 -8.867 -29.310 1.00 74.19 361 SER A CA 1
ATOM 2878 C C . SER A 1 361 ? -4.036 -8.369 -27.875 1.00 74.19 361 SER A C 1
ATOM 2880 O O . SER A 1 361 ? -3.302 -8.831 -27.001 1.00 74.19 361 SER A O 1
ATOM 2882 N N . ARG A 1 362 ? -4.979 -7.457 -27.632 1.00 68.00 362 ARG A N 1
ATOM 2883 C CA . ARG A 1 362 ? -5.266 -6.889 -26.308 1.00 68.00 362 ARG A CA 1
ATOM 2884 C C . ARG A 1 362 ? -6.705 -7.171 -25.889 1.00 68.00 362 ARG A C 1
ATOM 2886 O O . ARG A 1 362 ? -7.567 -7.397 -26.735 1.00 68.00 362 ARG A O 1
ATOM 2893 N N . SER A 1 363 ? -6.923 -7.184 -24.579 1.00 59.47 363 SER A N 1
ATOM 2894 C CA . SER A 1 363 ? -8.231 -7.278 -23.930 1.00 59.47 363 SER A CA 1
ATOM 2895 C C . SER A 1 363 ? -9.091 -6.041 -24.205 1.00 59.47 363 SER A C 1
ATOM 2897 O O . SER A 1 363 ? -8.572 -4.965 -24.495 1.00 59.47 363 SER A O 1
ATOM 2899 N N . GLU A 1 364 ? -10.415 -6.169 -24.060 1.00 53.38 364 GLU A N 1
ATOM 2900 C CA . GLU A 1 364 ? -11.335 -5.029 -24.219 1.00 53.38 364 GLU A CA 1
ATOM 2901 C C . GLU A 1 364 ? -11.083 -3.896 -23.210 1.00 53.38 364 GLU A C 1
ATOM 2903 O O . GLU A 1 364 ? -11.348 -2.728 -23.504 1.00 53.38 364 GLU A O 1
ATOM 2908 N N . LEU A 1 365 ? -10.554 -4.250 -22.037 1.00 58.78 365 LEU A N 1
ATOM 2909 C CA . LEU A 1 365 ? -10.085 -3.337 -21.004 1.00 58.78 365 LEU A CA 1
ATOM 2910 C C . LEU A 1 365 ? -8.562 -3.212 -21.131 1.00 58.78 365 LEU A C 1
ATOM 2912 O O . LEU A 1 365 ? -7.827 -4.172 -20.897 1.00 58.78 365 LEU A O 1
ATOM 2916 N N . CYS A 1 366 ? -8.099 -2.035 -21.549 1.00 68.88 366 CYS A N 1
ATOM 2917 C CA . CYS A 1 366 ? -6.683 -1.682 -21.611 1.00 68.88 366 CYS A CA 1
ATOM 2918 C C . CYS A 1 366 ? -6.278 -1.003 -20.301 1.00 68.88 366 CYS A C 1
ATOM 2920 O O . CYS A 1 366 ? -6.752 0.102 -20.036 1.00 68.88 366 CYS A O 1
ATOM 2922 N N . ASN A 1 367 ? -5.374 -1.617 -19.531 1.00 70.94 367 ASN A N 1
ATOM 2923 C CA . ASN A 1 367 ? -4.912 -1.090 -18.240 1.00 70.94 367 ASN A CA 1
ATOM 2924 C C . ASN A 1 367 ? -4.437 0.368 -18.360 1.00 70.94 367 ASN A C 1
ATOM 2926 O O . ASN A 1 367 ? -4.947 1.237 -17.667 1.00 70.94 367 ASN A O 1
ATOM 2930 N N . TRP A 1 368 ? -3.593 0.671 -19.349 1.00 77.19 368 TRP A N 1
ATOM 2931 C CA . TRP A 1 368 ? -3.088 2.024 -19.629 1.00 77.19 368 TRP A CA 1
ATOM 2932 C C . TRP A 1 368 ? -4.179 3.059 -19.953 1.00 77.19 368 TRP A C 1
ATOM 2934 O O . TRP A 1 368 ? -4.040 4.226 -19.609 1.00 77.19 368 TRP A O 1
ATOM 2944 N N . CYS A 1 369 ? -5.298 2.642 -20.560 1.00 70.56 369 CYS A N 1
ATOM 2945 C CA . CYS A 1 369 ? -6.443 3.529 -20.803 1.00 70.56 369 CYS A CA 1
ATOM 2946 C C . CYS A 1 369 ? -7.319 3.739 -19.557 1.00 70.56 369 CYS A C 1
ATOM 2948 O O . CYS A 1 369 ? -8.129 4.666 -19.546 1.00 70.56 369 CYS A O 1
ATOM 2950 N N . MET A 1 370 ? -7.213 2.866 -18.550 1.00 62.16 370 MET A N 1
ATOM 2951 C CA . MET A 1 370 ? -7.925 2.981 -17.271 1.00 62.16 370 MET A CA 1
ATOM 2952 C C . MET A 1 370 ? -7.078 3.673 -16.192 1.00 62.16 370 MET A C 1
ATOM 2954 O O . MET A 1 370 ? -7.632 4.336 -15.320 1.00 62.16 370 MET A O 1
ATOM 2958 N N . GLU A 1 371 ? -5.752 3.567 -16.287 1.00 58.59 371 GLU A N 1
ATOM 2959 C CA . GLU A 1 371 ? -4.753 4.154 -15.383 1.00 58.59 371 GLU A CA 1
ATOM 2960 C C . GLU A 1 371 ? -4.220 5.518 -15.868 1.00 58.59 371 GLU A C 1
ATOM 2962 O O . GLU A 1 371 ? -3.115 5.924 -15.506 1.00 58.59 371 GLU A O 1
ATOM 2967 N N . ILE A 1 372 ? -4.984 6.256 -16.684 1.00 56.03 372 ILE A N 1
ATOM 2968 C CA . ILE A 1 372 ? -4.640 7.649 -17.011 1.00 56.03 372 ILE A CA 1
ATOM 2969 C C . ILE A 1 372 ? -4.686 8.463 -15.700 1.00 56.03 372 ILE A C 1
ATOM 2971 O O . ILE A 1 372 ? -5.750 8.504 -15.068 1.00 56.03 372 ILE A O 1
ATOM 2975 N N . PRO A 1 373 ? -3.575 9.094 -15.267 1.00 50.38 373 PRO A N 1
ATOM 2976 C CA . PRO A 1 373 ? -3.521 9.827 -14.005 1.00 50.38 373 PRO A CA 1
ATOM 2977 C C . PRO A 1 373 ? -4.558 10.946 -13.975 1.00 50.38 373 PRO A C 1
ATOM 2979 O O . PRO A 1 373 ? -4.771 11.642 -14.970 1.00 50.38 373 PRO A O 1
ATOM 2982 N N . ARG A 1 374 ? -5.244 11.102 -12.840 1.00 43.28 374 ARG A N 1
ATOM 2983 C CA . ARG A 1 374 ? -6.404 12.002 -12.735 1.00 43.28 374 ARG A CA 1
ATOM 2984 C C . ARG A 1 374 ? -5.990 13.455 -12.498 1.00 43.28 374 ARG A C 1
ATOM 2986 O O . ARG A 1 374 ? -6.814 14.352 -12.665 1.00 43.28 374 ARG A O 1
ATOM 2993 N N . SER A 1 375 ? -4.738 13.684 -12.109 1.00 46.00 375 SER A N 1
ATOM 2994 C CA . SER A 1 375 ? -4.172 14.992 -11.794 1.00 46.00 375 SER A CA 1
ATOM 2995 C C . SER A 1 375 ? -2.677 15.068 -12.144 1.00 46.00 375 SER A C 1
ATOM 2997 O O . SER A 1 375 ? -1.981 14.057 -12.222 1.00 46.00 375 SER A O 1
ATOM 2999 N N . HIS A 1 376 ? -2.149 16.285 -12.313 1.00 44.78 376 HIS A N 1
ATOM 3000 C CA . HIS A 1 376 ? -0.705 16.507 -12.479 1.00 44.78 376 HIS A CA 1
ATOM 3001 C C . HIS A 1 376 ? 0.094 16.229 -11.189 1.00 44.78 376 HIS A C 1
ATOM 3003 O O . HIS A 1 376 ? 1.286 15.943 -11.246 1.00 44.78 376 HIS A O 1
ATOM 3009 N N . SER A 1 377 ? -0.549 16.245 -10.017 1.00 43.38 377 SER A N 1
ATOM 3010 C CA . SER A 1 377 ? 0.056 15.845 -8.739 1.00 43.38 377 SER A CA 1
ATOM 3011 C C . SER A 1 377 ? 0.441 14.362 -8.694 1.00 43.38 377 SER A C 1
ATOM 3013 O O . SER A 1 377 ? 1.564 14.064 -8.291 1.00 43.38 377 SER A O 1
ATOM 3015 N N . ASP A 1 378 ? -0.404 13.461 -9.217 1.00 45.97 378 ASP A N 1
ATOM 3016 C CA . ASP A 1 378 ? -0.124 12.012 -9.325 1.00 45.97 378 ASP A CA 1
ATOM 3017 C C . ASP A 1 378 ? 1.158 11.715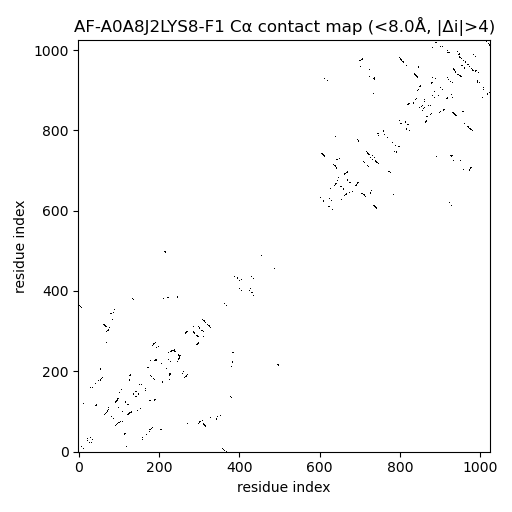 -10.137 1.00 45.97 378 ASP A C 1
ATOM 3019 O O . ASP A 1 378 ? 1.768 10.652 -10.026 1.00 45.97 378 ASP A O 1
ATOM 3023 N N . LEU A 1 379 ? 1.557 12.667 -10.986 1.00 47.16 379 LEU A N 1
ATOM 3024 C CA . LEU A 1 379 ? 2.669 12.573 -11.927 1.00 47.16 379 LEU A CA 1
ATOM 3025 C C . LEU A 1 379 ? 3.988 13.162 -11.400 1.00 47.16 379 LEU A C 1
ATOM 3027 O O . LEU A 1 379 ? 5.049 12.817 -11.917 1.00 47.16 379 LEU A O 1
ATOM 3031 N N . ARG A 1 380 ? 3.957 14.012 -10.362 1.00 48.50 380 ARG A N 1
ATOM 3032 C CA . ARG A 1 380 ? 5.166 14.635 -9.774 1.00 48.50 380 ARG A CA 1
ATOM 3033 C C . ARG A 1 380 ? 5.961 13.686 -8.863 1.00 48.50 380 ARG A C 1
ATOM 3035 O O . ARG A 1 380 ? 7.062 14.018 -8.432 1.00 48.50 380 ARG A O 1
ATOM 3042 N N . ALA A 1 381 ? 5.422 12.502 -8.582 1.00 57.16 381 ALA A N 1
ATOM 3043 C CA . ALA A 1 381 ? 5.978 11.489 -7.689 1.00 57.16 381 ALA A CA 1
ATOM 3044 C C . ALA A 1 381 ? 6.980 10.553 -8.412 1.00 57.16 381 ALA A C 1
ATOM 3046 O O . ALA A 1 381 ? 6.780 9.337 -8.491 1.00 57.16 381 ALA A O 1
ATOM 3047 N N . ARG A 1 382 ? 8.061 11.120 -8.969 1.00 71.19 382 ARG A N 1
ATOM 3048 C CA . ARG A 1 382 ? 9.134 10.404 -9.689 1.00 71.19 382 ARG A CA 1
ATOM 3049 C C . ARG A 1 382 ? 10.515 10.744 -9.114 1.00 71.19 382 ARG A C 1
ATOM 3051 O O . ARG A 1 382 ? 10.815 11.911 -8.869 1.00 71.19 382 ARG A O 1
ATOM 3058 N N . PHE A 1 383 ? 11.379 9.738 -8.965 1.00 73.75 383 PHE A N 1
ATOM 3059 C CA . PHE A 1 383 ? 12.758 9.904 -8.491 1.00 73.75 383 PHE A CA 1
ATOM 3060 C C . PHE A 1 383 ? 13.769 9.479 -9.558 1.00 73.75 383 PHE A C 1
ATOM 3062 O O . PHE A 1 383 ? 14.275 8.359 -9.539 1.00 73.75 383 PHE A O 1
ATOM 3069 N N . TYR A 1 384 ? 14.055 10.384 -10.497 1.00 78.00 384 TYR A N 1
ATOM 3070 C CA . TYR A 1 384 ? 15.087 10.173 -11.521 1.00 78.00 384 TYR A CA 1
ATOM 3071 C C . TYR A 1 384 ? 16.412 10.861 -11.198 1.00 78.00 384 TYR A C 1
ATOM 3073 O O . TYR A 1 384 ? 17.442 10.470 -11.732 1.00 78.00 384 TYR A O 1
ATOM 3081 N N . THR A 1 385 ? 16.421 11.819 -10.269 1.00 77.00 385 THR A N 1
ATOM 3082 C CA . THR A 1 385 ? 17.636 12.537 -9.863 1.00 77.00 385 THR A CA 1
ATOM 3083 C C . THR A 1 385 ? 17.777 12.594 -8.344 1.00 77.00 385 THR A C 1
ATOM 3085 O O . THR A 1 385 ? 16.787 12.617 -7.602 1.00 77.00 385 THR A O 1
ATOM 3088 N N . HIS A 1 386 ? 19.018 12.710 -7.867 1.00 73.69 386 HIS A N 1
ATOM 3089 C CA . HIS A 1 386 ? 19.318 12.975 -6.456 1.00 73.69 386 HIS A CA 1
ATOM 3090 C C . HIS A 1 386 ? 18.747 14.310 -5.984 1.00 73.69 386 HIS A C 1
ATOM 3092 O O . HIS A 1 386 ? 18.324 14.413 -4.837 1.00 73.69 386 HIS A O 1
ATOM 3098 N N . ARG A 1 387 ? 18.597 15.286 -6.885 1.00 71.56 387 ARG A N 1
ATOM 3099 C CA . ARG A 1 387 ? 17.863 16.530 -6.633 1.00 71.56 387 ARG A CA 1
ATOM 3100 C C . ARG A 1 387 ? 16.371 16.307 -6.370 1.00 71.56 387 ARG A C 1
ATOM 3102 O O . ARG A 1 387 ? 15.815 16.999 -5.526 1.00 71.56 387 ARG A O 1
ATOM 3109 N N . ASN A 1 388 ? 15.700 15.373 -7.053 1.00 71.31 388 ASN A N 1
ATOM 3110 C CA . ASN A 1 388 ? 14.282 15.091 -6.778 1.00 71.31 388 ASN A CA 1
ATOM 3111 C C . ASN A 1 388 ? 14.111 14.448 -5.397 1.00 71.31 388 ASN A C 1
ATOM 3113 O O . ASN A 1 388 ? 13.218 14.846 -4.653 1.00 71.31 388 ASN A O 1
ATOM 3117 N N . MET A 1 389 ? 15.001 13.515 -5.038 1.00 72.12 389 MET A N 1
ATOM 3118 C CA . MET A 1 389 ? 15.038 12.930 -3.695 1.00 72.12 389 MET A CA 1
ATOM 3119 C C . MET A 1 389 ? 15.363 13.992 -2.638 1.00 72.12 389 MET A C 1
ATOM 3121 O O . MET A 1 389 ? 14.654 14.085 -1.648 1.00 72.12 389 MET A O 1
ATOM 3125 N N . ASP A 1 390 ? 16.352 14.859 -2.866 1.00 64.50 390 ASP A N 1
ATOM 3126 C CA . ASP A 1 390 ? 16.697 15.973 -1.973 1.00 64.50 390 ASP A CA 1
ATOM 3127 C C . ASP A 1 390 ? 15.537 16.964 -1.774 1.00 64.50 390 ASP A C 1
ATOM 3129 O O . ASP A 1 390 ? 15.244 17.342 -0.644 1.00 64.50 390 ASP A O 1
ATOM 3133 N N . ILE A 1 391 ? 14.826 17.349 -2.841 1.00 65.75 391 ILE A N 1
ATOM 3134 C CA . ILE A 1 391 ? 13.639 18.218 -2.756 1.00 65.75 391 ILE A CA 1
ATOM 3135 C C . ILE A 1 391 ? 12.511 17.535 -1.974 1.00 65.75 391 ILE A C 1
ATOM 3137 O O . ILE A 1 391 ? 11.875 18.179 -1.141 1.00 65.75 391 ILE A O 1
ATOM 3141 N N . TRP A 1 392 ? 12.264 16.245 -2.217 1.00 69.44 392 TRP A N 1
ATOM 3142 C CA . TRP A 1 392 ? 11.257 15.471 -1.489 1.00 69.44 392 TRP A CA 1
ATOM 3143 C C . TRP A 1 392 ? 11.623 15.360 -0.007 1.00 69.44 392 TRP A C 1
ATOM 3145 O O . TRP A 1 392 ? 10.833 15.771 0.840 1.00 69.44 392 TRP A O 1
ATOM 3155 N N . VAL A 1 393 ? 12.854 14.939 0.304 1.00 62.78 393 VAL A N 1
ATOM 3156 C CA . VAL A 1 393 ? 13.382 14.861 1.671 1.00 62.78 393 VAL A CA 1
ATOM 3157 C C . VAL A 1 393 ? 13.271 16.222 2.352 1.00 62.78 393 VAL A C 1
ATOM 3159 O O . VAL A 1 393 ? 12.699 16.292 3.430 1.00 62.78 393 VAL A O 1
ATOM 3162 N N . LYS A 1 394 ? 13.707 17.320 1.721 1.00 59.38 394 LYS A N 1
ATOM 3163 C CA . LYS A 1 394 ? 13.597 18.680 2.278 1.00 59.38 394 LYS A CA 1
ATOM 3164 C C . LYS A 1 394 ? 12.157 19.130 2.497 1.00 59.38 394 LYS A C 1
ATOM 3166 O O . LYS A 1 394 ? 11.893 19.772 3.509 1.00 59.38 394 LYS A O 1
ATOM 3171 N N . LYS A 1 395 ? 11.226 18.799 1.597 1.00 60.97 395 LYS A N 1
ATOM 3172 C CA . LYS A 1 395 ? 9.800 19.111 1.766 1.00 60.97 395 LYS A CA 1
ATOM 3173 C C . LYS A 1 395 ? 9.233 18.382 2.985 1.00 60.97 395 LYS A C 1
ATOM 3175 O O . LYS A 1 395 ? 8.699 19.031 3.879 1.00 60.97 395 LYS A O 1
ATOM 3180 N N . PHE A 1 396 ? 9.420 17.063 3.061 1.00 58.56 396 PHE A N 1
ATOM 3181 C CA . PHE A 1 396 ? 8.979 16.272 4.209 1.00 58.56 396 PHE A CA 1
ATOM 3182 C C . PHE A 1 396 ? 9.674 16.719 5.500 1.00 58.56 396 PHE A C 1
ATOM 3184 O O . PHE A 1 396 ? 9.005 16.871 6.514 1.00 58.56 396 PHE A O 1
ATOM 3191 N N . ALA A 1 397 ? 10.971 17.029 5.462 1.00 55.69 397 ALA A N 1
ATOM 3192 C CA . ALA A 1 397 ? 11.736 17.556 6.589 1.00 55.69 397 ALA A CA 1
ATOM 3193 C C . ALA A 1 397 ? 11.225 18.907 7.089 1.00 55.69 397 ALA A C 1
ATOM 3195 O O . ALA A 1 397 ? 11.187 19.141 8.294 1.00 55.69 397 ALA A O 1
ATOM 3196 N N . TYR A 1 398 ? 10.822 19.783 6.170 1.00 55.50 398 TYR A N 1
ATOM 3197 C CA . TYR A 1 398 ? 10.245 21.082 6.480 1.00 55.50 398 TYR A CA 1
ATOM 3198 C C . TYR A 1 398 ? 8.849 20.940 7.091 1.00 55.50 398 TYR A C 1
ATOM 3200 O O . TYR A 1 398 ? 8.568 21.561 8.114 1.00 55.50 398 TYR A O 1
ATOM 3208 N N . ASP A 1 399 ? 7.997 20.076 6.534 1.00 56.38 399 ASP A N 1
ATOM 3209 C CA . ASP A 1 399 ? 6.679 19.765 7.099 1.00 56.38 399 ASP A CA 1
ATOM 3210 C C . ASP A 1 399 ? 6.802 19.087 8.481 1.00 56.38 399 ASP A C 1
ATOM 3212 O O . ASP A 1 399 ? 6.042 19.393 9.402 1.00 56.38 399 ASP A O 1
ATOM 3216 N N . TRP A 1 400 ? 7.834 18.261 8.674 1.00 53.12 400 TRP A N 1
ATOM 3217 C CA . TRP A 1 400 ? 8.233 17.695 9.961 1.00 53.12 400 TRP A CA 1
ATOM 3218 C C . TRP A 1 400 ? 8.718 18.751 10.963 1.00 53.12 400 TRP A C 1
ATOM 3220 O O . TRP A 1 400 ? 8.241 18.777 12.097 1.00 53.12 400 TRP A O 1
ATOM 3230 N N . ALA A 1 401 ? 9.627 19.642 10.561 1.00 56.03 401 ALA A N 1
ATOM 3231 C CA . ALA A 1 401 ? 10.169 20.710 11.403 1.00 56.03 401 ALA A CA 1
ATOM 3232 C C . ALA A 1 401 ? 9.106 21.757 11.777 1.00 56.03 401 ALA A C 1
ATOM 3234 O O . ALA A 1 401 ? 9.113 22.275 12.891 1.00 56.03 401 ALA A O 1
ATOM 3235 N N . ARG A 1 402 ? 8.152 22.031 10.877 1.00 57.31 402 ARG A N 1
ATOM 3236 C CA . ARG A 1 402 ? 6.969 22.870 11.139 1.00 57.31 402 ARG A CA 1
ATOM 3237 C C . ARG A 1 402 ? 6.056 22.319 12.222 1.00 57.31 402 ARG A C 1
ATOM 3239 O O . ARG A 1 402 ? 5.262 23.078 12.769 1.00 57.31 402 ARG A O 1
ATOM 3246 N N . ALA A 1 403 ? 6.110 21.015 12.451 1.00 52.12 403 ALA A N 1
ATOM 3247 C CA . ALA A 1 403 ? 5.189 20.309 13.318 1.00 52.12 403 ALA A CA 1
ATOM 3248 C C . ALA A 1 403 ? 5.883 19.747 14.578 1.00 52.12 403 ALA A C 1
ATOM 3250 O O . ALA A 1 403 ? 5.190 19.370 15.520 1.00 52.12 403 ALA A O 1
ATOM 3251 N N . ASP A 1 404 ? 7.226 19.739 14.617 1.00 57.78 404 ASP A N 1
ATOM 3252 C CA . ASP A 1 404 ? 8.088 19.481 15.781 1.00 57.78 404 ASP A CA 1
ATOM 3253 C C . ASP A 1 404 ? 7.690 20.360 16.980 1.00 57.78 404 ASP A C 1
ATOM 3255 O O . ASP A 1 404 ? 7.999 21.550 17.033 1.00 57.78 404 ASP A O 1
ATOM 3259 N N . GLU A 1 405 ? 7.017 19.760 17.967 1.00 50.72 405 GLU A N 1
ATOM 3260 C CA . GLU A 1 405 ? 6.513 20.458 19.154 1.00 50.72 405 GLU A CA 1
ATOM 3261 C C . GLU A 1 405 ? 7.621 21.164 19.947 1.00 50.72 405 GLU A C 1
ATOM 3263 O O . GLU A 1 405 ? 7.382 22.233 20.504 1.00 50.72 405 GLU A O 1
ATOM 3268 N N . ILE A 1 406 ? 8.843 20.611 19.983 1.00 48.06 406 ILE A N 1
ATOM 3269 C CA . ILE A 1 406 ? 9.982 21.240 20.671 1.00 48.06 406 ILE A CA 1
ATOM 3270 C C . ILE A 1 406 ? 10.450 22.475 19.904 1.00 48.06 406 ILE A C 1
ATOM 3272 O O . ILE A 1 406 ? 10.800 23.484 20.520 1.00 48.06 406 ILE A O 1
ATOM 3276 N N . PHE A 1 407 ? 10.443 22.415 18.572 1.00 54.66 407 PHE A N 1
ATOM 3277 C CA . PHE A 1 407 ? 10.771 23.567 17.744 1.00 54.66 407 PHE A CA 1
ATOM 3278 C C . PHE A 1 407 ? 9.695 24.657 17.869 1.00 54.66 407 PHE A C 1
ATOM 3280 O O . PHE A 1 407 ? 10.032 25.814 18.106 1.00 54.66 407 PHE A O 1
ATOM 3287 N N . LEU A 1 408 ? 8.411 24.285 17.832 1.00 55.88 408 LEU A N 1
ATOM 3288 C CA . LEU A 1 408 ? 7.276 25.194 18.028 1.00 55.88 408 LEU A CA 1
ATOM 3289 C C . LEU A 1 408 ? 7.273 25.855 19.417 1.00 55.88 408 LEU A C 1
ATOM 3291 O O . LEU A 1 408 ? 7.044 27.058 19.520 1.00 55.88 408 LEU A O 1
ATOM 3295 N N . LEU A 1 409 ? 7.587 25.112 20.485 1.00 53.06 409 LEU A N 1
ATOM 3296 C CA . LEU A 1 409 ? 7.773 25.663 21.835 1.00 53.06 409 LEU A CA 1
ATOM 3297 C C . LEU A 1 409 ? 8.893 26.713 21.884 1.00 53.06 409 LEU A C 1
ATOM 3299 O O . LEU A 1 409 ? 8.757 27.722 22.573 1.00 53.06 409 LEU A O 1
ATOM 3303 N N . ASN A 1 410 ? 9.982 26.497 21.143 1.00 51.09 410 ASN A N 1
ATOM 3304 C CA . ASN A 1 410 ? 11.121 27.412 21.100 1.00 51.09 410 ASN A CA 1
ATOM 3305 C C . ASN A 1 410 ? 10.852 28.642 20.204 1.00 51.09 410 ASN A C 1
ATOM 3307 O O . ASN A 1 410 ? 11.224 29.755 20.569 1.00 51.09 410 ASN A O 1
ATOM 3311 N N . ASP A 1 411 ? 10.146 28.477 19.079 1.00 55.97 411 ASP A N 1
ATOM 3312 C CA . ASP A 1 411 ? 9.650 29.582 18.239 1.00 55.97 411 ASP A CA 1
ATOM 3313 C C . ASP A 1 411 ? 8.676 30.477 19.027 1.00 55.97 411 ASP A C 1
ATOM 3315 O O . ASP A 1 411 ? 8.820 31.700 19.026 1.00 55.97 411 ASP A O 1
ATOM 3319 N N . ASN A 1 412 ? 7.727 29.886 19.766 1.00 56.06 412 ASN A N 1
ATOM 3320 C CA . ASN A 1 412 ? 6.757 30.618 20.591 1.00 56.06 412 ASN A CA 1
ATOM 3321 C C . ASN A 1 412 ? 7.432 31.470 21.687 1.00 56.06 412 ASN A C 1
ATOM 3323 O O . ASN A 1 412 ? 6.951 32.557 22.003 1.00 56.06 412 ASN A O 1
ATOM 3327 N N . LEU A 1 413 ? 8.580 31.038 22.225 1.00 52.47 413 LEU A N 1
ATOM 3328 C CA . LEU A 1 413 ? 9.387 31.822 23.176 1.00 52.47 413 LEU A CA 1
ATOM 3329 C C . LEU A 1 413 ? 10.128 33.011 22.529 1.00 52.47 413 LEU A C 1
ATOM 3331 O O . LEU A 1 413 ? 10.636 33.880 23.239 1.00 52.47 413 LEU A O 1
ATOM 3335 N N . HIS A 1 414 ? 10.186 33.076 21.197 1.00 52.62 414 HIS A N 1
ATOM 3336 C CA . HIS A 1 414 ? 10.882 34.112 20.429 1.00 52.62 414 HIS A CA 1
ATOM 3337 C C . HIS A 1 414 ? 9.953 34.990 19.564 1.00 52.62 414 HIS A C 1
ATOM 3339 O O . HIS A 1 414 ? 10.438 35.858 18.836 1.00 52.62 414 HIS A O 1
ATOM 3345 N N . GLN A 1 415 ? 8.630 34.824 19.667 1.00 47.16 415 GLN A N 1
ATOM 3346 C CA . GLN A 1 415 ? 7.611 35.469 18.819 1.00 47.16 415 GLN A CA 1
ATOM 3347 C C . GLN A 1 415 ? 7.372 36.978 19.045 1.00 47.16 415 GLN A C 1
ATOM 3349 O O . GLN A 1 415 ? 6.396 37.532 18.545 1.00 47.16 415 GLN A O 1
ATOM 3354 N N . SER A 1 416 ? 8.261 37.693 19.738 1.00 47.84 416 SER A N 1
ATOM 3355 C CA . SER A 1 416 ? 8.117 39.139 19.969 1.00 47.84 416 SER A CA 1
ATOM 3356 C C . SER A 1 416 ? 8.550 40.035 18.795 1.00 47.84 416 SER A C 1
ATOM 3358 O O . SER A 1 416 ? 8.472 41.256 18.918 1.00 47.84 416 SER A O 1
ATOM 3360 N N . ASN A 1 417 ? 8.997 39.482 17.656 1.00 47.97 417 ASN A N 1
ATOM 3361 C CA . ASN A 1 417 ? 9.321 40.283 16.468 1.00 47.97 417 ASN A CA 1
ATOM 3362 C C . ASN A 1 417 ? 9.088 39.530 15.131 1.00 47.97 417 ASN A C 1
ATOM 3364 O O . ASN A 1 417 ? 9.892 38.661 14.785 1.00 47.97 417 ASN A O 1
ATOM 3368 N N . PRO A 1 418 ? 8.052 39.893 14.341 1.00 45.19 418 PRO A N 1
ATOM 3369 C CA . PRO A 1 418 ? 7.746 39.269 13.045 1.00 45.19 418 PRO A CA 1
ATOM 3370 C C . PRO A 1 418 ? 8.789 39.481 11.934 1.00 45.19 418 PRO A C 1
ATOM 3372 O O . PRO A 1 418 ? 8.721 38.806 10.913 1.00 45.19 418 PRO A O 1
ATOM 3375 N N . MET A 1 419 ? 9.741 40.407 12.102 1.00 46.53 419 MET A N 1
ATOM 3376 C CA . MET A 1 419 ? 10.741 40.778 11.084 1.00 46.53 419 MET A CA 1
ATOM 3377 C C . MET A 1 419 ? 12.122 40.138 11.321 1.00 46.53 419 MET A C 1
ATOM 3379 O O . MET A 1 419 ? 13.148 40.705 10.950 1.00 46.53 419 MET A O 1
ATOM 3383 N N . ASN A 1 420 ? 12.185 38.979 11.983 1.00 52.31 420 ASN A N 1
ATOM 3384 C CA . ASN A 1 420 ? 13.452 38.350 12.361 1.00 52.31 420 ASN A CA 1
ATOM 3385 C C . ASN A 1 420 ? 13.869 37.221 11.381 1.00 52.31 420 ASN A C 1
ATOM 3387 O O . ASN A 1 420 ? 13.369 36.099 11.517 1.00 52.31 420 ASN A O 1
ATOM 3391 N N . PRO A 1 421 ? 14.817 37.452 10.443 1.00 48.19 421 PRO A N 1
ATOM 3392 C CA . PRO A 1 421 ? 15.209 36.460 9.428 1.00 48.19 421 PRO A CA 1
ATOM 3393 C C . PRO A 1 421 ? 15.810 35.169 10.013 1.00 48.19 421 PRO A C 1
ATOM 3395 O O . PRO A 1 421 ? 15.741 34.112 9.390 1.00 48.19 421 PRO A O 1
ATOM 3398 N N . SER A 1 422 ? 16.301 35.207 11.258 1.00 56.69 422 SER A N 1
ATOM 3399 C CA . SER A 1 422 ? 16.831 34.023 11.954 1.00 56.69 422 SER A CA 1
ATOM 3400 C C . SER A 1 422 ? 15.803 32.905 12.185 1.00 56.69 422 SER A C 1
ATOM 3402 O O . SER A 1 422 ? 16.176 31.814 12.612 1.00 56.69 422 SER A O 1
ATOM 3404 N N . HIS A 1 423 ? 14.506 33.158 11.997 1.00 57.06 423 HIS A N 1
ATOM 3405 C CA . HIS A 1 423 ? 13.443 32.166 12.183 1.00 57.06 423 HIS A CA 1
ATOM 3406 C C . HIS A 1 423 ? 13.426 31.143 11.034 1.00 57.06 423 HIS A C 1
ATOM 3408 O O . HIS A 1 423 ? 13.339 29.937 11.264 1.00 57.06 423 HIS A O 1
ATOM 3414 N N . GLU A 1 424 ? 13.599 31.610 9.796 1.00 55.59 424 GLU A N 1
ATOM 3415 C CA . GLU A 1 424 ? 13.683 30.751 8.613 1.00 55.59 424 GLU A CA 1
ATOM 3416 C C . GLU A 1 424 ? 15.010 29.982 8.580 1.00 55.59 424 GLU A C 1
ATOM 3418 O O . GLU A 1 424 ? 15.002 28.762 8.425 1.00 55.59 424 GLU A O 1
ATOM 3423 N N . GLU A 1 425 ? 16.136 30.637 8.885 1.00 57.41 425 GLU A N 1
ATOM 3424 C CA . GLU A 1 425 ? 17.436 29.962 9.034 1.00 57.41 425 GLU A CA 1
ATOM 3425 C C . GLU A 1 425 ? 17.421 28.872 10.121 1.00 57.41 425 GLU A C 1
ATOM 3427 O O . GLU A 1 425 ? 17.990 27.793 9.932 1.00 57.41 425 GLU A O 1
ATOM 3432 N N . ARG A 1 426 ? 16.742 29.110 11.256 1.00 60.03 426 ARG A N 1
ATOM 3433 C CA . ARG A 1 426 ? 16.573 28.101 12.317 1.00 60.03 426 ARG A CA 1
ATOM 3434 C C . ARG A 1 426 ? 15.698 26.930 11.870 1.00 60.03 426 ARG A C 1
ATOM 3436 O O . ARG A 1 426 ? 16.036 25.792 12.191 1.00 60.03 426 ARG A O 1
ATOM 3443 N N . ARG A 1 427 ? 14.635 27.174 11.095 1.00 60.94 427 ARG A N 1
ATOM 3444 C CA . ARG A 1 427 ? 13.788 26.119 10.500 1.00 60.94 427 ARG A CA 1
ATOM 3445 C C . ARG A 1 427 ? 14.542 25.290 9.467 1.00 60.94 427 ARG A C 1
ATOM 3447 O O . ARG A 1 427 ? 14.446 24.065 9.491 1.00 60.94 427 ARG A O 1
ATOM 3454 N N . ILE A 1 428 ? 15.335 25.930 8.609 1.00 54.31 428 ILE A N 1
ATOM 3455 C CA . ILE A 1 428 ? 16.196 25.259 7.625 1.00 54.31 428 ILE A CA 1
ATOM 3456 C C . ILE A 1 428 ? 17.232 24.387 8.345 1.00 54.31 428 ILE A C 1
ATOM 3458 O O . ILE A 1 428 ? 17.347 23.200 8.039 1.00 54.31 428 ILE A O 1
ATOM 3462 N N . ARG A 1 429 ? 17.910 24.925 9.371 1.00 56.31 429 ARG A N 1
ATOM 3463 C CA . ARG A 1 429 ? 18.843 24.157 10.213 1.00 56.31 429 ARG A CA 1
ATOM 3464 C C . ARG A 1 429 ? 18.158 22.959 10.876 1.00 56.31 429 ARG A C 1
ATOM 3466 O O . ARG A 1 429 ? 18.682 21.853 10.806 1.00 56.31 429 ARG A O 1
ATOM 3473 N N . ARG A 1 430 ? 16.966 23.147 11.454 1.00 56.88 430 ARG A N 1
ATOM 3474 C CA . ARG A 1 430 ? 16.203 22.062 12.089 1.00 56.88 430 ARG A CA 1
ATOM 3475 C C . ARG A 1 430 ? 15.749 20.987 11.100 1.00 56.88 430 ARG A C 1
ATOM 3477 O O . ARG A 1 430 ? 15.773 19.806 11.430 1.00 56.88 430 ARG A O 1
ATOM 3484 N N . SER A 1 431 ? 15.373 21.382 9.888 1.00 52.47 431 SER A N 1
ATOM 3485 C CA . SER A 1 431 ? 14.993 20.445 8.825 1.00 52.47 431 SER A CA 1
ATOM 3486 C C . SER A 1 431 ? 16.180 19.548 8.448 1.00 52.47 431 SER A C 1
ATOM 3488 O O . SER A 1 431 ? 16.027 18.331 8.400 1.00 52.47 431 SER A O 1
ATOM 3490 N N . ALA A 1 432 ? 17.379 20.129 8.299 1.00 51.09 432 ALA A N 1
ATOM 3491 C CA . ALA A 1 432 ? 18.617 19.390 8.032 1.00 51.09 432 ALA A CA 1
ATOM 3492 C C . ALA A 1 432 ? 19.084 18.498 9.208 1.00 51.09 432 ALA A C 1
ATOM 3494 O O . ALA A 1 432 ? 19.746 17.488 8.989 1.00 51.09 432 ALA A O 1
ATOM 3495 N N . GLU A 1 433 ? 18.733 18.828 10.458 1.00 51.47 433 GLU A N 1
ATOM 3496 C CA . GLU A 1 433 ? 18.968 17.951 11.622 1.00 51.47 433 GLU A CA 1
ATOM 3497 C C . GLU A 1 433 ? 18.039 16.726 11.651 1.00 51.47 433 GLU A C 1
ATOM 3499 O O . GLU A 1 433 ? 18.451 15.647 12.083 1.00 51.47 433 GLU A O 1
ATOM 3504 N N . LEU A 1 434 ? 16.772 16.904 11.261 1.00 48.06 434 LEU A N 1
ATOM 3505 C CA . LEU A 1 434 ? 15.756 15.846 11.265 1.00 48.06 434 LEU A CA 1
ATOM 3506 C C . LEU A 1 434 ? 15.948 14.885 10.087 1.00 48.06 434 LEU A C 1
ATOM 3508 O O . LEU A 1 434 ? 15.884 13.669 10.265 1.00 48.06 434 LEU A O 1
ATOM 3512 N N . PHE A 1 435 ? 16.230 15.442 8.911 1.00 50.62 435 PHE A N 1
ATOM 3513 C CA . PHE A 1 435 ? 16.511 14.712 7.685 1.00 50.62 435 PHE A CA 1
ATOM 3514 C C . PHE A 1 435 ? 17.730 15.356 7.014 1.00 50.62 435 PHE A C 1
ATOM 3516 O O . PHE A 1 435 ? 17.580 16.321 6.256 1.00 50.62 435 PHE A O 1
ATOM 3523 N N . PRO A 1 436 ? 18.945 14.851 7.296 1.00 48.47 436 PRO A N 1
ATOM 3524 C CA . PRO A 1 436 ? 20.145 15.277 6.592 1.00 48.47 436 PRO A CA 1
ATOM 3525 C C . PRO A 1 436 ? 19.915 15.153 5.092 1.00 48.47 436 PRO A C 1
ATOM 3527 O O . PRO A 1 436 ? 19.436 14.114 4.625 1.00 48.47 436 PRO A O 1
ATOM 3530 N N . SER A 1 437 ? 20.233 16.203 4.334 1.00 46.50 437 SER A N 1
ATOM 3531 C CA . SER A 1 437 ? 20.097 16.122 2.886 1.00 46.50 437 SER A CA 1
ATOM 3532 C C . SER A 1 437 ? 20.990 15.014 2.345 1.00 46.50 437 SER A C 1
ATOM 3534 O O . SER A 1 437 ? 21.986 14.613 2.958 1.00 46.50 437 SER A O 1
ATOM 3536 N N . PHE A 1 438 ? 20.668 14.543 1.146 1.00 49.34 438 PHE A N 1
ATOM 3537 C CA . PHE A 1 438 ? 21.463 13.516 0.491 1.00 49.34 438 PHE A CA 1
ATOM 3538 C C . PHE A 1 438 ? 22.961 13.904 0.368 1.00 49.34 438 PHE A C 1
ATOM 3540 O O . PHE A 1 438 ? 23.851 13.054 0.422 1.00 49.34 438 PHE A O 1
ATOM 3547 N N . TYR A 1 439 ? 23.249 15.208 0.300 1.00 42.91 439 TYR A N 1
ATOM 3548 C CA . TYR A 1 439 ? 24.599 15.769 0.262 1.00 42.91 439 TYR A CA 1
ATOM 3549 C C . TYR A 1 439 ? 25.252 15.888 1.655 1.00 42.91 439 TYR A C 1
ATOM 3551 O O . TYR A 1 439 ? 26.467 15.704 1.763 1.00 42.91 439 TYR A O 1
ATOM 3559 N N . ASP A 1 440 ? 24.472 16.090 2.724 1.00 38.19 440 ASP A N 1
ATOM 3560 C CA . ASP A 1 440 ? 24.961 16.116 4.117 1.00 38.19 440 ASP A CA 1
ATOM 3561 C C . ASP A 1 440 ? 25.416 14.729 4.601 1.00 38.19 440 ASP A C 1
ATOM 3563 O O . ASP A 1 440 ? 26.395 14.612 5.346 1.00 38.19 440 ASP A O 1
ATOM 3567 N N . LEU A 1 441 ? 24.762 13.660 4.121 1.00 41.00 441 LEU A N 1
ATOM 3568 C CA . LEU A 1 441 ? 25.122 12.265 4.422 1.00 41.00 441 LEU A CA 1
ATOM 3569 C C . LEU A 1 441 ? 26.563 11.895 4.024 1.00 41.00 441 LEU A C 1
ATOM 3571 O O . LEU A 1 441 ? 27.085 10.890 4.506 1.00 41.00 441 LEU A O 1
ATOM 3575 N N . ARG A 1 442 ? 27.234 12.698 3.185 1.00 38.72 442 ARG A N 1
ATOM 3576 C CA . ARG A 1 442 ? 28.639 12.486 2.803 1.00 38.72 442 ARG A CA 1
ATOM 3577 C C . ARG A 1 442 ? 29.678 13.269 3.610 1.00 38.72 442 ARG A C 1
ATOM 3579 O O . ARG A 1 442 ? 30.863 13.046 3.364 1.00 38.72 442 ARG A O 1
ATOM 3586 N N . PHE A 1 443 ? 29.297 14.148 4.547 1.00 34.94 443 PHE A N 1
ATOM 3587 C CA . PHE A 1 443 ? 30.255 15.102 5.139 1.00 34.94 443 PHE A CA 1
ATOM 3588 C C . PHE A 1 443 ? 30.167 15.366 6.662 1.00 34.94 443 PHE A C 1
ATOM 3590 O O . PHE A 1 443 ? 30.890 16.233 7.149 1.00 34.94 443 PHE A O 1
ATOM 3597 N N . LEU A 1 444 ? 29.379 14.618 7.453 1.00 27.14 444 LEU A N 1
ATOM 3598 C CA . LEU A 1 444 ? 29.235 14.866 8.907 1.00 27.14 444 LEU A CA 1
ATOM 3599 C C . LEU A 1 444 ? 29.580 13.655 9.807 1.00 27.14 444 LEU A C 1
ATOM 3601 O O . LEU A 1 444 ? 28.897 12.628 9.803 1.00 27.14 444 LEU A O 1
ATOM 3605 N N . LYS A 1 445 ? 30.615 13.797 10.655 1.00 34.31 445 LYS A N 1
ATOM 3606 C CA . LYS A 1 445 ? 31.110 12.752 11.579 1.00 34.31 445 LYS A CA 1
ATOM 3607 C C . LYS A 1 445 ? 30.347 12.750 12.922 1.00 34.31 445 LYS A C 1
ATOM 3609 O O . LYS A 1 445 ? 30.152 13.797 13.521 1.00 34.31 445 LYS A O 1
ATOM 3614 N N . GLY A 1 446 ? 29.975 11.555 13.400 1.00 29.12 446 GLY A N 1
ATOM 3615 C CA . GLY A 1 446 ? 29.904 11.164 14.827 1.00 29.12 446 GLY A CA 1
ATOM 3616 C C . GLY A 1 446 ? 28.974 11.905 15.813 1.00 29.12 446 GLY A C 1
ATOM 3617 O O . GLY A 1 446 ? 29.208 13.041 16.194 1.00 29.12 446 GLY A O 1
ATOM 3618 N N . GLY A 1 447 ? 27.980 11.193 16.359 1.00 30.88 447 GLY A N 1
ATOM 3619 C CA . GLY A 1 447 ? 27.196 11.592 17.540 1.00 30.88 447 GLY A CA 1
ATOM 3620 C C . GLY A 1 447 ? 27.142 10.456 18.574 1.00 30.88 447 GLY A C 1
ATOM 3621 O O . GLY A 1 447 ? 27.268 9.294 18.203 1.00 30.88 447 GLY A O 1
ATOM 3622 N N . HIS A 1 448 ? 26.984 10.807 19.854 1.00 33.50 448 HIS A N 1
ATOM 3623 C CA . HIS A 1 448 ? 27.329 10.002 21.042 1.00 33.50 448 HIS A CA 1
ATOM 3624 C C . HIS A 1 448 ? 26.767 8.551 21.109 1.00 33.50 448 HIS A C 1
ATOM 3626 O O . HIS A 1 448 ? 25.558 8.366 20.952 1.00 33.50 448 HIS A O 1
ATOM 3632 N N . PRO A 1 449 ? 27.571 7.534 21.498 1.00 34.88 449 PRO A N 1
ATOM 3633 C CA . PRO A 1 449 ? 27.225 6.101 21.394 1.00 34.88 449 PRO A CA 1
ATOM 3634 C C . PRO A 1 449 ? 26.152 5.558 22.367 1.00 34.88 449 PRO A C 1
ATOM 3636 O O . PRO A 1 449 ? 25.962 4.350 22.461 1.00 34.88 449 PRO A O 1
ATOM 3639 N N . THR A 1 450 ? 25.435 6.408 23.111 1.00 31.48 450 THR A N 1
ATOM 3640 C CA . THR A 1 450 ? 24.454 5.972 24.138 1.00 31.48 450 THR A CA 1
ATOM 3641 C C . THR A 1 450 ? 23.075 6.625 24.026 1.00 31.48 450 THR A C 1
ATOM 3643 O O . THR A 1 450 ? 22.239 6.466 24.917 1.00 31.48 450 THR A O 1
ATOM 3646 N N . ARG A 1 451 ? 22.810 7.372 22.947 1.00 32.19 451 ARG A N 1
ATOM 3647 C CA . ARG A 1 451 ? 21.507 8.002 22.682 1.00 32.19 451 ARG A CA 1
ATOM 3648 C C . ARG A 1 451 ? 21.117 7.700 21.240 1.00 32.19 451 ARG A C 1
ATOM 3650 O O . ARG A 1 451 ? 21.830 8.090 20.324 1.00 32.19 451 ARG A O 1
ATOM 3657 N N . GLY A 1 452 ? 20.019 6.967 21.054 1.00 30.00 452 GLY A N 1
ATOM 3658 C CA . GLY A 1 452 ? 19.596 6.513 19.730 1.00 30.00 452 GLY A CA 1
ATOM 3659 C C . GLY A 1 452 ? 19.347 7.678 18.770 1.00 30.00 452 GLY A C 1
ATOM 3660 O O . GLY A 1 452 ? 18.672 8.641 19.128 1.00 30.00 452 GLY A O 1
ATOM 3661 N N . GLY A 1 453 ? 19.864 7.552 17.552 1.00 26.94 453 GLY A N 1
ATOM 3662 C CA . GLY A 1 453 ? 19.582 8.406 16.399 1.00 26.94 453 GLY A CA 1
ATOM 3663 C C . GLY A 1 453 ? 19.147 7.550 15.209 1.00 26.94 453 GLY A C 1
ATOM 3664 O O . GLY A 1 453 ? 19.174 6.322 15.289 1.00 26.94 453 GLY A O 1
ATOM 3665 N N . THR A 1 454 ? 18.706 8.190 14.130 1.00 27.70 454 THR A N 1
ATOM 3666 C CA . THR A 1 454 ? 18.480 7.538 12.827 1.00 27.70 454 THR A CA 1
ATOM 3667 C C . THR A 1 454 ? 19.831 7.150 12.192 1.00 27.70 454 THR A C 1
ATOM 3669 O O . THR A 1 454 ? 20.886 7.566 12.679 1.00 27.70 454 THR A O 1
ATOM 3672 N N . PHE A 1 455 ? 19.813 6.290 11.172 1.00 27.33 455 PHE A N 1
ATOM 3673 C CA . PHE A 1 455 ? 20.968 5.508 10.710 1.00 27.33 455 PHE A CA 1
ATOM 3674 C C . PHE A 1 455 ? 22.248 6.308 10.383 1.00 27.33 455 PHE A C 1
ATOM 3676 O O . PHE A 1 455 ? 22.216 7.388 9.799 1.00 27.33 455 PHE A O 1
ATOM 3683 N N . ARG A 1 456 ? 23.402 5.703 10.697 1.00 28.23 456 ARG A N 1
ATOM 3684 C CA . ARG A 1 456 ? 24.720 6.006 10.117 1.00 28.23 456 ARG A CA 1
ATOM 3685 C C . ARG A 1 456 ? 25.393 4.697 9.724 1.00 28.23 456 ARG A C 1
ATOM 3687 O O . ARG A 1 456 ? 25.209 3.699 10.419 1.00 28.23 456 ARG A O 1
ATOM 3694 N N . VAL A 1 457 ? 26.249 4.739 8.706 1.00 27.72 457 VAL A N 1
ATOM 3695 C CA . VAL A 1 457 ? 27.186 3.650 8.401 1.00 27.72 457 VAL A CA 1
ATOM 3696 C C . VAL A 1 457 ? 28.628 4.159 8.491 1.00 27.72 457 VAL A C 1
ATOM 3698 O O . VAL A 1 457 ? 28.892 5.339 8.265 1.00 27.72 457 VAL A O 1
ATOM 3701 N N . TYR A 1 458 ? 29.541 3.291 8.922 1.00 24.70 458 TYR A N 1
ATOM 3702 C CA . TYR A 1 458 ? 30.846 3.627 9.509 1.00 24.70 458 TYR A CA 1
ATOM 3703 C C . TYR A 1 458 ? 31.988 2.972 8.716 1.00 24.70 458 TYR A C 1
ATOM 3705 O O . TYR A 1 458 ? 31.762 1.882 8.199 1.00 24.70 458 TYR A O 1
ATOM 3713 N N . ILE A 1 459 ? 33.184 3.582 8.690 1.00 27.84 459 ILE A N 1
ATOM 3714 C CA . ILE A 1 459 ? 34.513 2.937 8.853 1.00 27.84 459 ILE A CA 1
ATOM 3715 C C . ILE A 1 459 ? 35.427 3.949 9.590 1.00 27.84 459 ILE A C 1
ATOM 3717 O O . ILE A 1 459 ? 35.195 5.159 9.537 1.00 27.84 459 ILE A O 1
ATOM 3721 N N . ASN A 1 460 ? 36.379 3.425 10.361 1.00 29.72 460 ASN A N 1
ATOM 3722 C CA . ASN A 1 460 ? 37.237 4.106 11.332 1.00 29.72 460 ASN A CA 1
ATOM 3723 C C . ASN A 1 460 ? 38.611 4.509 10.740 1.00 29.72 460 ASN A C 1
ATOM 3725 O O . ASN A 1 460 ? 38.903 4.156 9.602 1.00 29.72 460 ASN A O 1
ATOM 3729 N N . ASP A 1 461 ? 39.430 5.255 11.496 1.00 29.20 461 ASP A N 1
ATOM 3730 C CA . ASP A 1 461 ? 40.713 4.733 12.020 1.00 29.20 461 ASP A CA 1
ATOM 3731 C C . ASP A 1 461 ? 41.512 5.788 12.824 1.00 29.20 461 ASP A C 1
ATOM 3733 O O . ASP A 1 461 ? 42.098 6.723 12.287 1.00 29.20 461 ASP A O 1
ATOM 3737 N N . GLU A 1 462 ? 41.480 5.551 14.140 1.00 34.28 462 GLU A N 1
ATOM 3738 C CA . GLU A 1 462 ? 42.436 5.880 15.215 1.00 34.28 462 GLU A CA 1
ATOM 3739 C C . GLU A 1 462 ? 42.626 7.340 15.708 1.00 34.28 462 GLU A C 1
ATOM 3741 O O . GLU A 1 462 ? 42.838 8.299 14.968 1.00 34.28 462 GLU A O 1
ATOM 3746 N N . ASP A 1 463 ? 42.499 7.456 17.034 1.00 39.00 463 ASP A N 1
ATOM 3747 C CA . ASP A 1 463 ? 42.405 8.626 17.923 1.00 39.00 463 ASP A CA 1
ATOM 3748 C C . ASP A 1 463 ? 43.715 9.475 18.018 1.00 39.00 463 ASP A C 1
ATOM 3750 O O . ASP A 1 463 ? 44.706 9.185 17.358 1.00 39.00 463 ASP A O 1
ATOM 3754 N N . ASP A 1 464 ? 43.823 10.594 18.749 1.00 39.16 464 ASP A N 1
ATOM 3755 C CA . ASP A 1 464 ? 43.020 11.064 19.887 1.00 39.16 464 ASP A CA 1
ATOM 3756 C C . ASP A 1 464 ? 43.007 12.599 20.023 1.00 39.16 464 ASP A C 1
ATOM 3758 O O . ASP A 1 464 ? 43.899 13.277 19.513 1.00 39.16 464 ASP A O 1
ATOM 3762 N N . GLU A 1 465 ? 41.990 13.135 20.709 1.00 34.66 465 GLU A N 1
ATOM 3763 C CA . GLU A 1 465 ? 41.778 14.526 21.181 1.00 34.66 465 GLU A CA 1
ATOM 3764 C C . GLU A 1 465 ? 42.081 15.729 20.241 1.00 34.66 465 GLU A C 1
ATOM 3766 O O . GLU A 1 465 ? 41.796 16.877 20.598 1.00 34.66 465 GLU A O 1
ATOM 3771 N N . HIS A 1 466 ? 42.570 15.531 19.007 1.00 34.72 466 HIS A N 1
ATOM 3772 C CA . HIS A 1 466 ? 42.996 16.613 18.108 1.00 34.72 466 HIS A CA 1
ATOM 3773 C C . HIS A 1 466 ? 43.023 16.332 16.576 1.00 34.72 466 HIS A C 1
ATOM 3775 O O . HIS A 1 466 ? 43.802 16.970 15.876 1.00 34.72 466 HIS A O 1
ATOM 3781 N N . GLN A 1 467 ? 42.242 15.483 15.898 1.00 48.53 467 GLN A N 1
ATOM 3782 C CA . GLN A 1 467 ? 40.994 14.740 16.140 1.00 48.53 467 GLN A CA 1
ATOM 3783 C C . GLN A 1 467 ? 39.792 15.529 16.695 1.00 48.53 467 GLN A C 1
ATOM 3785 O O . GLN A 1 467 ? 38.817 15.726 15.973 1.00 48.53 467 GLN A O 1
ATOM 3790 N N . GLN A 1 468 ? 39.835 16.019 17.935 1.00 29.94 468 GLN A N 1
ATOM 3791 C CA . GLN A 1 468 ? 38.650 16.545 18.637 1.00 29.94 468 GLN A CA 1
ATOM 3792 C C . GLN A 1 468 ? 38.479 18.079 18.572 1.00 29.94 468 GLN A C 1
ATOM 3794 O O . GLN A 1 468 ? 37.400 18.580 18.878 1.00 29.94 468 GLN A O 1
ATOM 3799 N N . PHE A 1 469 ? 39.508 18.841 18.175 1.00 33.09 469 PHE A N 1
ATOM 3800 C CA . PHE A 1 469 ? 39.461 20.320 18.111 1.00 33.09 469 PHE A CA 1
ATOM 3801 C C . PHE A 1 469 ? 40.043 20.915 16.812 1.00 33.09 469 PHE A C 1
ATOM 3803 O O . PHE A 1 469 ? 39.883 22.111 16.565 1.00 33.09 469 PHE A O 1
ATOM 3810 N N . MET A 1 470 ? 40.690 20.111 15.956 1.00 34.31 470 MET A N 1
ATOM 3811 C CA . MET A 1 470 ? 41.240 20.545 14.661 1.00 34.31 470 MET A CA 1
ATOM 3812 C C . MET A 1 470 ? 40.174 20.433 13.557 1.00 34.31 470 MET A C 1
ATOM 3814 O O . MET A 1 470 ? 39.853 19.341 13.113 1.00 34.31 470 MET A O 1
ATOM 3818 N N . LYS A 1 471 ? 39.607 21.529 13.055 1.00 34.22 471 LYS A N 1
ATOM 3819 C CA . LYS A 1 471 ? 39.746 22.919 13.505 1.00 34.22 471 LYS A CA 1
ATOM 3820 C C . LYS A 1 471 ? 38.349 23.495 13.667 1.00 34.22 471 LYS A C 1
ATOM 3822 O O . LYS A 1 471 ? 37.709 23.818 12.676 1.00 34.22 471 LYS A O 1
ATOM 3827 N N . THR A 1 472 ? 37.925 23.676 14.919 1.00 31.67 472 THR A N 1
ATOM 3828 C CA . THR A 1 472 ? 36.627 24.222 15.386 1.00 31.67 472 THR A CA 1
ATOM 3829 C C . THR A 1 472 ? 36.257 25.605 14.808 1.00 31.67 472 THR A C 1
ATOM 3831 O O . THR A 1 472 ? 35.281 26.212 15.238 1.00 31.67 472 THR A O 1
ATOM 3834 N N . ILE A 1 473 ? 37.064 26.163 13.898 1.00 27.92 473 ILE A N 1
ATOM 3835 C CA . ILE A 1 473 ? 37.010 27.572 13.512 1.00 27.92 473 ILE A CA 1
ATOM 3836 C C . ILE A 1 473 ? 37.369 27.852 12.033 1.00 27.92 473 ILE A C 1
ATOM 3838 O O . ILE A 1 473 ? 36.751 28.741 11.458 1.00 27.92 473 ILE A O 1
ATOM 3842 N N . TYR A 1 474 ? 38.351 27.174 11.405 1.00 31.78 474 TYR A N 1
ATOM 3843 C CA . TYR A 1 474 ? 39.082 27.783 10.267 1.00 31.78 474 TYR A CA 1
ATOM 3844 C C . TYR A 1 474 ? 39.490 26.864 9.098 1.00 31.78 474 TYR A C 1
ATOM 3846 O O . TYR A 1 474 ? 39.747 25.680 9.322 1.00 31.78 474 TYR A O 1
ATOM 3854 N N . PRO A 1 475 ? 39.527 27.401 7.852 1.00 44.38 475 PRO A N 1
ATOM 3855 C CA . PRO A 1 475 ? 38.491 26.973 6.905 1.00 44.38 475 PRO A CA 1
ATOM 3856 C C . PRO A 1 475 ? 38.969 26.616 5.484 1.00 44.38 475 PRO A C 1
ATOM 3858 O O . PRO A 1 475 ? 38.140 26.203 4.682 1.00 44.38 475 PRO A O 1
ATOM 3861 N N . ASP A 1 476 ? 40.261 26.744 5.165 1.00 35.66 476 ASP A N 1
ATOM 3862 C CA . ASP A 1 476 ? 40.792 26.553 3.808 1.00 35.66 476 ASP A CA 1
ATOM 3863 C C . ASP A 1 476 ? 42.100 25.744 3.795 1.00 35.66 476 ASP A C 1
ATOM 3865 O O . ASP A 1 476 ? 42.990 25.960 4.620 1.00 35.66 476 ASP A O 1
ATOM 3869 N N . SER A 1 477 ? 42.237 24.895 2.768 1.00 27.27 477 SER A N 1
ATOM 3870 C CA . SER A 1 477 ? 43.418 24.097 2.370 1.00 27.27 477 SER A CA 1
ATOM 3871 C C . SER A 1 477 ? 43.866 22.932 3.276 1.00 27.27 477 SER A C 1
ATOM 3873 O O . SER A 1 477 ? 43.772 22.996 4.496 1.00 27.27 477 SER A O 1
ATOM 3875 N N . HIS A 1 478 ? 44.444 21.840 2.757 1.00 37.66 478 HIS A N 1
ATOM 3876 C CA . HIS A 1 478 ? 44.295 21.134 1.467 1.00 37.66 478 HIS A CA 1
ATOM 3877 C C . HIS A 1 478 ? 44.875 19.714 1.661 1.00 37.66 478 HIS A C 1
ATOM 3879 O O . HIS A 1 478 ? 45.813 19.553 2.435 1.00 37.66 478 HIS A O 1
ATOM 3885 N N . ASN A 1 479 ? 44.370 18.729 0.906 1.00 31.67 479 ASN A N 1
ATOM 3886 C CA . ASN A 1 479 ? 44.838 17.331 0.825 1.00 31.67 479 ASN A CA 1
ATOM 3887 C C . ASN A 1 479 ? 44.762 16.507 2.127 1.00 31.67 479 ASN A C 1
ATOM 3889 O O . ASN A 1 479 ? 45.534 16.729 3.048 1.00 31.67 479 ASN A O 1
ATOM 3893 N N . LEU A 1 480 ? 43.879 15.499 2.144 1.00 25.86 480 LEU A N 1
ATOM 3894 C CA . LEU A 1 480 ? 43.893 14.271 2.973 1.00 25.86 480 LEU A CA 1
ATOM 3895 C C . LEU A 1 480 ? 42.637 13.465 2.560 1.00 25.86 480 LEU A C 1
ATOM 3897 O O . LEU A 1 480 ? 41.539 13.725 3.042 1.00 25.86 480 LEU A O 1
ATOM 3901 N N . PHE A 1 481 ? 42.665 12.802 1.402 1.00 26.59 481 PHE A N 1
ATOM 3902 C CA . PHE A 1 481 ? 43.127 11.422 1.157 1.00 26.59 481 PHE A CA 1
ATOM 3903 C C . PHE A 1 481 ? 42.305 10.300 1.821 1.00 26.59 481 PHE A C 1
ATOM 3905 O O . PHE A 1 481 ? 41.677 10.462 2.860 1.00 26.59 481 PHE A O 1
ATOM 3912 N N . VAL A 1 482 ? 42.251 9.171 1.108 1.00 36.53 482 VAL A N 1
ATOM 3913 C CA . VAL A 1 482 ? 41.198 8.138 1.136 1.00 36.53 482 VAL A CA 1
ATOM 3914 C C . VAL A 1 482 ? 41.717 6.828 1.733 1.00 36.53 482 VAL A C 1
ATOM 3916 O O . VAL A 1 482 ? 42.837 6.432 1.411 1.00 36.53 482 VAL A O 1
ATOM 3919 N N . PRO A 1 483 ? 40.876 6.090 2.482 1.00 27.92 483 PRO A N 1
ATOM 3920 C CA . PRO A 1 483 ? 40.732 4.651 2.205 1.00 27.92 483 PRO A CA 1
ATOM 3921 C C . PRO A 1 483 ? 39.343 4.233 1.673 1.00 27.92 483 PRO A C 1
ATOM 3923 O O . PRO A 1 483 ? 38.317 4.848 1.940 1.00 27.92 483 PRO A O 1
ATOM 3926 N N . GLU A 1 484 ? 39.345 3.152 0.895 1.00 27.48 484 GLU A N 1
ATOM 3927 C CA . GLU A 1 484 ? 38.206 2.412 0.311 1.00 27.48 484 GLU A CA 1
ATOM 3928 C C . GLU A 1 484 ? 38.191 0.977 0.899 1.00 27.48 484 GLU A C 1
ATOM 3930 O O . GLU A 1 484 ? 39.182 0.637 1.549 1.00 27.48 484 GLU A O 1
ATOM 3935 N N . PRO A 1 485 ? 37.215 0.076 0.610 1.00 35.59 485 PRO A N 1
ATOM 3936 C CA . PRO A 1 485 ? 35.987 0.208 -0.196 1.00 35.59 485 PRO A CA 1
ATOM 3937 C C . PRO A 1 485 ? 34.684 -0.238 0.531 1.00 35.59 485 PRO A C 1
ATOM 3939 O O . PRO A 1 485 ? 34.700 -0.840 1.599 1.00 35.59 485 PRO A O 1
ATOM 3942 N N . PHE A 1 486 ? 33.525 -0.009 -0.098 1.00 38.25 486 PHE A N 1
ATOM 3943 C CA . PHE A 1 486 ? 32.173 -0.232 0.459 1.00 38.25 486 PHE A CA 1
ATOM 3944 C C . PHE A 1 486 ? 31.656 -1.696 0.469 1.00 38.25 486 PHE A C 1
ATOM 3946 O O . PHE A 1 486 ? 30.451 -1.925 0.454 1.00 38.25 486 PHE A O 1
ATOM 3953 N N . SER A 1 487 ? 32.518 -2.719 0.516 1.00 36.62 487 SER A N 1
ATOM 3954 C CA . SER A 1 487 ? 32.077 -4.131 0.448 1.00 36.62 487 SER A CA 1
ATOM 3955 C C . SER A 1 487 ? 31.651 -4.756 1.790 1.00 36.62 487 SER A C 1
ATOM 3957 O O . SER A 1 487 ? 31.495 -5.973 1.869 1.00 36.62 487 SER A O 1
ATOM 3959 N N . THR A 1 488 ? 31.522 -3.961 2.856 1.00 34.38 488 THR A N 1
ATOM 3960 C CA . THR A 1 488 ? 31.300 -4.430 4.243 1.00 34.38 488 THR A CA 1
ATOM 3961 C C . THR A 1 488 ? 30.096 -3.788 4.939 1.00 34.38 488 THR A C 1
ATOM 3963 O O . THR A 1 488 ? 29.829 -4.095 6.099 1.00 34.38 488 THR A O 1
ATOM 3966 N N . GLN A 1 489 ? 29.372 -2.893 4.263 1.00 39.03 489 GLN A N 1
ATOM 3967 C CA . GLN A 1 489 ? 28.249 -2.159 4.845 1.00 39.03 489 GLN A CA 1
ATOM 3968 C C . GLN A 1 489 ? 26.920 -2.885 4.614 1.00 39.03 489 GLN A C 1
ATOM 3970 O O . GLN A 1 489 ? 26.637 -3.317 3.500 1.00 39.03 489 GLN A O 1
ATOM 3975 N N . ASP A 1 490 ? 26.111 -3.007 5.671 1.00 38.16 490 ASP A N 1
ATOM 3976 C CA . ASP A 1 490 ? 24.807 -3.674 5.629 1.00 38.16 490 ASP A CA 1
ATOM 3977 C C . ASP A 1 490 ? 23.808 -2.865 4.772 1.00 38.16 490 ASP A C 1
ATOM 3979 O O . ASP A 1 490 ? 23.470 -1.732 5.143 1.00 38.16 490 ASP A O 1
ATOM 3983 N N . PRO A 1 491 ? 23.310 -3.410 3.640 1.00 36.00 491 PRO A N 1
ATOM 3984 C CA . PRO A 1 491 ? 22.338 -2.723 2.792 1.00 36.00 491 PRO A CA 1
ATOM 3985 C C . PRO A 1 491 ? 21.036 -2.368 3.520 1.00 36.00 491 PRO A C 1
ATOM 3987 O O . PRO A 1 491 ? 20.365 -1.417 3.119 1.00 36.00 491 PRO A O 1
ATOM 3990 N N . SER A 1 492 ? 20.699 -3.062 4.619 1.00 35.44 492 SER A N 1
ATOM 3991 C CA . SER A 1 492 ? 19.485 -2.791 5.400 1.00 35.44 492 SER A CA 1
ATOM 3992 C C . SER A 1 492 ? 19.464 -1.395 6.044 1.00 35.44 492 SER A C 1
ATOM 3994 O O . SER A 1 492 ? 18.430 -0.969 6.551 1.00 35.44 492 SER A O 1
ATOM 3996 N N . LEU A 1 493 ? 20.601 -0.689 6.073 1.00 36.34 493 LEU A N 1
ATOM 3997 C CA . LEU A 1 493 ? 20.748 0.646 6.666 1.00 36.34 493 LEU A CA 1
ATOM 3998 C C . LEU A 1 493 ? 20.354 1.785 5.706 1.00 36.34 493 LEU A C 1
ATOM 4000 O O . LEU A 1 493 ? 20.224 2.928 6.143 1.00 36.34 493 LEU A O 1
ATOM 4004 N N . LEU A 1 494 ? 20.166 1.482 4.415 1.00 39.34 494 LEU A N 1
ATOM 4005 C CA . LEU A 1 494 ? 19.676 2.409 3.380 1.00 39.34 494 LEU A CA 1
ATOM 4006 C C . LEU A 1 494 ? 18.304 1.996 2.823 1.00 39.34 494 LEU A C 1
ATOM 4008 O O . LEU A 1 494 ? 17.789 2.620 1.895 1.00 39.34 494 LEU A O 1
ATOM 4012 N N . ASP A 1 495 ? 17.698 0.970 3.418 1.00 42.91 495 ASP A N 1
ATOM 4013 C CA . ASP A 1 495 ? 16.417 0.369 3.042 1.00 42.91 495 ASP A CA 1
ATOM 4014 C C . ASP A 1 495 ? 15.226 1.231 3.529 1.00 42.91 495 ASP A C 1
ATOM 4016 O O . ASP A 1 495 ? 14.242 0.733 4.070 1.00 42.91 495 ASP A O 1
ATOM 4020 N N . VAL A 1 496 ? 15.347 2.558 3.376 1.00 48.62 496 VAL A N 1
ATOM 4021 C CA . VAL A 1 496 ? 14.299 3.530 3.704 1.00 48.62 496 VAL A CA 1
ATOM 4022 C C . VAL A 1 496 ? 13.162 3.353 2.708 1.00 48.62 496 VAL A C 1
ATOM 4024 O O . VAL A 1 496 ? 13.326 3.549 1.499 1.00 48.62 496 VAL A O 1
ATOM 4027 N N . ASP A 1 497 ? 12.012 2.962 3.236 1.00 47.72 497 ASP A N 1
ATOM 4028 C CA . ASP A 1 497 ? 10.795 2.787 2.467 1.00 47.72 497 ASP A CA 1
ATOM 4029 C C . ASP A 1 497 ? 10.223 4.164 2.091 1.00 47.72 497 ASP A C 1
ATOM 4031 O O . ASP A 1 497 ? 9.897 4.964 2.965 1.00 47.72 497 ASP A O 1
ATOM 4035 N N . MET A 1 498 ? 10.142 4.462 0.790 1.00 50.84 498 MET A N 1
ATOM 4036 C CA . MET A 1 498 ? 9.480 5.674 0.282 1.00 50.84 498 MET A CA 1
ATOM 4037 C C . MET A 1 498 ? 8.079 5.374 -0.263 1.00 50.84 498 MET A C 1
ATOM 4039 O O . MET A 1 498 ? 7.439 6.266 -0.822 1.00 50.84 498 MET A O 1
ATOM 4043 N N . THR A 1 499 ? 7.585 4.137 -0.111 1.00 47.88 499 THR A N 1
ATOM 4044 C CA . THR A 1 499 ? 6.234 3.775 -0.557 1.00 47.88 499 THR A CA 1
ATOM 4045 C C . THR A 1 499 ? 5.142 4.483 0.253 1.00 47.88 499 THR A C 1
ATOM 4047 O O . THR A 1 499 ? 4.039 4.702 -0.250 1.00 47.88 499 THR A O 1
ATOM 4050 N N . GLU A 1 500 ? 5.482 4.968 1.451 1.00 43.34 500 GLU A N 1
ATOM 4051 C CA . GLU A 1 500 ? 4.682 5.901 2.246 1.00 43.34 500 GLU A CA 1
ATOM 4052 C C . GLU A 1 500 ? 4.743 7.340 1.685 1.00 43.34 500 GLU A C 1
ATOM 4054 O O . GLU A 1 500 ? 5.380 8.228 2.252 1.00 43.34 500 GLU A O 1
ATOM 4059 N N . SER A 1 501 ? 4.043 7.608 0.576 1.00 38.19 501 SER A N 1
ATOM 4060 C CA . SER A 1 501 ? 3.815 8.984 0.106 1.00 38.19 501 SER A CA 1
ATOM 4061 C C . SER A 1 501 ? 2.336 9.282 -0.164 1.00 38.19 501 SER A C 1
ATOM 4063 O O . SER A 1 501 ? 1.842 9.041 -1.264 1.00 38.19 501 SER A O 1
ATOM 4065 N N . ASP A 1 502 ? 1.652 9.786 0.869 1.00 30.86 502 ASP A N 1
ATOM 4066 C CA . ASP A 1 502 ? 0.833 11.022 0.826 1.00 30.86 502 ASP A CA 1
ATOM 4067 C C . ASP A 1 502 ? 0.088 11.292 2.155 1.00 30.86 502 ASP A C 1
ATOM 4069 O O . ASP A 1 502 ? -0.419 12.393 2.382 1.00 30.86 502 ASP A O 1
ATOM 4073 N N . GLU A 1 503 ? 0.088 10.348 3.104 1.00 33.38 503 GLU A N 1
ATOM 4074 C CA . GLU A 1 503 ? -0.381 10.609 4.470 1.00 33.38 503 GLU A CA 1
ATOM 4075 C C . GLU A 1 503 ? 0.681 11.358 5.310 1.00 33.38 503 GLU A C 1
ATOM 4077 O O . GLU A 1 503 ? 1.708 10.795 5.679 1.00 33.38 503 GLU A O 1
ATOM 4082 N N . LEU A 1 504 ? 0.402 12.619 5.675 1.00 35.09 504 LEU A N 1
ATOM 4083 C CA . LEU A 1 504 ? 1.173 13.462 6.620 1.00 35.09 504 LEU A CA 1
ATOM 4084 C C . LEU A 1 504 ? 1.785 12.658 7.784 1.00 35.09 504 LEU A C 1
ATOM 4086 O O . LEU A 1 504 ? 1.042 12.232 8.661 1.00 35.09 504 LEU A O 1
ATOM 4090 N N . VAL A 1 505 ? 3.099 12.460 7.855 1.00 33.72 505 VAL A N 1
ATOM 4091 C CA . VAL A 1 505 ? 3.685 11.464 8.781 1.00 33.72 505 VAL A CA 1
ATOM 4092 C C . VAL A 1 505 ? 3.275 11.696 10.265 1.00 33.72 505 VAL A C 1
ATOM 4094 O O . VAL A 1 505 ? 3.283 12.848 10.719 1.00 33.72 505 VAL A O 1
ATOM 4097 N N . PRO A 1 506 ? 2.850 10.658 11.029 1.00 38.09 506 PRO A N 1
ATOM 4098 C CA . PRO A 1 506 ? 2.223 10.840 12.344 1.00 38.09 506 PRO A CA 1
ATOM 4099 C C . PRO A 1 506 ? 3.091 11.479 13.439 1.00 38.09 506 PRO A C 1
ATOM 4101 O O . PRO A 1 506 ? 4.299 11.281 13.547 1.00 38.09 506 PRO A O 1
ATOM 4104 N N . GLU A 1 507 ? 2.403 12.156 14.357 1.00 34.94 507 GLU A N 1
ATOM 4105 C CA . GLU A 1 507 ? 2.934 12.865 15.531 1.00 34.94 507 GLU A CA 1
ATOM 4106 C C . GLU A 1 507 ? 3.750 11.968 16.498 1.00 34.94 507 GLU A C 1
ATOM 4108 O O . GLU A 1 507 ? 4.571 12.462 17.267 1.00 34.94 507 GLU A O 1
ATOM 4113 N N . GLU A 1 508 ? 3.617 10.637 16.440 1.00 36.59 508 GLU A N 1
ATOM 4114 C CA . GLU A 1 508 ? 4.353 9.709 17.319 1.00 36.59 508 GLU A CA 1
ATOM 4115 C C . GLU A 1 508 ? 5.826 9.464 16.934 1.00 36.59 508 GLU A C 1
ATOM 4117 O O . GLU A 1 508 ? 6.658 9.212 17.816 1.00 36.59 508 GLU A O 1
ATOM 4122 N N . GLU A 1 509 ? 6.211 9.616 15.664 1.00 36.81 509 GLU A N 1
ATOM 4123 C CA . GLU A 1 509 ? 7.641 9.627 15.300 1.00 36.81 509 GLU A CA 1
ATOM 4124 C C . GLU A 1 509 ? 8.346 10.875 15.873 1.00 36.81 509 GLU A C 1
ATOM 4126 O O . GLU A 1 509 ? 9.504 10.817 16.301 1.00 36.81 509 GLU A O 1
ATOM 4131 N N . ARG A 1 510 ? 7.589 11.965 16.057 1.00 34.06 510 ARG A N 1
ATOM 4132 C CA . ARG A 1 510 ? 7.990 13.179 16.785 1.00 34.06 510 ARG A CA 1
ATOM 4133 C C . ARG A 1 510 ? 8.208 12.898 18.268 1.00 34.06 510 ARG A C 1
ATOM 4135 O O . ARG A 1 510 ? 9.225 13.291 18.834 1.00 34.06 510 ARG A O 1
ATOM 4142 N N . ILE A 1 511 ? 7.301 12.150 18.895 1.00 34.88 511 ILE A N 1
ATOM 4143 C CA . ILE A 1 511 ? 7.405 11.763 20.311 1.00 34.88 511 ILE A CA 1
ATOM 4144 C C . ILE A 1 511 ? 8.629 10.870 20.557 1.00 34.88 511 ILE A C 1
ATOM 4146 O O . ILE A 1 511 ? 9.294 11.006 21.586 1.00 34.88 511 ILE A O 1
ATOM 4150 N N . THR A 1 512 ? 9.004 10.024 19.596 1.00 36.81 512 THR A N 1
ATOM 4151 C CA . THR A 1 512 ? 10.250 9.239 19.665 1.00 36.81 512 THR A CA 1
ATOM 4152 C C . THR A 1 512 ? 11.491 10.149 19.694 1.00 36.81 512 THR A C 1
ATOM 4154 O O . THR A 1 512 ? 12.457 9.869 20.410 1.00 36.81 512 THR A O 1
ATOM 4157 N N . TYR A 1 513 ? 11.445 11.289 18.998 1.00 34.31 513 TYR A N 1
ATOM 4158 C CA . TYR A 1 513 ? 12.466 12.343 19.038 1.00 34.31 513 TYR A CA 1
ATOM 4159 C C . TYR A 1 513 ? 12.463 13.110 20.381 1.00 34.31 513 TYR A C 1
ATOM 4161 O O . TYR A 1 513 ? 13.513 13.298 21.003 1.00 34.31 513 TYR A O 1
ATOM 4169 N N . ILE A 1 514 ? 11.280 13.464 20.896 1.00 33.84 514 ILE A N 1
ATOM 4170 C CA . ILE A 1 514 ? 11.086 14.144 22.193 1.00 33.84 514 ILE A CA 1
ATOM 4171 C C . ILE A 1 514 ? 11.592 13.281 23.361 1.00 33.84 514 ILE A C 1
ATOM 4173 O O . ILE A 1 514 ? 12.291 13.779 24.244 1.00 33.84 514 ILE A O 1
ATOM 4177 N N . GLN A 1 515 ? 11.320 11.973 23.360 1.00 35.91 515 GLN A N 1
ATOM 4178 C CA . GLN A 1 515 ? 11.794 11.046 24.399 1.00 35.91 515 GLN A CA 1
ATOM 4179 C C . GLN A 1 515 ? 13.321 10.871 24.374 1.00 35.91 515 GLN A C 1
ATOM 4181 O O . GLN A 1 515 ? 13.950 10.770 25.432 1.00 35.91 515 GLN A O 1
ATOM 4186 N N . ARG A 1 516 ? 13.948 10.912 23.189 1.00 36.19 516 ARG A N 1
ATOM 4187 C CA . ARG A 1 516 ? 15.415 10.947 23.044 1.00 36.19 516 ARG A CA 1
ATOM 4188 C C . ARG A 1 516 ? 16.006 12.244 23.610 1.00 36.19 516 ARG A C 1
ATOM 4190 O O . ARG A 1 516 ? 17.041 12.189 24.276 1.00 36.19 516 ARG A O 1
ATOM 4197 N N . ILE A 1 517 ? 15.320 13.378 23.453 1.00 33.97 517 ILE A N 1
ATOM 4198 C CA . ILE A 1 517 ? 15.691 14.659 24.076 1.00 33.97 517 ILE A CA 1
ATOM 4199 C C . ILE A 1 517 ? 15.472 14.634 25.603 1.00 33.97 517 ILE A C 1
ATOM 4201 O O . ILE A 1 517 ? 16.331 15.085 26.357 1.00 33.97 517 ILE A O 1
ATOM 4205 N N . GLN A 1 518 ? 14.401 14.028 26.115 1.00 35.22 518 GLN A N 1
ATOM 4206 C CA . GLN A 1 518 ? 14.213 13.867 27.565 1.00 35.22 518 GLN A CA 1
ATOM 4207 C C . GLN A 1 518 ? 15.280 12.955 28.194 1.00 35.22 518 GLN A C 1
ATOM 4209 O O . GLN A 1 518 ? 15.819 13.286 29.251 1.00 35.22 518 GLN A O 1
ATOM 4214 N N . ALA A 1 519 ? 15.659 11.857 27.530 1.00 37.88 519 ALA A N 1
ATOM 4215 C CA . ALA A 1 519 ? 16.785 11.014 27.942 1.00 37.88 519 ALA A CA 1
ATOM 4216 C C . ALA A 1 519 ? 18.137 11.752 27.847 1.00 37.88 519 ALA A C 1
ATOM 4218 O O . ALA A 1 519 ? 19.009 11.561 28.702 1.00 37.88 519 ALA A O 1
ATOM 4219 N N . PHE A 1 520 ? 18.296 12.636 26.852 1.00 34.88 520 PHE A N 1
ATOM 4220 C CA . PHE A 1 520 ? 19.440 13.540 26.728 1.00 34.88 520 PHE A CA 1
ATOM 4221 C C . PHE A 1 520 ? 19.565 14.431 27.973 1.00 34.88 520 PHE A C 1
ATOM 4223 O O . PHE A 1 520 ? 20.620 14.430 28.614 1.00 34.88 520 PHE A O 1
ATOM 4230 N N . TRP A 1 521 ? 18.487 15.114 28.372 1.00 36.62 521 TRP A N 1
ATOM 4231 C CA . TRP A 1 521 ? 18.468 15.987 29.550 1.00 36.62 521 TRP A CA 1
ATOM 4232 C C . TRP A 1 521 ? 18.643 15.222 30.866 1.00 36.62 521 TRP A C 1
ATOM 4234 O O . TRP A 1 521 ? 19.462 15.622 31.691 1.00 36.62 521 TRP A O 1
ATOM 4244 N N . HIS A 1 522 ? 17.966 14.085 31.058 1.00 39.25 522 HIS A N 1
ATOM 4245 C CA . HIS A 1 522 ? 18.075 13.287 32.291 1.00 39.25 522 HIS A CA 1
ATOM 4246 C C . HIS A 1 522 ? 19.514 12.834 32.587 1.00 39.25 522 HIS A C 1
ATOM 4248 O O . HIS A 1 522 ? 19.951 12.790 33.738 1.00 39.25 522 HIS A O 1
ATOM 4254 N N . HIS A 1 523 ? 20.264 12.502 31.537 1.00 36.38 523 HIS A N 1
ATOM 4255 C CA . HIS A 1 523 ? 21.655 12.082 31.646 1.00 36.38 523 HIS A CA 1
ATOM 4256 C C . HIS A 1 523 ? 22.604 13.296 31.743 1.00 36.38 523 HIS A C 1
ATOM 4258 O O . HIS A 1 523 ? 23.588 13.227 32.475 1.00 36.38 523 HIS A O 1
ATOM 4264 N N . LEU A 1 524 ? 22.264 14.441 31.131 1.00 33.88 524 LEU A N 1
ATOM 4265 C CA . LEU A 1 524 ? 22.957 15.724 31.334 1.00 33.88 524 LEU A CA 1
ATOM 4266 C C . LEU A 1 524 ? 22.884 16.195 32.805 1.00 33.88 524 LEU A C 1
ATOM 4268 O O . LEU A 1 524 ? 23.906 16.538 33.400 1.00 33.88 524 LEU A O 1
ATOM 4272 N N . PHE A 1 525 ? 21.706 16.115 33.439 1.00 36.09 525 PHE A N 1
ATOM 4273 C CA . PHE A 1 525 ? 21.524 16.399 34.873 1.00 36.09 525 PHE A CA 1
ATOM 4274 C C . PHE A 1 525 ? 22.340 15.465 35.783 1.00 36.09 525 PHE A C 1
ATOM 4276 O O . PHE A 1 525 ? 22.734 15.855 36.884 1.00 36.09 525 PHE A O 1
ATOM 4283 N N . ARG A 1 526 ? 22.637 14.242 35.324 1.00 39.12 526 ARG A N 1
ATOM 4284 C CA . ARG A 1 526 ? 23.505 13.293 36.034 1.00 39.12 526 ARG A CA 1
ATOM 4285 C C . ARG A 1 526 ? 24.979 13.710 35.971 1.00 39.12 526 ARG A C 1
ATOM 4287 O O . ARG A 1 526 ? 25.657 13.626 36.992 1.00 39.12 526 ARG A O 1
ATOM 4294 N N . CYS A 1 527 ? 25.446 14.218 34.829 1.00 33.94 527 CYS A N 1
ATOM 4295 C CA . CYS A 1 527 ? 26.804 14.748 34.656 1.00 33.94 527 CYS A CA 1
ATOM 4296 C C . CYS A 1 527 ? 27.052 16.010 35.506 1.00 33.94 527 CYS A C 1
ATOM 4298 O O . CYS A 1 527 ? 28.077 16.109 36.181 1.00 33.94 527 CYS A O 1
ATOM 4300 N N . PHE A 1 528 ? 26.085 16.933 35.575 1.00 35.81 528 PHE A N 1
ATOM 4301 C CA . PHE A 1 528 ? 26.211 18.165 36.371 1.00 35.81 528 PHE A CA 1
ATOM 4302 C C . PHE A 1 528 ? 26.249 17.959 37.896 1.00 35.81 528 PHE A C 1
ATOM 4304 O O . PHE A 1 528 ? 26.516 18.906 38.636 1.00 35.81 528 PHE A O 1
ATOM 4311 N N . ARG A 1 529 ? 26.042 16.734 38.400 1.00 38.06 529 ARG A N 1
ATOM 4312 C CA . ARG A 1 529 ? 26.117 16.441 39.842 1.00 38.06 529 ARG A CA 1
ATOM 4313 C C . ARG A 1 529 ? 27.532 16.609 40.421 1.00 38.06 529 ARG A C 1
ATOM 4315 O O . ARG A 1 529 ? 27.650 16.854 41.621 1.00 38.06 529 ARG A O 1
ATOM 4322 N N . ASN A 1 530 ? 28.569 16.537 39.576 1.00 42.03 530 ASN A N 1
ATOM 4323 C CA . ASN A 1 530 ? 29.982 16.583 39.980 1.00 42.03 530 ASN A CA 1
ATOM 4324 C C . ASN A 1 530 ? 30.728 17.876 39.589 1.00 42.03 530 ASN A C 1
ATOM 4326 O O . ASN A 1 530 ? 31.855 18.077 40.039 1.00 42.03 530 ASN A O 1
ATOM 4330 N N . CYS A 1 531 ? 30.125 18.781 38.812 1.00 35.75 531 CYS A N 1
ATOM 4331 C CA . CYS A 1 531 ? 30.752 20.067 38.503 1.00 35.75 531 CYS A CA 1
ATOM 4332 C C . CYS A 1 531 ? 30.677 21.014 39.712 1.00 35.75 531 CYS A C 1
ATOM 4334 O O . CYS A 1 531 ? 29.606 21.480 40.108 1.00 35.75 531 CYS A O 1
ATOM 4336 N N . ARG A 1 532 ? 31.841 21.325 40.292 1.00 42.69 532 ARG A N 1
ATOM 4337 C CA . ARG A 1 532 ? 32.046 22.591 41.011 1.00 42.69 532 ARG A CA 1
ATOM 4338 C C . ARG A 1 532 ? 32.190 23.703 39.962 1.00 42.69 532 ARG A C 1
ATOM 4340 O O . ARG A 1 532 ? 32.716 23.432 38.890 1.00 42.69 532 ARG A O 1
ATOM 4347 N N . VAL A 1 533 ? 31.799 24.931 40.319 1.00 42.22 533 VAL A N 1
ATOM 4348 C CA . VAL A 1 533 ? 31.636 26.122 39.445 1.00 42.22 533 VAL A CA 1
ATOM 4349 C C . VAL A 1 533 ? 30.250 26.206 38.772 1.00 42.22 533 VAL A C 1
ATOM 4351 O O . VAL A 1 533 ? 29.657 25.203 38.395 1.00 42.22 533 VAL A O 1
ATOM 4354 N N . VAL A 1 534 ? 29.752 27.448 38.663 1.00 38.72 534 VAL A N 1
ATOM 4355 C CA . VAL A 1 534 ? 28.388 27.903 38.301 1.00 38.72 534 VAL A CA 1
ATOM 4356 C C . VAL A 1 534 ? 27.348 27.811 39.438 1.00 38.72 534 VAL A C 1
ATOM 4358 O O . VAL A 1 534 ? 27.233 26.829 40.170 1.00 38.72 534 VAL A O 1
ATOM 4361 N N . ASN A 1 535 ? 26.624 28.920 39.640 1.00 48.28 535 ASN A N 1
ATOM 4362 C CA . ASN A 1 535 ? 25.848 29.212 40.848 1.00 48.28 535 ASN A CA 1
ATOM 4363 C C . ASN A 1 535 ? 24.491 28.476 40.883 1.00 48.28 535 ASN A C 1
ATOM 4365 O O . ASN A 1 535 ? 23.568 28.793 40.129 1.00 48.28 535 ASN A O 1
ATOM 4369 N N . LYS A 1 536 ? 24.349 27.533 41.825 1.00 40.22 536 LYS A N 1
ATOM 4370 C CA . LYS A 1 536 ? 23.170 26.661 41.973 1.00 40.22 536 LYS A CA 1
ATOM 4371 C C . LYS A 1 536 ? 21.854 27.405 42.243 1.00 40.22 536 LYS A C 1
ATOM 4373 O O . LYS A 1 536 ? 20.803 26.875 41.892 1.00 40.22 536 LYS A O 1
ATOM 4378 N N . GLN A 1 537 ? 21.883 28.612 42.819 1.00 38.19 537 GLN A N 1
ATOM 4379 C CA . GLN A 1 537 ? 20.657 29.380 43.087 1.00 38.19 537 GLN A CA 1
ATOM 4380 C C . GLN A 1 537 ? 19.978 29.890 41.808 1.00 38.19 537 GLN A C 1
ATOM 4382 O O . GLN A 1 537 ? 18.751 29.926 41.754 1.00 38.19 537 GLN A O 1
ATOM 4387 N N . LEU A 1 538 ? 20.742 30.244 40.767 1.00 39.88 538 LEU A N 1
ATOM 4388 C CA . LEU A 1 538 ? 20.168 30.791 39.532 1.00 39.88 538 LEU A CA 1
ATOM 4389 C C . LEU A 1 538 ? 19.392 29.715 38.753 1.00 39.88 538 LEU A C 1
ATOM 4391 O O . LEU A 1 538 ? 18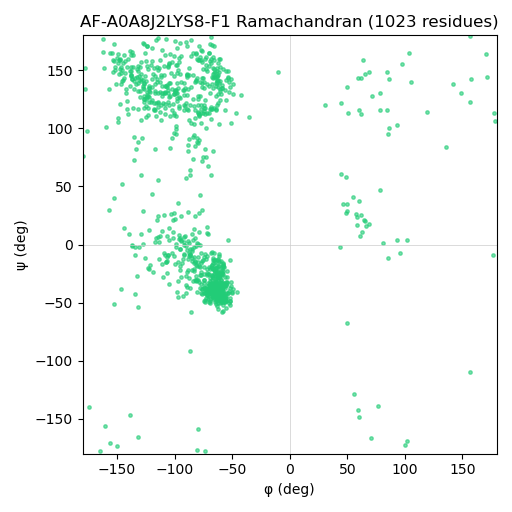.287 29.962 38.276 1.00 39.88 538 LEU A O 1
ATOM 4395 N N . ILE A 1 539 ? 19.937 28.494 38.714 1.00 42.25 539 ILE A N 1
ATOM 4396 C CA . ILE A 1 539 ? 19.312 27.330 38.069 1.00 42.25 539 ILE A CA 1
ATOM 4397 C C . ILE A 1 539 ? 18.068 26.876 38.849 1.00 42.25 539 ILE A C 1
ATOM 4399 O O . ILE A 1 539 ? 17.036 26.615 38.237 1.00 42.25 539 ILE A O 1
ATOM 4403 N N . TYR A 1 540 ? 18.115 26.856 40.188 1.00 38.34 540 TYR A N 1
ATOM 4404 C CA . TYR A 1 540 ? 16.929 26.556 41.005 1.00 38.34 540 TYR A CA 1
ATOM 4405 C C . TYR A 1 540 ? 15.796 27.570 40.794 1.00 38.34 540 TYR A C 1
ATOM 4407 O O . TYR A 1 540 ? 14.633 27.178 40.742 1.00 38.34 540 TYR A O 1
ATOM 4415 N N . LYS A 1 541 ? 16.118 28.861 40.635 1.00 36.34 541 LYS A N 1
ATOM 4416 C CA . LYS A 1 541 ? 15.120 29.921 40.423 1.00 36.34 541 LYS A CA 1
ATOM 4417 C C . LYS A 1 541 ? 14.477 29.849 39.031 1.00 36.34 541 LYS A C 1
ATOM 4419 O O . LYS A 1 541 ? 13.272 30.044 38.914 1.00 36.34 541 LYS A O 1
ATOM 4424 N N . ALA A 1 542 ? 15.250 29.500 38.000 1.00 37.16 542 ALA A N 1
ATOM 4425 C CA . ALA A 1 542 ? 14.718 29.223 36.664 1.00 37.16 542 ALA A CA 1
ATOM 4426 C C . ALA A 1 542 ? 13.834 27.959 36.640 1.00 37.16 542 ALA A C 1
ATOM 4428 O O . ALA A 1 542 ? 12.762 27.972 36.041 1.00 37.16 542 ALA A O 1
ATOM 4429 N N . ALA A 1 543 ? 14.243 26.893 37.337 1.00 39.00 543 ALA A N 1
ATOM 4430 C CA . ALA A 1 543 ? 13.486 25.645 37.409 1.00 39.00 543 ALA A CA 1
ATOM 4431 C C . ALA A 1 543 ? 12.173 25.771 38.209 1.00 39.00 543 ALA A C 1
ATOM 4433 O O . ALA A 1 543 ? 11.165 25.208 37.793 1.00 39.00 543 ALA A O 1
ATOM 4434 N N . LEU A 1 544 ? 12.145 26.527 39.318 1.00 37.81 544 LEU A N 1
ATOM 4435 C CA . LEU A 1 544 ? 10.905 26.763 40.077 1.00 37.81 544 LEU A CA 1
ATOM 4436 C C . LEU A 1 544 ? 9.875 27.569 39.272 1.00 37.81 544 LEU A C 1
ATOM 4438 O O . LEU A 1 544 ? 8.693 27.226 39.267 1.00 37.81 544 LEU A O 1
ATOM 4442 N N . ASN A 1 545 ? 10.321 28.612 38.565 1.00 38.47 545 ASN A N 1
ATOM 4443 C CA . ASN A 1 545 ? 9.436 29.488 37.791 1.00 38.47 545 ASN A CA 1
ATOM 4444 C C . ASN A 1 545 ? 8.768 28.782 36.595 1.00 38.47 545 ASN A C 1
ATOM 4446 O O . ASN A 1 545 ? 7.731 29.243 36.131 1.00 38.47 545 ASN A O 1
ATOM 4450 N N . LEU A 1 546 ? 9.332 27.667 36.118 1.00 38.25 546 LEU A N 1
ATOM 4451 C CA . LEU A 1 546 ? 8.775 26.854 35.029 1.00 38.25 546 LEU A CA 1
ATOM 4452 C C . LEU A 1 546 ? 7.753 25.796 35.485 1.00 38.25 546 LEU A C 1
ATOM 4454 O O . LEU A 1 546 ? 7.133 25.168 34.633 1.00 38.25 546 LEU A O 1
ATOM 4458 N N . VAL A 1 547 ? 7.584 25.569 36.795 1.00 41.78 547 VAL A N 1
ATOM 4459 C CA . VAL A 1 547 ? 6.780 24.443 37.324 1.00 41.78 547 VAL A CA 1
ATOM 4460 C C . VAL A 1 547 ? 5.641 24.883 38.260 1.00 41.78 547 VAL A C 1
ATOM 4462 O O . VAL A 1 547 ? 4.688 24.132 38.446 1.00 41.78 547 VAL A O 1
ATOM 4465 N N . LEU A 1 548 ? 5.691 26.088 38.840 1.00 34.50 548 LEU A N 1
ATOM 4466 C CA . LEU A 1 548 ? 4.757 26.514 39.900 1.00 34.50 548 LEU A CA 1
ATOM 4467 C C . LEU A 1 548 ? 3.487 27.340 39.543 1.00 34.50 548 LEU A C 1
ATOM 4469 O O . LEU A 1 548 ? 2.700 27.541 40.466 1.00 34.50 548 LEU A O 1
ATOM 4473 N N . PRO A 1 549 ? 3.184 27.779 38.299 1.00 36.53 549 PRO A N 1
ATOM 4474 C CA . PRO A 1 549 ? 1.918 28.491 38.015 1.00 36.53 549 PRO A CA 1
ATOM 4475 C C . PRO A 1 549 ? 0.647 27.642 37.777 1.00 36.53 549 PRO A C 1
ATOM 4477 O O . PRO A 1 549 ? -0.373 28.208 37.386 1.00 36.53 549 PRO A O 1
ATOM 4480 N N . HIS A 1 550 ? 0.668 26.313 37.945 1.00 39.28 550 HIS A N 1
ATOM 4481 C CA . HIS A 1 550 ? -0.488 25.438 37.647 1.00 39.28 550 HIS A CA 1
ATOM 4482 C C . HIS A 1 550 ? -1.011 24.643 38.858 1.00 39.28 550 HIS A C 1
ATOM 4484 O O . HIS A 1 550 ? -1.363 23.470 38.754 1.00 39.28 550 HIS A O 1
ATOM 4490 N N . PHE A 1 551 ? -1.111 25.328 40.000 1.00 32.72 551 PHE A N 1
ATOM 4491 C CA . PHE A 1 551 ? -2.119 25.039 41.028 1.00 32.72 551 PHE A CA 1
ATOM 4492 C C . PHE A 1 551 ? -3.225 26.117 40.982 1.00 32.72 551 PHE A C 1
ATOM 4494 O O . PHE A 1 551 ? -3.022 27.199 40.438 1.00 32.72 551 PHE A O 1
ATOM 4501 N N . GLU A 1 552 ? -4.412 25.771 41.477 1.00 37.38 552 GLU A N 1
ATOM 4502 C CA . GLU A 1 552 ? -5.715 26.401 41.188 1.00 37.38 552 GLU A CA 1
ATOM 4503 C C . GLU A 1 552 ? -5.885 27.867 41.651 1.00 37.38 552 GLU A C 1
ATOM 4505 O O . GLU A 1 552 ? -5.376 28.221 42.711 1.00 37.38 552 GLU A O 1
ATOM 4510 N N . LEU A 1 553 ? -6.692 28.669 40.915 1.00 28.83 553 LEU A N 1
ATOM 4511 C CA . LEU A 1 553 ? -7.814 29.497 41.442 1.00 28.83 553 LEU A CA 1
ATOM 4512 C C . LEU A 1 553 ? -8.542 30.372 40.369 1.00 28.83 553 LEU A C 1
ATOM 4514 O O . LEU A 1 553 ? -8.001 31.339 39.850 1.00 28.83 553 LEU A O 1
ATOM 4518 N N . THR A 1 554 ? -9.813 30.033 40.104 1.00 27.02 554 THR A N 1
ATOM 4519 C CA . THR A 1 554 ? -11.016 30.898 39.887 1.00 27.02 554 THR A CA 1
ATOM 4520 C C . THR A 1 554 ? -11.052 32.191 39.011 1.00 27.02 554 THR A C 1
ATOM 4522 O O . THR A 1 554 ? -10.577 33.246 39.417 1.00 27.02 554 THR A O 1
ATOM 4525 N N . THR A 1 555 ? -11.953 32.150 37.999 1.00 25.09 555 THR A N 1
ATOM 4526 C CA . THR A 1 555 ? -13.018 33.140 37.591 1.00 25.09 555 THR A CA 1
ATOM 4527 C C . THR A 1 555 ? -12.798 34.383 36.672 1.00 25.09 555 THR A C 1
ATOM 4529 O O . THR A 1 555 ? -11.791 35.070 36.757 1.00 25.09 555 THR A O 1
ATOM 4532 N N . VAL A 1 556 ? -13.889 34.709 35.918 1.00 22.86 556 VAL A N 1
ATOM 4533 C CA . VAL A 1 556 ? -14.291 35.960 35.175 1.00 22.86 556 VAL A CA 1
ATOM 4534 C C . VAL A 1 556 ? -13.738 36.136 33.723 1.00 22.86 556 VAL A C 1
ATOM 4536 O O . VAL A 1 556 ? -12.575 36.472 33.570 1.00 22.86 556 VAL A O 1
ATOM 4539 N N . ILE A 1 557 ? -14.406 35.786 32.592 1.00 24.25 557 ILE A N 1
ATOM 4540 C CA . ILE A 1 557 ? -15.648 36.283 31.891 1.00 24.25 557 ILE A CA 1
ATOM 4541 C C . ILE A 1 557 ? -15.581 37.794 31.468 1.00 24.25 557 ILE A C 1
ATOM 4543 O O . ILE A 1 557 ? -15.185 38.582 32.315 1.00 24.25 557 ILE A O 1
ATOM 4547 N N . PRO A 1 558 ? -16.112 38.303 30.316 1.00 39.00 558 PRO A N 1
ATOM 4548 C CA . PRO A 1 558 ? -16.046 37.921 28.884 1.00 39.00 558 PRO A CA 1
ATOM 4549 C C . PRO A 1 558 ? -15.717 39.135 27.936 1.00 39.00 558 PRO A C 1
ATOM 4551 O O . PRO A 1 558 ? -15.359 40.204 28.417 1.00 39.00 558 PRO A O 1
ATOM 4554 N N . PHE A 1 559 ? -15.929 38.972 26.612 1.00 20.09 559 PHE A N 1
ATOM 4555 C CA . PHE A 1 559 ? -16.449 39.905 25.556 1.00 20.09 559 PHE A CA 1
ATOM 4556 C C . PHE A 1 559 ? -15.681 39.694 24.225 1.00 20.09 559 PHE A C 1
ATOM 4558 O O . PHE A 1 559 ? -14.466 39.550 24.254 1.00 20.09 559 PHE A O 1
ATOM 4565 N N . GLY A 1 560 ? -16.275 39.677 23.021 1.00 22.41 560 GLY A N 1
ATOM 4566 C CA . GLY A 1 560 ? -17.689 39.687 22.607 1.00 22.41 560 GLY A CA 1
ATOM 4567 C C . GLY A 1 560 ? -17.857 40.209 21.160 1.00 22.41 560 GLY A C 1
ATOM 4568 O O . GLY A 1 560 ? -17.187 41.172 20.809 1.00 22.41 560 GLY A O 1
ATOM 4569 N N . ALA A 1 561 ? -18.786 39.628 20.375 1.00 23.45 561 ALA A N 1
ATOM 4570 C CA . ALA A 1 561 ? -19.196 40.046 19.008 1.00 23.45 561 ALA A CA 1
ATOM 4571 C C . ALA A 1 561 ? -18.083 39.963 17.913 1.00 23.45 561 ALA A C 1
ATOM 4573 O O . ALA A 1 561 ? -16.904 39.880 18.229 1.00 23.45 561 ALA A O 1
ATOM 4574 N N . VAL A 1 562 ? -18.351 39.893 16.600 1.00 22.27 562 VAL A N 1
ATOM 4575 C CA . VAL A 1 562 ? -19.477 40.413 15.796 1.00 22.27 562 VAL A CA 1
ATOM 4576 C C . VAL A 1 562 ? -19.958 39.398 14.744 1.00 22.27 562 VAL A C 1
ATOM 4578 O O . VAL A 1 562 ? -19.167 38.665 14.160 1.00 22.27 562 VAL A O 1
ATOM 4581 N N . ASP A 1 563 ? -21.268 39.418 14.502 1.00 22.47 563 ASP A N 1
ATOM 4582 C CA . ASP A 1 563 ? -22.026 38.677 13.486 1.00 22.47 563 ASP A CA 1
ATOM 4583 C C . ASP A 1 563 ? -22.389 39.604 12.306 1.00 22.47 563 ASP A C 1
ATOM 4585 O O . ASP A 1 563 ? -22.635 40.786 12.542 1.00 22.47 563 ASP A O 1
ATOM 4589 N N . TRP A 1 564 ? -22.459 39.085 11.073 1.00 20.67 564 TRP A N 1
ATOM 4590 C CA . TRP A 1 564 ? -23.157 39.728 9.944 1.00 20.67 564 TRP A CA 1
ATOM 4591 C C . TRP A 1 564 ? -23.717 38.678 8.973 1.00 20.67 564 TRP A C 1
ATOM 4593 O O . TRP A 1 564 ? -23.003 38.086 8.162 1.00 20.67 564 TRP A O 1
ATOM 4603 N N . CYS A 1 565 ? -25.036 38.501 9.029 1.00 21.88 565 CYS A N 1
ATOM 4604 C CA . CYS A 1 565 ? -25.823 37.773 8.040 1.00 21.88 565 CYS A CA 1
ATOM 4605 C C . CYS A 1 565 ? -25.994 38.546 6.717 1.00 21.88 565 CYS A C 1
ATOM 4607 O O . CYS A 1 565 ? -26.039 39.775 6.705 1.00 21.88 565 CYS A O 1
ATOM 4609 N N . GLY A 1 566 ? -26.323 37.801 5.654 1.00 22.09 566 GLY A N 1
ATOM 4610 C CA . GLY A 1 566 ? -27.442 38.184 4.781 1.00 22.09 566 GLY A CA 1
ATOM 4611 C C . GLY A 1 566 ? -27.141 38.465 3.306 1.00 22.09 566 GLY A C 1
ATOM 4612 O O . GLY A 1 566 ? -26.539 39.476 2.968 1.00 22.09 566 GLY A O 1
ATOM 4613 N N . ILE A 1 567 ? -27.684 37.612 2.428 1.00 23.39 567 ILE A N 1
ATOM 4614 C CA . ILE A 1 567 ? -28.731 37.894 1.410 1.00 23.39 567 ILE A CA 1
ATOM 4615 C C . ILE A 1 567 ? -28.850 36.643 0.510 1.00 23.39 567 ILE A C 1
ATOM 4617 O O . ILE A 1 567 ? -27.859 35.955 0.276 1.00 23.39 567 ILE A O 1
ATOM 4621 N N . GLY A 1 568 ? -30.059 36.307 0.045 1.00 22.02 568 GLY A N 1
ATOM 4622 C CA . GLY A 1 568 ? -30.324 35.103 -0.759 1.00 22.02 568 GLY A CA 1
ATOM 4623 C C . GLY A 1 568 ? -31.296 35.334 -1.924 1.00 22.02 568 GLY A C 1
ATOM 4624 O O . GLY A 1 568 ? -31.353 36.437 -2.460 1.00 22.02 568 GLY A O 1
ATOM 4625 N N . CYS A 1 569 ? -32.079 34.289 -2.228 1.00 22.53 569 CYS A N 1
ATOM 4626 C CA . CYS A 1 569 ? -33.178 34.186 -3.210 1.00 22.53 569 CYS A CA 1
ATOM 4627 C C . CYS A 1 569 ? -32.817 33.836 -4.675 1.00 22.53 569 CYS A C 1
ATOM 4629 O O . CYS A 1 569 ? -32.449 34.690 -5.472 1.00 22.53 569 CYS A O 1
ATOM 4631 N N . ASP A 1 570 ? -33.016 32.548 -4.986 1.00 23.17 570 ASP A N 1
ATOM 4632 C CA . ASP A 1 570 ? -33.867 31.972 -6.049 1.00 23.17 570 ASP A CA 1
ATOM 4633 C C . ASP A 1 570 ? -33.822 32.449 -7.515 1.00 23.17 570 ASP A C 1
ATOM 4635 O O . ASP A 1 570 ? -33.964 33.624 -7.842 1.00 23.17 570 ASP A O 1
ATOM 4639 N N . GLY A 1 571 ? -33.822 31.463 -8.429 1.00 22.05 571 GLY A N 1
ATOM 4640 C CA . GLY A 1 571 ? -34.082 31.690 -9.854 1.00 22.05 571 GLY A CA 1
ATOM 4641 C C . GLY A 1 571 ? -34.136 30.440 -10.750 1.00 22.05 571 GLY A C 1
ATOM 4642 O O . GLY A 1 571 ? -33.118 30.031 -11.293 1.00 22.05 571 GLY A O 1
ATOM 4643 N N . ILE A 1 572 ? -35.363 29.971 -11.021 1.00 21.75 572 ILE A N 1
ATOM 4644 C CA . ILE A 1 572 ? -35.817 29.264 -12.246 1.00 21.75 572 ILE A CA 1
ATOM 4645 C C . ILE A 1 572 ? -35.601 27.735 -12.363 1.00 21.75 572 ILE A C 1
ATOM 4647 O O . ILE A 1 572 ? -34.506 27.208 -12.540 1.00 21.75 572 ILE A O 1
ATOM 4651 N N . LEU A 1 573 ? -36.750 27.052 -12.425 1.00 22.58 573 LEU A N 1
ATOM 4652 C CA . LEU A 1 573 ? -36.994 25.711 -12.962 1.00 22.58 573 LEU A CA 1
ATOM 4653 C C . LEU A 1 573 ? -37.736 25.869 -14.306 1.00 22.58 573 LEU A C 1
ATOM 4655 O O . LEU A 1 573 ? -38.673 26.657 -14.352 1.00 22.58 573 LEU A O 1
ATOM 4659 N N . GLU A 1 574 ? -37.346 25.122 -15.350 1.00 22.73 574 GLU A N 1
ATOM 4660 C CA . GLU A 1 574 ? -38.217 24.417 -16.329 1.00 22.73 574 GLU A CA 1
ATOM 4661 C C . GLU A 1 574 ? -37.510 24.151 -17.677 1.00 22.73 574 GLU A C 1
ATOM 4663 O O . GLU A 1 574 ? -37.170 25.084 -18.397 1.00 22.73 574 GLU A O 1
ATOM 4668 N N . MET A 1 575 ? -37.430 22.877 -18.096 1.00 22.28 575 MET A N 1
ATOM 4669 C CA . MET A 1 575 ? -37.685 22.487 -19.498 1.00 22.28 575 MET A CA 1
ATOM 4670 C C . MET A 1 575 ? -38.026 20.985 -19.653 1.00 22.28 575 MET A C 1
ATOM 4672 O O . MET A 1 575 ? -37.169 20.112 -19.640 1.00 22.28 575 MET A O 1
ATOM 4676 N N . LYS A 1 576 ? -39.334 20.739 -19.794 1.00 23.03 576 LYS A N 1
ATOM 4677 C CA . LYS A 1 576 ? -40.063 19.695 -20.554 1.00 23.03 576 LYS A CA 1
ATOM 4678 C C . LYS A 1 576 ? -39.488 18.278 -20.806 1.00 23.03 576 LYS A C 1
ATOM 4680 O O . LYS A 1 576 ? -38.580 18.063 -21.597 1.00 23.03 576 LYS A O 1
ATOM 4685 N N . ARG A 1 577 ? -40.279 17.326 -20.285 1.00 23.70 577 ARG A N 1
ATOM 4686 C CA . ARG A 1 577 ? -40.770 16.037 -20.842 1.00 23.70 577 ARG A CA 1
ATOM 4687 C C . ARG A 1 577 ? -40.557 15.708 -22.339 1.00 23.70 577 ARG A C 1
ATOM 4689 O O . ARG A 1 577 ? -40.782 16.545 -23.209 1.00 23.70 577 ARG A O 1
ATOM 4696 N N . GLY A 1 578 ? -40.398 14.400 -22.578 1.00 22.64 578 GLY A N 1
ATOM 4697 C CA . GLY A 1 578 ? -40.509 13.637 -23.838 1.00 22.64 578 GLY A CA 1
ATOM 4698 C C . GLY A 1 578 ? -39.526 12.453 -23.763 1.00 22.64 578 GLY A C 1
ATOM 4699 O O . GLY A 1 578 ? -38.392 12.679 -23.363 1.00 22.64 578 GLY A O 1
ATOM 4700 N N . VAL A 1 579 ? -39.846 11.185 -24.043 1.00 23.17 579 VAL A N 1
ATOM 4701 C CA . VAL A 1 579 ? -40.925 10.553 -24.832 1.00 23.17 579 VAL A CA 1
ATOM 4702 C C . VAL A 1 579 ? -41.303 9.200 -24.186 1.00 23.17 579 VAL A C 1
ATOM 4704 O O . VAL A 1 579 ? -40.449 8.574 -23.562 1.00 23.17 579 VAL A O 1
ATOM 4707 N N . ASP A 1 580 ? -42.559 8.772 -24.339 1.00 24.86 580 ASP A N 1
ATOM 4708 C CA . ASP A 1 580 ? -43.096 7.468 -23.900 1.00 24.86 580 ASP A CA 1
ATOM 4709 C C . ASP A 1 580 ? -43.179 6.451 -25.067 1.00 24.86 580 ASP A C 1
ATOM 4711 O O . ASP A 1 580 ? -42.981 6.814 -26.223 1.00 24.86 580 ASP A O 1
ATOM 4715 N N . GLU A 1 581 ? -43.564 5.209 -24.746 1.00 25.41 581 GLU A N 1
ATOM 4716 C CA . GLU A 1 581 ? -43.932 4.096 -25.654 1.00 25.41 581 GLU A CA 1
ATOM 4717 C C . GLU A 1 581 ? -42.797 3.303 -26.350 1.00 25.41 581 GLU A C 1
ATOM 4719 O O . GLU A 1 581 ? -42.146 3.750 -27.291 1.00 25.41 581 GLU A O 1
ATOM 4724 N N . THR A 1 582 ? -42.676 2.005 -26.028 1.00 24.09 582 THR A N 1
ATOM 4725 C CA . THR A 1 582 ? -43.359 0.955 -26.825 1.00 24.09 582 THR A CA 1
ATOM 4726 C C . THR A 1 582 ? -43.167 -0.476 -26.291 1.00 24.09 582 THR A C 1
ATOM 4728 O O . THR A 1 582 ? -42.117 -0.852 -25.779 1.00 24.09 582 THR A O 1
ATOM 4731 N N . SER A 1 583 ? -44.186 -1.295 -26.580 1.00 23.97 583 SER A N 1
ATOM 4732 C CA . SER A 1 583 ? -44.243 -2.771 -26.619 1.00 23.97 583 SER A CA 1
ATOM 4733 C C . SER A 1 583 ? -44.691 -3.527 -25.356 1.00 23.97 583 SER A C 1
ATOM 4735 O O . SER A 1 583 ? -43.943 -3.780 -24.418 1.00 23.97 583 SER A O 1
ATOM 4737 N N . ALA A 1 584 ? -45.950 -3.967 -25.412 1.00 24.83 584 ALA A N 1
ATOM 4738 C CA . ALA A 1 584 ? -46.488 -5.070 -24.627 1.00 24.83 584 ALA A CA 1
ATOM 4739 C C . ALA A 1 584 ? -46.478 -6.357 -25.471 1.00 24.83 584 ALA A C 1
ATOM 4741 O O . ALA A 1 584 ? -46.690 -6.294 -26.681 1.00 24.83 584 ALA A O 1
ATOM 4742 N N . CYS A 1 585 ? -46.335 -7.511 -24.818 1.00 23.39 585 CYS A N 1
ATOM 4743 C CA . CYS A 1 585 ? -46.756 -8.821 -25.323 1.00 23.39 585 CYS A CA 1
ATOM 4744 C C . CYS A 1 585 ? -47.404 -9.598 -24.166 1.00 23.39 585 CYS A C 1
ATOM 4746 O O . CYS A 1 585 ? -47.015 -9.420 -23.012 1.00 23.39 585 CYS A O 1
ATOM 4748 N N . ALA A 1 586 ? -48.418 -10.407 -24.472 1.00 24.89 586 ALA A N 1
ATOM 4749 C CA . ALA A 1 586 ? -49.350 -10.988 -23.501 1.00 24.89 586 ALA A CA 1
ATOM 4750 C C . ALA A 1 586 ? -49.401 -12.528 -23.568 1.00 24.89 586 ALA A C 1
ATOM 4752 O O . ALA A 1 586 ? -48.892 -13.119 -24.518 1.00 24.89 586 ALA A O 1
ATOM 4753 N N . GLY A 1 587 ? -50.087 -13.139 -22.594 1.00 23.44 587 GLY A N 1
ATOM 4754 C CA . GLY A 1 587 ? -50.381 -14.579 -22.521 1.00 23.44 587 GLY A CA 1
ATOM 4755 C C . GLY A 1 587 ? -49.534 -15.323 -21.474 1.00 23.44 587 GLY A C 1
ATOM 4756 O O . GLY A 1 587 ? -48.357 -15.017 -21.318 1.00 23.44 587 GLY A O 1
ATOM 4757 N N . GLU A 1 588 ? -50.053 -16.283 -20.701 1.00 24.55 588 GLU A N 1
ATOM 4758 C CA . GLU A 1 588 ? -51.418 -16.843 -20.623 1.00 24.55 588 GLU A CA 1
ATOM 4759 C C . GLU A 1 588 ? -51.751 -17.271 -19.177 1.00 24.55 588 GLU A C 1
ATOM 4761 O O . GLU A 1 588 ? -50.858 -17.492 -18.357 1.00 24.55 588 GLU A O 1
ATOM 4766 N N . GLU A 1 589 ? -53.042 -17.402 -18.861 1.00 25.73 589 GLU A N 1
ATOM 4767 C CA . GLU A 1 589 ? -53.531 -17.933 -17.582 1.00 25.73 589 GLU A CA 1
ATOM 4768 C C . GLU A 1 589 ? -53.586 -19.472 -17.586 1.00 25.73 589 GLU A C 1
ATOM 4770 O O . GLU A 1 589 ? -53.989 -20.090 -18.569 1.00 25.73 589 GLU A O 1
ATOM 4775 N N . SER A 1 590 ? -53.315 -20.107 -16.442 1.00 25.50 590 SER A N 1
ATOM 4776 C CA . SER A 1 590 ? -53.917 -21.407 -16.108 1.00 25.50 590 SER A CA 1
ATOM 4777 C C . SER A 1 590 ? -54.149 -21.500 -14.596 1.00 25.50 590 SER A C 1
ATOM 4779 O O . SER A 1 590 ? -53.361 -20.984 -13.803 1.00 25.50 590 SER A O 1
ATOM 4781 N N . GLY A 1 591 ? -55.305 -22.041 -14.203 1.00 25.75 591 GLY A N 1
ATOM 4782 C CA . GLY A 1 591 ? -55.929 -21.708 -12.921 1.00 25.75 591 GLY A CA 1
ATOM 4783 C C . GLY A 1 591 ? -55.844 -22.753 -11.805 1.00 25.75 591 GLY A C 1
ATOM 4784 O O . GLY A 1 591 ? -55.786 -23.954 -12.043 1.00 25.75 591 GLY A O 1
ATOM 4785 N N . ASP A 1 592 ? -55.949 -22.212 -10.589 1.00 24.95 592 ASP A N 1
ATOM 4786 C CA . ASP A 1 592 ? -56.684 -22.717 -9.419 1.00 24.95 592 ASP A CA 1
ATOM 4787 C C . ASP A 1 592 ? -56.498 -24.175 -8.942 1.00 24.95 592 ASP A C 1
ATOM 4789 O O . ASP A 1 592 ? -56.997 -25.132 -9.539 1.00 24.95 592 ASP A O 1
ATOM 4793 N N . ARG A 1 593 ? -55.911 -24.304 -7.740 1.00 25.80 593 ARG A N 1
ATOM 4794 C CA . ARG A 1 593 ? -56.525 -24.954 -6.557 1.00 25.80 593 ARG A CA 1
ATOM 4795 C C . ARG A 1 593 ? -55.593 -24.872 -5.348 1.00 25.80 593 ARG A C 1
ATOM 4797 O O . ARG A 1 593 ? -54.434 -25.261 -5.444 1.00 25.80 593 ARG A O 1
ATOM 4804 N N . GLY A 1 594 ? -56.123 -24.495 -4.182 1.00 25.14 594 GLY A N 1
ATOM 4805 C CA . GLY A 1 594 ? -55.443 -24.721 -2.897 1.00 25.14 594 GLY A CA 1
ATOM 4806 C C . GLY A 1 594 ? -55.473 -23.533 -1.943 1.00 25.14 594 GLY A C 1
ATOM 4807 O O . GLY A 1 594 ? -54.520 -22.766 -1.847 1.00 25.14 594 GLY A O 1
ATOM 4808 N N . SER A 1 595 ? -56.562 -23.410 -1.191 1.00 27.12 595 SER A N 1
ATOM 4809 C CA . SER A 1 595 ? -56.672 -22.477 -0.074 1.00 27.12 595 SER A CA 1
ATOM 4810 C C . SER A 1 595 ? -55.758 -22.869 1.092 1.00 27.12 595 SER A C 1
ATOM 4812 O O . SER A 1 595 ? -56.010 -23.884 1.734 1.00 27.12 595 SER A O 1
ATOM 4814 N N . GLU A 1 596 ? -54.807 -22.012 1.459 1.00 25.31 596 GLU A N 1
ATOM 4815 C CA . GLU A 1 596 ? -54.462 -21.790 2.868 1.00 25.31 596 GLU A CA 1
ATOM 4816 C C . GLU A 1 596 ? -53.792 -20.421 3.050 1.00 25.31 596 GLU A C 1
ATOM 4818 O O . GLU A 1 596 ? -52.940 -19.997 2.268 1.00 25.31 596 GLU A O 1
ATOM 4823 N N . GLY A 1 597 ? -54.237 -19.671 4.059 1.00 30.78 597 GLY A N 1
ATOM 4824 C CA . GLY A 1 597 ? -53.890 -18.261 4.193 1.00 30.78 597 GLY A CA 1
ATOM 4825 C C . GLY A 1 597 ? -52.442 -18.038 4.625 1.00 30.78 597 GLY A C 1
ATOM 4826 O O . GLY A 1 597 ? -52.155 -18.029 5.824 1.00 30.78 597 GLY A O 1
ATOM 4827 N N . LYS A 1 598 ? -51.552 -17.706 3.679 1.00 26.53 598 LYS A N 1
ATOM 4828 C CA . LYS A 1 598 ? -50.293 -17.009 3.991 1.00 26.53 598 LYS A CA 1
ATOM 4829 C C . LYS A 1 598 ? -50.596 -15.593 4.498 1.00 26.53 598 LYS A C 1
ATOM 4831 O O . LYS A 1 598 ? -50.456 -14.605 3.783 1.00 26.53 598 LYS A O 1
ATOM 4836 N N . ARG A 1 599 ? -50.957 -15.498 5.783 1.00 27.44 599 ARG A N 1
ATOM 4837 C CA . ARG A 1 599 ? -50.702 -14.308 6.605 1.00 27.44 599 ARG A CA 1
ATOM 4838 C C . ARG A 1 599 ? -49.246 -13.910 6.362 1.00 27.44 599 ARG A C 1
ATOM 4840 O O . ARG A 1 599 ? -48.350 -14.647 6.776 1.00 27.44 599 ARG A O 1
ATOM 4847 N N . MET A 1 600 ? -49.002 -12.761 5.728 1.00 29.55 600 MET A N 1
ATOM 4848 C CA . MET A 1 600 ? -47.679 -12.144 5.798 1.00 29.55 600 MET A CA 1
ATOM 4849 C C . MET A 1 600 ? -47.358 -11.952 7.281 1.00 29.55 600 MET A C 1
ATOM 4851 O O . MET A 1 600 ? -48.061 -11.219 7.980 1.00 29.55 600 MET A O 1
ATOM 4855 N N . ARG A 1 601 ? -46.326 -12.637 7.783 1.00 35.38 601 ARG A N 1
ATOM 4856 C CA . ARG A 1 601 ? -45.767 -12.299 9.090 1.00 35.38 601 ARG A CA 1
ATOM 4857 C C . ARG A 1 601 ? -45.188 -10.895 8.962 1.00 35.38 601 ARG A C 1
ATOM 4859 O O . ARG A 1 601 ? -44.255 -10.687 8.194 1.00 35.38 601 ARG A O 1
ATOM 4866 N N . GLN A 1 602 ? -45.742 -9.942 9.707 1.00 39.59 602 GLN A N 1
ATOM 4867 C CA . GLN A 1 602 ? -45.055 -8.680 9.957 1.00 39.59 602 GLN A CA 1
ATOM 4868 C C . GLN A 1 602 ? -43.762 -9.015 10.708 1.00 39.59 602 GLN A C 1
ATOM 4870 O O . GLN A 1 602 ? -43.799 -9.349 11.894 1.00 39.59 602 GLN A O 1
ATOM 4875 N N . ASN A 1 603 ? -42.631 -8.981 10.002 1.00 55.50 603 ASN A N 1
ATOM 4876 C CA . ASN A 1 603 ? -41.303 -9.133 10.590 1.00 55.50 603 ASN A CA 1
ATOM 4877 C C . ASN A 1 603 ? -40.956 -7.852 11.363 1.00 55.50 603 ASN A C 1
ATOM 4879 O O . ASN A 1 603 ? -40.182 -7.016 10.903 1.00 55.50 603 ASN A O 1
ATOM 4883 N N . ASN A 1 604 ? -41.569 -7.689 12.537 1.00 73.31 604 ASN A N 1
ATOM 4884 C CA . ASN A 1 604 ? -41.262 -6.597 13.451 1.00 73.31 604 ASN A CA 1
ATOM 4885 C C . ASN A 1 604 ? -39.814 -6.734 13.941 1.00 73.31 604 ASN A C 1
ATOM 4887 O O . ASN A 1 604 ? -39.420 -7.785 14.449 1.00 73.31 604 ASN A O 1
ATOM 4891 N N . LEU A 1 605 ? -39.039 -5.659 13.813 1.00 86.44 605 LEU A N 1
ATOM 4892 C CA . LEU A 1 605 ? -37.674 -5.583 14.322 1.00 86.44 605 LEU A CA 1
ATOM 4893 C C . LEU A 1 605 ? -37.704 -5.527 15.860 1.00 86.44 605 LEU A C 1
ATOM 4895 O O . LEU A 1 605 ? -38.189 -4.555 16.436 1.00 86.44 605 LEU A O 1
ATOM 4899 N N . THR A 1 606 ? -37.211 -6.575 16.522 1.00 90.44 606 THR A N 1
ATOM 4900 C CA . THR A 1 606 ? -37.084 -6.646 17.990 1.00 90.44 606 THR A CA 1
ATOM 4901 C C . THR A 1 606 ? -35.641 -6.443 18.451 1.00 90.44 606 THR A C 1
ATOM 4903 O O . THR A 1 606 ? -34.705 -6.540 17.653 1.00 90.44 606 THR A O 1
ATOM 4906 N N . ASP A 1 607 ? -35.452 -6.161 19.738 1.00 92.94 607 ASP A N 1
ATOM 4907 C CA . ASP A 1 607 ? -34.151 -5.878 20.349 1.00 92.94 607 ASP A CA 1
ATOM 4908 C C . ASP A 1 607 ? -33.359 -7.175 20.620 1.00 92.94 607 ASP A C 1
ATOM 4910 O O . ASP A 1 607 ? -33.520 -7.793 21.672 1.00 92.94 607 ASP A O 1
ATOM 4914 N N . ARG A 1 608 ? -32.551 -7.620 19.645 1.00 94.88 608 ARG A N 1
ATOM 4915 C CA . ARG A 1 608 ? -31.736 -8.853 19.699 1.00 94.88 608 ARG A CA 1
ATOM 4916 C C . ARG A 1 608 ? -30.647 -8.897 18.613 1.00 94.88 608 ARG A C 1
ATOM 4918 O O . ARG A 1 608 ? -30.491 -7.963 17.824 1.00 94.88 608 ARG A O 1
ATOM 4925 N N . LEU A 1 609 ? -29.898 -10.002 18.572 1.00 96.69 609 LEU A N 1
ATOM 4926 C CA . LEU A 1 609 ? -28.894 -10.323 17.551 1.00 96.69 609 LEU A CA 1
ATOM 4927 C C . LEU A 1 609 ? -29.535 -10.931 16.284 1.00 96.69 609 LEU A C 1
ATOM 4929 O O . LEU A 1 609 ? -30.422 -11.777 16.375 1.00 96.69 609 LEU A O 1
ATOM 4933 N N . TYR A 1 610 ? -29.042 -10.536 15.109 1.00 97.31 610 TYR A N 1
ATOM 4934 C CA . TYR A 1 610 ? -29.498 -10.967 13.782 1.00 97.31 610 TYR A CA 1
ATOM 4935 C C . TYR A 1 610 ? -28.324 -11.243 12.837 1.00 97.31 610 TYR A C 1
ATOM 4937 O O . TYR A 1 610 ? -27.217 -10.742 13.038 1.00 97.31 610 TYR A O 1
ATOM 4945 N N . PHE A 1 611 ? -28.596 -11.968 11.750 1.00 97.88 611 PHE A N 1
ATOM 4946 C CA . PHE A 1 611 ? -27.712 -12.042 10.584 1.00 97.88 611 PHE A CA 1
ATOM 4947 C C . PHE A 1 611 ? -28.163 -11.077 9.475 1.00 97.88 611 PHE A C 1
ATOM 4949 O O . PHE A 1 611 ? -29.350 -10.762 9.351 1.00 97.88 611 PHE A O 1
ATOM 4956 N N . ASN A 1 612 ? -27.227 -10.653 8.622 1.00 97.75 612 ASN A N 1
ATOM 4957 C CA . ASN A 1 612 ? -27.563 -10.019 7.342 1.00 97.75 612 ASN A CA 1
ATOM 4958 C C . ASN A 1 612 ? -28.251 -11.021 6.399 1.00 97.75 612 ASN A C 1
ATOM 4960 O O . ASN A 1 612 ? -27.953 -12.218 6.459 1.00 97.75 612 ASN A O 1
ATOM 4964 N N . LYS A 1 613 ? -29.124 -10.565 5.495 1.00 97.00 613 LYS A N 1
ATOM 4965 C CA . LYS A 1 613 ? -29.553 -11.405 4.362 1.00 97.00 613 LYS A CA 1
ATOM 4966 C C . LYS A 1 613 ? -28.370 -11.697 3.445 1.00 97.00 613 LYS A C 1
ATOM 4968 O O . LYS A 1 613 ? -27.538 -10.827 3.235 1.00 97.00 613 LYS A O 1
ATOM 4973 N N . VAL A 1 614 ? -28.325 -12.899 2.878 1.00 96.50 614 VAL A N 1
ATOM 4974 C CA . VAL A 1 614 ? -27.329 -13.270 1.864 1.00 96.50 614 VAL A CA 1
ATOM 4975 C C . VAL A 1 614 ? -28.048 -13.644 0.572 1.00 96.50 614 VAL A C 1
ATOM 4977 O O . VAL A 1 614 ? -28.927 -14.510 0.557 1.00 96.50 614 VAL A O 1
ATOM 4980 N N . VAL A 1 615 ? -27.683 -12.965 -0.511 1.00 93.00 615 VAL A N 1
ATOM 4981 C CA . VAL A 1 615 ? -28.217 -13.162 -1.859 1.00 93.00 615 VAL A CA 1
ATOM 4982 C C . VAL A 1 615 ? -27.858 -14.567 -2.349 1.00 93.00 615 VAL A C 1
ATOM 4984 O O . VAL A 1 615 ? -26.742 -15.042 -2.154 1.00 93.00 615 VAL A O 1
ATOM 4987 N N . GLY A 1 616 ? -28.824 -15.248 -2.966 1.00 88.25 616 GLY A N 1
ATOM 4988 C CA . GLY A 1 616 ? -28.669 -16.622 -3.453 1.00 88.25 616 GLY A CA 1
ATOM 4989 C C . GLY A 1 616 ? -28.923 -17.721 -2.413 1.00 88.25 616 GLY A C 1
ATOM 4990 O O . GLY A 1 616 ? -29.078 -18.874 -2.805 1.00 88.25 616 GLY A O 1
ATOM 4991 N N . LEU A 1 617 ? -29.038 -17.408 -1.113 1.00 92.12 617 LEU A N 1
ATOM 4992 C CA . LEU A 1 617 ? -29.474 -18.407 -0.128 1.00 92.12 617 LEU A CA 1
ATOM 4993 C C . LEU A 1 617 ? -30.981 -18.669 -0.212 1.00 92.12 617 LEU A C 1
ATOM 4995 O O . LEU A 1 617 ? -31.781 -17.744 -0.381 1.00 92.12 617 LEU A O 1
ATOM 4999 N N . ALA A 1 618 ? -31.364 -19.933 -0.008 1.00 90.38 618 ALA A N 1
ATOM 5000 C CA . ALA A 1 618 ? -32.760 -20.347 0.081 1.00 90.38 618 ALA A CA 1
ATOM 5001 C C . ALA A 1 618 ? -33.518 -19.549 1.159 1.00 90.38 618 ALA A C 1
ATOM 5003 O O . ALA A 1 618 ? -32.987 -19.278 2.238 1.00 90.38 618 ALA A O 1
ATOM 5004 N N . GLU A 1 619 ? -34.781 -19.211 0.877 1.00 90.62 619 GLU A N 1
ATOM 5005 C CA . GLU A 1 619 ? -35.600 -18.284 1.676 1.00 90.62 619 GLU A CA 1
ATOM 5006 C C . GLU A 1 619 ? -35.632 -18.641 3.174 1.00 90.62 619 GLU A C 1
ATOM 5008 O O . GLU A 1 619 ? -35.528 -17.756 4.023 1.00 90.62 619 GLU A O 1
ATOM 5013 N N . GLN A 1 620 ? -35.654 -19.937 3.509 1.00 92.88 620 GLN A N 1
ATOM 5014 C CA . GLN A 1 620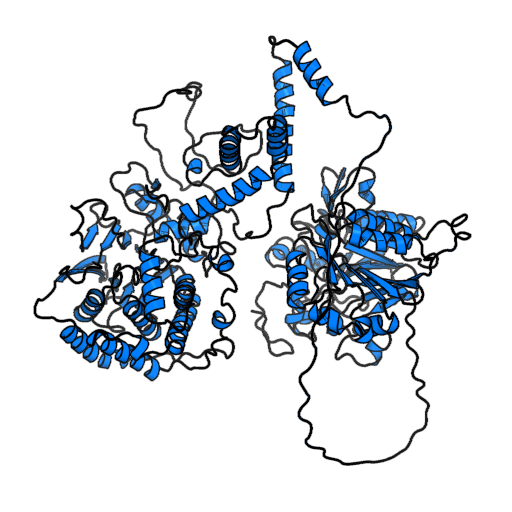 ? -35.619 -20.440 4.888 1.00 92.88 620 GLN A CA 1
ATOM 5015 C C . GLN A 1 620 ? -34.422 -19.933 5.717 1.00 92.88 620 GLN A C 1
ATOM 5017 O O . GLN A 1 620 ? -34.576 -19.665 6.907 1.00 92.88 620 GLN A O 1
ATOM 5022 N N . TYR A 1 621 ? -33.251 -19.741 5.097 1.00 92.62 621 TYR A N 1
ATOM 5023 C CA . TYR A 1 621 ? -32.036 -19.242 5.757 1.00 92.62 621 TYR A CA 1
ATOM 5024 C C . TYR A 1 621 ? -31.994 -17.707 5.861 1.00 92.62 621 TYR A C 1
ATOM 5026 O O . TYR A 1 621 ? -31.224 -17.152 6.647 1.00 92.62 621 TYR A O 1
ATOM 5034 N N . ASN A 1 622 ? -32.843 -17.017 5.092 1.00 94.50 622 ASN A N 1
ATOM 5035 C CA . ASN A 1 622 ? -33.003 -15.562 5.097 1.00 94.50 622 ASN A CA 1
ATOM 5036 C C . ASN A 1 622 ? -34.257 -15.087 5.863 1.00 94.50 622 ASN A C 1
ATOM 5038 O O . ASN A 1 622 ? -34.415 -13.886 6.070 1.00 94.50 622 ASN A O 1
ATOM 5042 N N . ALA A 1 623 ? -35.132 -15.994 6.314 1.00 88.19 623 ALA A N 1
ATOM 5043 C CA . ALA A 1 623 ? -36.442 -15.672 6.897 1.00 88.19 623 ALA A CA 1
ATOM 5044 C C . ALA A 1 623 ? -36.393 -14.779 8.157 1.00 88.19 623 ALA A C 1
ATOM 5046 O O . ALA A 1 623 ? -37.308 -13.989 8.388 1.00 88.19 623 ALA A O 1
ATOM 5047 N N . ASN A 1 624 ? -35.320 -14.895 8.950 1.00 87.94 624 ASN A N 1
ATOM 5048 C CA . ASN A 1 624 ? -35.048 -14.095 10.156 1.00 87.94 624 ASN A CA 1
ATOM 5049 C C . ASN A 1 624 ? -33.796 -13.205 10.004 1.00 87.94 624 ASN A C 1
ATOM 5051 O O . ASN A 1 624 ? -33.177 -12.827 10.998 1.00 87.94 624 ASN A O 1
ATOM 5055 N N . ALA A 1 625 ? -33.391 -12.912 8.770 1.00 95.00 625 ALA A N 1
ATOM 5056 C CA . ALA A 1 625 ? -32.277 -12.029 8.447 1.00 95.00 625 ALA A CA 1
ATOM 5057 C C . ALA A 1 625 ? -32.800 -10.753 7.771 1.00 95.00 625 ALA A C 1
ATOM 5059 O O . ALA A 1 625 ? -33.892 -10.767 7.203 1.00 95.00 625 ALA A O 1
ATOM 5060 N N . PHE A 1 626 ? -32.024 -9.666 7.791 1.00 96.62 626 PHE A N 1
ATOM 5061 C CA . PHE A 1 626 ? -32.410 -8.392 7.162 1.00 96.62 626 PHE A CA 1
ATOM 5062 C C . PHE A 1 626 ? -31.313 -7.844 6.244 1.00 96.62 626 PHE A C 1
ATOM 5064 O O . PHE A 1 626 ? -30.122 -8.014 6.517 1.00 96.62 626 PHE A O 1
ATOM 5071 N N . SER A 1 627 ? -31.702 -7.176 5.157 1.00 96.88 627 SER A N 1
ATOM 5072 C CA . SER A 1 627 ? -30.802 -6.291 4.404 1.00 96.88 627 SER A CA 1
ATOM 5073 C C . SER A 1 627 ? -30.694 -4.914 5.078 1.00 96.88 627 SER A C 1
ATOM 5075 O O . SER A 1 627 ? -31.535 -4.553 5.906 1.00 96.88 627 SER A O 1
ATOM 5077 N N . LEU A 1 628 ? -29.691 -4.106 4.711 1.00 97.31 628 LEU A N 1
ATOM 5078 C CA . LEU A 1 628 ? -29.579 -2.739 5.237 1.00 97.31 628 LEU A CA 1
ATOM 5079 C C . LEU A 1 628 ? -30.788 -1.874 4.837 1.00 97.31 628 LEU A C 1
ATOM 5081 O O . LEU A 1 628 ? -31.300 -1.127 5.666 1.00 97.31 628 LEU A O 1
ATOM 5085 N N . ALA A 1 629 ? -31.290 -2.017 3.606 1.00 96.94 629 ALA A N 1
ATOM 5086 C CA . ALA A 1 629 ? -32.484 -1.306 3.148 1.00 96.94 629 ALA A CA 1
ATOM 5087 C C . ALA A 1 629 ? -33.744 -1.678 3.955 1.00 96.94 629 ALA A C 1
ATOM 5089 O O . ALA A 1 629 ? -34.519 -0.798 4.319 1.00 96.94 629 ALA A O 1
ATOM 5090 N N . GLU A 1 630 ? -33.932 -2.958 4.299 1.00 96.19 630 GLU A N 1
ATOM 5091 C CA . GLU A 1 630 ? -35.064 -3.399 5.131 1.00 96.19 630 GLU A CA 1
ATOM 5092 C C . GLU A 1 630 ? -34.980 -2.848 6.560 1.00 96.19 630 GLU A C 1
ATOM 5094 O O . GLU A 1 630 ? -35.994 -2.428 7.114 1.00 96.19 630 GLU A O 1
ATOM 5099 N N . LEU A 1 631 ? -33.777 -2.790 7.144 1.00 95.62 631 LEU A N 1
ATOM 5100 C CA . LEU A 1 631 ? -33.566 -2.153 8.447 1.00 95.62 631 LEU A CA 1
ATOM 5101 C C . LEU A 1 631 ? -33.889 -0.657 8.407 1.00 95.62 631 LEU A C 1
ATOM 5103 O O . LEU A 1 631 ? -34.573 -0.161 9.298 1.00 95.62 631 LEU A O 1
ATOM 5107 N N . LEU A 1 632 ? -33.432 0.062 7.378 1.00 96.19 632 LEU A N 1
ATOM 5108 C CA . LEU A 1 632 ? -33.690 1.498 7.230 1.00 96.19 632 LEU A CA 1
ATOM 5109 C C . LEU A 1 632 ? -35.171 1.799 6.951 1.00 96.19 632 LEU A C 1
ATOM 5111 O O . LEU A 1 632 ? -35.683 2.807 7.433 1.00 96.19 632 LEU A O 1
ATOM 5115 N N . GLU A 1 633 ? -35.881 0.925 6.237 1.00 95.00 633 GLU A N 1
ATOM 5116 C CA . GLU A 1 633 ? -37.331 1.027 6.041 1.00 95.00 633 GLU A CA 1
ATOM 5117 C C . GLU A 1 633 ? -38.091 0.825 7.368 1.00 95.00 633 GLU A C 1
ATOM 5119 O O . GLU A 1 633 ? -38.942 1.647 7.716 1.00 95.00 633 GLU A O 1
ATOM 5124 N N . LEU A 1 634 ? -37.730 -0.202 8.152 1.00 93.94 634 LEU A N 1
ATOM 5125 C CA . LEU A 1 634 ? -38.351 -0.516 9.449 1.00 93.94 634 LEU A CA 1
ATOM 5126 C C . LEU A 1 634 ? -38.055 0.523 10.543 1.00 93.94 634 LEU A C 1
ATOM 5128 O O . LEU A 1 634 ? -38.944 0.845 11.328 1.00 93.94 634 LEU A O 1
ATOM 5132 N N . ILE A 1 635 ? -36.829 1.053 10.599 1.00 95.12 635 ILE A N 1
ATOM 5133 C CA . ILE A 1 635 ? -36.439 2.120 11.538 1.00 95.12 635 ILE A CA 1
ATOM 5134 C C . ILE A 1 635 ? -37.031 3.470 11.102 1.00 95.12 635 ILE A C 1
ATOM 5136 O O . ILE A 1 635 ? -37.370 4.297 11.946 1.00 95.12 635 ILE A O 1
ATOM 5140 N N . SER A 1 636 ? -37.159 3.697 9.789 1.00 94.94 636 SER A N 1
ATOM 5141 C CA . SER A 1 636 ? -37.576 4.966 9.180 1.00 94.94 636 SER A CA 1
ATOM 5142 C C . SER A 1 636 ? -36.888 6.205 9.803 1.00 94.94 636 SER A C 1
ATOM 5144 O O . SER A 1 636 ? -37.561 7.081 10.356 1.00 94.94 636 SER A O 1
ATOM 5146 N N . PRO A 1 637 ? -35.541 6.290 9.742 1.00 95.88 637 PRO A N 1
ATOM 5147 C CA . PRO A 1 637 ? -34.777 7.346 10.400 1.00 95.88 637 PRO A CA 1
ATOM 5148 C C . PRO A 1 637 ? -35.017 8.736 9.795 1.00 95.88 637 PRO A C 1
ATOM 5150 O O . PRO A 1 637 ? -35.016 8.902 8.576 1.00 95.88 637 PRO A O 1
ATOM 5153 N N . VAL A 1 638 ? -35.139 9.746 10.660 1.00 95.31 638 VAL A N 1
ATOM 5154 C CA . VAL A 1 638 ? -35.098 11.173 10.291 1.00 95.31 638 VAL A CA 1
ATOM 5155 C C . VAL A 1 638 ? -33.679 11.743 10.337 1.00 95.31 638 VAL A C 1
ATOM 5157 O O . VAL A 1 638 ? -33.373 12.658 9.578 1.00 95.31 638 VAL A O 1
ATOM 5160 N N . ALA A 1 639 ? -32.807 11.175 11.175 1.00 96.81 639 ALA A N 1
ATOM 5161 C CA . ALA A 1 639 ? -31.380 11.481 11.243 1.00 96.81 639 ALA A CA 1
ATOM 5162 C C . ALA A 1 639 ? -30.574 10.210 11.571 1.00 96.81 639 ALA A C 1
ATOM 5164 O O . ALA A 1 639 ? -31.106 9.255 12.148 1.00 96.81 639 ALA A O 1
ATOM 5165 N N . SER A 1 640 ? -29.289 10.186 11.210 1.00 98.31 640 SER A N 1
ATOM 5166 C CA . SER A 1 640 ? -28.406 9.035 11.449 1.00 98.31 640 SER A CA 1
ATOM 5167 C C . SER A 1 640 ? -26.939 9.411 11.666 1.00 98.31 640 SER A C 1
ATOM 5169 O O . SER A 1 640 ? -26.452 10.430 11.172 1.00 98.31 640 SER A O 1
ATOM 5171 N N . ILE A 1 641 ? -26.210 8.534 12.356 1.00 98.62 641 ILE A N 1
ATOM 5172 C CA . ILE A 1 641 ? -24.747 8.515 12.412 1.00 98.62 641 ILE A CA 1
ATOM 5173 C C . ILE A 1 641 ? -24.229 7.091 12.202 1.00 98.62 641 ILE A C 1
ATOM 5175 O O . ILE A 1 641 ? -24.761 6.138 12.769 1.00 98.62 641 ILE A O 1
ATOM 5179 N N . HIS A 1 642 ? -23.165 6.949 11.417 1.00 98.62 642 HIS A N 1
ATOM 5180 C CA . HIS A 1 642 ? -22.509 5.682 11.118 1.00 98.62 642 HIS A CA 1
ATOM 5181 C C . HIS A 1 642 ? -21.012 5.761 11.419 1.00 98.62 642 HIS A C 1
ATOM 5183 O O . HIS A 1 642 ? -20.280 6.502 10.770 1.00 98.62 642 HIS A O 1
ATOM 5189 N N . PHE A 1 643 ? -20.544 4.944 12.352 1.00 98.50 643 PHE A N 1
ATOM 5190 C CA . PHE A 1 643 ? -19.134 4.656 12.583 1.00 98.50 643 PHE A CA 1
ATOM 5191 C C . PHE A 1 643 ? -18.759 3.450 11.724 1.00 98.50 643 PHE A C 1
ATOM 5193 O O . PHE A 1 643 ? -19.396 2.399 11.851 1.00 98.50 643 PHE A O 1
ATOM 5200 N N . ASN A 1 644 ? -17.772 3.582 10.835 1.00 98.12 644 ASN A N 1
ATOM 5201 C CA . ASN A 1 644 ? -17.319 2.460 10.009 1.00 98.12 644 ASN A CA 1
ATOM 5202 C C . ASN A 1 644 ? -15.845 2.572 9.564 1.00 98.12 644 ASN A C 1
ATOM 5204 O O . ASN A 1 644 ? -15.190 3.592 9.777 1.00 98.12 644 ASN A O 1
ATOM 5208 N N . PHE A 1 645 ? -15.343 1.504 8.937 1.00 94.31 645 PHE A N 1
ATOM 5209 C CA . PHE A 1 645 ? -14.011 1.415 8.328 1.00 94.31 645 PHE A CA 1
ATOM 5210 C C . PHE A 1 645 ? -14.036 1.656 6.814 1.00 94.31 645 PHE A C 1
ATOM 5212 O O . PHE A 1 645 ? -13.154 2.327 6.282 1.00 94.31 645 PHE A O 1
ATOM 5219 N N . MET A 1 646 ? -15.043 1.118 6.117 1.00 91.88 646 MET A N 1
ATOM 5220 C CA . MET A 1 646 ? -15.242 1.347 4.684 1.00 91.88 646 MET A CA 1
ATOM 5221 C C . MET A 1 646 ? -16.691 1.720 4.381 1.00 91.88 646 MET A C 1
ATOM 5223 O O . MET A 1 646 ? -17.623 1.141 4.948 1.00 91.88 646 MET A O 1
ATOM 5227 N N . VAL A 1 647 ? -16.863 2.690 3.481 1.00 95.00 647 VAL A N 1
ATOM 5228 C CA . VAL A 1 647 ? -18.164 3.236 3.082 1.00 95.00 647 VAL A CA 1
ATOM 5229 C C . VAL A 1 647 ? -18.175 3.514 1.580 1.00 95.00 647 VAL A C 1
ATOM 5231 O O . VAL A 1 647 ? -17.476 4.407 1.105 1.00 95.00 647 VAL A O 1
ATOM 5234 N N . ASP A 1 648 ? -19.029 2.815 0.835 1.00 95.31 648 ASP A N 1
ATOM 5235 C CA . ASP A 1 648 ? -19.471 3.286 -0.478 1.00 95.31 648 ASP A CA 1
ATOM 5236 C C . ASP A 1 648 ? -20.661 4.220 -0.253 1.00 95.31 648 ASP A C 1
ATOM 5238 O O . ASP A 1 648 ? -21.776 3.788 0.048 1.00 95.31 648 ASP A O 1
ATOM 5242 N N . LEU A 1 649 ? -20.413 5.524 -0.386 1.00 95.31 649 LEU A N 1
ATOM 5243 C CA . LEU A 1 649 ? -21.434 6.547 -0.185 1.00 95.31 649 LEU A CA 1
ATOM 5244 C C . LEU A 1 649 ? -22.613 6.401 -1.158 1.00 95.31 649 LEU A C 1
ATOM 5246 O O . LEU A 1 649 ? -23.754 6.637 -0.765 1.00 95.31 649 LEU A O 1
ATOM 5250 N N . ARG A 1 650 ? -22.366 6.035 -2.423 1.00 94.56 650 ARG A N 1
ATOM 5251 C CA . ARG A 1 650 ? -23.438 5.925 -3.423 1.00 94.56 650 ARG A CA 1
ATOM 5252 C C . ARG A 1 650 ? -24.325 4.740 -3.094 1.00 94.56 650 ARG A C 1
ATOM 5254 O O . ARG A 1 650 ? -25.542 4.902 -3.027 1.00 94.56 650 ARG A O 1
ATOM 5261 N N . TRP A 1 651 ? -23.717 3.587 -2.825 1.00 96.69 651 TRP A N 1
ATOM 5262 C CA . TRP A 1 651 ? -24.451 2.406 -2.389 1.00 96.69 651 TRP A CA 1
ATOM 5263 C C . TRP A 1 651 ? -25.227 2.682 -1.094 1.00 96.69 651 TRP A C 1
ATOM 5265 O O . TRP A 1 651 ? -26.439 2.465 -1.069 1.00 96.69 651 TRP A O 1
ATOM 5275 N N . LEU A 1 652 ? -24.589 3.254 -0.065 1.00 97.12 652 LEU A N 1
ATOM 5276 C CA . LEU A 1 652 ? -25.234 3.583 1.210 1.00 97.12 652 LEU A CA 1
ATOM 5277 C C . LEU A 1 652 ? -26.465 4.476 1.014 1.00 97.12 652 LEU A C 1
ATOM 5279 O O . LEU A 1 652 ? -27.539 4.157 1.521 1.00 97.12 652 LEU A O 1
ATOM 5283 N N . LEU A 1 653 ? -26.342 5.559 0.239 1.00 96.00 653 LEU A N 1
ATOM 5284 C CA . LEU A 1 653 ? -27.468 6.447 -0.050 1.00 96.00 653 LEU A CA 1
ATOM 5285 C C . LEU A 1 653 ? -28.608 5.705 -0.761 1.00 96.00 653 LEU A C 1
ATOM 5287 O O . LEU A 1 653 ? -29.769 5.971 -0.457 1.00 96.00 653 LEU A O 1
ATOM 5291 N N . THR A 1 654 ? -28.323 4.743 -1.650 1.00 95.81 654 THR A N 1
ATOM 5292 C CA . THR A 1 654 ? -29.389 3.930 -2.271 1.00 95.81 654 THR A CA 1
ATOM 5293 C C . THR A 1 654 ? -30.136 3.028 -1.285 1.00 95.81 654 THR A C 1
ATOM 5295 O O . THR A 1 654 ? -31.316 2.779 -1.521 1.00 95.81 654 THR A O 1
ATOM 5298 N N . GLN A 1 655 ? -29.515 2.621 -0.168 1.00 97.31 655 GLN A N 1
ATOM 5299 C CA . GLN A 1 655 ? -30.181 1.825 0.875 1.00 97.31 655 GLN A CA 1
ATOM 5300 C C . GLN A 1 655 ? -31.200 2.645 1.680 1.00 97.31 655 GLN A C 1
ATOM 5302 O O . GLN A 1 655 ? -32.163 2.086 2.200 1.00 97.31 655 GLN A O 1
ATOM 5307 N N . TYR A 1 656 ? -31.025 3.968 1.765 1.00 96.75 656 TYR A N 1
ATOM 5308 C CA . TYR A 1 656 ? -32.026 4.846 2.370 1.00 96.75 656 TYR A CA 1
ATOM 5309 C C . TYR A 1 656 ? -33.285 4.919 1.493 1.00 96.75 656 TYR A C 1
ATOM 5311 O O . TYR A 1 656 ? -33.170 5.241 0.298 1.00 96.75 656 TYR A O 1
ATOM 5319 N N . PRO A 1 657 ? -34.490 4.716 2.069 1.00 92.44 657 PRO A N 1
ATOM 5320 C CA . PRO A 1 657 ? -35.750 4.951 1.375 1.00 92.44 657 PRO A CA 1
ATOM 5321 C C . PRO A 1 657 ? -35.790 6.362 0.783 1.00 92.44 657 PRO A C 1
ATOM 5323 O O . PRO A 1 657 ? -35.361 7.322 1.425 1.00 92.44 657 PRO A O 1
ATOM 5326 N N . GLY A 1 658 ? -36.327 6.518 -0.431 1.00 88.25 658 GLY A N 1
ATOM 5327 C CA . GLY A 1 658 ? -36.263 7.792 -1.167 1.00 88.25 658 GLY A CA 1
ATOM 5328 C C . GLY A 1 658 ? -36.815 8.997 -0.390 1.00 88.25 658 GLY A C 1
ATOM 5329 O O . GLY A 1 658 ? -36.268 10.091 -0.493 1.00 88.25 658 GLY A O 1
ATOM 5330 N N . ARG A 1 659 ? -37.830 8.770 0.457 1.00 89.62 659 ARG A N 1
ATOM 5331 C CA . ARG A 1 659 ? -38.445 9.773 1.347 1.00 89.62 659 ARG A CA 1
ATOM 5332 C C . ARG A 1 659 ? -37.555 10.228 2.520 1.00 89.62 659 ARG A C 1
ATOM 5334 O O . ARG A 1 659 ? -37.827 11.270 3.098 1.00 89.62 659 ARG A O 1
ATOM 5341 N N . LEU A 1 660 ? -36.527 9.452 2.881 1.00 89.00 660 LEU A N 1
ATOM 5342 C CA . LEU A 1 660 ? -35.642 9.682 4.039 1.00 89.00 660 LEU A CA 1
ATOM 5343 C C . LEU A 1 660 ? -34.211 10.066 3.640 1.00 89.00 660 LEU A C 1
ATOM 5345 O O . LEU A 1 660 ? -33.470 10.608 4.451 1.00 89.00 660 LEU A O 1
ATOM 5349 N N . ARG A 1 661 ? -33.821 9.832 2.380 1.00 89.12 661 ARG A N 1
ATOM 5350 C CA . ARG A 1 661 ? -32.460 10.059 1.851 1.00 89.12 661 ARG A CA 1
ATOM 5351 C C . ARG A 1 661 ? -31.942 11.501 1.986 1.00 89.12 661 ARG A C 1
ATOM 5353 O O . ARG A 1 661 ? -30.740 11.711 1.871 1.00 89.12 661 ARG A O 1
ATOM 5360 N N . GLN A 1 662 ? -32.832 12.470 2.211 1.00 87.44 662 GLN A N 1
ATOM 5361 C CA . GLN A 1 662 ? -32.508 13.890 2.418 1.00 87.44 662 GLN A CA 1
ATOM 5362 C C . GLN A 1 662 ? -32.309 14.275 3.898 1.00 87.44 662 GLN A C 1
ATOM 5364 O O . GLN A 1 662 ? -31.882 15.393 4.178 1.00 87.44 662 GLN A O 1
ATOM 5369 N N . GLY A 1 663 ? -32.612 13.383 4.851 1.00 91.44 663 GLY A N 1
ATOM 5370 C CA . GLY A 1 663 ? -32.362 13.621 6.277 1.00 91.44 663 GLY A CA 1
ATOM 5371 C C . GLY A 1 663 ? -30.860 13.681 6.602 1.00 91.44 663 GLY A C 1
ATOM 5372 O O . GLY A 1 663 ? -30.052 13.206 5.799 1.00 91.44 663 GLY A O 1
ATOM 5373 N N . PRO A 1 664 ? -30.440 14.251 7.748 1.00 97.06 664 PRO A N 1
ATOM 5374 C CA . PRO A 1 664 ? -29.027 14.330 8.109 1.00 97.06 664 PRO A CA 1
ATOM 5375 C C . PRO A 1 664 ? -28.380 12.947 8.275 1.00 97.06 664 PRO A C 1
ATOM 5377 O O . PRO A 1 664 ? -28.879 12.094 9.015 1.00 97.06 664 PRO A O 1
ATOM 5380 N N . ILE A 1 665 ? -27.239 12.741 7.615 1.00 98.19 665 ILE A N 1
ATOM 5381 C CA . ILE A 1 665 ? -26.435 11.515 7.715 1.00 98.19 665 ILE A CA 1
ATOM 5382 C C . ILE A 1 665 ? -25.014 11.902 8.123 1.00 98.19 665 ILE A C 1
ATOM 5384 O O . ILE A 1 665 ? -24.330 12.612 7.392 1.00 98.19 665 ILE A O 1
ATOM 5388 N N . THR A 1 666 ? -24.536 11.418 9.266 1.00 98.31 666 THR A N 1
ATOM 5389 C CA . THR A 1 666 ? -23.154 11.636 9.718 1.00 98.31 666 THR A CA 1
ATOM 5390 C C . THR A 1 666 ? -22.318 10.376 9.515 1.00 98.31 666 THR A C 1
ATOM 5392 O O . THR A 1 666 ? -22.678 9.302 9.987 1.00 98.31 666 THR A O 1
ATOM 5395 N N . LEU A 1 667 ? -21.168 10.492 8.854 1.00 98.38 667 LEU A N 1
ATOM 5396 C CA . LEU A 1 667 ? -20.205 9.406 8.667 1.00 98.38 667 LEU A CA 1
ATOM 5397 C C . LEU A 1 667 ? -18.964 9.654 9.529 1.00 98.38 667 LEU A C 1
ATOM 5399 O O . LEU A 1 667 ? -18.258 10.638 9.321 1.00 98.38 667 LEU A O 1
ATOM 5403 N N . ILE A 1 668 ? -18.687 8.759 10.476 1.00 97.62 668 ILE A N 1
ATOM 5404 C CA . ILE A 1 668 ? -17.462 8.750 11.279 1.00 97.62 668 ILE A CA 1
ATOM 5405 C C . ILE A 1 668 ? -16.541 7.647 10.762 1.00 97.62 668 ILE A C 1
ATOM 5407 O O . ILE A 1 668 ? -16.818 6.452 10.905 1.00 97.62 668 ILE A O 1
ATOM 5411 N N . VAL A 1 669 ? -15.436 8.068 10.158 1.00 95.31 669 VAL A N 1
ATOM 5412 C CA . VAL A 1 669 ? -14.427 7.201 9.536 1.00 95.31 669 VAL A CA 1
ATOM 5413 C C . VAL A 1 669 ? -13.048 7.463 10.139 1.00 95.31 669 VAL A C 1
ATOM 5415 O O . VAL A 1 669 ? -12.864 8.412 10.903 1.00 95.31 669 VAL A O 1
ATOM 5418 N N . GLY A 1 670 ? -12.060 6.625 9.823 1.00 88.00 670 GLY A N 1
ATOM 5419 C CA . GLY A 1 670 ? -10.677 6.883 10.225 1.00 88.00 670 GLY A CA 1
ATOM 5420 C C . GLY A 1 670 ? -10.146 8.188 9.627 1.00 88.00 670 GLY A C 1
ATOM 5421 O O . GLY A 1 670 ? -10.508 8.567 8.514 1.00 88.00 670 GLY A O 1
ATOM 5422 N N . GLU A 1 671 ? -9.241 8.867 10.336 1.00 81.38 671 GLU A N 1
ATOM 5423 C CA . GLU A 1 671 ? -8.429 9.938 9.729 1.00 81.38 671 GLU A CA 1
ATOM 5424 C C . GLU A 1 671 ? -7.645 9.458 8.499 1.00 81.38 671 GLU A C 1
ATOM 5426 O O . GLU A 1 671 ? -7.330 10.263 7.627 1.00 81.38 671 GLU A O 1
ATOM 5431 N N . ARG A 1 672 ? -7.317 8.161 8.482 1.00 69.31 672 ARG A N 1
ATOM 5432 C CA . ARG A 1 672 ? -6.396 7.444 7.595 1.00 69.31 672 ARG A CA 1
ATOM 5433 C C . ARG A 1 672 ? -6.823 5.984 7.506 1.00 69.31 672 ARG A C 1
ATOM 5435 O O . ARG A 1 672 ? -7.437 5.493 8.460 1.00 69.31 672 ARG A O 1
ATOM 5442 N N . MET A 1 673 ? -6.401 5.296 6.444 1.00 59.59 673 MET A N 1
ATOM 5443 C CA . MET A 1 673 ? -6.687 3.879 6.155 1.00 59.59 673 MET A CA 1
ATOM 5444 C C . MET A 1 673 ? -8.184 3.538 5.965 1.00 59.59 673 MET A C 1
ATOM 5446 O O . MET A 1 673 ? -9.066 4.029 6.667 1.00 59.59 673 MET A O 1
ATOM 5450 N N . GLY A 1 674 ? -8.482 2.615 5.043 1.00 65.75 674 GLY A N 1
ATOM 5451 C CA . GLY A 1 674 ? -9.863 2.259 4.684 1.00 65.75 674 GLY A CA 1
ATOM 5452 C C . GLY A 1 674 ? -10.503 3.320 3.785 1.00 65.75 674 GLY A C 1
ATOM 5453 O O . GLY A 1 674 ? -9.844 3.844 2.890 1.00 65.75 674 GLY A O 1
ATOM 5454 N N . THR A 1 675 ? -11.777 3.653 4.004 1.00 75.44 675 THR A N 1
ATOM 5455 C CA . THR A 1 675 ? -12.369 4.862 3.404 1.00 75.44 675 THR A CA 1
ATOM 5456 C C . THR A 1 675 ? -12.121 6.036 4.348 1.00 75.44 675 THR A C 1
ATOM 5458 O O . THR A 1 675 ? -12.948 6.328 5.208 1.00 75.44 675 THR A O 1
ATOM 5461 N N . ASP A 1 676 ? -10.961 6.683 4.227 1.00 83.81 676 ASP A N 1
ATOM 5462 C CA . ASP A 1 676 ? -10.559 7.755 5.141 1.00 83.81 676 ASP A CA 1
ATOM 5463 C C . ASP A 1 676 ? -11.444 9.018 5.047 1.00 83.81 676 ASP A C 1
ATOM 5465 O O . ASP A 1 676 ? -12.298 9.178 4.163 1.00 83.81 676 ASP A O 1
ATOM 5469 N N . PHE A 1 677 ? -11.237 9.940 5.988 1.00 90.06 677 PHE A N 1
ATOM 5470 C CA . PHE A 1 677 ? -11.934 11.224 6.073 1.00 90.06 677 PHE A CA 1
ATOM 5471 C C . PHE A 1 677 ? -11.864 12.055 4.779 1.00 90.06 677 PHE A C 1
ATOM 5473 O O . PHE A 1 677 ? -12.869 12.639 4.362 1.00 90.06 677 PHE A O 1
ATOM 5480 N N . THR A 1 678 ? -10.703 12.107 4.126 1.00 87.31 678 THR A N 1
ATOM 5481 C CA . THR A 1 678 ? -10.461 12.906 2.917 1.00 87.31 678 THR A CA 1
ATOM 5482 C C . THR A 1 678 ? -11.165 12.293 1.712 1.00 87.31 678 THR A C 1
ATOM 5484 O O . THR A 1 678 ? -11.868 13.006 0.987 1.00 87.31 678 THR A O 1
ATOM 5487 N N . LEU A 1 679 ? -11.053 10.975 1.526 1.00 82.75 679 LEU A N 1
ATOM 5488 C CA . LEU A 1 679 ? -11.773 10.229 0.493 1.00 82.75 679 LEU A CA 1
ATOM 5489 C C . LEU A 1 679 ? -13.290 10.340 0.680 1.00 82.75 679 LEU A C 1
ATOM 5491 O O . LEU A 1 679 ? -14.001 10.670 -0.271 1.00 82.75 679 LEU A O 1
ATOM 5495 N N . THR A 1 680 ? -13.789 10.161 1.906 1.00 89.12 680 THR A N 1
ATOM 5496 C CA . THR A 1 680 ? -15.227 10.244 2.215 1.00 89.12 680 THR A CA 1
ATOM 5497 C C . THR A 1 680 ? -15.772 11.650 1.954 1.00 89.12 680 THR A C 1
ATOM 5499 O O . THR A 1 680 ? -16.767 11.810 1.245 1.00 89.12 680 THR A O 1
ATOM 5502 N N . LYS A 1 681 ? -15.089 12.699 2.433 1.00 92.19 681 LYS A N 1
ATOM 5503 C CA . LYS A 1 681 ? -15.470 14.102 2.187 1.00 92.19 681 LYS A CA 1
ATOM 5504 C C . LYS A 1 681 ? -15.429 14.462 0.696 1.00 92.19 681 LYS A C 1
ATOM 5506 O O . LYS A 1 681 ? -16.281 15.203 0.201 1.00 92.19 681 LYS A O 1
ATOM 5511 N N . THR A 1 682 ? -14.475 13.892 -0.038 1.00 89.06 682 THR A N 1
ATOM 5512 C CA . THR A 1 682 ? -14.368 14.034 -1.495 1.00 89.06 682 THR A CA 1
ATOM 5513 C C . THR A 1 682 ? -15.517 13.324 -2.214 1.00 89.06 682 THR A C 1
ATOM 5515 O O . THR A 1 682 ? -16.089 13.895 -3.143 1.00 89.06 682 THR A O 1
ATOM 5518 N N . ALA A 1 683 ? -15.917 12.127 -1.775 1.00 86.75 683 ALA A N 1
ATOM 5519 C CA . ALA A 1 683 ? -17.070 11.407 -2.313 1.00 86.75 683 ALA A CA 1
ATOM 5520 C C . ALA A 1 683 ? -18.389 12.162 -2.069 1.00 86.75 683 ALA A C 1
ATOM 5522 O O . ALA A 1 683 ? -19.188 12.288 -2.998 1.00 86.75 683 ALA A O 1
ATOM 5523 N N . VAL A 1 684 ? -18.580 12.738 -0.874 1.00 91.75 684 VAL A N 1
ATOM 5524 C CA . VAL A 1 684 ? -19.731 13.602 -0.541 1.00 91.75 684 VAL A CA 1
ATOM 5525 C C . VAL A 1 684 ? -19.831 14.782 -1.506 1.00 91.75 684 VAL A C 1
ATOM 5527 O O . VAL A 1 684 ? -20.881 14.984 -2.121 1.00 91.75 684 VAL A O 1
ATOM 5530 N N . LYS A 1 685 ? -18.720 15.501 -1.726 1.00 89.50 685 LYS A N 1
ATOM 5531 C CA . LYS A 1 685 ? -18.664 16.622 -2.677 1.00 89.50 685 LYS A CA 1
ATOM 5532 C C . LYS A 1 685 ? -19.007 16.188 -4.109 1.00 89.50 685 LYS A C 1
ATOM 5534 O O . LYS A 1 685 ? -19.796 16.857 -4.766 1.00 89.50 685 LYS A O 1
ATOM 5539 N N . HIS A 1 686 ? -18.460 15.067 -4.585 1.00 87.75 686 HIS A N 1
ATOM 5540 C CA . HIS A 1 686 ? -18.734 14.553 -5.937 1.00 87.75 686 HIS A CA 1
ATOM 5541 C C . HIS A 1 686 ? -20.158 14.014 -6.127 1.00 87.75 686 HIS A C 1
ATOM 5543 O O . HIS A 1 686 ? -20.642 13.980 -7.256 1.00 87.75 686 HIS A O 1
ATOM 5549 N N . CYS A 1 687 ? -20.823 13.571 -5.059 1.00 85.62 687 CYS A N 1
ATOM 5550 C CA . CYS A 1 687 ? -22.212 13.111 -5.119 1.00 85.62 687 CYS A CA 1
ATOM 5551 C C . CYS A 1 687 ? -23.231 14.241 -4.898 1.00 85.62 687 CYS A C 1
ATOM 5553 O O . CYS A 1 687 ? -24.427 13.983 -4.994 1.00 85.62 687 CYS A O 1
ATOM 5555 N N . GLY A 1 688 ? -22.785 15.468 -4.592 1.00 88.69 688 GLY A N 1
ATOM 5556 C CA . GLY A 1 688 ? -23.671 16.595 -4.281 1.00 88.69 688 GLY A CA 1
ATOM 5557 C C . GLY A 1 688 ? -24.502 16.397 -3.007 1.00 88.69 688 GLY A C 1
ATOM 5558 O O . GLY A 1 688 ? -25.544 17.027 -2.856 1.00 88.69 688 GLY A O 1
ATOM 5559 N N . ALA A 1 689 ? -24.074 15.508 -2.106 1.00 90.69 689 ALA A N 1
ATOM 5560 C CA . ALA A 1 689 ? -24.860 15.060 -0.958 1.00 90.69 689 ALA A CA 1
ATOM 5561 C C . ALA A 1 689 ? -24.737 16.042 0.225 1.00 90.69 689 ALA A C 1
ATOM 5563 O O . ALA A 1 689 ? -24.039 15.782 1.202 1.00 90.69 689 ALA A O 1
ATOM 5564 N N . THR A 1 690 ? -25.380 17.207 0.117 1.00 92.56 690 THR A N 1
ATOM 5565 C CA . THR A 1 690 ? -25.261 18.324 1.078 1.00 92.56 690 THR A CA 1
ATOM 5566 C C . THR A 1 690 ? -25.768 18.010 2.488 1.00 92.56 690 THR A C 1
ATOM 5568 O O . THR A 1 690 ? -25.367 18.678 3.437 1.00 92.56 690 THR A O 1
ATOM 5571 N N . ASN A 1 691 ? -26.606 16.984 2.644 1.00 95.50 691 ASN A N 1
ATOM 5572 C CA . ASN A 1 691 ? -27.106 16.476 3.922 1.00 95.50 691 ASN A CA 1
ATOM 5573 C C . ASN A 1 691 ? -26.148 15.492 4.627 1.00 95.50 691 ASN A C 1
ATOM 5575 O O . ASN A 1 691 ? -26.464 15.017 5.721 1.00 95.50 691 ASN A O 1
ATOM 5579 N N . VAL A 1 692 ? -24.999 15.166 4.019 1.00 97.69 692 VAL A N 1
ATOM 5580 C CA . VAL A 1 692 ? -24.028 14.209 4.567 1.00 97.69 692 VAL A CA 1
ATOM 5581 C C . VAL A 1 692 ? -22.857 14.935 5.234 1.00 97.69 692 VAL A C 1
ATOM 5583 O O . VAL A 1 692 ? -22.030 15.562 4.573 1.00 97.69 692 VAL A O 1
ATOM 5586 N N . SER A 1 693 ? -22.752 14.799 6.555 1.00 97.50 693 SER A N 1
ATOM 5587 C CA . SER A 1 693 ? -21.601 15.247 7.345 1.00 97.50 693 SER A CA 1
ATOM 5588 C C . SER A 1 693 ? -20.547 14.144 7.443 1.00 97.50 693 SER A C 1
ATOM 5590 O O . SER A 1 693 ? -20.879 12.963 7.524 1.00 97.50 693 SER A O 1
ATOM 5592 N N . VAL A 1 694 ? -19.266 14.515 7.493 1.00 97.19 694 VAL A N 1
ATOM 5593 C CA . VAL A 1 694 ? -18.149 13.573 7.684 1.00 97.19 694 VAL A CA 1
ATOM 5594 C C . VAL A 1 694 ? -17.302 14.047 8.857 1.00 97.19 694 VAL A C 1
ATOM 5596 O O . VAL A 1 694 ? -16.885 15.204 8.876 1.00 97.19 694 VAL A O 1
ATOM 5599 N N . GLY A 1 695 ? -17.044 13.156 9.813 1.00 94.62 695 GLY A N 1
ATOM 5600 C CA . GLY A 1 695 ? -16.163 13.377 10.957 1.00 94.62 695 GLY A CA 1
ATOM 5601 C C . GLY A 1 695 ? -15.065 12.318 11.036 1.00 94.62 695 GLY A C 1
ATOM 5602 O O . GLY A 1 695 ? -15.224 11.199 10.545 1.00 94.62 695 GLY A O 1
ATOM 5603 N N . ARG A 1 696 ? -13.934 12.671 11.646 1.00 91.06 696 ARG A N 1
ATOM 5604 C CA . ARG A 1 696 ? -12.757 11.802 11.745 1.00 91.06 696 ARG A CA 1
ATOM 5605 C C . ARG A 1 696 ? -12.596 11.180 13.130 1.00 91.06 696 ARG A C 1
ATOM 5607 O O . ARG A 1 696 ? -12.754 11.843 14.155 1.00 91.06 696 ARG A O 1
ATOM 5614 N N . ALA A 1 697 ? -12.223 9.911 13.170 1.00 90.38 697 ALA A N 1
ATOM 5615 C CA . ALA A 1 697 ? -11.771 9.221 14.368 1.00 90.38 697 ALA A CA 1
ATOM 5616 C C . ALA A 1 697 ? -10.246 9.341 14.480 1.00 90.38 697 ALA A C 1
ATOM 5618 O O . ALA A 1 697 ? -9.532 8.873 13.589 1.00 90.38 697 ALA A O 1
ATOM 5619 N N . ARG A 1 698 ? -9.744 9.957 15.562 1.00 87.12 698 ARG A N 1
ATOM 5620 C CA . ARG A 1 698 ? -8.312 10.266 15.704 1.00 87.12 698 ARG A CA 1
ATOM 5621 C C . ARG A 1 698 ? -7.475 9.003 15.895 1.00 87.12 698 ARG A C 1
ATOM 5623 O O . ARG A 1 698 ? -7.627 8.319 16.910 1.00 87.12 698 ARG A O 1
ATOM 5630 N N . LEU A 1 699 ? -6.577 8.714 14.954 1.00 81.88 699 LEU A N 1
ATOM 5631 C CA . LEU A 1 699 ? -5.710 7.529 14.972 1.00 81.88 699 LEU A CA 1
ATOM 5632 C C . LEU A 1 699 ? -4.290 7.930 15.379 1.00 81.88 699 LEU A C 1
ATOM 5634 O O . LEU A 1 699 ? -3.422 8.153 14.543 1.00 81.88 699 LEU A O 1
ATOM 5638 N N . MET A 1 700 ? -4.067 8.041 16.692 1.00 70.00 700 MET A N 1
ATOM 5639 C CA . MET A 1 700 ? -2.797 8.542 17.240 1.00 70.00 700 MET A CA 1
ATOM 5640 C C . MET A 1 700 ? -1.610 7.601 16.973 1.00 70.00 700 MET A C 1
ATOM 5642 O O . MET A 1 700 ? -0.509 8.080 16.727 1.00 70.00 700 MET A O 1
ATOM 5646 N N . ILE A 1 701 ? -1.840 6.282 16.983 1.00 70.94 701 ILE A N 1
ATOM 5647 C CA . ILE A 1 701 ? -0.783 5.268 16.855 1.00 70.94 701 ILE A CA 1
ATOM 5648 C C . ILE A 1 701 ? -0.720 4.719 15.415 1.00 70.94 701 ILE A C 1
ATOM 5650 O O . ILE A 1 701 ? -1.749 4.247 14.917 1.00 70.94 701 ILE A O 1
ATOM 5654 N N . PRO A 1 702 ? 0.466 4.677 14.764 1.00 62.88 702 PRO A N 1
ATOM 5655 C CA . PRO A 1 702 ? 0.645 4.112 13.424 1.00 62.88 702 PRO A CA 1
ATOM 5656 C C . PRO A 1 702 ? 0.120 2.680 13.278 1.00 62.88 702 PRO A C 1
ATOM 5658 O O . PRO A 1 702 ? 0.150 1.889 14.228 1.00 62.88 702 PRO A O 1
ATOM 5661 N N . PHE A 1 703 ? -0.338 2.326 12.075 1.00 71.94 703 PHE A N 1
ATOM 5662 C CA . PHE A 1 703 ? -0.999 1.045 11.765 1.00 71.94 703 PHE A CA 1
ATOM 5663 C C . PHE A 1 703 ? -2.269 0.769 12.602 1.00 71.94 703 PHE A C 1
ATOM 5665 O O . PHE A 1 703 ? -2.726 -0.372 12.702 1.00 71.94 703 PHE A O 1
ATOM 5672 N N . GLY A 1 704 ? -2.830 1.804 13.231 1.00 74.88 704 GLY A N 1
ATOM 5673 C CA . GLY A 1 704 ? -4.169 1.793 13.806 1.00 74.88 704 GLY A CA 1
ATOM 5674 C C . GLY A 1 704 ? -5.252 1.913 12.738 1.00 74.88 704 GLY A C 1
ATOM 5675 O O . GLY A 1 704 ? -5.012 2.416 11.645 1.00 74.88 704 GLY A O 1
ATOM 5676 N N . THR A 1 705 ? -6.462 1.456 13.055 1.00 87.12 705 THR A N 1
ATOM 5677 C CA . THR A 1 705 ? -7.637 1.588 12.176 1.00 87.12 705 THR A CA 1
ATOM 5678 C C . THR A 1 705 ? -8.872 1.984 12.977 1.00 87.12 705 THR A C 1
ATOM 5680 O O . THR A 1 705 ? -9.018 1.629 14.150 1.00 87.12 705 THR A O 1
ATOM 5683 N N . HIS A 1 706 ? -9.787 2.723 12.350 1.00 96.06 706 HIS A N 1
ATOM 5684 C CA . HIS A 1 706 ? -11.127 2.924 12.890 1.00 96.06 706 HIS A CA 1
ATOM 5685 C C . HIS A 1 706 ? -12.020 1.784 12.399 1.00 96.06 706 HIS A C 1
ATOM 5687 O O . HIS A 1 706 ? -12.554 1.842 11.294 1.00 96.06 706 HIS A O 1
ATOM 5693 N N . HIS A 1 707 ? -12.100 0.703 13.177 1.00 96.50 707 HIS A N 1
ATOM 5694 C CA . HIS A 1 707 ? -12.670 -0.556 12.703 1.00 96.50 707 HIS A CA 1
ATOM 5695 C C . HIS A 1 707 ? -14.059 -0.881 13.283 1.00 96.50 707 HIS A C 1
ATOM 5697 O O . HIS A 1 707 ? -14.784 -1.704 12.710 1.00 96.50 707 HIS A O 1
ATOM 5703 N N . SER A 1 708 ? -14.465 -0.165 14.337 1.00 97.75 708 SER A N 1
ATOM 5704 C CA . SER A 1 708 ? -15.816 -0.150 14.909 1.00 97.75 708 SER A CA 1
ATOM 5705 C C . SER A 1 708 ? -16.916 0.106 13.882 1.00 97.75 708 SER A C 1
ATOM 5707 O O . SER A 1 708 ? -16.765 0.911 12.964 1.00 97.75 708 SER A O 1
ATOM 5709 N N . LYS A 1 709 ? -18.043 -0.584 14.072 1.00 98.50 709 LYS A N 1
ATOM 5710 C CA . LYS A 1 709 ? -19.173 -0.646 13.138 1.00 98.50 709 LYS A CA 1
ATOM 5711 C C . LYS A 1 709 ? -20.475 -0.432 13.905 1.00 98.50 709 LYS A C 1
ATOM 5713 O O . LYS A 1 709 ? -21.136 -1.374 14.333 1.00 98.50 709 LYS A O 1
ATOM 5718 N N . ILE A 1 710 ? -20.786 0.837 14.142 1.00 98.69 710 ILE A N 1
ATOM 5719 C CA . ILE A 1 710 ? -21.910 1.294 14.968 1.00 98.69 710 ILE A CA 1
ATOM 5720 C C . ILE A 1 710 ? -22.781 2.186 14.095 1.00 98.69 710 ILE A C 1
ATOM 5722 O O . ILE A 1 710 ? -22.259 3.041 13.390 1.00 98.69 710 ILE A O 1
ATOM 5726 N N . SER A 1 711 ? -24.096 2.021 14.130 1.00 98.69 711 SER A N 1
ATOM 5727 C CA . SER A 1 711 ? -25.025 3.003 13.567 1.00 98.69 711 SER A CA 1
ATOM 5728 C C . SER A 1 711 ? -26.053 3.394 14.615 1.00 98.69 711 SER A C 1
ATOM 5730 O O . SER A 1 711 ? -26.584 2.526 15.303 1.00 98.69 711 SER A O 1
ATOM 5732 N N . ILE A 1 712 ? -26.310 4.689 14.755 1.00 98.69 712 ILE A N 1
ATOM 5733 C CA . ILE A 1 712 ? -27.337 5.222 15.650 1.00 98.69 712 ILE A CA 1
ATOM 5734 C C . ILE A 1 712 ? -28.296 6.036 14.790 1.00 98.69 712 ILE A C 1
ATOM 5736 O O . ILE A 1 712 ? -27.874 6.772 13.897 1.00 98.69 712 ILE A O 1
ATOM 5740 N N . PHE A 1 713 ? -29.583 5.861 15.040 1.00 98.06 713 PHE A N 1
ATOM 5741 C CA . PHE A 1 713 ? -30.664 6.431 14.257 1.00 98.06 713 PHE A CA 1
ATOM 5742 C C . PHE A 1 713 ? -31.659 7.107 15.182 1.00 98.06 713 PHE A C 1
ATOM 5744 O O . PHE A 1 713 ? -31.987 6.568 16.237 1.00 98.06 713 PHE A O 1
ATOM 5751 N N . GLU A 1 714 ? -32.187 8.243 14.755 1.00 95.94 714 GLU A N 1
ATOM 5752 C CA . GLU A 1 714 ? -33.343 8.870 15.381 1.00 95.94 714 GLU A CA 1
ATOM 5753 C C . GLU A 1 714 ? -34.539 8.722 14.445 1.00 95.94 714 GLU A C 1
ATOM 5755 O O . GLU A 1 714 ? -34.431 8.986 13.248 1.00 95.94 714 GLU A O 1
ATOM 5760 N N . SER A 1 715 ? -35.668 8.260 14.979 1.00 92.81 715 SER A N 1
ATOM 5761 C CA . SER A 1 715 ? -36.923 8.099 14.239 1.00 92.81 715 SER A CA 1
ATOM 5762 C C . SER A 1 715 ? -37.880 9.264 14.518 1.00 92.81 715 SER A C 1
ATOM 5764 O O . SER A 1 715 ? -37.743 9.985 15.506 1.00 92.81 715 SER A O 1
ATOM 5766 N N . SER A 1 716 ? -38.883 9.455 13.658 1.00 87.56 716 SER A N 1
ATOM 5767 C CA . SER A 1 716 ? -39.804 10.607 13.711 1.00 87.56 716 SER A CA 1
ATOM 5768 C C . SER A 1 716 ? -40.648 10.722 14.990 1.00 87.56 716 SER A C 1
ATOM 5770 O O . SER A 1 716 ? -41.224 11.777 15.239 1.00 87.56 716 SER A O 1
ATOM 5772 N N . ASN A 1 717 ? -40.722 9.667 15.807 1.00 87.50 717 ASN A N 1
ATOM 5773 C CA . ASN A 1 717 ? -41.406 9.664 17.105 1.00 87.50 717 ASN A CA 1
ATOM 5774 C C . ASN A 1 717 ? -40.460 9.926 18.301 1.00 87.50 717 ASN A C 1
ATOM 5776 O O . ASN A 1 717 ? -40.873 9.765 19.448 1.00 87.50 717 ASN A O 1
ATOM 5780 N N . GLY A 1 718 ? -39.196 10.290 18.047 1.00 87.25 718 GLY A N 1
ATOM 5781 C CA . GLY A 1 718 ? -38.181 10.554 19.072 1.00 87.25 718 GLY A CA 1
ATOM 5782 C C . GLY A 1 718 ? -37.509 9.305 19.657 1.00 87.25 718 GLY A C 1
ATOM 5783 O O . GLY A 1 718 ? -36.657 9.430 20.535 1.00 87.25 718 GLY A O 1
ATOM 5784 N N . ARG A 1 719 ? -37.852 8.092 19.198 1.00 94.31 719 ARG A N 1
ATOM 5785 C CA . ARG A 1 719 ? -37.137 6.866 19.581 1.00 94.31 719 ARG A CA 1
ATOM 5786 C C . ARG A 1 719 ? -35.787 6.789 18.878 1.00 94.31 719 ARG A C 1
ATOM 5788 O O . ARG A 1 719 ? -35.698 6.967 17.659 1.00 94.31 719 ARG A O 1
ATOM 5795 N N . VAL A 1 720 ? -34.765 6.442 19.654 1.00 97.31 720 VAL A N 1
ATOM 5796 C CA . VAL A 1 720 ? -33.399 6.208 19.188 1.00 97.31 720 VAL A CA 1
ATOM 5797 C C . VAL A 1 720 ? -33.189 4.705 19.001 1.00 97.31 720 VAL A C 1
ATOM 5799 O O . VAL A 1 720 ? -33.493 3.915 19.897 1.00 97.31 720 VAL A O 1
ATOM 5802 N N . HIS A 1 721 ? -32.656 4.308 17.848 1.00 98.00 721 HIS A N 1
ATOM 5803 C CA . HIS A 1 721 ? -32.292 2.929 17.521 1.00 98.00 721 HIS A CA 1
ATOM 5804 C C . HIS A 1 721 ? -30.772 2.809 17.388 1.00 98.00 721 HIS A C 1
ATOM 5806 O O . HIS A 1 721 ? -30.122 3.684 16.819 1.00 98.00 721 HIS A O 1
ATOM 5812 N N . ILE A 1 722 ? -30.203 1.717 17.892 1.00 98.50 722 ILE A N 1
ATOM 5813 C CA . ILE A 1 722 ? -28.764 1.439 17.893 1.00 98.50 722 ILE A CA 1
ATOM 5814 C C . ILE A 1 722 ? -28.532 0.094 17.202 1.00 98.50 722 ILE A C 1
ATOM 5816 O O . ILE A 1 722 ? -29.119 -0.921 17.573 1.00 98.50 722 ILE A O 1
ATOM 5820 N N . ILE A 1 723 ? -27.644 0.092 16.210 1.00 98.44 723 ILE A N 1
ATOM 5821 C CA . ILE A 1 723 ? -27.166 -1.090 15.494 1.00 98.44 723 ILE A CA 1
ATOM 5822 C C . ILE A 1 723 ? -25.668 -1.254 15.760 1.00 98.44 723 ILE A C 1
ATOM 5824 O O . ILE A 1 723 ? -24.876 -0.374 15.419 1.00 98.44 723 ILE A O 1
ATOM 5828 N N . ILE A 1 724 ? -25.263 -2.396 16.316 1.00 98.44 724 ILE A N 1
ATOM 5829 C CA . ILE A 1 724 ? -23.852 -2.802 16.432 1.00 98.44 724 ILE A CA 1
ATOM 5830 C C . ILE A 1 724 ? -23.610 -3.946 15.448 1.00 98.44 724 ILE A C 1
ATOM 5832 O O . ILE A 1 724 ? -24.171 -5.021 15.630 1.00 98.44 72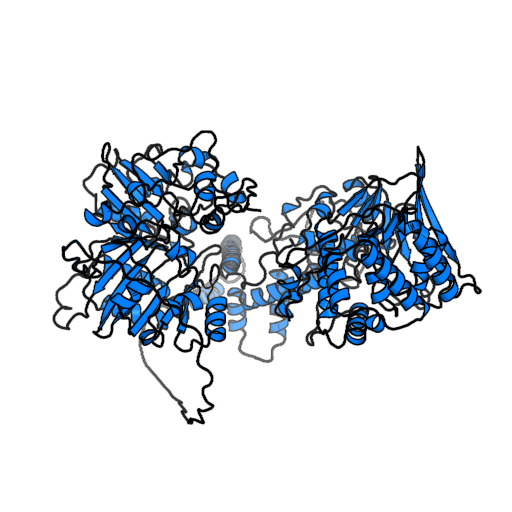4 ILE A O 1
ATOM 5836 N N . ALA A 1 725 ? -22.813 -3.729 14.402 1.00 97.94 725 ALA A N 1
ATOM 5837 C CA . ALA A 1 725 ? -22.675 -4.644 13.265 1.00 97.94 725 ALA A CA 1
ATOM 5838 C C . ALA A 1 725 ? -21.240 -5.162 13.067 1.00 97.94 725 ALA A C 1
ATOM 5840 O O . ALA A 1 725 ? -20.287 -4.645 13.642 1.00 97.94 725 ALA A O 1
ATOM 5841 N N . THR A 1 726 ? -21.069 -6.167 12.201 1.00 98.12 726 THR A N 1
ATOM 5842 C CA . THR A 1 726 ? -19.747 -6.616 11.711 1.00 98.12 726 THR A CA 1
ATOM 5843 C C . THR A 1 726 ? -19.452 -6.222 10.262 1.00 98.12 726 THR A C 1
ATOM 5845 O O . THR A 1 726 ? -18.300 -6.308 9.829 1.00 98.12 726 THR A O 1
ATOM 5848 N N . ALA A 1 727 ? -20.462 -5.735 9.536 1.00 97.94 727 ALA A N 1
ATOM 5849 C CA . ALA A 1 727 ? -20.373 -5.325 8.138 1.00 97.94 727 ALA A CA 1
ATOM 5850 C C . ALA A 1 727 ? -19.797 -3.911 7.949 1.00 97.94 727 ALA A C 1
ATOM 5852 O O . ALA A 1 727 ? -20.112 -2.974 8.692 1.00 97.94 727 ALA A O 1
ATOM 5853 N N . ASN A 1 728 ? -18.981 -3.741 6.912 1.00 98.06 728 ASN A N 1
ATOM 5854 C CA . ASN A 1 728 ? -18.704 -2.429 6.339 1.00 98.06 728 ASN A CA 1
ATOM 5855 C C . ASN A 1 728 ? -19.949 -1.888 5.608 1.00 98.06 728 ASN A C 1
ATOM 5857 O O . ASN A 1 728 ? -20.877 -2.644 5.322 1.00 98.06 728 ASN A O 1
ATOM 5861 N N . LEU A 1 729 ? -20.000 -0.593 5.283 1.00 98.00 729 LEU A N 1
ATOM 5862 C CA . LEU A 1 729 ? -21.096 -0.027 4.480 1.00 98.00 729 LEU A CA 1
ATOM 5863 C C . LEU A 1 729 ? -20.785 -0.181 2.984 1.00 98.00 729 LEU A C 1
ATOM 5865 O O . LEU A 1 729 ? -20.580 0.798 2.269 1.00 98.00 729 LEU A O 1
ATOM 5869 N N . LEU A 1 730 ? -20.712 -1.441 2.550 1.00 96.19 730 LEU A N 1
ATOM 5870 C CA . LEU A 1 730 ? -20.430 -1.877 1.183 1.00 96.19 730 LEU A CA 1
ATOM 5871 C C . LEU A 1 730 ? -21.445 -2.939 0.751 1.00 96.19 730 LEU A C 1
ATOM 5873 O O . LEU A 1 730 ? -21.864 -3.763 1.566 1.00 96.19 730 LEU A O 1
ATOM 5877 N N . GLU A 1 731 ? -21.757 -2.984 -0.545 1.00 95.62 731 GLU A N 1
ATOM 5878 C CA . GLU A 1 731 ? -22.682 -3.973 -1.104 1.00 95.62 731 GLU A CA 1
ATOM 5879 C C . GLU A 1 731 ? -22.241 -5.416 -0.838 1.00 95.62 731 GLU A C 1
ATOM 5881 O O . GLU A 1 731 ? -23.029 -6.225 -0.351 1.00 95.62 731 GLU A O 1
ATOM 5886 N N . SER A 1 732 ? -20.971 -5.735 -1.101 1.00 94.00 732 SER A N 1
ATOM 5887 C CA . SER A 1 732 ? -20.438 -7.094 -0.959 1.00 94.00 732 SER A CA 1
ATOM 5888 C C . SER A 1 732 ? -20.512 -7.613 0.477 1.00 94.00 732 SER A C 1
ATOM 5890 O O . SER A 1 732 ? -20.874 -8.768 0.712 1.00 94.00 732 SER A O 1
ATOM 5892 N N . ASP A 1 733 ? -20.230 -6.740 1.444 1.00 96.38 733 ASP A N 1
ATOM 5893 C CA . ASP A 1 733 ? -20.288 -7.056 2.866 1.00 96.38 733 ASP A CA 1
ATOM 5894 C C . ASP A 1 733 ? -21.707 -7.383 3.332 1.00 96.38 733 ASP A C 1
ATOM 5896 O O . ASP A 1 733 ? -21.852 -8.280 4.160 1.00 96.38 733 ASP A O 1
ATOM 5900 N N . TRP A 1 734 ? -22.731 -6.693 2.820 1.00 97.12 734 TRP A N 1
ATOM 5901 C CA . TRP A 1 734 ? -24.126 -6.926 3.206 1.00 97.12 734 TRP A CA 1
ATOM 5902 C C . TRP A 1 734 ? -24.827 -8.004 2.384 1.00 97.12 734 TRP A C 1
ATOM 5904 O O . TRP A 1 734 ? -25.714 -8.647 2.935 1.00 97.12 734 TRP A O 1
ATOM 5914 N N . ASN A 1 735 ? -24.442 -8.225 1.123 1.00 95.06 735 ASN A N 1
ATOM 5915 C CA . ASN A 1 735 ? -25.167 -9.112 0.209 1.00 95.06 735 ASN A CA 1
ATOM 5916 C C . ASN A 1 735 ? -24.591 -10.530 0.103 1.00 95.06 735 ASN A C 1
ATOM 5918 O O . ASN A 1 735 ? -25.366 -11.453 -0.133 1.00 95.06 735 ASN A O 1
ATOM 5922 N N . PHE A 1 736 ? -23.278 -10.743 0.255 1.00 94.88 736 PHE A N 1
ATOM 5923 C CA . PHE A 1 736 ? -22.657 -12.043 -0.078 1.00 94.88 736 PHE A CA 1
ATOM 5924 C C . PHE A 1 736 ? -21.919 -12.727 1.083 1.00 94.88 736 PHE A C 1
ATOM 5926 O O . PHE A 1 736 ? -21.692 -13.937 1.044 1.00 94.88 736 PHE A O 1
ATOM 5933 N N . LYS A 1 737 ? -21.589 -11.981 2.141 1.00 97.50 737 LYS A N 1
ATOM 5934 C CA . LYS A 1 737 ? -20.779 -12.462 3.272 1.00 97.50 737 LYS A CA 1
ATOM 5935 C C . LYS A 1 737 ? -21.635 -12.792 4.485 1.00 97.50 737 LYS A C 1
ATOM 5937 O O . LYS A 1 737 ? -22.715 -12.236 4.672 1.00 97.50 737 LYS A O 1
ATOM 5942 N N . THR A 1 738 ? -21.128 -13.653 5.363 1.00 98.50 738 THR A N 1
ATOM 5943 C CA . THR A 1 738 ? -21.752 -13.877 6.672 1.00 98.50 738 THR A CA 1
ATOM 5944 C C . THR A 1 738 ? -21.357 -12.758 7.633 1.00 98.50 738 THR A C 1
ATOM 5946 O O . THR A 1 738 ? -20.188 -12.640 8.008 1.00 98.50 738 THR A O 1
ATOM 5949 N N . GLN A 1 739 ? -22.345 -11.956 8.038 1.00 98.38 739 GLN A N 1
ATOM 5950 C CA . GLN A 1 739 ? -22.252 -10.858 9.004 1.00 98.38 739 GLN A CA 1
ATOM 5951 C C . GLN A 1 739 ? -23.339 -11.007 10.070 1.00 98.38 739 GLN A C 1
ATOM 5953 O O . GLN A 1 739 ? -24.403 -11.566 9.803 1.00 98.38 739 GLN A O 1
ATOM 5958 N N . ALA A 1 740 ? -23.126 -10.408 11.239 1.00 97.88 740 ALA A N 1
ATOM 5959 C CA . ALA A 1 740 ? -24.184 -10.212 12.225 1.00 97.88 740 ALA A CA 1
ATOM 5960 C C . ALA A 1 740 ? -24.321 -8.741 12.621 1.00 97.88 740 ALA A C 1
ATOM 5962 O O . ALA A 1 740 ? -23.385 -7.946 12.484 1.00 97.88 740 ALA A O 1
ATOM 5963 N N . PHE A 1 741 ? -25.496 -8.395 13.137 1.00 98.12 741 PHE A N 1
ATOM 5964 C CA . PHE A 1 741 ? -25.747 -7.125 13.799 1.00 98.12 741 PHE A CA 1
ATOM 5965 C C . PHE A 1 741 ? -26.707 -7.306 14.977 1.00 98.12 741 PHE A C 1
ATOM 5967 O O . PHE A 1 741 ? -27.640 -8.103 14.921 1.00 98.12 741 PHE A O 1
ATOM 5974 N N . TYR A 1 742 ? -26.479 -6.563 16.053 1.00 98.19 742 TYR A N 1
ATOM 5975 C CA . TYR A 1 742 ? -27.393 -6.451 17.183 1.00 98.19 742 TYR A CA 1
ATOM 5976 C C . TYR A 1 742 ? -28.196 -5.160 17.056 1.00 98.19 742 TYR A C 1
ATOM 5978 O O . TYR A 1 742 ? -27.606 -4.105 16.822 1.00 98.19 742 TYR A O 1
ATOM 5986 N N . HIS A 1 743 ? -29.513 -5.246 17.227 1.00 97.75 743 HIS A N 1
ATOM 5987 C CA . HIS A 1 743 ? -30.412 -4.099 17.312 1.00 97.75 743 HIS A CA 1
ATOM 5988 C C . HIS A 1 743 ? -30.883 -3.903 18.755 1.00 97.75 743 HIS A C 1
ATOM 5990 O O . HIS A 1 743 ? -31.271 -4.868 19.413 1.00 97.75 743 HIS A O 1
ATOM 5996 N N . CYS A 1 744 ? -30.922 -2.657 19.222 1.00 96.62 744 CYS A N 1
ATOM 5997 C CA . CYS A 1 744 ? -31.781 -2.257 20.332 1.00 96.62 744 CYS A CA 1
ATOM 5998 C C . CYS A 1 744 ? -32.342 -0.846 20.140 1.00 96.62 744 CYS A C 1
ATOM 6000 O O . CYS A 1 744 ? -31.833 -0.070 19.329 1.00 96.62 744 CYS A O 1
ATOM 6002 N N . SER A 1 745 ? -33.386 -0.503 20.891 1.00 96.00 745 SER A N 1
ATOM 6003 C CA . SER A 1 745 ? -34.010 0.817 20.831 1.00 96.00 745 SER A CA 1
ATOM 6004 C C . SER A 1 745 ? -34.447 1.331 22.202 1.00 96.00 745 SER A C 1
ATOM 6006 O O . SER A 1 745 ? -34.720 0.556 23.117 1.00 96.00 745 SER A O 1
ATOM 6008 N N . GLY A 1 746 ? -34.493 2.656 22.348 1.00 94.25 746 GLY A N 1
ATOM 6009 C CA . GLY A 1 746 ? -34.843 3.334 23.594 1.00 94.25 746 GLY A CA 1
ATOM 6010 C C . GLY A 1 746 ? -35.592 4.642 23.350 1.00 94.25 746 GLY A C 1
ATOM 6011 O O . GLY A 1 746 ? -35.374 5.330 22.350 1.00 94.25 746 GLY A O 1
ATOM 6012 N N . SER A 1 747 ? -36.498 4.977 24.264 1.00 92.12 747 SER A N 1
ATOM 6013 C CA . SER A 1 747 ? -37.259 6.234 24.267 1.00 92.12 747 SER A CA 1
ATOM 6014 C C . SER A 1 747 ? -36.730 7.168 25.359 1.00 92.12 747 SER A C 1
ATOM 6016 O O . SER A 1 747 ? -36.157 6.700 26.342 1.00 92.12 747 SER A O 1
ATOM 6018 N N . GLU A 1 748 ? -36.886 8.476 25.163 1.00 88.62 748 GLU A N 1
ATOM 6019 C CA . GLU A 1 748 ? -36.340 9.521 26.040 1.00 88.62 748 GLU A CA 1
ATOM 6020 C C . GLU A 1 748 ? -36.914 9.457 27.468 1.00 88.62 748 GLU A C 1
ATOM 6022 O O . GLU A 1 748 ? -38.115 9.257 27.661 1.00 88.62 748 GLU A O 1
ATOM 6027 N N . LEU A 1 749 ? -36.036 9.589 28.464 1.00 82.12 749 LEU A N 1
ATOM 6028 C CA . LEU A 1 749 ? -36.359 9.517 29.890 1.00 82.12 749 LEU A CA 1
ATOM 6029 C C . LEU A 1 749 ? -37.074 10.791 30.356 1.00 82.12 749 LEU A C 1
ATOM 6031 O O . LEU A 1 749 ? -36.682 11.903 29.999 1.00 82.12 749 LEU A O 1
ATOM 6035 N N . THR A 1 750 ? -38.091 10.653 31.209 1.00 75.56 750 THR A N 1
ATOM 6036 C CA . THR A 1 750 ? -38.766 11.822 31.790 1.00 75.56 750 THR A CA 1
ATOM 6037 C C . THR A 1 750 ? -37.966 12.398 32.961 1.00 75.56 750 THR A C 1
ATOM 6039 O O . THR A 1 750 ? -37.181 11.706 33.614 1.00 75.56 750 THR A O 1
ATOM 6042 N N . ALA A 1 751 ? -38.201 13.670 33.301 1.00 62.97 751 ALA A N 1
ATOM 6043 C CA . ALA A 1 751 ? -37.546 14.316 34.444 1.00 62.97 751 ALA A CA 1
ATOM 6044 C C . ALA A 1 751 ? -37.793 13.588 35.787 1.00 62.97 751 ALA A C 1
ATOM 6046 O O . ALA A 1 751 ? -36.968 13.679 36.694 1.00 62.97 751 ALA A O 1
ATOM 6047 N N . SER A 1 752 ? -38.896 12.838 35.902 1.00 57.16 752 SER A N 1
ATOM 6048 C CA . SER A 1 752 ? -39.216 11.970 37.043 1.00 57.16 752 SER A CA 1
ATOM 6049 C C . SER A 1 752 ? -38.444 10.644 37.075 1.00 57.16 752 SER A C 1
ATOM 6051 O O . SER A 1 752 ? -38.284 10.083 38.155 1.00 57.16 752 SER A O 1
ATOM 6053 N N . ASP A 1 753 ? -37.942 10.145 35.942 1.00 58.78 753 ASP A N 1
ATOM 6054 C CA . ASP A 1 753 ? -37.212 8.867 35.881 1.00 58.78 753 ASP A CA 1
ATOM 6055 C C . ASP A 1 753 ? -35.738 9.014 36.300 1.00 58.78 753 ASP A C 1
ATOM 6057 O O . ASP A 1 753 ? -35.129 8.079 36.828 1.00 58.78 753 ASP A O 1
ATOM 6061 N N . ASN A 1 754 ? -35.170 10.211 36.111 1.00 54.25 754 ASN A N 1
ATOM 6062 C CA . ASN A 1 754 ? -33.752 10.507 36.348 1.00 54.25 754 ASN A CA 1
ATOM 6063 C C . ASN A 1 754 ? -33.315 10.459 37.824 1.00 54.25 754 ASN A C 1
ATOM 6065 O O . ASN A 1 754 ? -32.120 10.383 38.099 1.00 54.25 754 ASN A O 1
ATOM 6069 N N . CYS A 1 755 ? -34.236 10.515 38.791 1.00 47.53 755 CYS A N 1
ATOM 6070 C CA . CYS A 1 755 ? -33.872 10.633 40.207 1.00 47.53 755 CYS A CA 1
ATOM 6071 C C . CYS A 1 755 ? -33.596 9.297 40.925 1.00 47.53 755 CYS A C 1
ATOM 6073 O O . CYS A 1 755 ? -33.133 9.331 42.062 1.00 47.53 755 CYS A O 1
ATOM 6075 N N . ASN A 1 756 ? -33.876 8.139 40.305 1.00 47.94 756 ASN A N 1
ATOM 6076 C CA . ASN A 1 756 ? -33.926 6.850 41.021 1.00 47.94 756 ASN A CA 1
ATOM 6077 C C . ASN A 1 756 ? -33.403 5.611 40.256 1.00 47.94 756 ASN A C 1
ATOM 6079 O O . ASN A 1 756 ? -33.643 4.484 40.696 1.00 47.94 756 ASN A O 1
ATOM 6083 N N . ARG A 1 757 ? -32.686 5.759 39.130 1.00 54.44 757 ARG A N 1
ATOM 6084 C CA . ARG A 1 757 ? -32.162 4.608 38.361 1.00 54.44 757 ARG A CA 1
ATOM 6085 C C . ARG A 1 757 ? -30.642 4.606 38.197 1.00 54.44 757 ARG A C 1
ATOM 6087 O O . ARG A 1 757 ? -30.050 5.560 37.708 1.00 54.44 757 ARG A O 1
ATOM 6094 N N . ASN A 1 758 ? -30.033 3.456 38.490 1.00 60.19 758 ASN A N 1
ATOM 6095 C CA . ASN A 1 758 ? -28.729 3.092 37.938 1.00 60.19 758 ASN A CA 1
ATOM 6096 C C . ASN A 1 758 ? -28.930 2.699 36.463 1.00 60.19 758 ASN A C 1
ATOM 6098 O O . ASN A 1 758 ? -29.647 1.737 36.187 1.00 60.19 758 ASN A O 1
ATOM 6102 N N . GLY A 1 759 ? -28.320 3.433 35.527 1.00 63.16 759 GLY A N 1
ATOM 6103 C CA . GLY A 1 759 ? -28.390 3.130 34.089 1.00 63.16 759 GLY A CA 1
ATOM 6104 C C . GLY A 1 759 ? -27.789 1.763 33.733 1.00 63.16 759 GLY A C 1
ATOM 6105 O O . GLY A 1 759 ? -26.991 1.205 34.492 1.00 63.16 759 GLY A O 1
ATOM 6106 N N . SER A 1 760 ? -28.151 1.201 32.573 1.00 84.38 760 SER A N 1
ATOM 6107 C CA . SER A 1 760 ? -27.659 -0.134 32.198 1.00 84.38 760 SER A CA 1
ATOM 6108 C C . SER A 1 760 ? -26.153 -0.142 31.943 1.00 84.38 760 SER A C 1
ATOM 6110 O O . SER A 1 760 ? -25.558 0.853 31.515 1.00 84.38 760 SER A O 1
ATOM 6112 N N . ASN A 1 761 ? -25.518 -1.296 32.174 1.00 91.69 761 ASN A N 1
ATOM 6113 C CA . ASN A 1 761 ? -24.099 -1.485 31.862 1.00 91.69 761 ASN A CA 1
ATOM 6114 C C . ASN A 1 761 ? -23.815 -1.238 30.371 1.00 91.69 761 ASN A C 1
ATOM 6116 O O . ASN A 1 761 ? -22.780 -0.663 30.041 1.00 91.69 761 ASN A O 1
ATOM 6120 N N . PHE A 1 762 ? -24.742 -1.636 29.489 1.00 95.25 762 PHE A N 1
ATOM 6121 C CA . PHE A 1 762 ? -24.667 -1.381 28.051 1.00 95.25 762 PHE A CA 1
ATOM 6122 C C . PHE A 1 762 ? -24.604 0.118 27.748 1.00 95.25 762 PHE A C 1
ATOM 6124 O O . PHE A 1 762 ? -23.635 0.588 27.156 1.00 95.25 762 PHE A O 1
ATOM 6131 N N . GLN A 1 763 ? -25.610 0.871 28.201 1.00 95.31 763 GLN A N 1
ATOM 6132 C CA . GLN A 1 763 ? -25.721 2.307 27.955 1.00 95.31 763 GLN A CA 1
ATOM 6133 C C . GLN A 1 763 ? -24.525 3.059 28.535 1.00 95.31 763 GLN A C 1
ATOM 6135 O O . GLN A 1 763 ? -23.891 3.859 27.852 1.00 95.31 763 GLN A O 1
ATOM 6140 N N . THR A 1 764 ? -24.176 2.744 29.781 1.00 95.06 764 THR A N 1
ATOM 6141 C CA . THR A 1 764 ? -23.065 3.365 30.501 1.00 95.06 764 THR A CA 1
ATOM 6142 C C . THR A 1 764 ? -21.733 3.160 29.774 1.00 95.06 764 THR A C 1
ATOM 6144 O O . THR A 1 764 ? -20.945 4.099 29.661 1.00 95.06 764 THR A O 1
ATOM 6147 N N . ASP A 1 765 ? -21.460 1.958 29.258 1.00 96.44 765 ASP A N 1
ATOM 6148 C CA . ASP A 1 765 ? -20.209 1.676 28.548 1.00 96.44 765 ASP A CA 1
ATOM 6149 C C . ASP A 1 765 ? -20.215 2.164 27.087 1.00 96.44 765 ASP A C 1
ATOM 6151 O O . ASP A 1 765 ? -19.166 2.597 26.608 1.00 96.44 765 ASP A O 1
ATOM 6155 N N . LEU A 1 766 ? -21.365 2.200 26.402 1.00 97.38 766 LEU A N 1
ATOM 6156 C CA . LEU A 1 766 ? -21.499 2.833 25.082 1.00 97.38 766 LEU A CA 1
ATOM 6157 C C . LEU A 1 766 ? -21.295 4.354 25.169 1.00 97.38 766 LEU A C 1
ATOM 6159 O O . LEU A 1 766 ? -20.540 4.917 24.380 1.00 97.38 766 LEU A O 1
ATOM 6163 N N . VAL A 1 767 ? -21.886 5.022 26.165 1.00 97.44 767 VAL A N 1
ATOM 6164 C CA . VAL A 1 767 ? -21.655 6.453 26.419 1.00 97.44 767 VAL A CA 1
ATOM 6165 C C . VAL A 1 767 ? -20.185 6.711 26.749 1.00 97.44 767 VAL A C 1
ATOM 6167 O O . VAL A 1 767 ? -19.610 7.660 26.215 1.00 97.44 767 VAL A O 1
ATOM 6170 N N . LYS A 1 768 ? -19.531 5.871 27.570 1.00 97.06 768 LYS A N 1
ATOM 6171 C CA . LYS A 1 768 ? -18.073 5.964 27.783 1.00 97.06 768 LYS A CA 1
ATOM 6172 C C . LYS A 1 768 ? -17.314 5.845 26.466 1.00 97.06 768 LYS A C 1
ATOM 6174 O O . LYS A 1 768 ? -16.499 6.713 26.202 1.00 97.06 768 LYS A O 1
ATOM 6179 N N . TYR A 1 769 ? -17.612 4.840 25.642 1.00 97.88 769 TYR A N 1
ATOM 6180 C CA . TYR A 1 769 ? -16.945 4.635 24.357 1.00 97.88 769 TYR A CA 1
ATOM 6181 C C . TYR A 1 769 ? -17.081 5.837 23.415 1.00 97.88 769 TYR A C 1
ATOM 6183 O O . TYR A 1 769 ? -16.085 6.304 22.869 1.00 97.88 769 TYR A O 1
ATOM 6191 N N . LEU A 1 770 ? -18.287 6.393 23.270 1.00 97.69 770 LEU A N 1
ATOM 6192 C CA . LEU A 1 770 ? -18.499 7.588 22.450 1.00 97.69 770 LEU A CA 1
ATOM 6193 C C . LEU A 1 770 ? -17.706 8.789 22.993 1.00 97.69 770 LEU A C 1
ATOM 6195 O O . LEU A 1 770 ? -17.102 9.516 22.212 1.00 97.69 770 LEU A O 1
ATOM 6199 N N . ASN A 1 771 ? -17.607 8.960 24.319 1.00 96.81 771 ASN A N 1
ATOM 6200 C CA . ASN A 1 771 ? -16.769 10.003 24.931 1.00 96.81 771 ASN A CA 1
ATOM 6201 C C . ASN A 1 771 ? -15.262 9.873 24.615 1.00 96.81 771 ASN A C 1
ATOM 6203 O O . ASN A 1 771 ? -14.540 10.856 24.766 1.00 96.81 771 ASN A O 1
ATOM 6207 N N . GLU A 1 772 ? -14.763 8.717 24.166 1.00 95.62 772 GLU A N 1
ATOM 6208 C CA . GLU A 1 772 ? -13.349 8.545 23.782 1.00 95.62 772 GLU A CA 1
ATOM 6209 C C . GLU A 1 772 ? -13.000 9.339 22.505 1.00 95.62 772 GLU A C 1
ATOM 6211 O O . GLU A 1 772 ? -11.839 9.680 22.283 1.00 95.62 772 GLU A O 1
ATOM 6216 N N . TYR A 1 773 ? -14.008 9.723 21.710 1.00 95.00 773 TYR A N 1
ATOM 6217 C CA . TYR A 1 773 ? -13.858 10.563 20.518 1.00 95.00 773 TYR A CA 1
ATOM 6218 C C . TYR A 1 773 ? -13.729 12.066 20.833 1.00 95.00 773 TYR A C 1
ATOM 6220 O O . TYR A 1 773 ? -13.551 12.861 19.912 1.00 95.00 773 TYR A O 1
ATOM 6228 N N . LYS A 1 774 ? -13.753 12.482 22.110 1.00 91.62 774 LYS A N 1
ATOM 6229 C CA . LYS A 1 774 ? -13.560 13.888 22.538 1.00 91.62 774 LYS A CA 1
ATOM 6230 C C . LYS A 1 774 ? -12.231 14.513 22.109 1.00 91.62 774 LYS A C 1
ATOM 6232 O O . LYS A 1 774 ? -12.085 15.728 22.145 1.00 91.62 774 LYS A O 1
ATOM 6237 N N . THR A 1 775 ? -11.258 13.693 21.722 1.00 80.38 775 THR A N 1
ATOM 6238 C CA . THR A 1 775 ? -9.959 14.130 21.187 1.00 80.38 775 THR A CA 1
ATOM 6239 C C . THR A 1 775 ? -9.981 14.408 19.678 1.00 80.38 775 THR A C 1
ATOM 6241 O O . THR A 1 775 ? -8.962 14.837 19.131 1.00 80.38 775 THR A O 1
ATOM 6244 N N . SER A 1 776 ? -11.113 14.167 19.003 1.00 84.44 776 SER A N 1
ATOM 6245 C CA . SER A 1 776 ? -11.335 14.514 17.598 1.00 84.44 776 SER A CA 1
ATOM 6246 C C . SER A 1 776 ? -11.707 15.987 17.430 1.00 84.44 776 SER A C 1
ATOM 6248 O O . SER A 1 776 ? -12.484 16.541 18.206 1.00 84.44 776 SER A O 1
ATOM 6250 N N . GLN A 1 777 ? -11.218 16.594 16.346 1.00 86.44 777 GLN A N 1
ATOM 6251 C CA . GLN A 1 777 ? -11.626 17.934 15.908 1.00 86.44 777 GLN A CA 1
ATOM 6252 C C . GLN A 1 777 ? -13.120 18.006 15.556 1.00 86.44 777 GLN A C 1
ATOM 6254 O O . GLN A 1 777 ? -13.719 19.072 15.657 1.00 86.44 777 GLN A O 1
ATOM 6259 N N . ASP A 1 778 ? -13.728 16.877 15.179 1.00 91.19 778 ASP A N 1
ATOM 6260 C CA . ASP A 1 778 ? -15.129 16.802 14.758 1.00 91.19 778 ASP A CA 1
ATOM 6261 C C . ASP A 1 778 ? -16.050 16.294 15.892 1.00 91.19 778 ASP A C 1
ATOM 6263 O O . ASP A 1 778 ? -17.147 15.801 15.627 1.00 91.19 778 ASP A O 1
ATOM 6267 N N . TRP A 1 779 ? -15.623 16.409 17.163 1.00 94.25 779 TRP A N 1
ATOM 6268 C CA . TRP A 1 779 ? -16.371 15.950 18.350 1.00 94.25 779 TRP A CA 1
ATOM 6269 C C . TRP A 1 779 ? -17.837 16.411 18.368 1.00 94.25 779 TRP A C 1
ATOM 6271 O O . TRP A 1 779 ? -18.709 15.617 18.713 1.00 94.25 779 TRP A O 1
ATOM 6281 N N . GLY A 1 780 ? -18.136 17.636 17.921 1.00 93.38 780 GLY A N 1
ATOM 6282 C CA . GLY A 1 780 ? -19.509 18.159 17.864 1.00 93.38 780 GLY A CA 1
ATOM 6283 C C . GLY A 1 780 ? -20.477 17.328 17.004 1.00 93.38 780 GLY A C 1
ATOM 6284 O O . GLY A 1 780 ? -21.673 17.317 17.279 1.00 93.38 780 GLY A O 1
ATOM 6285 N N . LEU A 1 781 ? -19.978 16.567 16.018 1.00 95.19 781 LEU A N 1
ATOM 6286 C CA . LEU A 1 781 ? -20.793 15.632 15.227 1.00 95.19 781 LEU A CA 1
ATOM 6287 C C . LEU A 1 781 ? -21.176 14.358 16.003 1.00 95.19 781 LEU A C 1
ATOM 6289 O O . LEU A 1 781 ? -22.111 13.664 15.611 1.00 95.19 781 LEU A O 1
ATOM 6293 N N . ILE A 1 782 ? -20.450 14.036 17.077 1.00 96.94 782 ILE A N 1
ATOM 6294 C CA . ILE A 1 782 ? -20.616 12.830 17.905 1.00 96.94 782 ILE A CA 1
ATOM 6295 C C . ILE A 1 782 ? -21.287 13.173 19.242 1.00 96.94 782 ILE A C 1
ATOM 6297 O O . ILE A 1 782 ? -22.069 12.375 19.757 1.00 96.94 782 ILE A O 1
ATOM 6301 N N . GLU A 1 783 ? -21.011 14.360 19.788 1.00 96.31 783 GLU A N 1
ATOM 6302 C CA . GLU A 1 783 ? -21.497 14.834 21.085 1.00 96.31 783 GLU A CA 1
ATOM 6303 C C . GLU A 1 783 ? -23.014 14.714 21.219 1.00 96.31 783 GLU A C 1
ATOM 6305 O O . GLU A 1 783 ? -23.491 14.056 22.144 1.00 96.31 783 GLU A O 1
ATOM 6310 N N . HIS A 1 784 ? -23.750 15.248 20.239 1.00 93.81 784 HIS A N 1
ATOM 6311 C CA . HIS A 1 784 ? -25.207 15.165 20.174 1.00 93.81 784 HIS A CA 1
ATOM 6312 C C . HIS A 1 784 ? -25.707 13.718 20.298 1.00 93.81 784 HIS A C 1
ATOM 6314 O O . HIS A 1 784 ? -26.541 13.419 21.148 1.00 93.81 784 HIS A O 1
ATOM 6320 N N . TRP A 1 785 ? -25.159 12.794 19.504 1.00 96.50 785 TRP A N 1
ATOM 6321 C CA . TRP A 1 785 ? -25.562 11.384 19.520 1.00 96.50 785 TRP A CA 1
ATOM 6322 C C . TRP A 1 785 ? -25.200 10.681 20.828 1.00 96.50 785 TRP A C 1
ATOM 6324 O O . TRP A 1 785 ? -25.983 9.877 21.332 1.00 96.50 785 TRP A O 1
ATOM 6334 N N . ARG A 1 786 ? -24.048 11.017 21.419 1.00 96.88 786 ARG A N 1
ATOM 6335 C CA . ARG A 1 786 ? -23.656 10.554 22.755 1.00 96.88 786 ARG A CA 1
ATOM 6336 C C . ARG A 1 786 ? -24.659 11.014 23.811 1.00 96.88 786 ARG A C 1
ATOM 6338 O O . ARG A 1 786 ? -25.002 10.219 24.683 1.00 96.88 786 ARG A O 1
ATOM 6345 N N . ASP A 1 787 ? -25.142 12.251 23.727 1.00 94.88 787 ASP A N 1
ATOM 6346 C CA . ASP A 1 787 ? -26.136 12.790 24.657 1.00 94.88 787 ASP A CA 1
ATOM 6347 C C . ASP A 1 787 ? -27.547 12.232 24.405 1.00 94.88 787 ASP A C 1
ATOM 6349 O O . ASP A 1 787 ? -28.233 11.910 25.373 1.00 94.88 787 ASP A O 1
ATOM 6353 N N . ARG A 1 788 ? -27.968 11.984 23.153 1.00 94.62 788 ARG A N 1
ATOM 6354 C CA . ARG A 1 788 ? -29.212 11.232 22.877 1.00 94.62 788 ARG A CA 1
ATOM 6355 C C . ARG A 1 788 ? -29.148 9.826 23.492 1.00 94.62 788 ARG A C 1
ATOM 6357 O O . ARG A 1 788 ? -30.059 9.441 24.216 1.00 94.62 788 ARG A O 1
ATOM 6364 N N . VAL A 1 789 ? -28.045 9.090 23.312 1.00 95.88 789 VAL A N 1
ATOM 6365 C CA . VAL A 1 789 ? -27.851 7.755 23.923 1.00 95.88 789 VAL A CA 1
ATOM 6366 C C . VAL A 1 789 ? -27.792 7.805 25.459 1.00 95.88 789 VAL A C 1
ATOM 6368 O O . VAL A 1 789 ? -28.215 6.856 26.119 1.00 95.88 789 VAL A O 1
ATOM 6371 N N . ALA A 1 790 ? -27.304 8.895 26.055 1.00 94.06 790 ALA A N 1
ATOM 6372 C CA . ALA A 1 790 ? -27.267 9.056 27.509 1.00 94.06 790 ALA A CA 1
ATOM 6373 C C . ALA A 1 790 ? -28.650 9.300 28.148 1.00 94.06 790 ALA A C 1
ATOM 6375 O O . ALA A 1 790 ? -28.802 9.033 29.336 1.00 94.06 790 ALA A O 1
ATOM 6376 N N . ASN A 1 791 ? -29.642 9.771 27.381 1.00 92.25 791 ASN A N 1
ATOM 6377 C CA . ASN A 1 791 ? -30.948 10.214 27.891 1.00 92.25 791 ASN A CA 1
ATOM 6378 C C . ASN A 1 791 ? -32.136 9.307 27.498 1.00 92.25 791 ASN A C 1
ATOM 6380 O O . ASN A 1 791 ? -33.287 9.686 27.694 1.00 92.25 791 ASN A O 1
ATOM 6384 N N . ILE A 1 792 ? -31.885 8.109 26.961 1.00 92.62 792 ILE A N 1
ATOM 6385 C CA . ILE A 1 792 ? -32.916 7.108 26.614 1.00 92.62 792 ILE A CA 1
ATOM 6386 C C . ILE A 1 792 ? -32.948 5.937 27.606 1.00 92.62 792 ILE A C 1
ATOM 6388 O O . ILE A 1 792 ? -31.928 5.601 28.201 1.00 92.62 792 ILE A O 1
ATOM 6392 N N . ASP A 1 793 ? -34.092 5.267 27.766 1.00 91.44 793 ASP A N 1
ATOM 6393 C CA . ASP A 1 793 ? -34.153 4.017 28.538 1.00 91.44 793 ASP A CA 1
ATOM 6394 C C . ASP A 1 793 ? -33.589 2.839 27.724 1.00 91.44 793 ASP A C 1
ATOM 6396 O O . ASP A 1 793 ? -34.141 2.458 26.691 1.00 91.44 793 ASP A O 1
ATOM 6400 N N . LEU A 1 794 ? -32.491 2.254 28.210 1.00 93.38 794 LEU A N 1
ATOM 6401 C CA . LEU A 1 794 ? -31.902 0.997 27.729 1.00 93.38 794 LEU A CA 1
ATOM 6402 C C . LEU A 1 794 ? -31.681 0.008 28.890 1.00 93.38 794 LEU A C 1
ATOM 6404 O O . LEU A 1 794 ? -30.741 -0.794 28.868 1.00 93.38 794 LEU A O 1
ATOM 6408 N N . SER A 1 795 ? -32.504 0.090 29.943 1.00 90.69 795 SER A N 1
ATOM 6409 C CA . SER A 1 795 ? -32.430 -0.769 31.137 1.00 90.69 795 SER A CA 1
ATOM 6410 C C . SER A 1 795 ? -32.669 -2.256 30.850 1.00 90.69 795 SER A C 1
ATOM 6412 O O . SER A 1 795 ? -32.148 -3.103 31.573 1.00 90.69 795 SER A O 1
ATOM 6414 N N . HIS A 1 796 ? -33.379 -2.582 29.768 1.00 91.31 796 HIS A N 1
ATOM 6415 C CA . HIS A 1 796 ? -33.624 -3.947 29.290 1.00 91.31 796 HIS A CA 1
ATOM 6416 C C . HIS A 1 796 ? -32.425 -4.598 28.582 1.00 91.31 796 HIS A C 1
ATOM 6418 O O . HIS A 1 796 ? -32.428 -5.812 28.373 1.00 91.31 796 HIS A O 1
ATOM 6424 N N . VAL A 1 797 ? -31.400 -3.828 28.198 1.00 93.62 797 VAL A N 1
ATOM 6425 C CA . VAL A 1 797 ? -30.263 -4.342 27.418 1.00 93.62 797 VAL A CA 1
ATOM 6426 C C . VAL A 1 797 ? -29.218 -4.992 28.331 1.00 93.62 797 VAL A C 1
ATOM 6428 O O . VAL A 1 797 ? -28.415 -4.318 28.980 1.00 93.62 797 VAL A O 1
ATOM 6431 N N . ASN A 1 798 ? -29.198 -6.327 28.334 1.00 91.25 798 ASN A N 1
ATOM 6432 C CA . ASN A 1 798 ? -28.321 -7.140 29.189 1.00 91.25 798 ASN A CA 1
ATOM 6433 C C . ASN A 1 798 ? -26.905 -7.378 28.621 1.00 91.25 798 ASN A C 1
ATOM 6435 O O . ASN A 1 798 ? -26.014 -7.815 29.354 1.00 91.25 798 ASN A O 1
ATOM 6439 N N . ALA A 1 799 ? -26.678 -7.097 27.334 1.00 94.69 799 ALA A N 1
ATOM 6440 C CA . ALA A 1 799 ? -25.392 -7.314 26.671 1.00 94.69 799 ALA A CA 1
ATOM 6441 C C . ALA A 1 799 ? -24.261 -6.467 27.292 1.00 94.69 799 ALA A C 1
ATOM 6443 O O . ALA A 1 799 ? -24.449 -5.301 27.648 1.00 94.69 799 ALA A O 1
ATOM 6444 N N . ARG A 1 800 ? -23.052 -7.032 27.403 1.00 97.06 800 ARG A N 1
ATOM 6445 C CA . ARG A 1 800 ? -21.880 -6.343 27.973 1.00 97.06 800 ARG A CA 1
ATOM 6446 C C . ARG A 1 800 ? -20.957 -5.830 26.871 1.00 97.06 800 ARG A C 1
ATOM 6448 O O . ARG A 1 800 ? -20.549 -6.593 26.001 1.00 97.06 800 ARG A O 1
ATOM 6455 N N . VAL A 1 801 ? -20.584 -4.553 26.930 1.00 98.00 801 VAL A N 1
ATOM 6456 C CA . VAL A 1 801 ? -19.732 -3.930 25.906 1.00 98.00 801 VAL A CA 1
ATOM 6457 C C . VAL A 1 801 ? -18.257 -4.283 26.113 1.00 98.00 801 VAL A C 1
ATOM 6459 O O . VAL A 1 801 ? -17.690 -4.044 27.183 1.00 98.00 801 VAL A O 1
ATOM 6462 N N . ILE A 1 802 ? -17.623 -4.787 25.055 1.00 98.44 802 ILE A N 1
ATOM 6463 C CA . ILE A 1 802 ? -16.174 -4.975 24.937 1.00 98.44 802 ILE A CA 1
ATOM 6464 C C . ILE A 1 802 ? -15.680 -4.044 23.829 1.00 98.44 802 ILE A C 1
ATOM 6466 O O . ILE A 1 802 ? -16.142 -4.138 22.694 1.00 98.44 802 ILE A O 1
ATOM 6470 N N . TYR A 1 803 ? -14.754 -3.140 24.142 1.00 98.25 803 TYR A N 1
ATOM 6471 C CA . TYR A 1 803 ? -14.288 -2.133 23.190 1.00 98.25 803 TYR A CA 1
ATOM 6472 C C . TYR A 1 803 ? -12.792 -1.849 23.318 1.00 98.25 803 TYR A C 1
ATOM 6474 O O . TYR A 1 803 ? -12.177 -2.077 24.364 1.00 98.25 803 TYR A O 1
ATOM 6482 N N . SER A 1 804 ? -12.219 -1.325 22.240 1.00 98.44 804 SER A N 1
ATOM 6483 C CA . SER A 1 804 ? -10.821 -0.918 22.132 1.00 98.44 804 SER A CA 1
ATOM 6484 C C . SER A 1 804 ? -10.726 0.527 21.665 1.00 98.44 804 SER A C 1
ATOM 6486 O O . SER A 1 804 ? -11.547 0.988 20.872 1.00 98.44 804 SER A O 1
ATOM 6488 N N . VAL A 1 805 ? -9.716 1.233 22.170 1.00 96.38 805 VAL A N 1
ATOM 6489 C CA . VAL A 1 805 ? -9.395 2.620 21.815 1.00 96.38 805 VAL A CA 1
ATOM 6490 C C . VAL A 1 805 ? -7.883 2.718 21.609 1.00 96.38 805 VAL A C 1
ATOM 6492 O O . VAL A 1 805 ? -7.143 2.208 22.465 1.00 96.38 805 VAL A O 1
ATOM 6495 N N . PRO A 1 806 ? -7.407 3.366 20.528 1.00 94.56 806 PRO A N 1
ATOM 6496 C CA . PRO A 1 806 ? -5.986 3.591 20.300 1.00 94.56 806 PRO A CA 1
ATOM 6497 C C . PRO A 1 806 ? -5.354 4.304 21.496 1.00 94.56 806 PRO A C 1
ATOM 6499 O O . PRO A 1 806 ? -5.805 5.369 21.914 1.00 94.56 806 PRO A O 1
ATOM 6502 N N . GLY A 1 807 ? -4.308 3.715 22.065 1.00 91.81 807 GLY A N 1
ATOM 6503 C CA . GLY A 1 807 ? -3.600 4.326 23.177 1.00 91.81 807 GLY A CA 1
ATOM 6504 C C . GLY A 1 807 ? -2.575 3.424 23.851 1.00 91.81 807 GLY A C 1
ATOM 6505 O O . GLY A 1 807 ? -2.560 2.199 23.709 1.00 91.81 807 GLY A O 1
ATOM 6506 N N . THR A 1 808 ? -1.718 4.081 24.627 1.00 92.50 808 THR A N 1
ATOM 6507 C CA . THR A 1 808 ? -0.787 3.470 25.576 1.00 92.50 808 THR A CA 1
ATOM 6508 C C . THR A 1 808 ? -1.408 3.552 26.972 1.00 92.50 808 THR A C 1
ATOM 6510 O O . THR A 1 808 ? -1.313 4.560 27.671 1.00 92.50 808 THR A O 1
ATOM 6513 N N . HIS A 1 809 ? -2.077 2.476 27.378 1.00 93.94 809 HIS A N 1
ATOM 6514 C CA . HIS A 1 809 ? -2.890 2.417 28.592 1.00 93.94 809 HIS A CA 1
ATOM 6515 C C . HIS A 1 809 ? -2.059 1.935 29.786 1.00 93.94 809 HIS A C 1
ATOM 6517 O O . HIS A 1 809 ? -1.282 0.985 29.669 1.00 93.94 809 HIS A O 1
ATOM 6523 N N . LYS A 1 810 ? -2.190 2.602 30.940 1.00 93.56 810 LYS A N 1
ATOM 6524 C CA . LYS A 1 810 ? -1.389 2.367 32.160 1.00 93.56 810 LYS A CA 1
ATOM 6525 C C . LYS A 1 810 ? -2.246 2.473 33.424 1.00 93.56 810 LYS A C 1
ATOM 6527 O O . LYS A 1 810 ? -3.312 3.090 33.411 1.00 93.56 810 LYS A O 1
ATOM 6532 N N . GLY A 1 811 ? -1.768 1.888 34.525 1.00 91.81 811 GLY A N 1
ATOM 6533 C CA . GLY A 1 811 ? -2.464 1.916 35.817 1.00 91.81 811 GLY A CA 1
ATOM 6534 C C . GLY A 1 811 ? -3.886 1.358 35.708 1.00 91.81 811 GLY A C 1
ATOM 6535 O O . GLY A 1 811 ? -4.086 0.287 35.140 1.00 91.81 811 GLY A O 1
ATOM 6536 N N . VAL A 1 812 ? -4.880 2.105 36.195 1.00 86.94 812 VAL A N 1
ATOM 6537 C CA . VAL A 1 812 ? -6.301 1.708 36.131 1.00 86.94 812 VAL A CA 1
ATOM 6538 C C . VAL A 1 812 ? -6.824 1.493 34.703 1.00 86.94 812 VAL A C 1
ATOM 6540 O O . VAL A 1 812 ? -7.737 0.698 34.509 1.00 86.94 812 VAL A O 1
ATOM 6543 N N . GLN A 1 813 ? -6.225 2.128 33.686 1.00 88.62 813 GLN A N 1
ATOM 6544 C CA . GLN A 1 813 ? -6.664 1.978 32.292 1.00 88.62 813 GLN A CA 1
ATOM 6545 C C . GLN A 1 813 ? -6.251 0.633 31.667 1.00 88.62 813 GLN A C 1
ATOM 6547 O O . GLN A 1 813 ? -6.790 0.257 30.627 1.00 88.62 813 GLN A O 1
ATOM 6552 N N . LEU A 1 814 ? -5.343 -0.130 32.300 1.00 90.69 814 LEU A N 1
ATOM 6553 C CA . LEU A 1 814 ? -4.878 -1.441 31.812 1.00 90.69 814 LEU A CA 1
ATOM 6554 C C . LEU A 1 814 ? -5.995 -2.476 31.632 1.00 90.69 814 LEU A C 1
ATOM 6556 O O . LEU A 1 814 ? -5.779 -3.476 30.954 1.00 90.69 814 LEU A O 1
ATOM 6560 N N . THR A 1 815 ? -7.152 -2.270 32.264 1.00 93.88 815 THR A N 1
ATOM 6561 C CA . THR A 1 815 ? -8.307 -3.178 32.232 1.00 93.88 815 THR A CA 1
ATOM 6562 C C . THR A 1 815 ? -9.556 -2.566 31.594 1.00 93.88 815 THR A C 1
ATOM 6564 O O . THR A 1 815 ? -10.595 -3.224 31.537 1.00 93.88 815 THR A O 1
ATOM 6567 N N . LYS A 1 816 ? -9.480 -1.320 31.106 1.00 95.50 816 LYS A N 1
ATOM 6568 C CA . LYS A 1 816 ? -10.628 -0.599 30.534 1.00 95.50 816 LYS A CA 1
ATOM 6569 C C . LYS A 1 816 ? -10.947 -1.017 29.095 1.00 95.50 816 LYS A C 1
ATOM 6571 O O . LYS A 1 816 ? -12.114 -1.011 28.717 1.00 95.50 816 LYS A O 1
ATOM 6576 N N . TYR A 1 817 ? -9.936 -1.423 28.329 1.00 97.44 817 TYR A N 1
ATOM 6577 C CA . TYR A 1 817 ? -10.036 -1.681 26.889 1.00 97.44 817 TYR A CA 1
ATOM 6578 C C . TYR A 1 817 ? -9.550 -3.092 26.510 1.00 97.44 817 TYR A C 1
ATOM 6580 O O . TYR A 1 817 ? -8.851 -3.741 27.292 1.00 97.44 817 TYR A O 1
ATOM 6588 N N . GLY A 1 818 ? -9.876 -3.548 25.298 1.00 98.00 818 GLY A N 1
ATOM 6589 C CA . GLY A 1 818 ? -9.267 -4.715 24.652 1.00 98.00 818 GLY A CA 1
ATOM 6590 C C . GLY A 1 818 ? -9.434 -6.041 25.402 1.00 98.00 818 GLY A C 1
ATOM 6591 O O . GLY A 1 818 ? -10.429 -6.280 26.093 1.00 98.00 818 GLY A O 1
ATOM 6592 N N . HIS A 1 819 ? -8.450 -6.937 25.271 1.00 98.00 819 HIS A N 1
ATOM 6593 C CA . HIS A 1 819 ? -8.529 -8.269 25.877 1.00 98.00 819 HIS A CA 1
ATOM 6594 C C . HIS A 1 819 ? -8.565 -8.219 27.421 1.00 98.00 819 HIS A C 1
ATOM 6596 O O . HIS A 1 819 ? -9.299 -9.008 28.021 1.00 98.00 819 HIS A O 1
ATOM 6602 N N . PRO A 1 820 ? -7.914 -7.258 28.112 1.00 97.25 820 PRO A N 1
ATOM 6603 C CA . PRO A 1 820 ? -8.078 -7.118 29.557 1.00 97.25 820 PRO A CA 1
ATOM 6604 C C . PRO A 1 820 ? -9.482 -6.663 29.986 1.00 97.25 820 PRO A C 1
ATOM 6606 O O . PRO A 1 820 ? -9.939 -7.089 31.049 1.00 97.25 820 PRO A O 1
ATOM 6609 N N . ARG A 1 821 ? -10.202 -5.871 29.171 1.00 97.38 821 ARG A N 1
ATOM 6610 C CA . ARG A 1 821 ? -11.619 -5.544 29.432 1.00 97.38 821 ARG A CA 1
ATOM 6611 C C . ARG A 1 821 ? -12.490 -6.789 29.384 1.00 97.38 821 ARG A C 1
ATOM 6613 O O . ARG A 1 821 ? -13.273 -7.004 30.309 1.00 97.38 821 ARG A O 1
ATOM 6620 N N . LEU A 1 822 ? -12.302 -7.630 28.363 1.00 97.56 822 LEU A N 1
ATOM 6621 C CA . LEU A 1 822 ? -12.966 -8.932 28.258 1.00 97.56 822 LEU A CA 1
ATOM 6622 C C . LEU A 1 822 ? -12.711 -9.787 29.505 1.00 97.56 822 LEU A C 1
ATOM 6624 O O . LEU A 1 822 ? -13.660 -10.270 30.119 1.00 97.56 822 LEU A O 1
ATOM 6628 N N . ARG A 1 823 ? -11.453 -9.880 29.952 1.00 95.31 823 ARG A N 1
ATOM 6629 C CA . ARG A 1 823 ? -11.085 -10.602 31.179 1.00 95.31 823 ARG A CA 1
ATOM 6630 C C . ARG A 1 823 ? -11.847 -10.101 32.411 1.00 95.31 823 ARG A C 1
ATOM 6632 O O . ARG A 1 823 ? -12.315 -10.913 33.204 1.00 95.31 823 ARG A O 1
ATOM 6639 N N . VAL A 1 824 ? -11.969 -8.783 32.591 1.00 94.94 824 VAL A N 1
ATOM 6640 C CA . VAL A 1 824 ? -12.710 -8.196 33.723 1.00 94.94 824 VAL A CA 1
ATOM 6641 C C . VAL A 1 824 ? -14.204 -8.496 33.634 1.00 94.94 824 VAL A C 1
ATOM 6643 O O . VAL A 1 824 ? -14.775 -8.959 34.618 1.00 94.94 824 VAL A O 1
ATOM 6646 N N . VAL A 1 825 ? -14.826 -8.315 32.466 1.00 95.38 825 VAL A N 1
ATOM 6647 C CA . VAL A 1 825 ? -16.254 -8.619 32.264 1.00 95.38 825 VAL A CA 1
ATOM 6648 C C . VAL A 1 825 ? -16.548 -10.101 32.522 1.00 95.38 825 VAL A C 1
ATOM 6650 O O . VAL A 1 825 ? -17.509 -10.420 33.218 1.00 95.38 825 VAL A O 1
ATOM 6653 N N . LEU A 1 826 ? -15.689 -11.012 32.059 1.00 94.12 826 LEU A N 1
ATOM 6654 C CA . LEU A 1 826 ? -15.827 -12.444 32.336 1.00 94.12 826 LEU A CA 1
ATOM 6655 C C . LEU A 1 826 ? -15.684 -12.765 33.835 1.00 94.12 826 LEU A C 1
ATOM 6657 O O . LEU A 1 826 ? -16.494 -13.522 34.364 1.00 94.12 826 LEU A O 1
ATOM 6661 N N . LYS A 1 827 ? -14.739 -12.139 34.555 1.00 91.38 827 LYS A N 1
ATOM 6662 C CA . LYS A 1 827 ? -14.631 -12.265 36.026 1.00 91.38 827 LYS A CA 1
ATOM 6663 C C . LYS A 1 827 ? -15.824 -11.689 36.791 1.00 91.38 827 LYS A C 1
ATOM 6665 O O . LYS A 1 827 ? -16.069 -12.084 37.929 1.00 91.38 827 LYS A O 1
ATOM 6670 N N . GLU A 1 828 ? -16.528 -10.710 36.233 1.00 91.75 828 GLU A N 1
ATOM 6671 C CA . GLU A 1 828 ? -17.759 -10.186 36.825 1.00 91.75 828 GLU A CA 1
ATOM 6672 C C . GLU A 1 828 ? -18.916 -11.173 36.656 1.00 91.75 828 GLU A C 1
ATOM 6674 O O . GLU A 1 828 ? -19.594 -11.464 37.637 1.00 91.75 828 GLU A O 1
ATOM 6679 N N . LEU A 1 829 ? -19.105 -11.705 35.444 1.00 90.25 829 LEU A N 1
ATOM 6680 C CA . LEU A 1 829 ? -20.221 -12.590 35.096 1.00 90.25 829 LEU A CA 1
ATOM 6681 C C . LEU A 1 829 ? -20.069 -14.012 35.661 1.00 90.25 829 LEU A C 1
ATOM 6683 O O . LEU A 1 829 ? -21.030 -14.581 36.167 1.00 90.25 829 LEU A O 1
ATOM 6687 N N . PHE A 1 830 ? -18.863 -14.582 35.608 1.00 85.88 830 PHE A N 1
ATOM 6688 C CA . PHE A 1 830 ? -18.594 -15.994 35.924 1.00 85.88 830 PHE A CA 1
ATOM 6689 C C . PHE A 1 830 ? -17.822 -16.180 37.239 1.00 85.88 830 PHE A C 1
ATOM 6691 O O . PHE A 1 830 ? -17.138 -17.181 37.433 1.00 85.88 830 PHE A O 1
ATOM 6698 N N . ARG A 1 831 ? -17.936 -15.219 38.167 1.00 73.38 831 ARG A N 1
ATOM 6699 C CA . ARG A 1 831 ? -17.104 -15.088 39.382 1.00 73.38 831 ARG A CA 1
ATOM 6700 C C . ARG A 1 831 ? -17.045 -16.333 40.291 1.00 73.38 831 ARG A C 1
ATOM 6702 O O . ARG A 1 831 ? -16.083 -16.477 41.037 1.00 73.38 831 ARG A O 1
ATOM 6709 N N . ASN A 1 832 ? -18.046 -17.215 40.208 1.00 66.69 832 ASN A N 1
ATOM 6710 C CA . ASN A 1 832 ? -18.186 -18.436 41.016 1.00 66.69 832 ASN A CA 1
ATOM 6711 C C . ASN A 1 832 ? -18.042 -19.745 40.204 1.00 66.69 832 ASN A C 1
ATOM 6713 O O . ASN A 1 832 ? -18.307 -20.822 40.734 1.00 66.69 832 ASN A O 1
ATOM 6717 N N . VAL A 1 833 ? -17.669 -19.675 38.922 1.00 67.75 833 VAL A N 1
ATOM 6718 C CA . VAL A 1 833 ? -17.538 -20.841 38.031 1.00 67.75 833 VAL A CA 1
ATOM 6719 C C . VAL A 1 833 ? -16.059 -21.193 37.874 1.00 67.75 833 VAL A C 1
ATOM 6721 O O . VAL A 1 833 ? -15.240 -20.312 37.622 1.00 67.75 833 VAL A O 1
ATOM 6724 N N . LYS A 1 834 ? -15.700 -22.479 37.990 1.00 61.47 834 LYS A N 1
ATOM 6725 C CA . LYS A 1 834 ? -14.373 -22.954 37.569 1.00 61.47 834 LYS A CA 1
ATOM 6726 C C . LYS A 1 834 ? -14.329 -23.006 36.044 1.00 61.47 834 LYS A C 1
ATOM 6728 O O . LYS A 1 834 ? -15.132 -23.702 35.428 1.00 61.47 834 LYS A O 1
ATOM 6733 N N . ILE A 1 835 ? -13.413 -22.248 35.452 1.00 62.47 835 ILE A N 1
ATOM 6734 C CA . ILE A 1 835 ? -13.305 -22.042 33.996 1.00 62.47 835 ILE A CA 1
ATOM 6735 C C . ILE A 1 835 ? -12.303 -23.041 33.358 1.00 62.47 835 ILE A C 1
ATOM 6737 O O . ILE A 1 835 ? -12.080 -23.057 32.150 1.00 62.47 835 ILE A O 1
ATOM 6741 N N . ASP A 1 836 ? -11.758 -23.942 34.174 1.00 57.06 836 ASP A N 1
ATOM 6742 C CA . ASP A 1 836 ? -10.623 -24.820 33.861 1.00 57.06 836 ASP A CA 1
ATOM 6743 C C . ASP A 1 836 ? -10.968 -25.978 32.887 1.00 57.06 836 ASP A C 1
ATOM 6745 O O . ASP A 1 836 ? -10.078 -26.674 32.417 1.00 57.06 836 ASP A O 1
ATOM 6749 N N . ASP A 1 837 ? -12.254 -26.175 32.564 1.00 72.62 837 ASP A N 1
ATOM 6750 C CA . ASP A 1 837 ? -12.789 -27.259 31.710 1.00 72.62 837 ASP A CA 1
ATOM 6751 C C . ASP A 1 837 ? -13.400 -26.730 30.382 1.00 72.62 837 ASP A C 1
ATOM 6753 O O . ASP A 1 837 ? -14.304 -27.338 29.797 1.00 72.62 837 ASP A O 1
ATOM 6757 N N . PHE A 1 838 ? -12.964 -25.553 29.916 1.00 87.81 838 PHE A N 1
ATOM 6758 C CA . PHE A 1 838 ? -13.548 -24.858 28.759 1.00 87.81 838 PHE A CA 1
ATOM 6759 C C . PHE A 1 838 ? -12.702 -24.945 27.483 1.00 87.81 838 PHE A C 1
ATOM 6761 O O . PHE A 1 838 ? -11.494 -24.728 27.503 1.00 87.81 838 PHE A O 1
ATOM 6768 N N . THR A 1 839 ? -13.370 -25.153 26.344 1.00 92.25 839 THR A N 1
ATOM 6769 C CA . THR A 1 839 ? -12.798 -24.969 24.998 1.00 92.25 839 THR A CA 1
ATOM 6770 C C . THR A 1 839 ? -13.178 -23.594 24.454 1.00 92.25 839 THR A C 1
ATOM 6772 O O . THR A 1 839 ? -14.336 -23.187 24.546 1.00 92.25 839 THR A O 1
ATOM 6775 N N . TYR A 1 840 ? -12.214 -22.873 23.881 1.00 95.00 840 TYR A N 1
ATOM 6776 C CA . TYR A 1 840 ? -12.376 -21.497 23.404 1.00 95.00 840 TYR A CA 1
ATOM 6777 C C . TYR A 1 840 ? -12.325 -21.451 21.887 1.00 95.00 840 TYR A C 1
ATOM 6779 O O . TYR A 1 840 ? -11.368 -21.937 21.286 1.00 95.00 840 TYR A O 1
ATOM 6787 N N . HIS A 1 841 ? -13.325 -20.842 21.263 1.00 97.31 841 HIS A N 1
ATOM 6788 C CA . HIS A 1 841 ? -13.373 -20.649 19.819 1.00 97.31 841 HIS A CA 1
ATOM 6789 C C . HIS A 1 841 ? -13.088 -19.185 19.484 1.00 97.31 841 HIS A C 1
ATOM 6791 O O . HIS A 1 841 ? -13.663 -18.278 20.087 1.00 97.31 841 HIS A O 1
ATOM 6797 N N . ALA A 1 842 ? -12.213 -18.965 18.507 1.00 98.06 842 ALA A N 1
ATOM 6798 C CA . ALA A 1 842 ? -11.900 -17.664 17.937 1.00 98.06 842 ALA A CA 1
ATOM 6799 C C . ALA A 1 842 ? -12.111 -17.723 16.420 1.00 98.06 842 ALA A C 1
ATOM 6801 O O . ALA A 1 842 ? -11.346 -18.366 15.703 1.00 98.06 842 ALA A O 1
ATOM 6802 N N . GLN A 1 843 ? -13.149 -17.053 15.936 1.00 98.50 843 GLN A N 1
ATOM 6803 C CA . GLN A 1 843 ? -13.513 -16.966 14.527 1.00 98.50 843 GLN A CA 1
ATOM 6804 C C . GLN A 1 843 ? -13.416 -15.507 14.085 1.00 98.50 843 GLN A C 1
ATOM 6806 O O . GLN A 1 843 ? -13.927 -14.612 14.756 1.00 98.50 843 GLN A O 1
ATOM 6811 N N . PHE A 1 844 ? -12.740 -15.246 12.971 1.00 97.88 844 PHE A N 1
ATOM 6812 C CA . PHE A 1 844 ? -12.493 -13.884 12.491 1.00 97.88 844 PHE A CA 1
ATOM 6813 C C . PHE A 1 844 ? -12.101 -13.880 11.005 1.00 97.88 844 PHE A C 1
ATOM 6815 O O . PHE A 1 844 ? -11.980 -14.941 10.396 1.00 97.88 844 PHE A O 1
ATOM 6822 N N . SER A 1 845 ? -11.905 -12.692 10.419 1.00 96.44 845 SER A N 1
ATOM 6823 C CA . SER A 1 845 ? -11.639 -12.518 8.981 1.00 96.44 845 SER A CA 1
ATOM 6824 C C . SER A 1 845 ? -10.194 -12.107 8.650 1.00 96.44 845 SER A C 1
ATOM 6826 O O . SER A 1 845 ? -9.812 -12.103 7.487 1.00 96.44 845 SER A O 1
ATOM 6828 N N . SER A 1 846 ? -9.354 -11.769 9.636 1.00 93.88 846 SER A N 1
ATOM 6829 C CA . SER A 1 846 ? -7.965 -11.326 9.410 1.00 93.88 846 SER A CA 1
ATOM 6830 C C . SER A 1 846 ? -7.027 -11.648 10.581 1.00 93.88 846 SER A C 1
ATOM 6832 O O . SER A 1 846 ? -7.458 -11.704 11.736 1.00 93.88 846 SER A O 1
ATOM 6834 N N . PHE A 1 847 ? -5.734 -11.806 10.281 1.00 87.19 847 PHE A N 1
ATOM 6835 C CA . PHE A 1 847 ? -4.657 -12.010 11.254 1.00 87.19 847 PHE A CA 1
ATOM 6836 C C . PHE A 1 847 ? -3.718 -10.805 11.340 1.00 87.19 847 PHE A C 1
ATOM 6838 O O . PHE A 1 847 ? -3.227 -10.304 10.330 1.00 87.19 847 PHE A O 1
ATOM 6845 N N . GLY A 1 848 ? -3.357 -10.425 12.566 1.00 89.25 848 GLY A N 1
ATOM 6846 C CA . GLY A 1 848 ? -2.148 -9.639 12.817 1.00 89.25 848 GLY A CA 1
ATOM 6847 C C . GLY A 1 848 ? -0.895 -10.510 12.973 1.00 89.25 848 GLY A C 1
ATOM 6848 O O . GLY A 1 848 ? -0.968 -11.737 13.032 1.00 89.25 848 GLY A O 1
ATOM 6849 N N . SER A 1 849 ? 0.261 -9.858 13.126 1.00 91.50 849 SER A N 1
ATOM 6850 C CA . SER A 1 849 ? 1.487 -10.513 13.603 1.00 91.50 849 SER A CA 1
ATOM 6851 C C . SER A 1 849 ? 1.382 -10.785 15.106 1.00 91.50 849 SER A C 1
ATOM 6853 O O . SER A 1 849 ? 1.343 -9.857 15.920 1.00 91.50 849 SER A O 1
ATOM 6855 N N . LEU A 1 850 ? 1.312 -12.061 15.483 1.00 93.69 850 LEU A N 1
ATOM 6856 C CA . LEU A 1 850 ? 1.118 -12.504 16.867 1.00 93.69 850 LEU A CA 1
ATOM 6857 C C . LEU A 1 850 ? 2.454 -12.796 17.579 1.00 93.69 850 LEU A C 1
ATOM 6859 O O . LEU A 1 850 ? 2.522 -12.783 18.809 1.00 93.69 850 LEU A O 1
ATOM 6863 N N . GLY A 1 851 ? 3.537 -12.945 16.810 1.00 89.88 851 GLY A N 1
ATOM 6864 C CA . GLY A 1 851 ? 4.888 -13.277 17.275 1.00 89.88 851 GLY A CA 1
ATOM 6865 C C . GLY A 1 851 ? 5.250 -14.742 17.013 1.00 89.88 851 GLY A C 1
ATOM 6866 O O . GLY A 1 851 ? 4.372 -15.552 16.744 1.00 89.88 851 GLY A O 1
ATOM 6867 N N . ALA A 1 852 ? 6.541 -15.078 17.108 1.00 88.88 852 ALA A N 1
ATOM 6868 C CA . ALA A 1 852 ? 7.102 -16.347 16.615 1.00 88.88 852 ALA A CA 1
ATOM 6869 C C . ALA A 1 852 ? 6.655 -17.636 17.342 1.00 88.88 852 ALA A C 1
ATOM 6871 O O . ALA A 1 852 ? 6.839 -18.724 16.804 1.00 88.88 852 ALA A O 1
ATOM 6872 N N . ALA A 1 853 ? 6.062 -17.535 18.536 1.00 93.12 853 ALA A N 1
ATOM 6873 C CA . ALA A 1 853 ? 5.558 -18.670 19.311 1.00 93.12 853 ALA A CA 1
ATOM 6874 C C . ALA A 1 853 ? 4.193 -18.333 19.950 1.00 93.12 853 ALA A C 1
ATOM 6876 O O . ALA A 1 853 ? 3.987 -17.167 20.315 1.00 93.12 853 ALA A O 1
ATOM 6877 N N . PRO A 1 854 ? 3.286 -19.316 20.151 1.00 93.56 854 PRO A N 1
ATOM 6878 C CA . PRO A 1 854 ? 1.960 -19.084 20.735 1.00 93.56 854 PRO A CA 1
ATOM 6879 C C . PRO A 1 854 ? 2.005 -18.338 22.076 1.00 93.56 854 PRO A C 1
ATOM 6881 O O . PRO A 1 854 ? 1.205 -17.436 22.329 1.00 93.56 854 PRO A O 1
ATOM 6884 N N . GLN A 1 855 ? 2.981 -18.677 22.920 1.00 93.06 855 GLN A N 1
ATOM 6885 C CA . GLN A 1 855 ? 3.127 -18.179 24.288 1.00 93.06 855 GLN A CA 1
ATOM 6886 C C . GLN A 1 855 ? 3.456 -16.679 24.347 1.00 93.06 855 GLN A C 1
ATOM 6888 O O . GLN A 1 855 ? 3.201 -16.042 25.366 1.00 93.06 855 GLN A O 1
ATOM 6893 N N . ASN A 1 856 ? 3.963 -16.086 23.260 1.00 91.25 856 ASN A N 1
ATOM 6894 C CA . ASN A 1 856 ? 4.332 -14.668 23.226 1.00 91.25 856 ASN A CA 1
ATOM 6895 C C . ASN A 1 856 ? 3.110 -13.744 23.369 1.00 91.25 856 ASN A C 1
ATOM 6897 O O . ASN A 1 856 ? 3.211 -12.656 23.940 1.00 91.25 856 ASN A O 1
ATOM 6901 N N . TRP A 1 857 ? 1.954 -14.166 22.844 1.00 95.38 857 TRP A N 1
ATOM 6902 C CA . TRP A 1 857 ? 0.720 -13.380 22.900 1.00 95.38 857 TRP A CA 1
ATOM 6903 C C . TRP A 1 857 ? -0.545 -14.240 22.860 1.00 95.38 857 TRP A C 1
ATOM 6905 O O . TRP A 1 857 ? -1.394 -14.103 23.739 1.00 95.38 857 TRP A O 1
ATOM 6915 N N . LEU A 1 858 ? -0.662 -15.152 21.887 1.00 95.88 858 LEU A N 1
ATOM 6916 C CA . LEU A 1 858 ? -1.887 -15.916 21.633 1.00 95.88 858 LEU A CA 1
ATOM 6917 C C . LEU A 1 858 ? -2.342 -16.734 22.851 1.00 95.88 858 LEU A C 1
ATOM 6919 O O . LEU A 1 858 ? -3.454 -16.539 23.335 1.00 95.88 858 LEU A O 1
ATOM 6923 N N . THR A 1 859 ? -1.487 -17.612 23.377 1.00 94.06 859 THR A N 1
ATOM 6924 C CA . THR A 1 859 ? -1.809 -18.410 24.572 1.00 94.06 859 THR A CA 1
ATOM 6925 C C . THR A 1 859 ? -1.391 -17.701 25.864 1.00 94.06 859 THR A C 1
ATOM 6927 O O . THR A 1 859 ? -2.116 -17.748 26.852 1.00 94.06 859 THR A O 1
ATOM 6930 N N . GLY A 1 860 ? -0.277 -16.958 25.859 1.00 90.31 860 GLY A N 1
ATOM 6931 C CA . GLY A 1 860 ? 0.268 -16.317 27.067 1.00 90.31 860 GLY A CA 1
ATOM 6932 C C . GLY A 1 860 ? -0.399 -15.006 27.517 1.00 90.31 860 GLY A C 1
ATOM 6933 O O . GLY A 1 860 ? -0.170 -14.565 28.648 1.00 90.31 860 GLY A O 1
ATOM 6934 N N . GLN A 1 861 ? -1.207 -14.359 26.666 1.00 93.94 861 GLN A N 1
ATOM 6935 C CA . GLN A 1 861 ? -1.928 -13.118 27.000 1.00 93.94 861 GLN A CA 1
ATOM 6936 C C . GLN A 1 861 ? -3.413 -13.182 26.618 1.00 93.94 861 GLN A C 1
ATOM 6938 O O . GLN A 1 861 ? -4.282 -12.942 27.463 1.00 93.94 861 GLN A O 1
ATOM 6943 N N . PHE A 1 862 ? -3.701 -13.509 25.356 1.00 96.25 862 PHE A N 1
ATOM 6944 C CA . PHE A 1 862 ? -5.046 -13.443 24.793 1.00 96.25 862 PHE A CA 1
ATOM 6945 C C . PHE A 1 862 ? -5.943 -14.577 25.313 1.00 96.25 862 PHE A C 1
ATOM 6947 O O . PHE A 1 862 ? -7.006 -14.298 25.867 1.00 96.25 862 PHE A O 1
ATOM 6954 N N .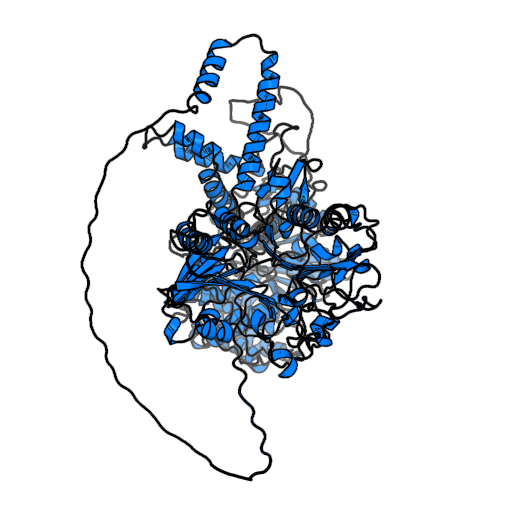 LEU A 1 863 ? -5.482 -15.833 25.273 1.00 94.31 863 LEU A N 1
ATOM 6955 C CA . LEU A 1 863 ? -6.207 -16.973 25.853 1.00 94.31 863 LEU A CA 1
ATOM 6956 C C . LEU A 1 863 ? -6.434 -16.822 27.364 1.00 94.31 863 LEU A C 1
ATOM 6958 O O . LEU A 1 863 ? -7.548 -17.043 27.827 1.00 94.31 863 LEU A O 1
ATOM 6962 N N . ASN A 1 864 ? -5.444 -16.334 28.122 1.00 91.31 864 ASN A N 1
ATOM 6963 C CA . ASN A 1 864 ? -5.636 -16.022 29.546 1.00 91.31 864 ASN A CA 1
ATOM 6964 C C . ASN A 1 864 ? -6.688 -14.920 29.787 1.00 91.31 864 ASN A C 1
ATOM 6966 O O . ASN A 1 864 ? -7.201 -14.783 30.892 1.00 91.31 864 ASN A O 1
ATOM 6970 N N . SER A 1 865 ? -7.028 -14.111 28.782 1.00 94.38 865 SER A N 1
ATOM 6971 C CA . SER A 1 865 ? -8.152 -13.175 28.885 1.00 94.38 865 SER A CA 1
ATOM 6972 C C . SER A 1 865 ? -9.486 -13.803 28.496 1.00 94.38 865 SER A C 1
ATOM 6974 O O . SER A 1 865 ? -10.475 -13.541 29.178 1.00 94.38 865 SER A O 1
ATOM 6976 N N . LEU A 1 866 ? -9.503 -14.671 27.477 1.00 92.88 866 LEU A N 1
ATOM 6977 C CA . LEU A 1 866 ? -10.664 -15.497 27.121 1.00 92.88 866 LEU A CA 1
ATOM 6978 C C . LEU A 1 866 ? -11.089 -16.416 28.284 1.00 92.88 866 LEU A C 1
ATOM 6980 O O . LEU A 1 866 ? -12.280 -16.592 28.509 1.00 92.88 866 LEU A O 1
ATOM 6984 N N . SER A 1 867 ? -10.144 -16.929 29.078 1.00 90.06 867 SER A N 1
ATOM 6985 C CA . SER A 1 867 ? -10.413 -17.765 30.261 1.00 90.06 867 SER A CA 1
ATOM 6986 C C . SER A 1 867 ? -10.846 -16.988 31.513 1.00 90.06 867 SER A C 1
ATOM 6988 O O . SER A 1 867 ? -10.798 -17.509 32.629 1.00 90.06 867 SER A O 1
ATOM 6990 N N . GLY A 1 868 ? -11.159 -15.691 31.393 1.00 89.31 868 GLY A N 1
ATOM 6991 C CA . GLY A 1 868 ? -11.375 -14.817 32.551 1.00 89.31 868 GLY A CA 1
ATOM 6992 C C . GLY A 1 868 ? -10.141 -14.689 33.459 1.00 89.31 868 GLY A C 1
ATOM 6993 O O . GLY A 1 868 ? -10.196 -14.056 34.510 1.00 89.31 868 GLY A O 1
ATOM 6994 N N . GLY A 1 869 ? -8.984 -15.226 33.073 1.00 86.94 869 GLY A N 1
ATOM 6995 C CA . GLY A 1 869 ? -7.774 -15.242 33.881 1.00 86.94 869 GLY A CA 1
ATOM 6996 C C . GLY A 1 869 ? -7.442 -16.550 34.566 1.00 86.94 869 GLY A C 1
ATOM 6997 O O . GLY A 1 869 ? -6.464 -16.515 35.313 1.00 86.94 869 GLY A O 1
ATOM 6998 N N . ALA A 1 870 ? -8.211 -17.619 34.348 1.00 83.06 870 ALA A N 1
ATOM 6999 C CA . ALA A 1 870 ? -7.849 -18.966 34.780 1.00 83.06 870 ALA A CA 1
ATOM 7000 C C . ALA A 1 870 ? -6.557 -19.439 34.090 1.00 83.06 870 ALA A C 1
ATOM 7002 O O . ALA A 1 870 ? -6.191 -18.940 33.015 1.00 83.06 870 ALA A O 1
ATOM 7003 N N . GLU A 1 871 ? -5.858 -20.381 34.721 1.00 77.94 871 GLU A N 1
ATOM 7004 C CA . GLU A 1 871 ? -4.710 -21.051 34.109 1.00 77.94 871 GLU A CA 1
ATOM 7005 C C . GLU A 1 871 ? -5.181 -21.931 32.944 1.00 77.94 871 GLU A C 1
ATOM 7007 O O . GLU A 1 871 ? -6.277 -22.484 32.966 1.00 77.94 871 GLU A O 1
ATOM 7012 N N . THR A 1 872 ? -4.373 -22.004 31.888 1.00 77.50 872 THR A N 1
ATOM 7013 C CA . THR A 1 872 ? -4.687 -22.753 30.666 1.00 77.50 872 THR A CA 1
ATOM 7014 C C . THR A 1 872 ? -3.412 -23.399 30.145 1.00 77.50 872 THR A C 1
ATOM 7016 O O . THR A 1 872 ? -2.402 -22.706 30.013 1.00 77.50 872 THR A O 1
ATOM 7019 N N . ASP A 1 873 ? -3.474 -24.672 29.771 1.00 75.19 873 ASP A N 1
ATOM 7020 C CA . ASP A 1 873 ? -2.399 -25.386 29.064 1.00 75.19 873 ASP A CA 1
ATOM 7021 C C . ASP A 1 873 ? -2.069 -24.785 27.679 1.00 75.19 873 ASP A C 1
ATOM 7023 O O . ASP A 1 873 ? -0.934 -24.851 27.210 1.00 75.19 873 ASP A O 1
ATOM 7027 N N . GLY A 1 874 ? -3.051 -24.143 27.043 1.00 77.31 874 GLY A N 1
ATOM 7028 C CA . GLY A 1 874 ? -2.971 -23.633 25.676 1.00 77.31 874 GLY A CA 1
ATOM 7029 C C . GLY A 1 874 ? -3.547 -24.581 24.620 1.00 77.31 874 GLY A C 1
ATOM 7030 O O . GLY A 1 874 ? -3.708 -24.161 23.474 1.00 77.31 874 GLY A O 1
ATOM 7031 N N . GLU A 1 875 ? -3.914 -25.811 24.986 1.00 81.31 875 GLU A N 1
ATOM 7032 C CA . GLU A 1 875 ? -4.414 -26.850 24.076 1.00 81.31 875 GLU A CA 1
ATOM 7033 C C . GLU A 1 875 ? -5.911 -26.712 23.768 1.00 81.31 875 GLU A C 1
ATOM 7035 O O . GLU A 1 875 ? -6.412 -27.301 22.808 1.00 81.31 875 GLU A O 1
ATOM 7040 N N . HIS A 1 876 ? -6.634 -25.896 24.537 1.00 86.06 876 HIS A N 1
ATOM 7041 C CA . HIS A 1 876 ? -8.084 -25.705 24.427 1.00 86.06 876 HIS A CA 1
ATOM 7042 C C . HIS A 1 876 ? -8.539 -24.550 23.509 1.00 86.06 876 HIS A C 1
ATOM 7044 O O . HIS A 1 876 ? -9.733 -24.260 23.437 1.00 86.06 876 HIS A O 1
ATOM 7050 N N . LEU A 1 877 ? -7.631 -23.892 22.777 1.00 94.12 877 LEU A N 1
ATOM 7051 C CA . LEU A 1 877 ? -7.986 -22.861 21.789 1.00 94.12 877 LEU A CA 1
ATOM 7052 C C . LEU A 1 877 ? -8.248 -23.471 20.400 1.00 94.12 877 LEU A C 1
ATOM 7054 O O . LEU A 1 877 ? -7.461 -24.271 19.898 1.00 94.12 877 LEU A O 1
ATOM 7058 N N . ARG A 1 878 ? -9.336 -23.067 19.744 1.00 95.94 878 ARG A N 1
ATOM 7059 C CA . ARG A 1 878 ? -9.698 -23.438 18.368 1.00 95.94 878 ARG A CA 1
ATOM 7060 C C . ARG A 1 878 ? -9.854 -22.163 17.544 1.00 95.94 878 ARG A C 1
ATOM 7062 O O . ARG A 1 878 ? -10.575 -21.253 17.950 1.00 95.94 878 ARG A O 1
ATOM 7069 N N . ILE A 1 879 ? -9.174 -22.084 16.406 1.00 97.56 879 ILE A N 1
ATOM 7070 C CA . ILE A 1 879 ? -9.267 -20.960 15.470 1.00 97.56 879 ILE A CA 1
ATOM 7071 C C . ILE A 1 879 ? -10.076 -21.403 14.255 1.00 97.56 879 ILE A C 1
ATOM 7073 O O . ILE A 1 879 ? -9.785 -22.448 13.683 1.00 97.56 879 ILE A O 1
ATOM 7077 N N . ILE A 1 880 ? -11.068 -20.608 13.855 1.00 98.56 880 ILE A N 1
ATOM 7078 C CA . ILE A 1 880 ? -11.906 -20.864 12.678 1.00 98.56 880 ILE A CA 1
ATOM 7079 C C . ILE A 1 880 ? -11.598 -19.788 11.640 1.00 98.56 880 ILE A C 1
ATOM 7081 O O . ILE A 1 880 ? -11.867 -18.605 11.869 1.00 98.56 880 ILE A O 1
ATOM 7085 N N . TYR A 1 881 ? -11.023 -20.199 10.512 1.00 98.12 881 TYR A N 1
ATOM 7086 C CA . TYR A 1 881 ? -10.625 -19.309 9.422 1.00 98.12 881 TYR A CA 1
ATOM 7087 C C . TYR A 1 881 ? -10.693 -20.059 8.079 1.00 98.12 881 TYR A C 1
ATOM 7089 O O . TYR A 1 881 ? -10.265 -21.216 8.036 1.00 98.12 881 TYR A O 1
ATOM 7097 N N . PRO A 1 882 ? -11.194 -19.450 6.987 1.00 97.44 882 PRO A N 1
ATOM 7098 C CA . PRO A 1 882 ? -11.342 -20.136 5.701 1.00 97.44 882 PRO A CA 1
ATOM 7099 C C . PRO A 1 882 ? -10.024 -20.679 5.133 1.00 97.44 882 PRO A C 1
ATOM 7101 O O . PRO A 1 882 ? -9.007 -19.976 5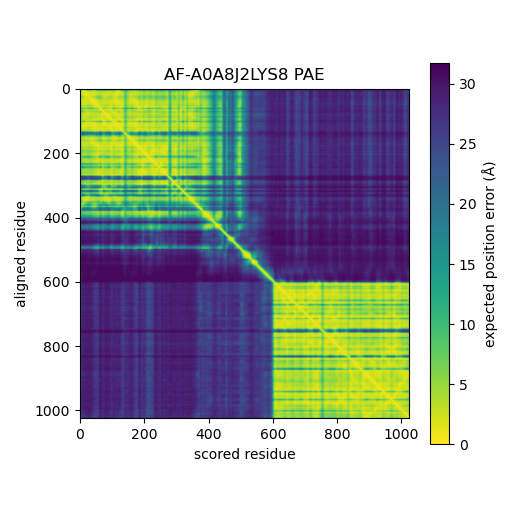.101 1.00 97.44 882 PRO A O 1
ATOM 7104 N N . CYS A 1 883 ? -10.039 -21.922 4.651 1.00 96.56 883 CYS A N 1
ATOM 7105 C CA . CYS A 1 883 ? -8.950 -22.430 3.818 1.00 96.56 883 CYS A CA 1
ATOM 7106 C C . CYS A 1 883 ? -9.086 -21.918 2.367 1.00 96.56 883 CYS A C 1
ATOM 7108 O O . CYS A 1 883 ? -10.097 -21.329 1.984 1.00 96.56 883 CYS A O 1
ATOM 7110 N N . VAL A 1 884 ? -8.066 -22.139 1.534 1.00 97.50 884 VAL A N 1
ATOM 7111 C CA . VAL A 1 884 ? -8.082 -21.751 0.109 1.00 97.50 884 VAL A CA 1
ATOM 7112 C C . VAL A 1 884 ? -9.270 -22.365 -0.636 1.00 97.50 884 VAL A C 1
ATOM 7114 O O . VAL A 1 884 ? -9.844 -21.707 -1.500 1.00 97.50 884 VAL A O 1
ATOM 7117 N N . GLU A 1 885 ? -9.657 -23.594 -0.293 1.00 96.75 885 GLU A N 1
ATOM 7118 C CA . GLU A 1 885 ? -10.784 -24.286 -0.923 1.00 96.75 885 GLU A CA 1
ATOM 7119 C C . GLU A 1 885 ? -12.138 -23.718 -0.474 1.00 96.75 885 GLU A C 1
ATOM 7121 O O . GLU A 1 885 ? -13.025 -23.539 -1.309 1.00 96.75 885 GLU A O 1
ATOM 7126 N N . ASP A 1 886 ? -12.276 -23.336 0.803 1.00 97.38 886 ASP A N 1
ATOM 7127 C CA . ASP A 1 886 ? -13.458 -22.629 1.318 1.00 97.38 886 ASP A CA 1
ATOM 7128 C C . ASP A 1 886 ? -13.686 -21.315 0.542 1.00 97.38 886 ASP A C 1
ATOM 7130 O O . ASP A 1 886 ? -14.808 -21.010 0.143 1.00 97.38 886 ASP A O 1
ATOM 7134 N N . VAL A 1 887 ? -12.615 -20.557 0.266 1.00 98.06 887 VAL A N 1
ATOM 7135 C CA . VAL A 1 887 ? -12.685 -19.309 -0.518 1.00 98.06 887 VAL A CA 1
ATOM 7136 C C . VAL A 1 887 ? -12.980 -19.591 -1.995 1.00 98.06 887 VAL A C 1
ATOM 7138 O O . VAL A 1 887 ? -13.911 -19.009 -2.553 1.00 98.06 887 VAL A O 1
ATOM 7141 N N . ARG A 1 888 ? -12.245 -20.519 -2.627 1.00 97.94 888 ARG A N 1
ATOM 7142 C CA . ARG A 1 888 ? -12.414 -20.900 -4.045 1.00 97.94 888 ARG A CA 1
ATOM 7143 C C . ARG A 1 888 ? -13.833 -21.387 -4.359 1.00 97.94 888 ARG A C 1
ATOM 7145 O O . ARG A 1 888 ? -14.333 -21.161 -5.460 1.00 97.94 888 ARG A O 1
ATOM 7152 N N . THR A 1 889 ? -14.468 -22.064 -3.404 1.00 96.62 889 THR A N 1
ATOM 7153 C CA . THR A 1 889 ? -15.833 -22.600 -3.530 1.00 96.62 889 THR A CA 1
ATOM 7154 C C . THR A 1 889 ? -16.916 -21.684 -2.957 1.00 96.62 889 THR A C 1
ATOM 7156 O O . THR A 1 889 ? -18.084 -22.066 -2.934 1.00 96.62 889 THR A O 1
ATOM 7159 N N . SER A 1 890 ? -16.568 -20.475 -2.507 1.00 96.81 890 SER A N 1
ATOM 7160 C CA . SER A 1 890 ? -17.533 -19.494 -2.001 1.00 96.81 890 SER A CA 1
ATOM 7161 C C . SER A 1 890 ? -18.385 -18.868 -3.111 1.00 96.81 890 SER A C 1
ATOM 7163 O O . SER A 1 890 ? -17.991 -18.858 -4.273 1.00 96.81 890 SER A O 1
ATOM 7165 N N . ASN A 1 891 ? -19.523 -18.270 -2.752 1.00 93.50 891 ASN A N 1
ATOM 7166 C CA . ASN A 1 891 ? -20.454 -17.623 -3.687 1.00 93.50 891 ASN A CA 1
ATOM 7167 C C . ASN A 1 891 ? -19.821 -16.481 -4.512 1.00 93.50 891 ASN A C 1
ATOM 7169 O O . ASN A 1 891 ? -20.310 -16.173 -5.596 1.00 93.50 891 ASN A O 1
ATOM 7173 N N . GLU A 1 892 ? -18.755 -15.846 -4.014 1.00 94.94 892 GLU A N 1
ATOM 7174 C CA . GLU A 1 892 ? -18.025 -14.774 -4.715 1.00 94.94 892 GLU A CA 1
ATOM 7175 C C . GLU A 1 892 ? -16.746 -15.293 -5.409 1.00 94.94 892 GLU A C 1
ATOM 7177 O O . GLU A 1 892 ? -16.001 -14.510 -6.000 1.00 94.94 892 GLU A O 1
ATOM 7182 N N . GLY A 1 893 ? -16.454 -16.597 -5.317 1.00 97.06 893 GLY A N 1
ATOM 7183 C CA . GLY A 1 893 ? -15.172 -17.168 -5.724 1.00 97.06 893 GLY A CA 1
ATOM 7184 C C . GLY A 1 893 ? -14.000 -16.548 -4.957 1.00 97.06 893 GLY A C 1
ATOM 7185 O O . GLY A 1 893 ? -14.109 -16.222 -3.772 1.00 97.06 893 GLY A O 1
ATOM 7186 N N . TYR A 1 894 ? -12.868 -16.336 -5.629 1.00 97.12 894 TYR A N 1
ATOM 7187 C CA . TYR A 1 894 ? -11.693 -15.738 -4.990 1.00 97.12 894 TYR A CA 1
ATOM 7188 C C . TYR A 1 894 ? -11.883 -14.283 -4.542 1.00 97.12 894 TYR A C 1
ATOM 7190 O O . TYR A 1 894 ? -11.183 -13.845 -3.630 1.00 97.12 894 TYR A O 1
ATOM 7198 N N . GLU A 1 895 ? -12.852 -13.549 -5.098 1.00 94.75 895 GLU A N 1
ATOM 7199 C CA . GLU A 1 895 ? -13.140 -12.160 -4.701 1.00 94.75 895 GLU A CA 1
ATOM 7200 C C . GLU A 1 895 ? -13.561 -12.062 -3.220 1.00 94.75 895 GLU A C 1
ATOM 7202 O O . GLU A 1 895 ? -13.267 -11.066 -2.553 1.00 94.75 895 GLU A O 1
ATOM 7207 N N . ALA A 1 896 ? -14.160 -13.122 -2.648 1.00 93.94 896 ALA A N 1
ATOM 7208 C CA . ALA A 1 896 ? -14.431 -13.190 -1.208 1.00 93.94 896 ALA A CA 1
ATOM 7209 C C . ALA A 1 896 ? -13.156 -13.017 -0.364 1.00 93.94 896 ALA A C 1
ATOM 7211 O O . ALA A 1 896 ? -13.194 -12.431 0.723 1.00 93.94 896 ALA A O 1
ATOM 7212 N N . GLY A 1 897 ? -12.026 -13.503 -0.884 1.00 94.12 897 GLY A N 1
ATOM 7213 C CA . GLY A 1 897 ? -10.711 -13.478 -0.258 1.00 94.12 897 GLY A CA 1
ATOM 7214 C C . GLY A 1 897 ? -10.126 -12.081 -0.049 1.00 94.12 897 GLY A C 1
ATOM 7215 O O . GLY A 1 897 ? -9.324 -11.895 0.870 1.00 94.12 897 GLY A O 1
ATOM 7216 N N . GLY A 1 898 ? -10.582 -11.074 -0.805 1.00 90.31 898 GLY A N 1
ATOM 7217 C CA . GLY A 1 898 ? -10.227 -9.669 -0.573 1.00 90.31 898 GLY A CA 1
ATOM 7218 C C . GLY A 1 898 ? -10.710 -9.144 0.788 1.00 90.31 898 GLY A C 1
ATOM 7219 O O . GLY A 1 898 ? -10.057 -8.303 1.403 1.00 90.31 898 GLY A O 1
ATOM 7220 N N . SER A 1 899 ? -11.806 -9.701 1.317 1.00 91.50 899 SER A N 1
ATOM 7221 C CA . SER A 1 899 ? -12.327 -9.410 2.665 1.00 91.50 899 SER A CA 1
ATOM 7222 C C . SER A 1 899 ? -11.726 -10.302 3.762 1.00 91.50 899 SER A C 1
ATOM 7224 O O . SER A 1 899 ? -12.100 -10.178 4.934 1.00 91.50 899 SER A O 1
ATOM 7226 N N . LEU A 1 900 ? -10.776 -11.171 3.396 1.00 96.00 900 LEU A N 1
ATOM 7227 C CA . LEU A 1 900 ? -10.041 -12.064 4.290 1.00 96.00 900 LEU A CA 1
ATOM 7228 C C . LEU A 1 900 ? -8.537 -11.702 4.351 1.00 96.00 900 LEU A C 1
ATOM 7230 O O . LEU A 1 900 ? -7.694 -12.554 4.059 1.00 96.00 900 LEU A O 1
ATOM 7234 N N . PRO A 1 901 ? -8.142 -10.455 4.688 1.00 91.12 901 PRO A N 1
ATOM 7235 C CA . PRO A 1 901 ? -6.759 -10.017 4.540 1.00 91.12 901 PRO A CA 1
ATOM 7236 C C . PRO A 1 901 ? -5.821 -10.735 5.520 1.00 91.12 901 PRO A C 1
ATOM 7238 O O . PRO A 1 901 ? -5.806 -10.463 6.724 1.00 91.12 901 PRO A O 1
ATOM 7241 N N . TYR A 1 902 ? -4.999 -11.631 4.980 1.00 93.94 902 TYR A N 1
ATOM 7242 C CA . TYR A 1 902 ? -3.868 -12.265 5.652 1.00 93.94 902 TYR A CA 1
ATOM 7243 C C . TYR A 1 902 ? -2.716 -12.370 4.654 1.00 93.94 902 TYR A C 1
ATOM 7245 O O . TYR A 1 902 ? -2.826 -13.084 3.662 1.00 93.94 902 TYR A O 1
ATOM 7253 N N . SER A 1 903 ? -1.634 -11.622 4.874 1.00 89.75 903 SER A N 1
ATOM 7254 C CA . SER A 1 903 ? -0.499 -11.580 3.947 1.00 89.75 903 SER A CA 1
ATOM 7255 C C . SER A 1 903 ? 0.531 -12.673 4.230 1.00 89.75 903 SER A C 1
ATOM 7257 O O . SER A 1 903 ? 0.761 -13.078 5.375 1.00 89.75 903 SER A O 1
ATOM 7259 N N . ASN A 1 904 ? 1.240 -13.099 3.191 1.00 92.06 904 ASN A N 1
ATOM 7260 C CA . ASN A 1 904 ? 2.326 -14.065 3.241 1.00 92.06 904 ASN A CA 1
ATOM 7261 C C . ASN A 1 904 ? 3.465 -13.572 4.148 1.00 92.06 904 ASN A C 1
ATOM 7263 O O . ASN A 1 904 ? 4.064 -14.353 4.891 1.00 92.06 904 ASN A O 1
ATOM 7267 N N . SER A 1 905 ? 3.719 -12.258 4.146 1.00 85.88 905 SER A N 1
ATOM 7268 C CA . SER A 1 905 ? 4.715 -11.591 4.997 1.00 85.88 905 SER A CA 1
ATOM 7269 C C . SER A 1 905 ? 4.378 -11.603 6.496 1.00 85.88 905 SER A C 1
ATOM 7271 O O . SER A 1 905 ? 5.270 -11.385 7.325 1.00 85.88 905 SER A O 1
ATOM 7273 N N . VAL A 1 906 ? 3.117 -11.862 6.865 1.00 87.94 906 VAL A N 1
ATOM 7274 C CA . VAL A 1 906 ? 2.691 -12.128 8.249 1.00 87.94 906 VAL A CA 1
ATOM 7275 C C . VAL A 1 906 ? 2.604 -13.635 8.493 1.00 87.94 906 VAL A C 1
ATOM 7277 O O . VAL A 1 906 ? 3.140 -14.106 9.494 1.00 87.94 906 VAL A O 1
ATOM 7280 N N . ALA A 1 907 ? 2.013 -14.406 7.575 1.00 90.56 907 ALA A N 1
ATOM 7281 C CA . ALA A 1 907 ? 1.805 -15.847 7.728 1.00 90.56 907 ALA A CA 1
ATOM 7282 C C . ALA A 1 907 ? 3.108 -16.630 7.967 1.00 90.56 907 ALA A C 1
ATOM 7284 O O . ALA A 1 907 ? 3.189 -17.454 8.880 1.00 90.56 907 ALA A O 1
ATOM 7285 N N . THR A 1 908 ? 4.160 -16.308 7.211 1.00 91.12 908 THR A N 1
ATOM 7286 C CA . THR A 1 908 ? 5.502 -16.910 7.345 1.00 91.12 908 THR A CA 1
ATOM 7287 C C . THR A 1 908 ? 6.139 -16.735 8.729 1.00 91.12 908 THR A C 1
ATOM 7289 O O . THR A 1 908 ? 6.999 -17.528 9.102 1.00 91.12 908 THR A O 1
ATOM 7292 N N . LYS A 1 909 ? 5.708 -15.745 9.524 1.00 89.44 909 LYS A N 1
ATOM 7293 C CA . LYS A 1 909 ? 6.247 -15.457 10.868 1.00 89.44 909 LYS A CA 1
ATOM 7294 C C . LYS A 1 909 ? 5.573 -16.260 11.988 1.00 89.44 909 LYS A C 1
ATOM 7296 O O . LYS A 1 909 ? 6.019 -16.187 13.132 1.00 89.44 909 LYS A O 1
ATOM 7301 N N . GLN A 1 910 ? 4.496 -16.989 11.687 1.00 94.00 910 GLN A N 1
ATOM 7302 C CA . GLN A 1 910 ? 3.654 -17.671 12.679 1.00 94.00 910 GLN A CA 1
ATOM 7303 C C . GLN A 1 910 ? 3.075 -19.016 12.177 1.00 94.00 910 GLN A C 1
ATOM 7305 O O . GLN A 1 910 ? 1.870 -19.253 12.293 1.00 94.00 910 GLN A O 1
ATOM 7310 N N . PRO A 1 911 ? 3.911 -19.939 11.648 1.00 92.06 911 PRO A N 1
ATOM 7311 C CA . PRO A 1 911 ? 3.447 -21.209 11.073 1.00 92.06 911 PRO A CA 1
ATOM 7312 C C . PRO A 1 911 ? 2.741 -22.126 12.085 1.00 92.06 911 PRO A C 1
ATOM 7314 O O . PRO A 1 911 ? 1.894 -22.927 11.698 1.00 92.06 911 PRO A O 1
ATOM 7317 N N . TYR A 1 912 ? 3.019 -21.972 13.387 1.00 93.44 912 TYR A N 1
ATOM 7318 C CA . TYR A 1 912 ? 2.355 -22.720 14.463 1.00 93.44 912 TYR A CA 1
ATOM 7319 C C . TYR A 1 912 ? 0.830 -22.549 14.489 1.00 93.44 912 TYR A C 1
ATOM 7321 O O . TYR A 1 912 ? 0.146 -23.369 15.098 1.00 93.44 912 TYR A O 1
ATOM 7329 N N . LEU A 1 913 ? 0.284 -21.495 13.865 1.00 93.12 913 LEU A N 1
ATOM 7330 C CA . LEU A 1 913 ? -1.158 -21.258 13.845 1.00 93.12 913 LEU A CA 1
ATOM 7331 C C . LEU A 1 913 ? -1.933 -22.376 13.147 1.00 93.12 913 LEU A C 1
ATOM 7333 O O . LEU A 1 913 ? -3.068 -22.626 13.541 1.00 93.12 913 LEU A O 1
ATOM 7337 N N . LEU A 1 914 ? -1.323 -23.083 12.186 1.00 91.81 914 LEU A N 1
ATOM 7338 C CA . LEU A 1 914 ? -1.946 -24.218 11.492 1.00 91.81 914 LEU A CA 1
ATOM 7339 C C . LEU A 1 914 ? -2.447 -25.296 12.469 1.00 91.81 914 LEU A C 1
ATOM 7341 O O . LEU A 1 914 ? -3.519 -25.856 12.259 1.00 91.81 914 LEU A O 1
ATOM 7345 N N . ASN A 1 915 ? -1.756 -25.498 13.596 1.00 91.81 915 ASN A N 1
ATOM 7346 C CA . ASN A 1 915 ? -2.145 -26.468 14.627 1.00 91.81 915 ASN A CA 1
ATOM 7347 C C . ASN A 1 915 ? -3.491 -26.140 15.304 1.00 91.81 915 ASN A C 1
ATOM 7349 O O . ASN A 1 915 ? -4.109 -27.024 15.895 1.00 91.81 915 ASN A O 1
ATOM 7353 N N . PHE A 1 916 ? -3.946 -24.886 15.216 1.00 94.44 916 PHE A N 1
ATOM 7354 C CA . PHE A 1 916 ? -5.190 -24.396 15.811 1.00 94.44 916 PHE A CA 1
ATOM 7355 C C . PHE A 1 916 ? -6.343 -24.288 14.792 1.00 94.44 916 PHE A C 1
ATOM 7357 O O . PHE A 1 916 ? -7.478 -24.049 15.213 1.00 94.44 916 PHE A O 1
ATOM 7364 N N . MET A 1 917 ? -6.083 -24.433 13.483 1.00 95.06 917 MET A N 1
ATOM 7365 C CA . MET A 1 917 ? -7.038 -24.087 12.416 1.00 95.06 917 MET A CA 1
ATOM 7366 C C . MET A 1 917 ? -8.150 -25.119 12.194 1.00 95.06 917 MET A C 1
ATOM 7368 O O . MET A 1 917 ? -7.931 -26.331 12.171 1.00 95.06 917 MET A O 1
ATOM 7372 N N . HIS A 1 918 ? -9.346 -24.587 11.963 1.00 97.88 918 HIS A N 1
ATOM 7373 C CA . HIS A 1 918 ? -10.581 -25.284 11.630 1.00 97.88 918 HIS A CA 1
ATOM 7374 C C . HIS A 1 918 ? -11.257 -24.552 10.462 1.00 97.88 918 HIS A C 1
ATOM 7376 O O . HIS A 1 918 ? -11.188 -23.321 10.369 1.00 97.88 918 HIS A O 1
ATOM 7382 N N . LYS A 1 919 ? -11.877 -25.315 9.557 1.00 97.62 919 LYS A N 1
ATOM 7383 C CA . LYS A 1 919 ? -12.508 -24.815 8.327 1.00 97.62 919 LYS A CA 1
ATOM 7384 C C . LYS A 1 919 ? -13.761 -23.999 8.640 1.00 97.62 919 LYS A C 1
ATOM 7386 O O . LYS A 1 919 ? -14.394 -24.190 9.681 1.00 97.62 919 LYS A O 1
ATOM 7391 N N . TRP A 1 920 ? -14.164 -23.127 7.720 1.00 98.06 920 TRP A N 1
ATOM 7392 C CA . TRP A 1 920 ? -15.439 -22.418 7.842 1.00 98.06 920 TRP A CA 1
ATOM 7393 C C . TRP A 1 920 ? -16.606 -23.330 7.432 1.00 98.06 920 TRP A C 1
ATOM 7395 O O . TRP A 1 920 ? -16.750 -23.661 6.259 1.00 98.06 920 TRP A O 1
ATOM 7405 N N . ARG A 1 921 ? -17.454 -23.747 8.378 1.00 98.06 921 ARG A N 1
ATOM 7406 C CA . ARG A 1 921 ? -18.672 -24.538 8.112 1.00 98.06 921 ARG A CA 1
ATOM 7407 C C . ARG A 1 921 ? -19.867 -23.904 8.812 1.00 98.06 921 ARG A C 1
ATOM 7409 O O . ARG A 1 921 ? -19.753 -23.507 9.970 1.00 98.06 921 ARG A O 1
ATOM 7416 N N . SER A 1 922 ? -20.965 -23.741 8.083 1.00 97.50 922 SER A N 1
ATOM 7417 C CA . SER A 1 922 ? -22.201 -23.092 8.532 1.00 97.50 922 SER A CA 1
ATOM 7418 C C . SER A 1 922 ? -23.418 -23.640 7.761 1.00 97.50 922 SER A C 1
ATOM 7420 O O . SER A 1 922 ? -24.316 -22.906 7.343 1.00 97.50 922 SER A O 1
ATOM 7422 N N . ASP A 1 923 ? -23.437 -24.951 7.527 1.00 96.62 923 ASP A N 1
ATOM 7423 C CA . ASP A 1 923 ? -24.463 -25.700 6.801 1.00 96.62 923 ASP A CA 1
ATOM 7424 C C . ASP A 1 923 ? -25.830 -25.583 7.491 1.00 96.62 923 ASP A C 1
ATOM 7426 O O . ASP A 1 923 ? -26.852 -25.412 6.819 1.00 96.62 923 ASP A O 1
ATOM 7430 N N . ARG A 1 924 ? -25.862 -25.539 8.836 1.00 95.25 924 ARG A N 1
ATOM 7431 C CA . ARG A 1 924 ? -27.083 -25.283 9.629 1.00 95.25 924 ARG A CA 1
ATOM 7432 C C . ARG A 1 924 ? -27.772 -23.971 9.241 1.00 95.25 924 ARG A C 1
ATOM 7434 O O . ARG A 1 924 ? -28.993 -23.868 9.332 1.00 95.25 924 ARG A O 1
ATOM 7441 N N . LEU A 1 925 ? -26.992 -22.973 8.825 1.00 95.69 925 LEU A N 1
ATOM 7442 C CA . LEU A 1 925 ? -27.461 -21.648 8.412 1.00 95.69 925 LEU A CA 1
ATOM 7443 C C . LEU A 1 925 ? -27.424 -21.453 6.885 1.00 95.69 925 LEU A C 1
ATOM 7445 O O . LEU A 1 925 ? -27.696 -20.347 6.420 1.00 95.69 925 LEU A O 1
ATOM 7449 N N . GLY A 1 926 ? -27.062 -22.485 6.112 1.00 96.31 926 GLY A N 1
ATOM 7450 C CA . GLY A 1 926 ? -26.860 -22.410 4.661 1.00 96.31 926 GLY A CA 1
ATOM 7451 C C . GLY A 1 926 ? -25.671 -21.538 4.228 1.00 96.31 926 GLY A C 1
ATOM 7452 O O . GLY A 1 926 ? -25.602 -21.129 3.074 1.00 96.31 926 GLY A O 1
ATOM 7453 N N . ARG A 1 927 ? -24.750 -21.202 5.138 1.00 97.75 927 ARG A N 1
ATOM 7454 C CA . ARG A 1 927 ? -23.745 -20.130 4.988 1.00 97.75 927 ARG A CA 1
ATOM 7455 C C . ARG A 1 927 ? -22.309 -20.605 4.754 1.00 97.75 927 ARG A C 1
ATOM 7457 O O . ARG A 1 927 ? -21.407 -19.772 4.696 1.00 97.75 927 ARG A O 1
ATOM 7464 N N . SER A 1 928 ? -22.067 -21.901 4.560 1.00 97.44 928 SER A N 1
ATOM 7465 C CA . SER A 1 928 ? -20.718 -22.427 4.269 1.00 97.44 928 SER A CA 1
ATOM 7466 C C . SER A 1 928 ? -20.061 -21.763 3.050 1.00 97.44 928 SER A C 1
ATOM 7468 O O . SER A 1 928 ? -18.871 -21.471 3.086 1.00 97.44 928 SER A O 1
ATOM 7470 N N . HIS A 1 929 ? -20.839 -21.406 2.023 1.00 96.81 929 HIS A N 1
ATOM 7471 C CA . HIS A 1 929 ? -20.346 -20.691 0.836 1.00 96.81 929 HIS A CA 1
ATOM 7472 C C . HIS A 1 929 ? -20.409 -19.152 0.952 1.00 96.81 929 HIS A C 1
ATOM 7474 O O . HIS A 1 929 ? -19.969 -18.447 0.048 1.00 96.81 929 HIS A O 1
ATOM 7480 N N . ALA A 1 930 ? -20.917 -18.606 2.062 1.00 97.44 930 ALA A N 1
ATOM 7481 C CA . ALA A 1 930 ? -20.990 -17.168 2.332 1.00 97.44 930 ALA A CA 1
ATOM 7482 C C . ALA A 1 930 ? -19.875 -16.771 3.311 1.00 97.44 930 ALA A C 1
ATOM 7484 O O . ALA A 1 930 ? -20.054 -16.855 4.531 1.00 97.44 930 ALA A O 1
ATOM 7485 N N . MET A 1 931 ? -18.710 -16.378 2.780 1.00 98.12 931 MET A N 1
ATOM 7486 C CA . MET A 1 931 ? -17.477 -16.245 3.569 1.00 98.12 931 MET A CA 1
ATOM 7487 C C . MET A 1 931 ? -17.630 -15.348 4.810 1.00 98.12 931 MET A C 1
ATOM 7489 O O . MET A 1 931 ? -18.346 -14.339 4.777 1.00 98.12 931 MET A O 1
ATOM 7493 N N . PRO A 1 932 ? -16.967 -15.697 5.926 1.00 98.31 932 PRO A N 1
ATOM 7494 C CA . PRO A 1 932 ? -17.148 -15.005 7.187 1.00 98.31 932 PRO A CA 1
ATOM 7495 C C . PRO A 1 932 ? -16.401 -13.673 7.211 1.00 98.31 932 PRO A C 1
ATOM 7497 O O . PRO A 1 932 ? -15.174 -13.624 7.289 1.00 98.31 932 PRO A O 1
ATOM 7500 N N . HIS A 1 933 ? -17.159 -12.579 7.245 1.00 98.38 933 HIS A N 1
ATOM 7501 C CA . HIS A 1 933 ? -16.640 -11.278 7.665 1.00 98.38 933 HIS A CA 1
ATOM 7502 C C . HIS A 1 933 ? -17.128 -10.885 9.075 1.00 98.38 933 HIS A C 1
ATOM 7504 O O . HIS A 1 933 ? -16.577 -9.975 9.692 1.00 98.38 933 HIS A O 1
ATOM 7510 N N . ILE A 1 934 ? -18.074 -11.627 9.655 1.00 98.50 934 ILE A N 1
ATOM 7511 C CA . ILE A 1 934 ? -18.324 -11.660 11.100 1.00 98.50 934 ILE A CA 1
ATOM 7512 C C . ILE A 1 934 ? -17.044 -12.029 11.882 1.00 98.50 934 ILE A C 1
ATOM 7514 O O . ILE A 1 934 ? -16.190 -12.763 11.378 1.00 98.50 934 ILE A O 1
ATOM 7518 N N . LYS A 1 935 ? -16.896 -11.522 13.113 1.00 98.69 935 LYS A N 1
ATOM 7519 C CA . LYS A 1 935 ? -15.877 -11.973 14.073 1.00 98.69 935 LYS A CA 1
ATOM 7520 C C . LYS A 1 935 ? -16.577 -12.372 15.366 1.00 98.69 935 LYS A C 1
ATOM 7522 O O . LYS A 1 935 ? -17.338 -11.578 15.927 1.00 98.69 935 LYS A O 1
ATOM 7527 N N . THR A 1 936 ? -16.334 -13.595 15.823 1.00 98.69 936 THR A N 1
ATOM 7528 C CA . THR A 1 936 ? -16.943 -14.152 17.030 1.00 98.69 936 THR A CA 1
ATOM 7529 C C . THR A 1 936 ? -15.941 -14.879 17.914 1.00 98.69 936 THR A C 1
ATOM 7531 O O . THR A 1 936 ? -15.057 -15.598 17.450 1.00 98.69 936 THR A O 1
ATOM 7534 N N . TYR A 1 937 ? -16.106 -14.707 19.221 1.00 98.62 937 TYR A N 1
ATOM 7535 C CA . TYR A 1 937 ? -15.334 -15.400 20.245 1.00 98.62 937 TYR A CA 1
ATOM 7536 C C . TYR A 1 937 ? -16.311 -16.055 21.214 1.00 98.62 937 TYR A C 1
ATOM 7538 O O . TYR A 1 937 ? -17.285 -15.424 21.615 1.00 98.62 937 TYR A O 1
ATOM 7546 N N . ALA A 1 938 ? -16.082 -17.310 21.579 1.00 97.31 938 ALA A N 1
ATOM 7547 C CA . ALA A 1 938 ? -16.993 -18.060 22.440 1.00 97.31 938 ALA A CA 1
ATOM 7548 C C . ALA A 1 938 ? -16.230 -19.047 23.324 1.00 97.31 938 ALA A C 1
ATOM 7550 O O . ALA A 1 938 ? -15.117 -19.456 22.983 1.00 97.31 938 ALA A O 1
ATOM 7551 N N . ALA A 1 939 ? -16.845 -19.468 24.428 1.00 94.56 939 ALA A N 1
ATOM 7552 C CA . ALA A 1 939 ? -16.334 -20.566 25.240 1.00 94.56 939 ALA A CA 1
ATOM 7553 C C . ALA A 1 939 ? -17.417 -21.609 25.523 1.00 94.56 939 ALA A C 1
ATOM 7555 O O . ALA A 1 939 ? -18.571 -21.276 25.801 1.00 94.56 939 ALA A O 1
ATOM 7556 N N . PHE A 1 940 ? -17.012 -22.872 25.480 1.00 93.31 940 PHE A N 1
ATOM 7557 C CA . PHE A 1 940 ? -17.856 -24.048 25.629 1.00 93.31 940 PHE A CA 1
ATOM 7558 C C . PHE A 1 940 ? -17.365 -24.857 26.821 1.00 93.31 940 PHE A C 1
ATOM 7560 O O . PHE A 1 940 ? -16.203 -25.264 26.851 1.00 93.31 940 PHE A O 1
ATOM 7567 N N . ALA A 1 941 ? -18.242 -25.099 27.795 1.00 88.88 941 ALA A N 1
ATOM 7568 C CA . ALA A 1 941 ? -17.959 -26.060 28.853 1.00 88.88 941 ALA A CA 1
ATOM 7569 C C . ALA A 1 941 ? -17.798 -27.470 28.256 1.00 88.88 941 ALA A C 1
ATOM 7571 O O . ALA A 1 941 ? -18.444 -27.805 27.259 1.00 88.88 941 ALA A O 1
ATOM 7572 N N . LYS A 1 942 ? -16.964 -28.306 28.882 1.00 83.00 942 LYS A N 1
ATOM 7573 C CA . LYS A 1 942 ? -16.777 -29.722 28.536 1.00 83.00 942 LYS A CA 1
ATOM 7574 C C . LYS A 1 942 ? -18.109 -30.424 28.234 1.00 83.00 942 LYS A C 1
ATOM 7576 O O . LYS A 1 942 ? -19.041 -30.373 29.033 1.00 83.00 942 LYS A O 1
ATOM 7581 N N . ASN A 1 943 ? -18.177 -31.095 27.085 1.00 81.75 943 ASN A N 1
ATOM 7582 C CA . ASN A 1 943 ? -19.356 -31.804 26.565 1.00 81.75 943 ASN A CA 1
ATOM 7583 C C . ASN A 1 943 ? -20.602 -30.931 26.264 1.00 81.75 943 ASN A C 1
ATOM 7585 O O . ASN A 1 943 ? -21.660 -31.485 25.974 1.00 81.75 943 ASN A O 1
ATOM 7589 N N . SER A 1 944 ? -20.504 -29.594 26.278 1.00 88.31 944 SER A N 1
ATOM 7590 C CA . SER A 1 944 ? -21.585 -28.699 25.836 1.00 88.31 944 SER A CA 1
ATOM 7591 C C . SER A 1 944 ? -21.446 -28.322 24.360 1.00 88.31 944 SER A C 1
ATOM 7593 O O . SER A 1 944 ? -20.390 -27.869 23.924 1.00 88.31 944 SER A O 1
ATOM 7595 N N . LEU A 1 945 ? -22.548 -28.418 23.610 1.00 87.31 945 LEU A N 1
ATOM 7596 C CA . LEU A 1 945 ? -22.675 -27.842 22.262 1.00 87.31 945 LEU A CA 1
ATOM 7597 C C . LEU A 1 945 ? -23.249 -26.414 22.268 1.00 87.31 945 LEU A C 1
ATOM 7599 O O . LEU A 1 945 ? -23.255 -25.758 21.231 1.00 87.31 945 LEU A O 1
ATOM 7603 N N . LYS A 1 946 ? -23.715 -25.907 23.419 1.00 91.12 946 LYS A N 1
ATOM 7604 C CA . LYS A 1 946 ? -24.143 -24.509 23.577 1.00 91.12 946 LYS A CA 1
ATOM 7605 C C . LYS A 1 946 ? -23.012 -23.699 24.230 1.00 91.12 946 LYS A C 1
ATOM 7607 O O . LYS A 1 946 ? -22.473 -24.163 25.243 1.00 91.12 946 LYS A O 1
ATOM 7612 N N . PRO A 1 947 ? -22.624 -22.529 23.686 1.00 94.81 947 PRO A N 1
ATOM 7613 C CA . PRO A 1 947 ? -21.620 -21.684 24.324 1.00 94.81 947 PRO A CA 1
ATOM 7614 C C . PRO A 1 947 ? -22.157 -21.123 25.645 1.00 94.81 947 PRO A C 1
ATOM 7616 O O . PRO A 1 947 ? -23.344 -20.829 25.762 1.00 94.81 947 PRO A O 1
ATOM 7619 N N . SER A 1 948 ? -21.280 -20.932 26.630 1.00 93.06 948 SER A N 1
ATOM 7620 C CA . SER A 1 948 ? -21.637 -20.275 27.899 1.00 93.06 948 SER A CA 1
ATOM 7621 C C . SER A 1 948 ? -21.598 -18.748 27.797 1.00 93.06 948 SER A C 1
ATOM 7623 O O . SER A 1 948 ? -22.234 -18.055 28.587 1.00 93.06 948 SER A O 1
ATOM 7625 N N . TRP A 1 949 ? -20.847 -18.222 26.828 1.00 95.44 949 TRP A N 1
ATOM 7626 C CA . TRP A 1 949 ? -20.883 -16.828 26.396 1.00 95.44 949 TRP A CA 1
ATOM 7627 C C . TRP A 1 949 ? -20.482 -16.733 24.920 1.00 95.44 949 TRP A C 1
ATOM 7629 O O . TRP A 1 949 ? -19.680 -17.537 24.435 1.00 95.44 949 TRP A O 1
ATOM 7639 N N . LEU A 1 950 ? -21.023 -15.734 24.222 1.00 98.06 950 LEU A N 1
ATOM 7640 C CA . LEU A 1 950 ? -20.696 -15.403 22.834 1.00 98.06 950 LEU A CA 1
ATOM 7641 C C . LEU A 1 950 ? -20.397 -13.907 22.741 1.00 98.06 950 LEU A C 1
ATOM 7643 O O . LEU A 1 950 ? -21.207 -13.085 23.150 1.00 98.06 950 LEU A O 1
ATOM 7647 N N . LEU A 1 951 ? -19.247 -13.545 22.189 1.00 98.69 951 LEU A N 1
ATOM 7648 C CA . LEU A 1 951 ? -18.874 -12.174 21.862 1.00 98.69 951 LEU A CA 1
ATOM 7649 C C . LEU A 1 951 ? -18.903 -11.995 20.347 1.00 98.69 951 LEU A C 1
ATOM 7651 O O . LEU A 1 951 ? -18.148 -12.661 19.642 1.00 98.69 951 LEU A O 1
ATOM 7655 N N . VAL A 1 952 ? -19.725 -11.064 19.866 1.00 98.75 952 VAL A N 1
ATOM 7656 C CA . VAL A 1 952 ? -19.741 -10.601 18.469 1.00 98.75 952 VAL A CA 1
ATOM 7657 C C . VAL A 1 952 ? -19.084 -9.224 18.419 1.00 98.75 952 VAL A C 1
ATOM 7659 O O . VAL A 1 952 ? -19.441 -8.343 19.200 1.00 98.75 952 VAL A O 1
ATOM 7662 N N . THR A 1 953 ? -18.087 -9.029 17.556 1.00 98.75 953 THR A N 1
ATOM 7663 C CA . THR A 1 953 ? -17.227 -7.832 17.591 1.00 98.75 953 THR A CA 1
ATOM 7664 C C . THR A 1 953 ? -16.708 -7.441 16.209 1.00 98.75 953 THR A C 1
ATOM 7666 O O . THR A 1 953 ? -16.729 -8.241 15.275 1.00 98.75 953 THR A O 1
ATOM 7669 N N . SER A 1 954 ? -16.209 -6.213 16.068 1.00 98.44 954 SER A N 1
ATOM 7670 C CA . SER A 1 954 ? -15.367 -5.830 14.933 1.00 98.44 954 SER A CA 1
ATOM 7671 C C . SER A 1 954 ? -13.944 -6.407 15.036 1.00 98.44 954 SER A C 1
ATOM 7673 O O . SER A 1 954 ? -13.307 -6.634 14.009 1.00 98.44 954 SER A O 1
ATOM 7675 N N . ALA A 1 955 ? -13.452 -6.701 16.245 1.00 98.38 955 ALA A N 1
ATOM 7676 C CA . ALA A 1 955 ? -12.056 -7.064 16.489 1.00 98.38 955 ALA A CA 1
ATOM 7677 C C . ALA A 1 955 ? -11.633 -8.383 15.813 1.00 98.38 955 ALA A C 1
ATOM 7679 O O . ALA A 1 955 ? -12.091 -9.465 16.174 1.00 98.38 955 ALA A O 1
ATOM 7680 N N . ASN A 1 956 ? -10.691 -8.290 14.870 1.00 98.25 956 ASN A N 1
ATOM 7681 C CA . ASN A 1 956 ? -9.960 -9.433 14.309 1.00 98.25 956 ASN A CA 1
ATOM 7682 C C . ASN A 1 956 ? -8.873 -9.942 15.278 1.00 98.25 956 ASN A C 1
ATOM 7684 O O . ASN A 1 956 ? -8.483 -9.232 16.209 1.00 98.25 956 ASN A O 1
ATOM 7688 N N . LEU A 1 957 ? -8.311 -11.139 15.047 1.00 97.31 957 LEU A N 1
ATOM 7689 C CA . LEU A 1 957 ? -7.221 -11.673 15.876 1.00 97.31 957 LEU A CA 1
ATOM 7690 C C . LEU A 1 957 ? -5.897 -10.944 15.588 1.00 97.31 957 LEU A C 1
ATOM 7692 O O . LEU A 1 957 ? -5.045 -11.391 14.819 1.00 97.31 957 LEU A O 1
ATOM 7696 N N . SER A 1 958 ? -5.728 -9.786 16.221 1.00 96.94 958 SER A N 1
ATOM 7697 C CA . SER A 1 958 ? -4.528 -8.963 16.125 1.00 96.94 958 SER A CA 1
ATOM 7698 C C . SER A 1 958 ? -4.232 -8.223 17.428 1.00 96.94 958 SER A C 1
ATOM 7700 O O . SER A 1 958 ? -5.133 -7.838 18.176 1.00 96.94 958 SER A O 1
ATOM 7702 N N . LYS A 1 959 ? -2.948 -7.934 17.648 1.00 97.06 959 LYS A N 1
ATOM 7703 C CA . LYS A 1 959 ? -2.472 -7.051 18.723 1.00 97.06 959 LYS A CA 1
ATOM 7704 C C . LYS A 1 959 ? -2.981 -5.612 18.586 1.00 97.06 959 LYS A C 1
ATOM 7706 O O . LYS A 1 959 ? -3.158 -4.931 19.588 1.00 97.06 959 LYS A O 1
ATOM 7711 N N . ALA A 1 960 ? -3.215 -5.151 17.355 1.00 93.88 960 ALA A N 1
ATOM 7712 C CA . ALA A 1 960 ? -3.731 -3.813 17.068 1.00 93.88 960 ALA A CA 1
ATOM 7713 C C . ALA A 1 960 ? -5.155 -3.622 17.616 1.00 93.88 960 ALA A C 1
ATOM 7715 O O . ALA A 1 960 ? -5.425 -2.615 18.272 1.00 93.88 960 ALA A O 1
ATOM 7716 N N . ALA A 1 961 ? -6.012 -4.624 17.401 1.00 96.81 961 ALA A N 1
ATOM 7717 C CA . ALA A 1 961 ? -7.393 -4.670 17.868 1.00 96.81 961 ALA A CA 1
ATOM 7718 C C . ALA A 1 961 ? -7.502 -4.958 19.374 1.00 96.81 961 ALA A C 1
ATOM 7720 O O . ALA A 1 961 ? -8.214 -4.266 20.097 1.00 96.81 961 ALA A O 1
ATOM 7721 N N . TRP A 1 962 ? -6.793 -5.979 19.862 1.00 98.19 962 TRP A N 1
ATOM 7722 C CA . TRP A 1 962 ? -6.990 -6.517 21.214 1.00 98.19 962 TRP A CA 1
ATOM 7723 C C . TRP A 1 962 ? -6.043 -5.958 22.281 1.00 98.19 962 TRP A C 1
ATOM 7725 O O . TRP A 1 962 ? -6.376 -6.004 23.467 1.00 98.19 962 TRP A O 1
ATOM 7735 N N . GLY A 1 963 ? -4.892 -5.425 21.873 1.00 96.56 963 GLY A N 1
ATOM 7736 C CA . GLY A 1 963 ? -3.828 -4.924 22.741 1.00 96.56 963 GLY A CA 1
ATOM 7737 C C . GLY A 1 963 ? -2.686 -5.919 22.970 1.00 96.56 963 GLY A C 1
ATOM 7738 O O . GLY A 1 963 ? -2.869 -7.129 22.862 1.00 96.56 963 GLY A O 1
ATOM 7739 N N . ASP A 1 964 ? -1.497 -5.408 23.292 1.00 96.06 964 ASP A N 1
ATOM 7740 C CA . ASP A 1 964 ? -0.320 -6.197 23.697 1.00 96.06 964 ASP A CA 1
ATOM 7741 C C . ASP A 1 964 ? 0.309 -5.601 24.963 1.00 96.06 964 ASP A C 1
ATOM 7743 O O . ASP A 1 964 ? 0.519 -4.383 25.045 1.00 96.06 964 ASP A O 1
ATOM 7747 N N . TYR A 1 965 ? 0.607 -6.441 25.958 1.00 94.31 965 TYR A N 1
ATOM 7748 C CA . TYR A 1 965 ? 1.267 -6.006 27.184 1.00 94.31 965 TYR A CA 1
ATOM 7749 C C . TYR A 1 965 ? 2.753 -5.713 26.950 1.00 94.31 965 TYR A C 1
ATOM 7751 O O . TYR A 1 965 ? 3.537 -6.578 26.568 1.00 94.31 965 TYR A O 1
ATOM 7759 N N . GLN A 1 966 ? 3.165 -4.497 27.295 1.00 87.12 966 GLN A N 1
ATOM 7760 C CA . GLN A 1 966 ? 4.541 -4.014 27.216 1.00 87.12 966 GLN A CA 1
ATOM 7761 C C . GLN A 1 966 ? 5.140 -3.810 28.617 1.00 87.12 966 GLN A C 1
ATOM 7763 O O . GLN A 1 966 ? 4.432 -3.822 29.629 1.00 87.12 966 GLN A O 1
ATOM 7768 N N . LEU A 1 967 ? 6.466 -3.630 28.681 1.00 83.56 967 LEU A N 1
ATOM 7769 C CA . LEU A 1 967 ? 7.204 -3.238 29.894 1.00 83.56 967 LEU A CA 1
ATOM 7770 C C . LEU A 1 967 ? 6.832 -4.076 31.138 1.00 83.56 967 LEU A C 1
ATOM 7772 O O . LEU A 1 967 ? 6.365 -3.547 32.147 1.00 83.56 967 LEU A O 1
ATOM 7776 N N . LYS A 1 968 ? 6.999 -5.404 31.058 1.00 83.06 968 LYS A N 1
ATOM 7777 C CA . LYS A 1 968 ? 6.637 -6.362 32.129 1.00 83.06 968 LYS A CA 1
ATOM 7778 C C . LYS A 1 968 ? 5.163 -6.259 32.582 1.00 83.06 968 LYS A C 1
ATOM 7780 O O . LYS A 1 968 ? 4.872 -6.353 33.769 1.00 83.06 968 LYS A O 1
ATOM 7785 N N . LYS A 1 969 ? 4.236 -6.084 31.630 1.00 86.00 969 LYS A N 1
ATOM 7786 C CA . LYS A 1 969 ? 2.776 -5.960 31.846 1.00 86.00 969 LYS A CA 1
ATOM 7787 C C . LYS A 1 969 ? 2.335 -4.703 32.622 1.00 86.00 969 LYS A C 1
ATOM 7789 O O . LYS A 1 969 ? 1.223 -4.663 33.137 1.00 86.00 969 LYS A O 1
ATOM 7794 N N . THR A 1 970 ? 3.168 -3.658 32.668 1.00 87.44 970 THR A N 1
ATOM 7795 C CA . THR A 1 970 ? 2.810 -2.352 33.272 1.00 87.44 970 THR A CA 1
ATOM 7796 C C . THR A 1 970 ? 2.113 -1.392 32.297 1.00 87.44 970 THR A C 1
ATOM 7798 O O . THR A 1 970 ? 1.578 -0.362 32.711 1.00 87.44 970 THR A O 1
ATOM 7801 N N . GLN A 1 971 ? 2.100 -1.736 31.007 1.00 91.62 971 GLN A N 1
ATOM 7802 C CA . GLN A 1 971 ? 1.494 -0.976 29.916 1.00 91.62 971 GLN A CA 1
ATOM 7803 C C . GLN A 1 971 ? 0.739 -1.927 28.976 1.00 91.62 971 GLN A C 1
ATOM 7805 O O . GLN A 1 971 ? 1.230 -3.020 28.706 1.00 91.62 971 GLN A O 1
ATOM 7810 N N . LEU A 1 972 ? -0.409 -1.503 28.448 1.00 94.56 972 LEU A N 1
ATOM 7811 C CA . LEU A 1 972 ? -1.142 -2.168 27.365 1.00 94.56 972 LEU A CA 1
ATOM 7812 C C . LEU A 1 972 ? -1.201 -1.210 26.172 1.00 94.56 972 LEU A C 1
ATOM 7814 O O . LEU A 1 972 ? -1.728 -0.107 26.308 1.00 94.56 972 LEU A O 1
ATOM 7818 N N . THR A 1 973 ? -0.684 -1.614 25.014 1.00 95.25 973 THR A N 1
ATOM 7819 C CA . THR A 1 973 ? -0.745 -0.790 23.795 1.00 95.25 973 THR A CA 1
ATOM 7820 C C . THR A 1 973 ? -1.804 -1.344 22.847 1.00 95.25 973 THR A C 1
ATOM 7822 O O . THR A 1 973 ? -1.684 -2.488 22.415 1.00 95.25 973 THR A O 1
ATOM 7825 N N . ILE A 1 974 ? -2.809 -0.533 22.511 1.00 95.19 974 ILE A N 1
ATOM 7826 C CA . ILE A 1 974 ? -3.871 -0.812 21.526 1.00 95.19 974 ILE A CA 1
ATOM 7827 C C . ILE A 1 974 ? -3.722 0.188 20.378 1.00 95.19 974 ILE A C 1
ATOM 7829 O O . ILE A 1 974 ? -3.400 1.345 20.633 1.00 95.19 974 ILE A O 1
ATOM 7833 N N . ARG A 1 975 ? -3.957 -0.229 19.127 1.00 91.88 975 ARG A N 1
ATOM 7834 C CA . ARG A 1 975 ? -3.808 0.642 17.942 1.00 91.88 975 ARG A CA 1
ATOM 7835 C C . ARG A 1 975 ? -5.132 1.010 17.274 1.00 91.88 975 ARG A C 1
ATOM 7837 O O . ARG A 1 975 ? -5.205 2.070 16.668 1.00 91.88 975 ARG A O 1
ATOM 7844 N N . SER A 1 976 ? -6.157 0.167 17.376 1.00 94.38 976 SER A N 1
ATOM 7845 C CA . SER A 1 976 ? -7.429 0.347 16.662 1.00 94.38 976 SER A CA 1
ATOM 7846 C C . SER A 1 976 ? -8.589 0.734 17.580 1.00 94.38 976 SER A C 1
ATOM 7848 O O . SER A 1 976 ? -8.616 0.366 18.757 1.00 94.38 976 SER A O 1
ATOM 7850 N N . TYR A 1 977 ? -9.583 1.419 17.010 1.00 97.62 977 TYR A N 1
ATOM 7851 C CA . TYR A 1 977 ? -10.931 1.449 17.575 1.00 97.62 977 TYR A CA 1
ATOM 7852 C C . TYR A 1 977 ? -11.652 0.157 17.196 1.00 97.62 977 TYR A C 1
ATOM 7854 O O . TYR A 1 977 ? -11.759 -0.156 16.010 1.00 97.62 977 TYR A O 1
ATOM 7862 N N . GLU A 1 978 ? -12.165 -0.560 18.191 1.00 98.50 978 GLU A N 1
ATOM 7863 C CA . GLU A 1 978 ? -13.003 -1.748 17.999 1.00 98.50 978 GLU A CA 1
ATOM 7864 C C . GLU A 1 978 ? -14.188 -1.700 18.961 1.00 98.50 978 GLU A C 1
ATOM 7866 O O . GLU A 1 978 ? -14.078 -1.147 20.060 1.00 98.50 978 GLU A O 1
ATOM 7871 N N . PHE A 1 979 ? -15.299 -2.330 18.586 1.00 98.69 979 PHE A N 1
ATOM 7872 C CA . PHE A 1 979 ? -16.491 -2.414 19.422 1.00 98.69 979 PHE A CA 1
ATOM 7873 C C . PHE A 1 979 ? -17.205 -3.754 19.222 1.00 98.69 979 PHE A C 1
ATOM 7875 O O . PHE A 1 979 ? -17.311 -4.260 18.103 1.00 98.69 979 PHE A O 1
ATOM 7882 N N . GLY A 1 980 ? -17.709 -4.327 20.311 1.00 98.44 980 GLY A N 1
ATOM 7883 C CA . GLY A 1 980 ? -18.424 -5.594 20.308 1.00 98.44 980 GLY A CA 1
ATOM 7884 C C . GLY A 1 980 ? -19.251 -5.818 21.568 1.00 98.44 980 GLY A C 1
ATOM 7885 O O . GLY A 1 980 ? -19.087 -5.136 22.582 1.00 98.44 980 GLY A O 1
ATOM 7886 N N . LEU A 1 981 ? -20.148 -6.796 21.490 1.00 98.50 981 LEU A N 1
ATOM 7887 C CA . LEU A 1 981 ? -21.104 -7.142 22.534 1.00 98.50 981 LEU A CA 1
ATOM 7888 C C . LEU A 1 981 ? -20.937 -8.600 22.952 1.00 98.50 981 LEU A C 1
ATOM 7890 O O . LEU A 1 981 ? -20.955 -9.504 22.116 1.00 98.50 981 LEU A O 1
ATOM 7894 N N . LEU A 1 982 ? -20.774 -8.807 24.257 1.00 98.38 982 LEU A N 1
ATOM 7895 C CA . LEU A 1 982 ? -20.755 -10.112 24.897 1.00 98.38 982 LEU A CA 1
ATOM 7896 C C . LEU A 1 982 ? -22.150 -10.443 25.432 1.00 98.38 982 LEU A C 1
ATOM 7898 O O . LEU A 1 982 ? -22.730 -9.684 26.213 1.00 98.38 982 LEU A O 1
ATOM 7902 N N . PHE A 1 983 ? -22.641 -11.604 25.016 1.00 97.75 983 PHE A N 1
ATOM 7903 C CA . PHE A 1 983 ? -23.955 -12.156 25.297 1.00 97.75 983 PHE A CA 1
ATOM 7904 C C . PHE A 1 983 ? -23.856 -13.391 26.195 1.00 97.75 983 PHE A C 1
ATOM 7906 O O . PHE A 1 983 ? -22.917 -14.187 26.092 1.00 97.75 983 PHE A O 1
ATOM 7913 N N . THR A 1 984 ? -24.862 -13.553 27.051 1.00 95.19 984 THR A N 1
ATOM 7914 C CA . THR A 1 984 ? -25.061 -14.717 27.935 1.00 95.19 984 THR A CA 1
ATOM 7915 C C . THR A 1 984 ? -26.522 -15.177 27.973 1.00 95.19 984 THR A C 1
ATOM 7917 O O . THR A 1 984 ? -26.854 -16.126 28.678 1.00 95.19 984 THR A O 1
ATOM 7920 N N . ASP A 1 985 ? -27.417 -14.491 27.261 1.00 93.62 985 ASP A N 1
ATOM 7921 C CA . ASP A 1 985 ? -28.824 -14.853 27.126 1.00 93.62 985 ASP A CA 1
ATOM 7922 C C . ASP A 1 985 ? -29.003 -16.032 26.148 1.00 93.62 985 ASP A C 1
ATOM 7924 O O . ASP A 1 985 ? -28.289 -16.115 25.145 1.00 93.62 985 ASP A O 1
ATOM 7928 N N . PRO A 1 986 ? -29.950 -16.959 26.394 1.00 92.56 986 PRO A N 1
ATOM 7929 C CA . PRO A 1 986 ? -30.087 -18.157 25.570 1.00 92.56 986 PRO A CA 1
ATOM 7930 C C . PRO A 1 986 ? -30.319 -17.897 24.078 1.00 92.56 986 PRO A C 1
ATOM 7932 O O . PRO A 1 986 ? -29.822 -18.689 23.282 1.00 92.56 986 PRO A O 1
ATOM 7935 N N . GLU A 1 987 ? -31.037 -16.829 23.712 1.00 92.88 987 GLU A N 1
ATOM 7936 C CA . GLU A 1 987 ? -31.386 -16.507 22.321 1.00 92.88 987 GLU A CA 1
ATOM 7937 C C . GLU A 1 987 ? -30.154 -16.078 21.513 1.00 92.88 987 GLU A C 1
ATOM 7939 O O . GLU A 1 987 ? -29.868 -16.659 20.465 1.00 92.88 987 GLU A O 1
ATOM 7944 N N . SER A 1 988 ? -29.361 -15.133 22.026 1.00 94.75 988 SER A N 1
ATOM 7945 C CA . SER A 1 988 ? -28.131 -14.696 21.356 1.00 94.75 988 SER A CA 1
ATOM 7946 C C . SER A 1 988 ? -27.071 -15.801 21.308 1.00 94.75 988 SER A C 1
ATOM 7948 O O . SER A 1 988 ? -26.280 -15.848 20.369 1.00 94.75 988 SER A O 1
ATOM 7950 N N . LEU A 1 989 ? -27.060 -16.729 22.274 1.00 95.19 989 LEU A N 1
ATOM 7951 C CA . LEU A 1 989 ? -26.147 -17.881 22.276 1.00 95.19 989 LEU A CA 1
ATOM 7952 C C . LEU A 1 989 ? -26.476 -18.931 21.197 1.00 95.19 989 LEU A C 1
ATOM 7954 O O . LEU A 1 989 ? -25.573 -19.650 20.769 1.00 95.19 989 LEU A O 1
ATOM 7958 N N . ASP A 1 990 ? -27.728 -19.022 20.732 1.00 92.62 990 ASP A N 1
ATOM 7959 C CA . ASP A 1 990 ? -28.117 -19.948 19.652 1.00 92.62 990 ASP A CA 1
ATOM 7960 C C . ASP A 1 990 ? -27.713 -19.437 18.252 1.00 92.62 990 ASP A C 1
ATOM 7962 O O . ASP A 1 990 ? -27.535 -20.234 17.317 1.00 92.62 990 ASP A O 1
ATOM 7966 N N . MET A 1 991 ? -27.456 -18.127 18.135 1.00 93.62 991 MET A N 1
ATOM 7967 C CA . MET A 1 991 ? -26.980 -17.412 16.938 1.00 93.62 991 MET A CA 1
ATOM 7968 C C . MET A 1 991 ? -25.479 -17.628 16.644 1.00 93.62 991 MET A C 1
ATOM 7970 O O . MET A 1 991 ? -24.811 -16.773 16.059 1.00 93.62 991 MET A O 1
ATOM 7974 N N . LEU A 1 992 ? -24.930 -18.784 17.027 1.00 95.81 992 LEU A N 1
ATOM 7975 C CA . LEU A 1 992 ? -23.574 -19.195 16.667 1.00 95.81 992 LEU A CA 1
ATOM 7976 C C . LEU A 1 992 ? -23.445 -19.293 15.128 1.00 95.81 992 LEU A C 1
ATOM 7978 O O . LEU A 1 992 ? -24.227 -20.023 14.509 1.00 95.81 992 LEU A O 1
ATOM 7982 N N . PRO A 1 993 ? -22.487 -18.589 14.492 1.00 96.88 993 PRO A N 1
ATOM 7983 C CA . PRO A 1 993 ? -22.454 -18.425 13.036 1.00 96.88 993 PRO A CA 1
ATOM 7984 C C . PRO A 1 993 ? -21.839 -19.612 12.282 1.00 96.88 993 PRO A C 1
ATOM 7986 O O . PRO A 1 993 ? -21.772 -19.567 11.058 1.00 96.88 993 PRO A O 1
ATOM 7989 N N . TYR A 1 994 ? -21.374 -20.646 12.983 1.00 97.69 994 TYR A N 1
ATOM 7990 C CA . TYR A 1 994 ? -20.732 -21.840 12.432 1.00 97.69 994 TYR A CA 1
ATOM 7991 C C . TYR A 1 994 ? -21.258 -23.110 13.112 1.00 97.69 994 TYR A C 1
ATOM 7993 O O . TYR A 1 994 ? -21.863 -23.047 14.187 1.00 97.69 994 TYR A O 1
ATOM 8001 N N . ASP A 1 995 ? -21.020 -24.258 12.483 1.00 96.56 995 ASP A N 1
ATOM 8002 C CA . ASP A 1 995 ? -21.480 -25.562 12.964 1.00 96.56 995 ASP A CA 1
ATOM 8003 C C . ASP A 1 995 ? -20.575 -26.163 14.046 1.00 96.56 995 ASP A C 1
ATOM 8005 O O . ASP A 1 995 ? -19.422 -25.766 14.234 1.00 96.56 995 ASP A O 1
ATOM 8009 N N . LEU A 1 996 ? -21.108 -27.167 14.748 1.00 94.81 996 LEU A N 1
ATOM 8010 C CA . LEU A 1 996 ? -20.391 -27.985 15.722 1.00 94.81 996 LEU A CA 1
ATOM 8011 C C . LEU A 1 996 ? -20.688 -29.476 15.470 1.00 94.81 996 LEU A C 1
ATOM 8013 O O . LEU A 1 996 ? -21.835 -29.802 15.157 1.00 94.81 996 LEU A O 1
ATOM 8017 N N . PRO A 1 997 ? -19.716 -30.391 15.666 1.00 93.38 997 PRO A N 1
ATOM 8018 C CA . PRO A 1 997 ? -18.326 -30.136 16.058 1.00 93.38 997 PRO A CA 1
ATOM 8019 C C . PRO A 1 997 ? -17.519 -29.428 14.956 1.00 93.38 997 PRO A C 1
ATOM 8021 O O . PRO A 1 997 ? -17.853 -29.502 13.777 1.00 93.38 997 PRO A O 1
ATOM 8024 N N . LEU A 1 998 ? -16.447 -28.730 15.343 1.00 95.94 998 LEU A N 1
ATOM 8025 C CA . LEU A 1 998 ? -15.599 -28.020 14.383 1.00 95.94 998 LEU A CA 1
ATOM 8026 C C . LEU A 1 998 ? -14.865 -28.997 13.456 1.00 95.94 998 LEU A C 1
ATOM 8028 O O . LEU A 1 998 ? -14.244 -29.954 13.914 1.00 95.94 998 LEU A O 1
ATOM 8032 N N . THR A 1 999 ? -14.865 -28.700 12.157 1.00 96.50 999 THR A N 1
ATOM 8033 C CA . THR A 1 999 ? -14.074 -29.437 11.160 1.00 96.50 999 THR A CA 1
ATOM 8034 C C . THR A 1 999 ? -12.639 -28.914 11.171 1.00 96.50 999 THR A C 1
ATOM 8036 O O . THR A 1 999 ? -12.413 -27.746 10.860 1.00 96.50 999 THR A O 1
ATOM 8039 N N . LYS A 1 1000 ? -11.660 -29.744 11.544 1.00 95.94 1000 LYS A N 1
ATOM 8040 C CA . LYS A 1 1000 ? -10.233 -29.376 11.487 1.00 95.94 1000 LYS A CA 1
ATOM 8041 C C . LYS A 1 1000 ? -9.772 -29.232 10.025 1.00 95.94 1000 LYS A C 1
ATOM 8043 O O . LYS A 1 1000 ? -10.425 -29.742 9.120 1.00 95.94 1000 LYS A O 1
ATOM 8048 N N . TYR A 1 1001 ? -8.673 -28.517 9.791 1.00 96.06 1001 TYR A N 1
ATOM 8049 C CA . TYR A 1 1001 ? -7.958 -28.600 8.512 1.00 96.06 1001 TYR A CA 1
ATOM 8050 C C . TYR A 1 1001 ? -7.411 -30.024 8.289 1.00 96.06 1001 TYR A C 1
ATOM 8052 O O . TYR A 1 1001 ? -6.915 -30.644 9.234 1.00 96.06 1001 TYR A O 1
ATOM 8060 N N . ASP A 1 1002 ? -7.480 -30.489 7.045 1.00 92.75 1002 ASP A N 1
ATOM 8061 C CA . ASP A 1 1002 ? -6.840 -31.708 6.544 1.00 92.75 1002 ASP A CA 1
ATOM 8062 C C . ASP A 1 1002 ? -5.375 -31.421 6.154 1.00 92.75 1002 ASP A C 1
ATOM 8064 O O . ASP A 1 1002 ? -4.986 -30.265 5.965 1.00 92.75 1002 ASP A O 1
ATOM 8068 N N . ASP A 1 1003 ? -4.551 -32.458 5.974 1.00 86.94 1003 ASP A N 1
ATOM 8069 C CA . ASP A 1 1003 ? -3.113 -32.306 5.672 1.00 86.94 1003 ASP A CA 1
ATOM 8070 C C . ASP A 1 1003 ? -2.834 -31.558 4.346 1.00 86.94 1003 ASP A C 1
ATOM 8072 O O . ASP A 1 1003 ? -1.803 -30.890 4.189 1.00 86.94 1003 ASP A O 1
ATOM 8076 N N . ASP A 1 1004 ? -3.771 -31.616 3.396 1.00 89.19 1004 ASP A N 1
ATOM 8077 C CA . ASP A 1 1004 ? -3.698 -30.917 2.108 1.00 89.19 1004 ASP A CA 1
ATOM 8078 C C . ASP A 1 1004 ? -4.280 -29.494 2.129 1.00 89.19 1004 ASP A C 1
ATOM 8080 O O . ASP A 1 1004 ? -4.002 -28.711 1.214 1.00 89.19 1004 ASP A O 1
ATOM 8084 N N . ASP A 1 1005 ? -5.010 -29.099 3.180 1.00 93.12 1005 ASP A N 1
ATOM 8085 C CA . ASP A 1 1005 ? -5.537 -27.739 3.276 1.00 93.12 1005 ASP A CA 1
ATOM 8086 C C . ASP A 1 1005 ? -4.416 -26.707 3.355 1.00 93.12 1005 ASP A C 1
ATOM 8088 O O . ASP A 1 1005 ? -3.369 -26.880 3.989 1.00 93.12 1005 ASP A O 1
ATOM 8092 N N . ARG A 1 1006 ? -4.669 -25.555 2.741 1.00 93.25 1006 ARG A N 1
ATOM 8093 C CA . ARG A 1 1006 ? -3.812 -24.378 2.842 1.00 93.25 1006 ARG A CA 1
ATOM 8094 C C . ARG A 1 1006 ? -4.653 -23.236 3.384 1.00 93.25 1006 ARG A C 1
ATOM 8096 O O . ARG A 1 1006 ? -5.778 -23.030 2.937 1.00 93.25 1006 ARG A O 1
ATOM 8103 N N . VAL A 1 1007 ? -4.114 -22.497 4.348 1.00 94.44 1007 VAL A N 1
ATOM 8104 C CA . VAL A 1 1007 ? -4.745 -21.271 4.851 1.00 94.44 1007 VAL A CA 1
ATOM 8105 C C . VAL A 1 1007 ? -4.858 -20.249 3.714 1.00 94.44 1007 VAL A C 1
ATOM 8107 O O . VAL A 1 1007 ? -3.929 -20.136 2.906 1.00 94.44 1007 VAL A O 1
ATOM 8110 N N . TRP A 1 1008 ? -5.981 -19.528 3.625 1.00 96.56 1008 TRP A N 1
ATOM 8111 C CA . TRP A 1 1008 ? -6.105 -18.427 2.666 1.00 96.56 1008 TRP A CA 1
ATOM 8112 C C . TRP A 1 1008 ? -5.043 -17.350 2.941 1.00 96.56 1008 TRP A C 1
ATOM 8114 O O . TRP A 1 1008 ? -4.814 -16.974 4.092 1.00 96.56 1008 TRP A O 1
ATOM 8124 N N . ILE A 1 1009 ? -4.375 -16.886 1.882 1.00 95.50 1009 ILE A N 1
ATOM 8125 C CA . ILE A 1 1009 ? -3.359 -15.833 1.919 1.00 95.50 1009 ILE A CA 1
ATOM 8126 C C . ILE A 1 1009 ? -3.620 -14.894 0.737 1.00 95.50 1009 ILE A C 1
ATOM 8128 O O . ILE A 1 1009 ? -3.544 -15.307 -0.414 1.00 95.50 1009 ILE A O 1
ATOM 8132 N N . VAL A 1 1010 ? -3.920 -13.627 1.021 1.00 93.25 1010 VAL A N 1
ATOM 8133 C CA . VAL A 1 1010 ? -4.490 -12.681 0.042 1.00 93.25 1010 VAL A CA 1
ATOM 8134 C C . VAL A 1 1010 ? -3.497 -12.212 -1.034 1.00 93.25 1010 VAL A C 1
ATOM 8136 O O . VAL A 1 1010 ? -3.899 -11.842 -2.129 1.00 93.25 1010 VAL A O 1
ATOM 8139 N N . ASP A 1 1011 ? -2.195 -12.250 -0.750 1.00 90.62 1011 ASP A N 1
ATOM 8140 C CA . ASP A 1 1011 ? -1.094 -11.811 -1.624 1.00 90.62 1011 ASP A CA 1
ATOM 8141 C C . ASP A 1 1011 ? -0.356 -12.991 -2.299 1.00 90.62 1011 ASP A C 1
ATOM 8143 O O . ASP A 1 1011 ? 0.827 -12.891 -2.633 1.00 90.62 1011 ASP A O 1
ATOM 8147 N N . LYS A 1 1012 ? -1.040 -14.129 -2.493 1.00 91.50 1012 LYS A N 1
ATOM 8148 C CA . LYS A 1 1012 ? -0.546 -15.288 -3.258 1.00 91.50 1012 LYS A CA 1
ATOM 8149 C C . LYS A 1 1012 ? -1.434 -15.603 -4.452 1.00 91.50 1012 LYS A C 1
ATOM 8151 O O . LYS A 1 1012 ? -2.631 -15.762 -4.283 1.00 91.50 1012 LYS A O 1
ATOM 8156 N N . THR A 1 1013 ? -0.823 -15.861 -5.606 1.00 93.06 1013 THR A N 1
ATOM 8157 C CA . THR A 1 1013 ? -1.499 -16.378 -6.803 1.00 93.06 1013 THR A CA 1
ATOM 8158 C C . THR A 1 1013 ? -2.157 -17.747 -6.567 1.00 93.06 1013 THR A C 1
ATOM 8160 O O . THR A 1 1013 ? -1.488 -18.698 -6.149 1.00 93.06 1013 THR A O 1
ATOM 8163 N N . TYR A 1 1014 ? -3.421 -17.900 -6.973 1.00 93.88 1014 TYR A N 1
ATOM 8164 C CA . TYR A 1 1014 ? -4.138 -19.177 -7.053 1.00 93.88 1014 TYR A CA 1
ATOM 8165 C C . TYR A 1 1014 ? -4.657 -19.416 -8.480 1.00 93.88 1014 TYR A C 1
ATOM 8167 O O . TYR A 1 1014 ? -5.550 -18.726 -8.968 1.00 93.88 1014 TYR A O 1
ATOM 8175 N N . ARG A 1 1015 ? -4.075 -20.413 -9.165 1.00 92.38 1015 ARG A N 1
ATOM 8176 C CA . ARG A 1 1015 ? -4.298 -20.679 -10.604 1.00 92.38 1015 ARG A CA 1
ATOM 8177 C C . ARG A 1 1015 ? -5.414 -21.674 -10.926 1.00 92.38 1015 ARG A C 1
ATOM 8179 O O . ARG A 1 1015 ? -5.781 -21.796 -12.091 1.00 92.38 1015 ARG A O 1
ATOM 8186 N N . ASN A 1 1016 ? -5.917 -22.408 -9.938 1.00 93.75 1016 ASN A N 1
ATOM 8187 C CA . ASN A 1 1016 ? -7.077 -23.278 -10.138 1.00 93.75 1016 ASN A CA 1
ATOM 8188 C C . ASN A 1 1016 ? -8.317 -22.385 -10.283 1.00 93.75 1016 ASN A C 1
ATOM 8190 O O . ASN A 1 1016 ? -8.410 -21.427 -9.528 1.00 93.75 1016 ASN A O 1
ATOM 8194 N N . PRO A 1 1017 ? -9.260 -22.652 -11.199 1.00 94.50 1017 PRO A N 1
ATOM 8195 C CA . PRO A 1 1017 ? -10.447 -21.816 -11.332 1.00 94.50 1017 PRO A CA 1
ATOM 8196 C C . PRO A 1 1017 ? -11.353 -21.906 -10.094 1.00 94.50 1017 PRO A C 1
ATOM 8198 O O . PRO A 1 1017 ? -11.525 -22.982 -9.512 1.00 94.50 1017 PRO A O 1
ATOM 8201 N N . ASP A 1 1018 ? -11.959 -20.785 -9.715 1.00 97.06 1018 ASP A N 1
ATOM 8202 C CA . ASP A 1 1018 ? -13.066 -20.721 -8.757 1.00 97.06 1018 ASP A CA 1
ATOM 8203 C C . ASP A 1 1018 ? -14.423 -21.068 -9.400 1.00 97.06 1018 ASP A C 1
ATOM 8205 O O . ASP A 1 1018 ? -14.507 -21.438 -10.577 1.00 97.06 1018 ASP A O 1
ATOM 8209 N N . VAL A 1 1019 ? -15.503 -20.975 -8.617 1.00 94.25 1019 VAL A N 1
ATOM 8210 C CA . VAL A 1 1019 ? -16.881 -21.227 -9.089 1.00 94.25 1019 VAL A CA 1
ATOM 8211 C C . VAL A 1 1019 ? -17.380 -20.224 -10.137 1.00 94.25 1019 VAL A C 1
ATOM 8213 O O . VAL A 1 1019 ? -18.382 -20.490 -10.793 1.00 94.25 1019 VAL A O 1
ATOM 8216 N N . LEU A 1 1020 ? -16.683 -19.099 -10.328 1.00 93.12 1020 LEU A N 1
ATOM 8217 C CA . LEU A 1 1020 ? -16.947 -18.100 -11.369 1.00 93.12 1020 LEU A CA 1
ATOM 8218 C C . LEU A 1 1020 ? -15.977 -18.243 -12.559 1.00 93.12 1020 LEU A C 1
ATOM 8220 O O . LEU A 1 1020 ? -15.920 -17.368 -13.424 1.00 93.12 1020 LEU A O 1
ATOM 8224 N N . HIS A 1 1021 ? -15.212 -19.341 -12.604 1.00 93.62 1021 HIS A N 1
ATOM 8225 C CA . HIS A 1 1021 ? -14.156 -19.630 -13.578 1.00 93.62 1021 HIS A CA 1
ATOM 8226 C C . HIS A 1 1021 ? -13.018 -18.592 -13.623 1.00 93.62 1021 HIS A C 1
ATOM 8228 O O . HIS A 1 1021 ? -12.309 -18.486 -14.627 1.00 93.62 1021 HIS A O 1
ATOM 8234 N N . LYS A 1 1022 ? -12.805 -17.848 -12.533 1.00 88.50 1022 LYS A N 1
ATOM 8235 C CA . LYS A 1 1022 ? -11.693 -16.905 -12.372 1.00 88.50 1022 LYS A CA 1
ATOM 8236 C C . LYS A 1 1022 ? -10.520 -17.540 -11.625 1.00 88.50 1022 LYS A C 1
ATOM 8238 O O . LYS A 1 1022 ? -10.665 -18.519 -10.900 1.00 88.50 1022 LYS A O 1
ATOM 8243 N N . THR A 1 1023 ? -9.347 -16.937 -11.778 1.00 93.88 1023 THR A N 1
ATOM 8244 C CA . THR A 1 1023 ? -8.141 -17.216 -10.985 1.00 93.88 1023 THR A CA 1
ATOM 8245 C C . THR A 1 1023 ? -7.778 -15.986 -10.166 1.00 93.88 1023 THR A C 1
ATOM 8247 O O . THR A 1 1023 ? -7.983 -14.869 -10.640 1.00 93.88 1023 THR A O 1
ATOM 8250 N N . TRP A 1 1024 ? -7.164 -16.173 -9.002 1.00 92.62 1024 TRP A N 1
ATOM 8251 C CA . TRP A 1 1024 ? -6.586 -15.071 -8.234 1.00 92.62 1024 TRP A CA 1
ATOM 8252 C C . TRP A 1 1024 ? -5.125 -14.856 -8.679 1.00 92.62 1024 TRP A C 1
ATOM 8254 O O . TRP A 1 1024 ? -4.339 -15.804 -8.576 1.00 92.62 1024 TRP A O 1
ATOM 8264 N N . PRO A 1 1025 ? -4.766 -13.694 -9.258 1.00 82.94 1025 PRO A N 1
ATOM 8265 C CA . PRO A 1 1025 ? -3.450 -13.461 -9.862 1.00 82.94 1025 PRO A CA 1
ATOM 8266 C C . PRO A 1 1025 ? -2.297 -13.375 -8.848 1.00 82.94 1025 PRO A C 1
ATOM 8268 O O . PRO A 1 1025 ? -2.538 -13.074 -7.662 1.00 82.94 1025 PRO A O 1
#

Organism: NCBI:txid2874296

InterPro domains:
  IPR004843 Calcineurin-like, phosphoesterase domain [PF00149] (69-270)
  IPR006186 Serine/threonine-specific protein phosphatase/bis(5-nucleosyl)-tetraphosphatase [PR00114] (66-93)
  IPR006186 Serine/threonine-specific protein phosphatase/bis(5-nucleosyl)-tetraphosphatase [PR00114] (95-122)
  IPR006186 Serine/threonine-specific protein phosphatase/bis(5-nucleosyl)-tetraphosphatase [PR00114] (173-199)
  IPR006186 Serine/threonine-specific protein phosphatase/bis(5-nucleosyl)-tetraphosphatase [SM00156] (35-306)
  IPR010347 Tyrosyl-DNA phosphodiesterase I [PF06087] (609-986)
  IPR010347 Tyrosyl-DNA phosphodiesterase I [PTHR12415] (599-1024)
  IPR029052 Metallo-dependent phosphatase-like [G3DSA:3.60.21.10] (6-330)
  IPR029052 Metallo-dependent phosphatase-like [SSF56300] (31-304)

Nearest PDB structures (foldseek):
  6dje-assembly1_A  TM=9.233E-01  e=1.595E-44  Homo sapiens
  6w7k-assembly2_B  TM=9.275E-01  e=3.568E-44  Homo sapiens
  1qzq-assembly1_B  TM=9.175E-01  e=1.440E-43  Homo sapiens
  8uv1-assembly1_A  TM=9.177E-01  e=1.365E-43  Homo sapiens
  5nw9-assembly1_A  TM=9.213E-01  e=6.130E-43  Homo sapiens